Protein 3E9M (pdb70)

B-factor: mean 38.1, std 14.57, range [3.62, 90.45]

Sequence (1256 aa):
LDKIRYGISTAQIVPRFVAGLRESAQAEVRGIASRRLENAQKAKELAIPVAYGSYEELCKDETIDIIYIPTYNQGHYSAAKLALSQGKPVLLEKPFTLNAAEAEELFAIAQEQGVFLEAQKSVFLPITQKVKATIQEGGLGEILWVQSVTAYPNVDHIPWFYSREAGGGALHGSGSYPLQYLQYVLGKEIQEVTGTATYQQGATDSQCNLALKFAEGTLGNIFINVGLKIPSETICGTKGQIVIPNFWKTDCAYYTDAQGNTVKWSEQFTSEFTYEINHVNQCLQDKKLTSPVTKELTIATVKIVESFYQEWFDNEDKIRYGISTAQIVPRFVAGLRESAQAEVRGIASRRLENAQKAKELAIPVAYGSYEELCKDETIDIIYIPTYNQGHYSAAKLALSQGKPVLLEKPFTLNAAEAEELFAIAQEQGVFLEAQKSVFLPITQKVKATIQEGGLGEILWVQSVTAYPNVDHIPWFYSREAGGGALHGSGSYPLQYLQYVLGKEIQEVTGTATYQQGATDSQCNLALKFAEGTLGNIFINVGLKIPSETICGTKGQIVIPNFWKTDCAYYTDAQGNTVKWSEQFTSEFTYEINHVNQCLQDKKLTSPVTKELTIATVKIVESFYQEWFDDKIRYGISTAQIVPRFVAGLRESAQAEVRGIASRRLENAQKAKELAIPVAYGSYEELCKDETIDIIYIPTYNQGHYSAAKLALSQGKPVLLEKPFTLNAAEAEELFAIAQEQGVFLEAQKSVFLPITQKVKATIQEGGLGEILWVQSVTAYPNVDHIPWFYSREAGGGALHGSGSYPLQYLQYVLGKEIQEVTGTATYQQGATDSQCNLALKFAEGTLGNIFINVGLKIPSETICGTKGQIVIPNFWKTDCAYYTDAQGNTVKWSEQFTSEFTYEINHVNQCLQDKKLTSPVTKELTIATVKIVESFYQEWFDDKIRYGISTAQIVPRFVAGLRESAQAEVRGIASRRLENAQKAKELAIPVAYGSYEELCKDETIDIIYIPTYNQGHYSAAKLALSQGKPVLLEKPFTLNAAEAEELFAIAQEQGVFLEAQKSVFLPITQKVKATIQEGGLGEILWVQSVTAYPNVDHIPWFYSREAGGGALHGSGSYPLQYLQYVLGKEIQEVTGTATYQQGATDSQCNLALKFAEGTLGNIFINVGLKIPSETICGTKGQIVIPNFWKTDCAYYTDAQGNTVKWSEQFTSEFTYEINHVNQCLQDKKLTSPVTKELTIATVKIVESFYQEWFDN

Radius of gyration: 36.38 Å; Cα contacts (8 Å, |Δi|>4): 2767; chains: 4; bounding box: 88×91×92 Å

Organism: Enterococcus faecalis (strain ATCC 700802 / V583) (NCBI:txid226185)

Nearest PDB structures (foldseek):
  6nor-assembly1_A  TM=8.314E-01  e=3.338E-20  Micromonospora echinospora
  5b3v-assembly3_C  TM=8.035E-01  e=2.479E-20  Synechocystis sp. PCC 6803 substr. Kazusa
  3q2k-assembly2_L  TM=8.088E-01  e=3.209E-19  Bordetella pertussis Tohama I
  7wzd-assembly1_A  TM=8.127E-01  e=5.821E-19  Comamonas testosteroni KF-1
  3gfg-assembly3_F  TM=8.013E-01  e=2.337E-17  Bacillus subtilis subsp. subtilis str. 168

CATH classification: 3.40.50.720 (+1 more: 3.30.360.10)

InterPro domains:
  IPR000683 Gfo/Idh/MocA-like oxidoreductase, N-terminal [PF01408] (5-121)
  IPR036291 NAD(P)-binding domain superfamily [SSF51735] (2-152)
  IPR050984 Gfo/Idh/MocA domain-containing protein [PTHR22604] (2-316)
  IPR055170 GFO/IDH/MocA-like oxidoreductase domain [PF22725] (132-246)

Foldseek 3Di:
DAAQEEEEEPDPCVVQLQVLQVVADHGDYAYYEYCAWVSFVCCPVSVHHYYYNDLLVVLQDPRHQEYEYPDWALCLLVSLCNNLLSLHEYEYEPPNHQDLVSLVVSLVSNVVSLHAYYQALLCQDPQLVVLLVCQVVCVQPAWAEDEKAEEAQDPVVPVCQWASNTQAHQCRPPVLRVQLSVCLSNVWHWDFKDWDFDADANTGGQKIKMWTDTPPNHIYIYITHYNDPDFIWWTHGPFWIKMDGPSRDDQWIWTAGNVGDIDIGGDDDDHSSNSSVVQVVVCVVVSHRARPSGSVSSSVSSVVSNVVCCVPHHDD/DAAEEAEAQPVCVVLLQLQQVQADHGHYAHFEHLPQVRSVCCPVPVRDDTDHDLLVSLLDPVHAEYEYPDFFLCLLVSLLRSLVSGAHYEAEPPNHLDLCSLVVSLVSCVPVPHAYYDALQCQDPVLVVLLVCVVVCVQPAWQEEEKAAEAQACVVPVCQFAVSTLHAQCRVPVLRVQLSCCRSNVWHWPDKDWDFDHDANTYTQWIKMWTDTPPNYIYIYITHYNDPDWIWWIHGPFKIKMDTPSRQDQKIWIQGNDRDIDMDGDDDDSSNHRRVNQVVVCPVVRHHAHPSGSVSSSVSSCVSSVVVVVPHD/DAAEEEEAPDPCVVLLVQLQVVADRGDYAYYEHLQQVSQVCCVVDVHPYYHNDLLVVLVDPRHQAYEYPDWAQCLLVSLCSNLLSLHEYEYEPPNHQDLVSLVVSLVSNVVSLHAYYFALLCQDPQLVVLLVCVVVQQQPQWAEDEKAAEDQDPVVPVCQFACSTQAHQCRPPVLRVQLSVCLSHVWDWDDKDWDFDDDARTGTQWIKMWTDTPRNHIYIYITHYNDPDFIWWTHGPFWIKMDGPSRWDQKIWTAGRVGDIDMDGDDDDGRSNSRVVQVVVCVVVSHRYHPSGSVSSSVSSVVSSVVVVVPHD/DEAEEEEEPPVCVPLLQVQQVLADHYHYEYYEDLCFVSGVCVVVHVYDYTYNDLLVVQVDDSHAAYEYPDWAVCLLVSLVSRLLSQHAYAYEAVSHLDLVSLVVSLVSNVVSLHAYYDALQCFAPVLVVLLVCQVVCNQPHWQEEEWEAEAAACVVVVQQWAPSTQAHQCSVDVLRVQLSVCLSNVWHWDDKDWAFDDDANTHTQKIKMWTDTPPNHIYIYIGHYNDDDWIWWIHGNFWMKMFTPSRQDQKIWIAGNPGDIDMDGHDDSRSSNRVVNQVVVCVVVSHRYHPSGSCSSSVRSVVSNVVVCVPNHD

Structure (mmCIF, N/CA/C/O backbone):
data_3E9M
#
_entry.id   3E9M
#
_cell.length_a   57.918
_cell.length_b   146.925
_cell.length_c   80.531
_cell.angle_alpha   90.00
_cell.angle_beta   100.84
_cell.angle_gamma   90.00
#
_symmetry.space_group_name_H-M   'P 1 21 1'
#
loop_
_atom_site.group_PDB
_atom_site.id
_atom_site.type_symbol
_atom_site.label_atom_id
_atom_site.label_alt_id
_atom_site.label_comp_id
_atom_site.label_asym_id
_atom_site.label_entity_id
_atom_site.label_seq_id
_atom_site.pdbx_PDB_ins_code
_atom_site.Cartn_x
_atom_site.Cartn_y
_atom_site.Cartn_z
_atom_site.occupancy
_atom_site.B_iso_or_equiv
_atom_site.auth_seq_id
_atom_site.auth_comp_id
_atom_site.auth_asym_id
_atom_site.auth_atom_id
_atom_site.pdbx_PDB_model_num
ATOM 1 N N . LEU A 1 3 ? -16.144 57.837 19.238 1.00 58.38 1 LEU A N 1
ATOM 2 C CA . LEU A 1 3 ? -15.428 56.683 18.569 1.00 58.81 1 LEU A CA 1
ATOM 3 C C . LEU A 1 3 ? -15.376 56.693 17.040 1.00 58.39 1 LEU A C 1
ATOM 4 O O . LEU A 1 3 ? -14.361 56.344 16.470 1.00 58.94 1 LEU A O 1
ATOM 9 N N . ASP A 1 4 ? -16.427 57.091 16.340 1.00 57.00 2 ASP A N 1
ATOM 10 C CA . ASP A 1 4 ? -16.240 56.986 14.925 1.00 55.12 2 ASP A CA 1
ATOM 11 C C . ASP A 1 4 ? -15.407 57.935 14.120 1.00 52.73 2 ASP A C 1
ATOM 12 O O . ASP A 1 4 ? -15.361 59.138 14.346 1.00 54.06 2 ASP A O 1
ATOM 17 N N . LYS A 1 5 ? -14.868 57.342 13.066 1.00 48.43 3 LYS A N 1
ATOM 18 C CA . LYS A 1 5 ? -13.982 58.028 12.182 1.00 44.41 3 LYS A CA 1
ATOM 19 C C . LYS A 1 5 ? -14.298 58.147 10.711 1.00 41.47 3 LYS A C 1
ATOM 20 O O . LYS A 1 5 ? -14.921 57.315 10.086 1.00 41.46 3 LYS A O 1
ATOM 26 N N . ILE A 1 6 ? -13.809 59.241 10.175 1.00 37.41 4 ILE A N 1
ATOM 27 C CA . ILE A 1 6 ? -13.920 59.572 8.776 1.00 34.77 4 ILE A CA 1
ATOM 28 C C . ILE A 1 6 ? -13.016 58.551 8.052 1.00 32.50 4 ILE A C 1
ATOM 29 O O . ILE A 1 6 ? -11.844 58.361 8.408 1.00 30.97 4 ILE A O 1
ATOM 34 N N . ARG A 1 7 ? -13.588 57.873 7.062 1.00 29.87 5 ARG A N 1
ATOM 35 C CA . ARG A 1 7 ? -12.876 56.843 6.319 1.00 28.89 5 ARG A CA 1
ATOM 36 C C . ARG A 1 7 ? -12.392 57.458 5.004 1.00 27.92 5 ARG A C 1
ATOM 37 O O . ARG A 1 7 ? -13.214 57.856 4.171 1.00 27.42 5 ARG A O 1
ATOM 45 N N . TYR A 1 8 ? -11.072 57.525 4.836 1.00 26.77 6 TYR A N 1
ATOM 46 C CA . TYR A 1 8 ? -10.440 58.120 3.658 1.00 27.33 6 TYR A CA 1
ATOM 47 C C . TYR A 1 8 ? -10.176 57.171 2.482 1.00 29.93 6 TYR A C 1
ATOM 48 O O . TYR A 1 8 ? -9.879 55.992 2.658 1.00 28.54 6 TYR A O 1
ATOM 57 N N . GLY A 1 9 ? -10.272 57.722 1.277 1.00 32.43 7 GLY A N 1
ATOM 58 C CA . GLY A 1 9 ? -10.012 56.958 0.080 1.00 34.44 7 GLY A CA 1
ATOM 59 C C . GLY A 1 9 ? -8.876 57.664 -0.633 1.00 36.04 7 GLY A C 1
ATOM 60 O O . GLY A 1 9 ? -8.848 58.892 -0.680 1.00 36.82 7 GLY A O 1
ATOM 61 N N . ILE A 1 10 ? -7.928 56.897 -1.161 1.00 36.94 8 ILE A N 1
ATOM 62 C CA . ILE A 1 10 ? -6.796 57.460 -1.879 1.00 37.48 8 ILE A CA 1
ATOM 63 C C . ILE A 1 10 ? -6.948 57.023 -3.315 1.00 40.21 8 ILE A C 1
ATOM 64 O O . ILE A 1 10 ? -6.875 55.840 -3.628 1.00 40.48 8 ILE A O 1
ATOM 77 N N . SER A 1 12 ? -4.979 57.270 -5.735 1.00 48.02 10 SER A N 1
ATOM 78 C CA . SER A 1 12 ? -3.807 56.852 -6.481 1.00 48.34 10 SER A CA 1
ATOM 79 C C . SER A 1 12 ? -2.716 56.224 -5.634 1.00 48.70 10 SER A C 1
ATOM 80 O O . SER A 1 12 ? -2.773 56.220 -4.404 1.00 48.43 10 SER A O 1
ATOM 83 N N . THR A 1 13 ? -1.731 55.659 -6.315 1.00 49.06 11 THR A N 1
ATOM 84 C CA . THR A 1 13 ? -0.596 55.051 -5.648 1.00 49.71 11 THR A CA 1
ATOM 85 C C . THR A 1 13 ? 0.554 56.013 -5.877 1.00 50.39 11 THR A C 1
ATOM 86 O O . THR A 1 13 ? 1.519 55.710 -6.582 1.00 50.51 11 THR A O 1
ATOM 90 N N . ALA A 1 14 ? 0.413 57.198 -5.297 1.00 50.41 12 ALA A N 1
ATOM 91 C CA . ALA A 1 14 ? 1.418 58.233 -5.421 1.00 49.87 12 ALA A CA 1
ATOM 92 C C . ALA A 1 14 ? 2.543 58.020 -4.422 1.00 49.80 12 ALA A C 1
ATOM 93 O O . ALA A 1 14 ? 2.374 57.365 -3.390 1.00 50.17 12 ALA A O 1
ATOM 95 N N . GLN A 1 15 ? 3.694 58.583 -4.750 1.00 48.91 13 GLN A N 1
ATOM 96 C CA . GLN A 1 15 ? 4.881 58.501 -3.922 1.00 48.57 13 GLN A CA 1
ATOM 97 C C . GLN A 1 15 ? 4.584 59.110 -2.546 1.00 48.07 13 GLN A C 1
ATOM 98 O O . GLN A 1 15 ? 5.048 58.626 -1.517 1.00 46.77 13 GLN A O 1
ATOM 104 N N . ILE A 1 16 ? 3.786 60.170 -2.551 1.00 47.96 14 ILE A N 1
ATOM 105 C CA . ILE A 1 16 ? 3.400 60.888 -1.340 1.00 46.81 14 ILE A CA 1
ATOM 106 C C . ILE A 1 16 ? 2.464 60.100 -0.421 1.00 46.29 14 ILE A C 1
ATOM 107 O O . ILE A 1 16 ? 2.409 60.350 0.783 1.00 46.80 14 ILE A O 1
ATOM 112 N N . VAL A 1 17 ? 1.743 59.140 -0.993 1.00 45.43 15 VAL A N 1
ATOM 113 C CA . VAL A 1 17 ? 0.774 58.336 -0.250 1.00 43.96 15 VAL A CA 1
ATOM 114 C C . VAL A 1 17 ? 1.219 57.774 1.096 1.00 42.56 15 VAL A C 1
ATOM 115 O O . VAL A 1 17 ? 0.477 57.828 2.073 1.00 41.66 15 VAL A O 1
ATOM 119 N N . PRO A 1 18 ? 2.433 57.229 1.176 1.00 42.33 16 PRO A N 1
ATOM 120 C CA . PRO A 1 18 ? 2.808 56.705 2.489 1.00 41.67 16 PRO A CA 1
ATOM 121 C C . PRO A 1 18 ? 2.934 57.782 3.565 1.00 41.19 16 PRO A C 1
ATOM 122 O O . PRO A 1 18 ? 2.496 57.584 4.705 1.00 41.74 16 PRO A O 1
ATOM 126 N N . ARG A 1 19 ? 3.516 58.924 3.224 1.00 39.81 17 ARG A N 1
ATOM 127 C CA . ARG A 1 19 ? 3.644 59.968 4.229 1.00 40.41 17 ARG A CA 1
ATOM 128 C C . ARG A 1 19 ? 2.281 60.517 4.603 1.00 39.77 17 ARG A C 1
ATOM 129 O O . ARG A 1 19 ? 2.041 60.848 5.760 1.00 39.73 17 ARG A O 1
ATOM 137 N N . PHE A 1 20 ? 1.379 60.595 3.630 1.00 39.88 18 PHE A N 1
ATOM 138 C CA . PHE A 1 20 ? 0.028 61.082 3.903 1.00 38.74 18 PHE A CA 1
ATOM 139 C C . PHE A 1 20 ? -0.643 60.123 4.882 1.00 37.66 18 PHE A C 1
ATOM 140 O O . PHE A 1 20 ? -1.267 60.537 5.860 1.00 37.62 18 PHE A O 1
ATOM 148 N N . VAL A 1 21 ? -0.518 58.834 4.590 1.00 36.03 19 VAL A N 1
ATOM 149 C CA . VAL A 1 21 ? -1.094 57.797 5.427 1.00 34.89 19 VAL A CA 1
ATOM 150 C C . VAL A 1 21 ? -0.467 57.833 6.813 1.00 34.17 19 VAL A C 1
ATOM 151 O O . VAL A 1 21 ? -1.090 57.431 7.787 1.00 34.45 19 VAL A O 1
ATOM 155 N N . ALA A 1 22 ? 0.761 58.331 6.905 1.00 34.22 20 ALA A N 1
ATOM 156 C CA . ALA A 1 22 ? 1.441 58.420 8.197 1.00 33.55 20 ALA A CA 1
ATOM 157 C C . ALA A 1 22 ? 0.758 59.475 9.061 1.00 33.12 20 ALA A C 1
ATOM 158 O O . ALA A 1 22 ? 0.495 59.246 10.243 1.00 32.51 20 ALA A O 1
ATOM 160 N N . GLY A 1 23 ? 0.474 60.628 8.453 1.00 32.58 21 GLY A N 1
ATOM 161 C CA . GLY A 1 23 ? -0.186 61.716 9.156 1.00 32.02 21 GLY A CA 1
ATOM 162 C C . GLY A 1 23 ? -1.645 61.408 9.429 1.00 32.44 21 GLY A C 1
ATOM 163 O O . GLY A 1 23 ? -2.185 61.754 10.480 1.00 30.90 21 GLY A O 1
ATOM 164 N N . LEU A 1 24 ? -2.289 60.753 8.470 1.00 32.90 22 LEU A N 1
ATOM 165 C CA . LEU A 1 24 ? -3.682 60.380 8.612 1.00 33.56 22 LEU A CA 1
ATOM 166 C C . LEU A 1 24 ? -3.805 59.567 9.900 1.00 34.63 22 LEU A C 1
ATOM 167 O O . LEU A 1 24 ? -4.664 59.842 10.743 1.00 33.64 22 LEU A O 1
ATOM 172 N N . ARG A 1 25 ? -2.918 58.584 10.050 1.00 35.50 23 ARG A N 1
ATOM 173 C CA . ARG A 1 25 ? -2.898 57.712 11.225 1.00 35.62 23 ARG A CA 1
ATOM 174 C C . ARG A 1 25 ? -2.579 58.489 12.515 1.00 36.34 23 ARG A C 1
ATOM 175 O O . ARG A 1 25 ? -2.924 58.052 13.614 1.00 36.52 23 ARG A O 1
ATOM 183 N N . GLU A 1 26 ? -1.929 59.642 12.377 1.00 36.95 24 GLU A N 1
ATOM 184 C CA . GLU A 1 26 ? -1.575 60.475 13.529 1.00 36.61 24 GLU A CA 1
ATOM 185 C C . GLU A 1 26 ? -2.691 61.409 13.957 1.00 35.34 24 GLU A C 1
ATOM 186 O O . GLU A 1 26 ? -2.588 62.062 14.990 1.00 35.36 24 GLU A O 1
ATOM 192 N N . SER A 1 27 ? -3.748 61.491 13.161 1.00 34.55 25 SER A N 1
ATOM 193 C CA . SER A 1 27 ? -4.862 62.380 13.479 1.00 33.80 25 SER A CA 1
ATOM 194 C C . SER A 1 27 ? -5.811 61.762 14.497 1.00 33.61 25 SER A C 1
ATOM 195 O O . SER A 1 27 ? -5.724 60.576 14.797 1.00 35.17 25 SER A O 1
ATOM 198 N N . ALA A 1 28 ? -6.733 62.565 15.012 1.00 32.77 26 ALA A N 1
ATOM 199 C CA . ALA A 1 28 ? -7.687 62.080 15.999 1.00 33.82 26 ALA A CA 1
ATOM 200 C C . ALA A 1 28 ? -8.848 61.263 15.421 1.00 35.61 26 ALA A C 1
ATOM 201 O O . ALA A 1 28 ? -9.178 60.182 15.916 1.00 34.37 26 ALA A O 1
ATOM 203 N N . GLN A 1 29 ? -9.456 61.781 14.362 1.00 37.85 27 GLN A N 1
ATOM 204 C CA . GLN A 1 29 ? -10.617 61.139 13.761 1.00 39.87 27 GLN A CA 1
ATOM 205 C C . GLN A 1 29 ? -10.456 60.434 12.418 1.00 40.91 27 GLN A C 1
ATOM 206 O O . GLN A 1 29 ? -11.435 59.931 11.880 1.00 40.96 27 GLN A O 1
ATOM 212 N N . ALA A 1 30 ? -9.245 60.378 11.871 1.00 43.06 28 ALA A N 1
ATOM 213 C CA . ALA A 1 30 ? -9.057 59.730 10.569 1.00 43.77 28 ALA A CA 1
ATOM 214 C C . ALA A 1 30 ? -8.574 58.288 10.633 1.00 44.37 28 ALA A C 1
ATOM 215 O O . ALA A 1 30 ? -8.031 57.829 11.645 1.00 45.29 28 ALA A O 1
ATOM 217 N N . GLU A 1 31 ? -8.799 57.587 9.525 1.00 45.20 29 GLU A N 1
ATOM 218 C CA . GLU A 1 31 ? -8.432 56.187 9.350 1.00 44.45 29 GLU A CA 1
ATOM 219 C C . GLU A 1 31 ? -8.458 55.916 7.849 1.00 43.67 29 GLU A C 1
ATOM 220 O O . GLU A 1 31 ? -9.312 56.444 7.136 1.00 42.81 29 GLU A O 1
ATOM 226 N N . VAL A 1 32 ? -7.522 55.110 7.366 1.00 44.26 30 VAL A N 1
ATOM 227 C CA . VAL A 1 32 ? -7.483 54.793 5.941 1.00 45.06 30 VAL A CA 1
ATOM 228 C C . VAL A 1 32 ? -8.297 53.524 5.692 1.00 45.78 30 VAL A C 1
ATOM 229 O O . VAL A 1 32 ? -8.279 52.595 6.498 1.00 45.01 30 VAL A O 1
ATOM 233 N N . ARG A 1 33 ? -9.009 53.473 4.577 1.00 46.83 31 ARG A N 1
ATOM 234 C CA . ARG A 1 33 ? -9.782 52.285 4.278 1.00 48.30 31 ARG A CA 1
ATOM 235 C C . ARG A 1 33 ? -9.741 51.894 2.826 1.00 48.73 31 ARG A C 1
ATOM 236 O O . ARG A 1 33 ? -10.204 50.820 2.458 1.00 51.10 31 ARG A O 1
ATOM 244 N N . GLY A 1 34 ? -9.196 52.752 1.983 1.00 48.23 32 GLY A N 1
ATOM 245 C CA . GLY A 1 34 ? -9.168 52.384 0.592 1.00 47.76 32 GLY A CA 1
ATOM 246 C C . GLY A 1 34 ? -8.239 53.181 -0.274 1.00 48.27 32 GLY A C 1
ATOM 247 O O . GLY A 1 34 ? -8.005 54.364 -0.036 1.00 47.38 32 GLY A O 1
ATOM 248 N N . ILE A 1 35 ? -7.691 52.492 -1.270 1.00 49.68 33 ILE A N 1
ATOM 249 C CA . ILE A 1 35 ? -6.797 53.079 -2.262 1.00 50.67 33 ILE A CA 1
ATOM 250 C C . ILE A 1 35 ? -7.147 52.373 -3.565 1.00 51.35 33 ILE A C 1
ATOM 251 O O . ILE A 1 35 ? -7.525 51.200 -3.558 1.00 50.76 33 ILE A O 1
ATOM 256 N N . ALA A 1 36 ? -7.048 53.092 -4.675 1.00 52.16 34 ALA A N 1
ATOM 257 C CA . ALA A 1 36 ? -7.389 52.524 -5.964 1.00 52.71 34 ALA A CA 1
ATOM 258 C C . ALA A 1 36 ? -6.456 53.046 -7.037 1.00 53.59 34 ALA A C 1
ATOM 259 O O . ALA A 1 36 ? -6.148 54.232 -7.076 1.00 53.20 34 ALA A O 1
ATOM 261 N N . SER A 1 37 ? -6.005 52.147 -7.906 1.00 55.72 35 SER A N 1
ATOM 262 C CA . SER A 1 37 ? -5.111 52.509 -9.000 1.00 56.85 35 SER A CA 1
ATOM 263 C C . SER A 1 37 ? -5.785 52.072 -10.294 1.00 57.44 35 SER A C 1
ATOM 264 O O . SER A 1 37 ? -6.820 51.423 -10.245 1.00 57.37 35 SER A O 1
ATOM 267 N N . ARG A 1 38 ? -5.213 52.426 -11.441 1.00 59.26 36 ARG A N 1
ATOM 268 C CA . ARG A 1 38 ? -5.801 52.053 -12.729 1.00 60.54 36 ARG A CA 1
ATOM 269 C C . ARG A 1 38 ? -5.457 50.626 -13.111 1.00 60.13 36 ARG A C 1
ATOM 270 O O . ARG A 1 38 ? -5.883 50.113 -14.161 1.00 59.48 36 ARG A O 1
ATOM 278 N N . ARG A 1 39 ? -4.666 50.014 -12.235 1.00 60.69 37 ARG A N 1
ATOM 279 C CA . ARG A 1 39 ? -4.235 48.624 -12.333 1.00 61.61 37 ARG A CA 1
ATOM 280 C C . ARG A 1 39 ? -4.370 48.263 -10.861 1.00 62.69 37 ARG A C 1
ATOM 281 O O . ARG A 1 39 ? -4.088 49.104 -9.974 1.00 64.65 37 ARG A O 1
ATOM 289 N N . LEU A 1 40 ? -4.787 47.033 -10.604 1.00 62.44 38 LEU A N 1
ATOM 290 C CA . LEU A 1 40 ? -5.073 46.555 -9.269 1.00 62.60 38 LEU A CA 1
ATOM 291 C C . LEU A 1 40 ? -3.977 46.174 -8.302 1.00 63.38 38 LEU A C 1
ATOM 292 O O . LEU A 1 40 ? -4.085 46.437 -7.113 1.00 64.13 38 LEU A O 1
ATOM 297 N N . GLU A 1 41 ? -2.937 45.529 -8.799 1.00 64.66 39 GLU A N 1
ATOM 298 C CA . GLU A 1 41 ? -1.848 45.091 -7.932 1.00 64.81 39 GLU A CA 1
ATOM 299 C C . GLU A 1 41 ? -0.929 46.275 -7.685 1.00 63.48 39 GLU A C 1
ATOM 300 O O . GLU A 1 41 ? -0.129 46.298 -6.747 1.00 61.49 39 GLU A O 1
ATOM 306 N N . ASN A 1 42 ? -1.071 47.260 -8.563 1.00 63.06 40 ASN A N 1
ATOM 307 C CA . ASN A 1 42 ? -0.324 48.501 -8.500 1.00 63.02 40 ASN A CA 1
ATOM 308 C C . ASN A 1 42 ? -0.859 49.166 -7.229 1.00 63.12 40 ASN A C 1
ATOM 309 O O . ASN A 1 42 ? -0.165 49.918 -6.546 1.00 63.14 40 ASN A O 1
ATOM 314 N N . ALA A 1 43 ? -2.106 48.821 -6.912 1.00 62.43 41 ALA A N 1
ATOM 315 C CA . ALA A 1 43 ? -2.827 49.342 -5.755 1.00 60.78 41 ALA A CA 1
ATOM 316 C C . ALA A 1 43 ? -2.624 48.459 -4.532 1.00 60.20 41 ALA A C 1
ATOM 317 O O . ALA A 1 43 ? -2.334 48.951 -3.447 1.00 59.91 41 ALA A O 1
ATOM 319 N N . GLN A 1 44 ? -2.759 47.150 -4.714 1.00 60.67 42 GLN A N 1
ATOM 320 C CA . GLN A 1 44 ? -2.592 46.206 -3.613 1.00 61.19 42 GLN A CA 1
ATOM 321 C C . GLN A 1 44 ? -1.156 46.180 -3.088 1.00 60.76 42 GLN A C 1
ATOM 322 O O . GLN A 1 44 ? -0.931 45.912 -1.904 1.00 61.11 42 GLN A O 1
ATOM 328 N N . LYS A 1 45 ? -0.191 46.451 -3.968 1.00 60.11 43 LYS A N 1
ATOM 329 C CA . LYS A 1 45 ? 1.221 46.451 -3.588 1.00 59.26 43 LYS A CA 1
ATOM 330 C C . LYS A 1 45 ? 1.410 47.489 -2.493 1.00 59.64 43 LYS A C 1
ATOM 331 O O . LYS A 1 45 ? 1.987 47.214 -1.437 1.00 58.52 43 LYS A O 1
ATOM 345 N N . ALA A 1 47 ? -1.189 48.938 -1.119 1.00 58.99 45 ALA A N 1
ATOM 346 C CA . ALA A 1 47 ? -2.273 48.637 -0.197 1.00 58.28 45 ALA A CA 1
ATOM 347 C C . ALA A 1 47 ? -1.799 47.682 0.889 1.00 58.33 45 ALA A C 1
ATOM 348 O O . ALA A 1 47 ? -2.233 47.776 2.040 1.00 57.76 45 ALA A O 1
ATOM 350 N N . LYS A 1 48 ? -0.894 46.776 0.530 1.00 58.38 46 LYS A N 1
ATOM 351 C CA . LYS A 1 48 ? -0.408 45.808 1.498 1.00 58.28 46 LYS A CA 1
ATOM 352 C C . LYS A 1 48 ? 0.749 46.306 2.366 1.00 58.06 46 LYS A C 1
ATOM 353 O O . LYS A 1 48 ? 0.853 45.918 3.533 1.00 56.68 46 LYS A O 1
ATOM 359 N N . GLU A 1 49 ? 1.605 47.170 1.816 1.00 58.06 47 GLU A N 1
ATOM 360 C CA . GLU A 1 49 ? 2.739 47.695 2.583 1.00 57.13 47 GLU A CA 1
ATOM 361 C C . GLU A 1 49 ? 2.217 48.587 3.708 1.00 55.31 47 GLU A C 1
ATOM 362 O O . GLU A 1 49 ? 2.767 48.607 4.811 1.00 54.50 47 GLU A O 1
ATOM 368 N N . LEU A 1 50 ? 1.132 49.301 3.412 1.00 53.59 48 LEU A N 1
ATOM 369 C CA . LEU A 1 50 ? 0.516 50.238 4.341 1.00 50.21 48 LEU A CA 1
ATOM 370 C C . LEU A 1 50 ? -0.640 49.791 5.218 1.00 48.37 48 LEU A C 1
ATOM 371 O O . LEU A 1 50 ? -1.247 50.634 5.873 1.00 47.10 48 LEU A O 1
ATOM 376 N N . ALA A 1 51 ? -0.969 48.502 5.230 1.00 46.23 49 ALA A N 1
ATOM 377 C CA . ALA A 1 51 ? -2.073 48.026 6.062 1.00 43.04 49 ALA A CA 1
ATOM 378 C C . ALA A 1 51 ? -3.370 48.726 5.699 1.00 41.96 49 ALA A C 1
ATOM 379 O O . ALA A 1 51 ? -4.180 49.046 6.573 1.00 40.98 49 ALA A O 1
ATOM 381 N N . ILE A 1 52 ? -3.551 48.973 4.408 1.00 40.81 50 ILE A N 1
ATOM 382 C CA . ILE A 1 52 ? -4.763 49.610 3.921 1.00 39.75 50 ILE A CA 1
ATOM 383 C C . ILE A 1 52 ? -5.735 48.544 3.434 1.00 39.33 50 ILE A C 1
ATOM 384 O O . ILE A 1 52 ? -5.407 47.760 2.527 1.00 39.03 50 ILE A O 1
ATOM 389 N N . PRO A 1 53 ? -6.934 48.475 4.047 1.00 38.98 51 PRO A N 1
ATOM 390 C CA . PRO A 1 53 ? -7.885 47.469 3.579 1.00 40.05 51 PRO A CA 1
ATOM 391 C C . PRO A 1 53 ? -8.359 47.934 2.199 1.00 41.38 51 PRO A C 1
ATOM 392 O O . PRO A 1 53 ? -8.057 49.033 1.748 1.00 42.46 51 PRO A O 1
ATOM 396 N N . VAL A 1 54 ? -9.077 47.074 1.512 1.00 42.71 52 VAL A N 1
ATOM 397 C CA . VAL A 1 54 ? -9.617 47.438 0.221 1.00 43.11 52 VAL A CA 1
ATOM 398 C C . VAL A 1 54 ? -8.589 47.950 -0.777 1.00 43.96 52 VAL A C 1
ATOM 399 O O . VAL A 1 54 ? -7.677 48.658 -0.436 1.00 45.09 52 VAL A O 1
ATOM 403 N N . ALA A 1 55 ? -8.795 47.563 -2.017 1.00 44.48 53 ALA A N 1
ATOM 404 C CA . ALA A 1 55 ? -7.988 47.933 -3.123 1.00 45.33 53 ALA A CA 1
ATOM 405 C C . ALA A 1 55 ? -8.942 47.869 -4.273 1.00 46.30 53 ALA A C 1
ATOM 406 O O . ALA A 1 55 ? -9.714 46.948 -4.408 1.00 47.42 53 ALA A O 1
ATOM 408 N N . TYR A 1 56 ? -8.904 48.900 -5.080 1.00 47.25 54 TYR A N 1
ATOM 409 C CA . TYR A 1 56 ? -9.732 48.917 -6.240 1.00 48.44 54 TYR A CA 1
ATOM 410 C C . TYR A 1 56 ? -8.807 48.986 -7.439 1.00 50.59 54 TYR A C 1
ATOM 411 O O . TYR A 1 56 ? -7.668 49.441 -7.328 1.00 52.11 54 TYR A O 1
ATOM 420 N N . GLY A 1 57 ? -9.272 48.506 -8.583 1.00 51.76 55 GLY A N 1
ATOM 421 C CA . GLY A 1 57 ? -8.425 48.519 -9.762 1.00 51.26 55 GLY A CA 1
ATOM 422 C C . GLY A 1 57 ? -8.758 49.678 -10.678 1.00 51.17 55 GLY A C 1
ATOM 423 O O . GLY A 1 57 ? -8.215 49.800 -11.783 1.00 52.24 55 GLY A O 1
ATOM 424 N N . SER A 1 58 ? -9.676 50.527 -10.227 1.00 50.50 56 SER A N 1
ATOM 425 C CA . SER A 1 58 ? -10.075 51.700 -10.992 1.00 49.45 56 SER A CA 1
ATOM 426 C C . SER A 1 58 ? -10.568 52.757 -10.022 1.00 48.24 56 SER A C 1
ATOM 427 O O . SER A 1 58 ? -10.901 52.451 -8.879 1.00 48.85 56 SER A O 1
ATOM 430 N N . TYR A 1 59 ? -10.625 53.999 -10.479 1.00 46.06 57 TYR A N 1
ATOM 431 C CA . TYR A 1 59 ? -11.089 55.080 -9.622 1.00 45.07 57 TYR A CA 1
ATOM 432 C C . TYR A 1 59 ? -12.605 54.999 -9.458 1.00 45.66 57 TYR A C 1
ATOM 433 O O . TYR A 1 59 ? -13.136 55.249 -8.365 1.00 45.29 57 TYR A O 1
ATOM 442 N N . GLU A 1 60 ? -13.287 54.640 -10.550 1.00 46.00 58 GLU A N 1
ATOM 443 C CA . GLU A 1 60 ? -14.746 54.522 -10.581 1.00 44.69 58 GLU A CA 1
ATOM 444 C C . GLU A 1 60 ? -15.270 53.651 -9.451 1.00 45.47 58 GLU A C 1
ATOM 445 O O . GLU A 1 60 ? -16.308 53.946 -8.866 1.00 46.10 58 GLU A O 1
ATOM 451 N N . GLU A 1 61 ? -14.543 52.581 -9.146 1.00 46.18 59 GLU A N 1
ATOM 452 C CA . GLU A 1 61 ? -14.936 51.668 -8.089 1.00 47.48 59 GLU A CA 1
ATOM 453 C C . GLU A 1 61 ? -14.834 52.337 -6.732 1.00 48.01 59 GLU A C 1
ATOM 454 O O . GLU A 1 61 ? -15.700 52.164 -5.871 1.00 48.31 59 GLU A O 1
ATOM 460 N N . LEU A 1 62 ? -13.770 53.112 -6.548 1.00 48.32 60 LEU A N 1
ATOM 461 C CA . LEU A 1 62 ? -13.535 53.804 -5.287 1.00 47.10 60 LEU A CA 1
ATOM 462 C C . LEU A 1 62 ? -14.640 54.819 -5.008 1.00 46.19 60 LEU A C 1
ATOM 463 O O . LEU A 1 62 ? -15.034 55.027 -3.856 1.00 46.63 60 LEU A O 1
ATOM 468 N N . CYS A 1 63 ? -15.153 55.434 -6.067 1.00 44.23 61 CYS A N 1
ATOM 469 C CA . CYS A 1 63 ? -16.214 56.412 -5.922 1.00 43.62 61 CYS A CA 1
ATOM 470 C C . CYS A 1 63 ? -17.561 55.742 -5.640 1.00 43.09 61 CYS A C 1
ATOM 471 O O . CYS A 1 63 ? -18.423 56.324 -4.979 1.00 42.81 61 CYS A O 1
ATOM 474 N N . LYS A 1 64 ? -17.735 54.515 -6.128 1.00 41.99 62 LYS A N 1
ATOM 475 C CA . LYS A 1 64 ? -18.985 53.777 -5.927 1.00 40.48 62 LYS A CA 1
ATOM 476 C C . LYS A 1 64 ? -19.076 53.179 -4.521 1.00 38.65 62 LYS A C 1
ATOM 477 O O . LYS A 1 64 ? -20.165 52.919 -4.023 1.00 38.11 62 LYS A O 1
ATOM 483 N N . ASP A 1 65 ? -17.930 52.975 -3.885 1.00 37.92 63 ASP A N 1
ATOM 484 C CA . ASP A 1 65 ? -17.872 52.398 -2.546 1.00 38.60 63 ASP A CA 1
ATOM 485 C C . ASP A 1 65 ? -18.549 53.290 -1.502 1.00 39.11 63 ASP A C 1
ATOM 486 O O . ASP A 1 65 ? -18.159 54.434 -1.303 1.00 39.41 63 ASP A O 1
ATOM 491 N N . GLU A 1 66 ? -19.535 52.747 -0.800 1.00 39.75 64 GLU A N 1
ATOM 492 C CA . GLU A 1 66 ? -20.276 53.526 0.192 1.00 40.49 64 GLU A CA 1
ATOM 493 C C . GLU A 1 66 ? -19.593 53.619 1.544 1.00 39.18 64 GLU A C 1
ATOM 494 O O . GLU A 1 66 ? -20.151 54.171 2.495 1.00 38.50 64 GLU A O 1
ATOM 500 N N . THR A 1 67 ? -18.385 53.084 1.625 1.00 37.78 65 THR A N 1
ATOM 501 C CA . THR A 1 67 ? -17.635 53.087 2.867 1.00 36.36 65 THR A CA 1
ATOM 502 C C . THR A 1 67 ? -16.695 54.283 2.975 1.00 35.98 65 THR A C 1
ATOM 503 O O . THR A 1 67 ? -16.384 54.734 4.060 1.00 36.43 65 THR A O 1
ATOM 507 N N . ILE A 1 68 ? -16.243 54.803 1.849 1.00 34.65 66 ILE A N 1
ATOM 508 C CA . ILE A 1 68 ? -15.337 55.942 1.875 1.00 34.43 66 ILE A CA 1
ATOM 509 C C . ILE A 1 68 ? -16.077 57.256 2.079 1.00 34.14 66 ILE A C 1
ATOM 510 O O . ILE A 1 68 ? -16.963 57.624 1.302 1.00 33.88 66 ILE A O 1
ATOM 515 N N . ASP A 1 69 ? -15.686 57.973 3.124 1.00 32.51 67 ASP A N 1
ATOM 516 C CA . ASP A 1 69 ? -16.302 59.244 3.448 1.00 29.64 67 ASP A CA 1
ATOM 517 C C . ASP A 1 69 ? -15.633 60.444 2.784 1.00 26.49 67 ASP A C 1
ATOM 518 O O . ASP A 1 69 ? -16.172 61.541 2.802 1.00 24.35 67 ASP A O 1
ATOM 523 N N . ILE A 1 70 ? -14.464 60.234 2.193 1.00 24.21 68 ILE A N 1
ATOM 524 C CA . ILE A 1 70 ? -13.742 61.320 1.545 1.00 22.77 68 ILE A CA 1
ATOM 525 C C . ILE A 1 70 ? -12.581 60.748 0.761 1.00 21.72 68 ILE A C 1
ATOM 526 O O . ILE A 1 70 ? -12.008 59.733 1.148 1.00 21.12 68 ILE A O 1
ATOM 531 N N . ILE A 1 71 ? -12.218 61.409 -0.328 1.00 20.82 69 ILE A N 1
ATOM 532 C CA . ILE A 1 71 ? -11.126 60.921 -1.151 1.00 21.37 69 ILE A CA 1
ATOM 533 C C . ILE A 1 71 ? -10.011 61.939 -1.390 1.00 21.40 69 ILE A C 1
ATOM 534 O O . ILE A 1 71 ? -10.240 63.054 -1.848 1.00 20.89 69 ILE A O 1
ATOM 539 N N . TYR A 1 72 ? -8.791 61.531 -1.082 1.00 22.77 70 TYR A N 1
ATOM 540 C CA . TYR A 1 72 ? -7.623 62.380 -1.255 1.00 23.74 70 TYR A CA 1
ATOM 541 C C . TYR A 1 72 ? -7.055 62.070 -2.632 1.00 25.03 70 TYR A C 1
ATOM 542 O O . TYR A 1 72 ? -6.771 60.914 -2.941 1.00 25.75 70 TYR A O 1
ATOM 551 N N . ILE A 1 73 ? -6.890 63.094 -3.457 1.00 25.65 71 ILE A N 1
ATOM 552 C CA . ILE A 1 73 ? -6.384 62.868 -4.797 1.00 27.16 71 ILE A CA 1
ATOM 553 C C . ILE A 1 73 ? -5.007 63.461 -5.064 1.00 29.91 71 ILE A C 1
ATOM 554 O O . ILE A 1 73 ? -4.869 64.656 -5.361 1.00 31.85 71 ILE A O 1
ATOM 559 N N . PRO A 1 74 ? -3.965 62.630 -4.958 1.00 31.59 72 PRO A N 1
ATOM 560 C CA . PRO A 1 74 ? -2.584 63.059 -5.202 1.00 33.77 72 PRO A CA 1
ATOM 561 C C . PRO A 1 74 ? -2.104 62.596 -6.578 1.00 36.48 72 PRO A C 1
ATOM 562 O O . PRO A 1 74 ? -0.905 62.432 -6.794 1.00 38.96 72 PRO A O 1
ATOM 566 N N . THR A 1 75 ? -3.040 62.386 -7.506 1.00 38.30 73 THR A N 1
ATOM 567 C CA . THR A 1 75 ? -2.706 61.930 -8.854 1.00 39.88 73 THR A CA 1
ATOM 568 C C . THR A 1 75 ? -1.918 63.000 -9.613 1.00 40.37 73 THR A C 1
ATOM 569 O O . THR A 1 75 ? -1.864 64.154 -9.188 1.00 38.66 73 THR A O 1
ATOM 573 N N . TYR A 1 76 ? -1.310 62.616 -10.733 1.00 42.75 74 TYR A N 1
ATOM 574 C CA . TYR A 1 76 ? -0.518 63.555 -11.518 1.00 44.83 74 TYR A CA 1
ATOM 575 C C . TYR A 1 76 ? -1.336 64.783 -11.903 1.00 45.16 74 TYR A C 1
ATOM 576 O O . TYR A 1 76 ? -2.555 64.713 -12.054 1.00 46.41 74 TYR A O 1
ATOM 585 N N . ASN A 1 77 ? -0.654 65.909 -12.048 1.00 44.90 75 ASN A N 1
ATOM 586 C CA . ASN A 1 77 ? -1.304 67.174 -12.356 1.00 45.51 75 ASN A CA 1
ATOM 587 C C . ASN A 1 77 ? -2.387 67.195 -13.427 1.00 46.11 75 ASN A C 1
ATOM 588 O O . ASN A 1 77 ? -3.474 67.723 -13.180 1.00 46.51 75 ASN A O 1
ATOM 593 N N . GLN A 1 78 ? -2.120 66.620 -14.598 1.00 46.19 76 GLN A N 1
ATOM 594 C CA . GLN A 1 78 ? -3.116 66.628 -15.669 1.00 46.37 76 GLN A CA 1
ATOM 595 C C . GLN A 1 78 ? -4.418 65.931 -15.316 1.00 46.37 76 GLN A C 1
ATOM 596 O O . GLN A 1 78 ? -5.446 66.189 -15.936 1.00 46.38 76 GLN A O 1
ATOM 602 N N . GLY A 1 79 ? -4.373 65.039 -14.332 1.00 46.90 77 GLY A N 1
ATOM 603 C CA . GLY A 1 79 ? -5.571 64.314 -13.954 1.00 46.48 77 GLY A CA 1
ATOM 604 C C . GLY A 1 79 ? -6.350 64.828 -12.761 1.00 46.50 77 GLY A C 1
ATOM 605 O O . GLY A 1 79 ? -7.306 64.177 -12.354 1.00 47.49 77 GLY A O 1
ATOM 606 N N . HIS A 1 80 ? -5.966 65.970 -12.192 1.00 46.90 78 HIS A N 1
ATOM 607 C CA . HIS A 1 80 ? -6.690 66.506 -11.032 1.00 46.14 78 HIS A CA 1
ATOM 608 C C . HIS A 1 80 ? -8.147 66.769 -11.352 1.00 43.78 78 HIS A C 1
ATOM 609 O O . HIS A 1 80 ? -9.045 66.307 -10.650 1.00 43.56 78 HIS A O 1
ATOM 616 N N . TYR A 1 81 ? -8.361 67.521 -12.424 1.00 41.72 79 TYR A N 1
ATOM 617 C CA . TYR A 1 81 ? -9.691 67.894 -12.885 1.00 39.81 79 TYR A CA 1
ATOM 618 C C . TYR A 1 81 ? -10.598 66.682 -13.113 1.00 38.18 79 TYR A C 1
ATOM 619 O O . TYR A 1 81 ? -11.660 66.551 -12.490 1.00 36.52 79 TYR A O 1
ATOM 628 N N . SER A 1 82 ? -10.161 65.796 -13.999 1.00 36.19 80 SER A N 1
ATOM 629 C CA . SER A 1 82 ? -10.915 64.603 -14.338 1.00 34.52 80 SER A CA 1
ATOM 630 C C . SER A 1 82 ? -11.131 63.692 -13.139 1.00 32.67 80 SER A C 1
ATOM 631 O O . SER A 1 82 ? -12.213 63.126 -12.964 1.00 31.99 80 SER A O 1
ATOM 634 N N . ALA A 1 83 ? -10.106 63.567 -12.307 1.00 30.48 81 ALA A N 1
ATOM 635 C CA . ALA A 1 83 ? -10.186 62.711 -11.133 1.00 29.43 81 ALA A CA 1
ATOM 636 C C . ALA A 1 83 ? -11.130 63.242 -10.058 1.00 28.52 81 ALA A C 1
ATOM 637 O O . ALA A 1 83 ? -11.844 62.477 -9.415 1.00 27.47 81 ALA A O 1
ATOM 639 N N . ALA A 1 84 ? -11.138 64.557 -9.873 1.00 28.35 82 ALA A N 1
ATOM 640 C CA . ALA A 1 84 ? -11.978 65.178 -8.849 1.00 28.47 82 ALA A CA 1
ATOM 641 C C . ALA A 1 84 ? -13.427 65.244 -9.319 1.00 28.23 82 ALA A C 1
ATOM 642 O O . ALA A 1 84 ? -14.357 64.977 -8.546 1.00 24.46 82 ALA A O 1
ATOM 644 N N . LYS A 1 85 ? -13.590 65.602 -10.595 1.00 30.18 83 LYS A N 1
ATOM 645 C CA . LYS A 1 85 ? -14.889 65.701 -11.243 1.00 30.12 83 LYS A CA 1
ATOM 646 C C . LYS A 1 85 ? -15.561 64.358 -11.038 1.00 31.08 83 LYS A C 1
ATOM 647 O O . LYS A 1 85 ? -16.732 64.288 -10.665 1.00 30.94 83 LYS A O 1
ATOM 653 N N . LEU A 1 86 ? -14.798 63.287 -11.240 1.00 31.23 84 LEU A N 1
ATOM 654 C CA . LEU A 1 86 ? -15.331 61.943 -11.075 1.00 31.87 84 LEU A CA 1
ATOM 655 C C . LEU A 1 86 ? -15.870 61.687 -9.672 1.00 32.01 84 LEU A C 1
ATOM 656 O O . LEU A 1 86 ? -17.023 61.289 -9.504 1.00 31.23 84 LEU A O 1
ATOM 661 N N . ALA A 1 87 ? -15.041 61.926 -8.661 1.00 32.95 85 ALA A N 1
ATOM 662 C CA . ALA A 1 87 ? -15.451 61.700 -7.278 1.00 32.74 85 ALA A CA 1
ATOM 663 C C . ALA A 1 87 ? -16.542 62.679 -6.757 1.00 34.12 85 ALA A C 1
ATOM 664 O O . ALA A 1 87 ? -17.483 62.274 -6.058 1.00 32.84 85 ALA A O 1
ATOM 666 N N . LEU A 1 88 ? -16.438 63.958 -7.100 1.00 35.51 86 LEU A N 1
ATOM 667 C CA . LEU A 1 88 ? -17.441 64.904 -6.637 1.00 38.43 86 LEU A CA 1
ATOM 668 C C . LEU A 1 88 ? -18.791 64.589 -7.301 1.00 41.65 86 LEU A C 1
ATOM 669 O O . LEU A 1 88 ? -19.838 64.598 -6.643 1.00 43.28 86 LEU A O 1
ATOM 674 N N . SER A 1 89 ? -18.766 64.275 -8.594 1.00 43.29 87 SER A N 1
ATOM 675 C CA . SER A 1 89 ? -19.997 63.963 -9.322 1.00 44.67 87 SER A CA 1
ATOM 676 C C . SER A 1 89 ? -20.572 62.635 -8.858 1.00 44.44 87 SER A C 1
ATOM 677 O O . SER A 1 89 ? -21.751 62.358 -9.044 1.00 45.29 87 SER A O 1
ATOM 680 N N . GLN A 1 90 ? -19.719 61.812 -8.265 1.00 44.06 88 GLN A N 1
ATOM 681 C CA . GLN A 1 90 ? -20.122 60.509 -7.771 1.00 43.82 88 GLN A CA 1
ATOM 682 C C . GLN A 1 90 ? -20.652 60.662 -6.350 1.00 42.37 88 GLN A C 1
ATOM 683 O O . GLN A 1 90 ? -21.017 59.679 -5.708 1.00 41.71 88 GLN A O 1
ATOM 689 N N . GLY A 1 91 ? -20.664 61.905 -5.867 1.00 41.57 89 GLY A N 1
ATOM 690 C CA . GLY A 1 91 ? -21.173 62.207 -4.537 1.00 40.90 89 GLY A CA 1
ATOM 691 C C . GLY A 1 91 ? -20.205 62.054 -3.365 1.00 39.85 89 GLY A C 1
ATOM 692 O O . GLY A 1 91 ? -20.653 61.876 -2.216 1.00 40.14 89 GLY A O 1
ATOM 693 N N . LYS A 1 92 ? -18.898 62.107 -3.629 1.00 37.62 90 LYS A N 1
ATOM 694 C CA . LYS A 1 92 ? -17.905 61.991 -2.562 1.00 35.83 90 LYS A CA 1
ATOM 695 C C . LYS A 1 92 ? -17.170 63.315 -2.360 1.00 35.05 90 LYS A C 1
ATOM 696 O O . LYS A 1 92 ? -16.998 64.102 -3.305 1.00 34.46 90 LYS A O 1
ATOM 702 N N . PRO A 1 93 ? -16.756 63.596 -1.112 1.00 33.27 91 PRO A N 1
ATOM 703 C CA . PRO A 1 93 ? -16.037 64.846 -0.856 1.00 30.78 91 PRO A CA 1
ATOM 704 C C . PRO A 1 93 ? -14.580 64.600 -1.234 1.00 28.66 91 PRO A C 1
ATOM 705 O O . PRO A 1 93 ? -14.051 63.509 -1.016 1.00 28.80 91 PRO A O 1
ATOM 709 N N . VAL A 1 94 ? -13.931 65.607 -1.795 1.00 27.18 92 VAL A N 1
ATOM 710 C CA . VAL A 1 94 ? -12.542 65.461 -2.204 1.00 25.24 92 VAL A CA 1
ATOM 711 C C . VAL A 1 94 ? -11.534 66.396 -1.548 1.00 24.19 92 VAL A C 1
ATOM 712 O O . VAL A 1 94 ? -11.847 67.530 -1.184 1.00 24.23 92 VAL A O 1
ATOM 716 N N . LEU A 1 95 ? -10.322 65.879 -1.401 1.00 21.83 93 LEU A N 1
ATOM 717 C CA . LEU A 1 95 ? -9.198 66.612 -0.865 1.00 21.17 93 LEU A CA 1
ATOM 718 C C . LEU A 1 95 ? -8.258 66.489 -2.049 1.00 22.05 93 LEU A C 1
ATOM 719 O O . LEU A 1 95 ? -7.764 65.401 -2.327 1.00 23.37 93 LEU A O 1
ATOM 724 N N . LEU A 1 96 ? -8.012 67.593 -2.748 1.00 22.45 94 LEU A N 1
ATOM 725 C CA . LEU A 1 96 ? -7.180 67.549 -3.946 1.00 22.52 94 LEU A CA 1
ATOM 726 C C . LEU A 1 96 ? -5.821 68.186 -3.785 1.00 22.85 94 LEU A C 1
ATOM 727 O O . LEU A 1 96 ? -5.691 69.261 -3.209 1.00 23.60 94 LEU A O 1
ATOM 732 N N . GLU A 1 97 ? -4.816 67.520 -4.338 1.00 22.78 95 GLU A N 1
ATOM 733 C CA . GLU A 1 97 ? -3.442 67.978 -4.262 1.00 23.68 95 GLU A CA 1
ATOM 734 C C . GLU A 1 97 ? -3.200 69.147 -5.222 1.00 24.13 95 GLU A C 1
ATOM 735 O O . GLU A 1 97 ? -3.929 69.338 -6.196 1.00 26.12 95 GLU A O 1
ATOM 741 N N . LYS A 1 98 ? -2.190 69.956 -4.929 1.00 24.05 96 LYS A N 1
ATOM 742 C CA . LYS A 1 98 ? -1.882 71.084 -5.785 1.00 23.71 96 LYS A CA 1
ATOM 743 C C . LYS A 1 98 ? -0.762 70.708 -6.740 1.00 22.98 96 LYS A C 1
ATOM 744 O O . LYS A 1 98 ? -0.071 69.720 -6.498 1.00 23.86 96 LYS A O 1
ATOM 750 N N . PRO A 1 99 ? -0.693 71.357 -7.927 1.00 23.69 97 PRO A N 1
ATOM 751 C CA . PRO A 1 99 ? -1.530 72.506 -8.317 1.00 24.02 97 PRO A CA 1
ATOM 752 C C . PRO A 1 99 ? -2.984 71.999 -8.397 1.00 25.34 97 PRO A C 1
ATOM 753 O O . PRO A 1 99 ? -3.280 71.040 -9.102 1.00 25.70 97 PRO A O 1
ATOM 757 N N . PHE A 1 100 ? -3.869 72.645 -7.643 1.00 25.47 98 PHE A N 1
ATOM 758 C CA . PHE A 1 100 ? -5.276 72.259 -7.596 1.00 26.82 98 PHE A CA 1
ATOM 759 C C . PHE A 1 100 ? -5.833 71.940 -8.993 1.00 27.73 98 PHE A C 1
ATOM 760 O O . PHE A 1 100 ? -6.662 71.038 -9.162 1.00 28.23 98 PHE A O 1
ATOM 768 N N . THR A 1 101 ? -5.357 72.679 -9.985 1.00 28.11 99 THR A N 1
ATOM 769 C CA . THR A 1 101 ? -5.793 72.500 -11.361 1.00 29.15 99 THR A CA 1
ATOM 770 C C . THR A 1 101 ? -4.869 73.331 -12.272 1.00 31.01 99 THR A C 1
ATOM 771 O O . THR A 1 101 ? -4.084 74.155 -11.781 1.00 32.64 99 THR A O 1
ATOM 775 N N . LEU A 1 102 ? -4.948 73.128 -13.582 1.00 30.09 100 LEU A N 1
ATOM 776 C CA . LEU A 1 102 ? -4.093 73.878 -14.496 1.00 31.24 100 LEU A CA 1
ATOM 777 C C . LEU A 1 102 ? -4.952 74.743 -15.394 1.00 32.70 100 LEU A C 1
ATOM 778 O O . LEU A 1 102 ? -4.568 75.061 -16.525 1.00 35.03 100 LEU A O 1
ATOM 783 N N . ASN A 1 103 ? -6.094 75.166 -14.869 1.00 33.30 101 ASN A N 1
ATOM 784 C CA . ASN A 1 103 ? -7.044 75.917 -15.663 1.00 32.32 101 ASN A CA 1
ATOM 785 C C . ASN A 1 103 ? -8.056 76.497 -14.685 1.00 32.33 101 ASN A C 1
ATOM 786 O O . ASN A 1 103 ? -8.682 75.754 -13.942 1.00 34.51 101 ASN A O 1
ATOM 791 N N . ALA A 1 104 ? -8.228 77.811 -14.677 1.00 31.98 102 ALA A N 1
ATOM 792 C CA . ALA A 1 104 ? -9.163 78.430 -13.743 1.00 32.45 102 ALA A CA 1
ATOM 793 C C . ALA A 1 104 ? -10.610 77.947 -13.832 1.00 33.29 102 ALA A C 1
ATOM 794 O O . ALA A 1 104 ? -11.233 77.650 -12.815 1.00 32.93 102 ALA A O 1
ATOM 796 N N . ALA A 1 105 ? -11.153 77.886 -15.044 1.00 36.19 103 ALA A N 1
ATOM 797 C CA . ALA A 1 105 ? -12.535 77.456 -15.240 1.00 35.67 103 ALA A CA 1
ATOM 798 C C . ALA A 1 105 ? -12.723 76.041 -14.718 1.00 35.71 103 ALA A C 1
ATOM 799 O O . ALA A 1 105 ? -13.773 75.702 -14.169 1.00 36.26 103 ALA A O 1
ATOM 801 N N . GLU A 1 106 ? -11.700 75.214 -14.882 1.00 35.38 104 GLU A N 1
ATOM 802 C CA . GLU A 1 106 ? -11.792 73.851 -14.398 1.00 35.88 104 GLU A CA 1
ATOM 803 C C . GLU A 1 106 ? -11.952 73.871 -12.883 1.00 34.10 104 GLU A C 1
ATOM 804 O O . GLU A 1 106 ? -12.800 73.175 -12.331 1.00 35.18 104 GLU A O 1
ATOM 810 N N . ALA A 1 107 ? -11.158 74.697 -12.215 1.00 31.76 105 ALA A N 1
ATOM 811 C CA . ALA A 1 107 ? -11.214 74.788 -10.768 1.00 31.33 105 ALA A CA 1
ATOM 812 C C . ALA A 1 107 ? -12.570 75.323 -10.339 1.00 32.15 105 ALA A C 1
ATOM 813 O O . ALA A 1 107 ? -13.136 74.892 -9.333 1.00 31.82 105 ALA A O 1
ATOM 815 N N . GLU A 1 108 ? -13.102 76.245 -11.127 1.00 34.72 106 GLU A N 1
ATOM 816 C CA . GLU A 1 108 ? -14.383 76.851 -10.825 1.00 36.35 106 GLU A CA 1
ATOM 817 C C . GLU A 1 108 ? -15.489 75.802 -10.892 1.00 35.97 106 GLU A C 1
ATOM 818 O O . GLU A 1 108 ? -16.317 75.690 -9.980 1.00 34.92 106 GLU A O 1
ATOM 824 N N . GLU A 1 109 ? -15.475 75.010 -11.961 1.00 35.21 107 GLU A N 1
ATOM 825 C CA . GLU A 1 109 ? -16.482 73.976 -12.168 1.00 34.58 107 GLU A CA 1
ATOM 826 C C . GLU A 1 109 ? -16.477 72.962 -11.040 1.00 31.48 107 GLU A C 1
ATOM 827 O O . GLU A 1 109 ? -17.530 72.534 -10.581 1.00 29.10 107 GLU A O 1
ATOM 833 N N . LEU A 1 110 ? -15.282 72.584 -10.602 1.00 31.37 108 LEU A N 1
ATOM 834 C CA . LEU A 1 110 ? -15.115 71.623 -9.519 1.00 30.16 108 LEU A CA 1
ATOM 835 C C . LEU A 1 110 ? -15.892 72.019 -8.284 1.00 29.50 108 LEU A C 1
ATOM 836 O O . LEU A 1 110 ? -16.460 71.174 -7.606 1.00 31.50 108 LEU A O 1
ATOM 841 N N . PHE A 1 111 ? -15.902 73.306 -7.979 1.00 28.70 109 PHE A N 1
ATOM 842 C CA . PHE A 1 111 ? -16.631 73.794 -6.820 1.00 28.17 109 PHE A CA 1
ATOM 843 C C . PHE A 1 111 ? -18.118 73.866 -7.146 1.00 26.84 109 PHE A C 1
ATOM 844 O O . PHE A 1 111 ? -18.970 73.838 -6.266 1.00 24.20 109 PHE A O 1
ATOM 852 N N . ALA A 1 112 ? -18.419 73.964 -8.433 1.00 27.21 110 ALA A N 1
ATOM 853 C CA . ALA A 1 112 ? -19.794 74.038 -8.881 1.00 27.15 110 ALA A CA 1
ATOM 854 C C . ALA A 1 112 ? -20.476 72.704 -8.609 1.00 26.93 110 ALA A C 1
ATOM 855 O O . ALA A 1 112 ? -21.581 72.639 -8.069 1.00 28.50 110 ALA A O 1
ATOM 857 N N . ILE A 1 113 ? -19.808 71.633 -8.982 1.00 25.81 111 ILE A N 1
ATOM 858 C CA . ILE A 1 113 ? -20.362 70.317 -8.773 1.00 26.62 111 ILE A CA 1
ATOM 859 C C . ILE A 1 113 ? -20.388 69.963 -7.293 1.00 25.07 111 ILE A C 1
ATOM 860 O O . ILE A 1 113 ? -21.387 69.458 -6.789 1.00 24.91 111 ILE A O 1
ATOM 865 N N . ALA A 1 114 ? -19.295 70.237 -6.594 1.00 24.09 112 ALA A N 1
ATOM 866 C CA . ALA A 1 114 ? -19.226 69.940 -5.164 1.00 22.48 112 ALA A CA 1
ATOM 867 C C . ALA A 1 114 ? -20.383 70.610 -4.415 1.00 20.76 112 ALA A C 1
ATOM 868 O O . ALA A 1 114 ? -21.002 70.005 -3.540 1.00 17.22 112 ALA A O 1
ATOM 870 N N . GLN A 1 115 ? -20.653 71.863 -4.774 1.00 20.84 113 GLN A N 1
ATOM 871 C CA . GLN A 1 115 ? -21.740 72.655 -4.204 1.00 22.96 113 GLN A CA 1
ATOM 872 C C . GLN A 1 115 ? -23.098 72.099 -4.600 1.00 24.85 113 GLN A C 1
ATOM 873 O O . GLN A 1 115 ? -24.033 72.134 -3.809 1.00 24.20 113 GLN A O 1
ATOM 879 N N . GLU A 1 116 ? -23.222 71.618 -5.836 1.00 28.14 114 GLU A N 1
ATOM 880 C CA . GLU A 1 116 ? -24.488 71.043 -6.274 1.00 30.74 114 GLU A CA 1
ATOM 881 C C . GLU A 1 116 ? -24.681 69.656 -5.658 1.00 30.47 114 GLU A C 1
ATOM 882 O O . GLU A 1 116 ? -25.805 69.190 -5.488 1.00 31.99 114 GLU A O 1
ATOM 888 N N . GLN A 1 117 ? -23.584 68.994 -5.323 1.00 28.99 115 GLN A N 1
ATOM 889 C CA . GLN A 1 117 ? -23.671 67.685 -4.693 1.00 28.85 115 GLN A CA 1
ATOM 890 C C . GLN A 1 117 ? -23.724 67.850 -3.183 1.00 27.09 115 GLN A C 1
ATOM 891 O O . GLN A 1 117 ? -23.882 66.879 -2.445 1.00 26.69 115 GLN A O 1
ATOM 897 N N . GLY A 1 118 ? -23.594 69.089 -2.726 1.00 25.76 116 GLY A N 1
ATOM 898 C CA . GLY A 1 118 ? -23.597 69.335 -1.297 1.00 25.69 116 GLY A CA 1
ATOM 899 C C . GLY A 1 118 ? -22.464 68.537 -0.671 1.00 24.40 116 GLY A C 1
ATOM 900 O O . GLY A 1 118 ? -22.640 67.869 0.341 1.00 21.44 116 GLY A O 1
ATOM 901 N N . VAL A 1 119 ? -21.286 68.619 -1.279 1.00 24.65 117 VAL A N 1
ATOM 902 C CA . VAL A 1 119 ? -20.138 67.875 -0.797 1.00 24.65 117 VAL A CA 1
ATOM 903 C C . VAL A 1 119 ? -18.927 68.766 -0.497 1.00 24.76 117 VAL A C 1
ATOM 904 O O . VAL A 1 119 ? -18.730 69.821 -1.121 1.00 24.80 117 VAL A O 1
ATOM 908 N N . PHE A 1 120 ? -18.115 68.322 0.462 1.00 24.01 118 PHE A N 1
ATOM 909 C CA . PHE A 1 120 ? -16.926 69.055 0.895 1.00 23.10 118 PHE A CA 1
ATOM 910 C C . PHE A 1 120 ? -15.737 68.972 -0.078 1.00 22.99 118 PHE A C 1
ATOM 911 O O . PHE A 1 120 ? -15.354 67.890 -0.522 1.00 23.46 118 PHE A O 1
ATOM 919 N N . LEU A 1 121 ? -15.146 70.119 -0.393 1.00 21.74 119 LEU A N 1
ATOM 920 C CA . LEU A 1 121 ? -14.014 70.168 -1.321 1.00 22.29 119 LEU A CA 1
ATOM 921 C C . LEU A 1 121 ? -12.971 71.171 -0.868 1.00 22.58 119 LEU A C 1
ATOM 922 O O . LEU A 1 121 ? -13.310 72.277 -0.478 1.00 23.04 119 LEU A O 1
ATOM 935 N N . GLU A 1 123 ? -8.464 72.277 -1.378 1.00 24.56 121 GLU A N 1
ATOM 936 C CA . GLU A 1 123 ? -7.160 72.053 -1.975 1.00 23.43 121 GLU A CA 1
ATOM 937 C C . GLU A 1 123 ? -6.268 71.632 -0.815 1.00 24.47 121 GLU A C 1
ATOM 938 O O . GLU A 1 123 ? -6.264 72.276 0.230 1.00 22.86 121 GLU A O 1
ATOM 944 N N . ALA A 1 124 ? -5.520 70.549 -1.000 1.00 26.00 122 ALA A N 1
ATOM 945 C CA . ALA A 1 124 ? -4.657 70.028 0.061 1.00 27.70 122 ALA A CA 1
ATOM 946 C C . ALA A 1 124 ? -3.517 71.037 0.209 1.00 28.57 122 ALA A C 1
ATOM 947 O O . ALA A 1 124 ? -2.795 71.316 -0.763 1.00 31.74 122 ALA A O 1
ATOM 949 N N . GLN A 1 125 ? -3.363 71.606 1.401 1.00 27.96 123 GLN A N 1
ATOM 950 C CA . GLN A 1 125 ? -2.334 72.616 1.610 1.00 28.38 123 GLN A CA 1
ATOM 951 C C . GLN A 1 125 ? -1.866 72.606 3.072 1.00 28.92 123 GLN A C 1
ATOM 952 O O . GLN A 1 125 ? -2.509 73.164 3.955 1.00 31.27 123 GLN A O 1
ATOM 958 N N . LYS A 1 126 ? -0.730 71.976 3.323 1.00 28.85 124 LYS A N 1
ATOM 959 C CA . LYS A 1 126 ? -0.212 71.834 4.684 1.00 29.69 124 LYS A CA 1
ATOM 960 C C . LYS A 1 126 ? 0.383 73.077 5.344 1.00 29.38 124 LYS A C 1
ATOM 961 O O . LYS A 1 126 ? 0.356 73.214 6.570 1.00 27.67 124 LYS A O 1
ATOM 967 N N . SER A 1 127 ? 0.917 73.982 4.535 1.00 27.99 125 SER A N 1
ATOM 968 C CA . SER A 1 127 ? 1.561 75.166 5.069 1.00 24.90 125 SER A CA 1
ATOM 969 C C . SER A 1 127 ? 0.650 75.965 5.974 1.00 23.12 125 SER A C 1
ATOM 970 O O . SER A 1 127 ? 0.977 76.230 7.128 1.00 23.11 125 SER A O 1
ATOM 973 N N . VAL A 1 128 ? -0.502 76.331 5.435 1.00 20.55 126 VAL A N 1
ATOM 974 C CA . VAL A 1 128 ? -1.472 77.134 6.149 1.00 18.42 126 VAL A CA 1
ATOM 975 C C . VAL A 1 128 ? -1.978 76.572 7.478 1.00 17.52 126 VAL A C 1
ATOM 976 O O . VAL A 1 128 ? -2.545 77.314 8.283 1.00 17.05 126 VAL A O 1
ATOM 980 N N . PHE A 1 129 ? -1.770 75.285 7.731 1.00 16.66 127 PHE A N 1
ATOM 981 C CA . PHE A 1 129 ? -2.264 74.715 8.980 1.00 17.82 127 PHE A CA 1
ATOM 982 C C . PHE A 1 129 ? -1.255 74.460 10.085 1.00 17.38 127 PHE A C 1
ATOM 983 O O . PHE A 1 129 ? -1.633 74.108 11.188 1.00 17.53 127 PHE A O 1
ATOM 991 N N . LEU A 1 130 ? 0.023 74.646 9.798 1.00 18.70 128 LEU A N 1
ATOM 992 C CA . LEU A 1 130 ? 1.037 74.444 10.812 1.00 19.86 128 LEU A CA 1
ATOM 993 C C . LEU A 1 130 ? 0.785 75.386 11.990 1.00 19.85 128 LEU A C 1
ATOM 994 O O . LEU A 1 130 ? 0.294 76.504 11.812 1.00 18.45 128 LEU A O 1
ATOM 999 N N . PRO A 1 131 ? 1.100 74.928 13.214 1.00 20.59 129 PRO A N 1
ATOM 1000 C CA . PRO A 1 131 ? 0.913 75.747 14.416 1.00 20.97 129 PRO A CA 1
ATOM 1001 C C . PRO A 1 131 ? 1.837 76.966 14.395 1.00 21.62 129 PRO A C 1
ATOM 1002 O O . PRO A 1 131 ? 1.467 78.041 14.866 1.00 22.10 129 PRO A O 1
ATOM 1006 N N . ILE A 1 132 ? 3.028 76.795 13.828 1.00 20.91 130 ILE A N 1
ATOM 1007 C CA . ILE A 1 132 ? 3.990 77.883 13.718 1.00 23.99 130 ILE A CA 1
ATOM 1008 C C . ILE A 1 132 ? 3.345 79.009 12.892 1.00 25.09 130 ILE A C 1
ATOM 1009 O O . ILE A 1 132 ? 3.406 80.182 13.268 1.00 27.40 130 ILE A O 1
ATOM 1014 N N . THR A 1 133 ? 2.700 78.634 11.789 1.00 24.62 131 THR A N 1
ATOM 1015 C CA . THR A 1 133 ? 2.018 79.570 10.894 1.00 23.79 131 THR A CA 1
ATOM 1016 C C . THR A 1 133 ? 0.938 80.353 11.650 1.00 24.33 131 THR A C 1
ATOM 1017 O O . THR A 1 133 ? 0.712 81.542 11.391 1.00 23.75 131 THR A O 1
ATOM 1021 N N . GLN A 1 134 ? 0.271 79.686 12.583 1.00 23.75 132 GLN A N 1
ATOM 1022 C CA . GLN A 1 134 ? -0.764 80.345 13.362 1.00 25.93 132 GLN A CA 1
ATOM 1023 C C . GLN A 1 134 ? -0.166 81.470 14.219 1.00 27.45 132 GLN A C 1
ATOM 1024 O O . GLN A 1 134 ? -0.733 82.561 14.343 1.00 26.41 132 GLN A O 1
ATOM 1030 N N . LYS A 1 135 ? 0.979 81.180 14.827 1.00 28.34 133 LYS A N 1
ATOM 1031 C CA . LYS A 1 135 ? 1.661 82.141 15.665 1.00 29.09 133 LYS A CA 1
ATOM 1032 C C . LYS A 1 135 ? 1.967 83.356 14.790 1.00 28.11 133 LYS A C 1
ATOM 1033 O O . LYS A 1 135 ? 1.732 84.493 15.189 1.00 28.96 133 LYS A O 1
ATOM 1039 N N . VAL A 1 136 ? 2.483 83.117 13.591 1.00 25.22 134 VAL A N 1
ATOM 1040 C CA . VAL A 1 136 ? 2.783 84.224 12.692 1.00 24.96 134 VAL A CA 1
ATOM 1041 C C . VAL A 1 136 ? 1.523 85.052 12.367 1.00 25.55 134 VAL A C 1
ATOM 1042 O O . VAL A 1 136 ? 1.534 86.288 12.400 1.00 24.06 134 VAL A O 1
ATOM 1046 N N . LYS A 1 137 ? 0.431 84.369 12.059 1.00 25.17 135 LYS A N 1
ATOM 1047 C CA . LYS A 1 137 ? -0.796 85.071 11.747 1.00 24.47 135 LYS A CA 1
ATOM 1048 C C . LYS A 1 137 ? -1.247 85.957 12.906 1.00 23.56 135 LYS A C 1
ATOM 1049 O O . LYS A 1 137 ? -1.560 87.142 12.718 1.00 21.16 135 LYS A O 1
ATOM 1055 N N . ALA A 1 138 ? -1.275 85.371 14.102 1.00 23.57 136 ALA A N 1
ATOM 1056 C CA . ALA A 1 138 ? -1.721 86.076 15.309 1.00 23.04 136 ALA A CA 1
ATOM 1057 C C . ALA A 1 138 ? -0.847 87.255 15.668 1.00 22.59 136 ALA A C 1
ATOM 1058 O O . ALA A 1 138 ? -1.351 88.330 15.974 1.00 22.33 136 ALA A O 1
ATOM 1060 N N . THR A 1 139 ? 0.462 87.047 15.618 1.00 24.12 137 THR A N 1
ATOM 1061 C CA . THR A 1 139 ? 1.424 88.084 15.941 1.00 26.52 137 THR A CA 1
ATOM 1062 C C . THR A 1 139 ? 1.198 89.293 15.042 1.00 28.76 137 THR A C 1
ATOM 1063 O O . THR A 1 139 ? 1.241 90.440 15.490 1.00 28.08 137 THR A O 1
ATOM 1067 N N . ILE A 1 140 ? 0.948 89.027 13.768 1.00 30.90 138 ILE A N 1
ATOM 1068 C CA . ILE A 1 140 ? 0.718 90.092 12.810 1.00 33.39 138 ILE A CA 1
ATOM 1069 C C . ILE A 1 140 ? -0.606 90.816 13.038 1.00 36.01 138 ILE A C 1
ATOM 1070 O O . ILE A 1 140 ? -0.686 92.032 12.849 1.00 35.27 138 ILE A O 1
ATOM 1075 N N . GLN A 1 141 ? -1.637 90.081 13.454 1.00 39.77 139 GLN A N 1
ATOM 1076 C CA . GLN A 1 141 ? -2.955 90.688 13.663 1.00 43.64 139 GLN A CA 1
ATOM 1077 C C . GLN A 1 141 ? -3.041 91.506 14.947 1.00 43.35 139 GLN A C 1
ATOM 1078 O O . GLN A 1 141 ? -3.795 92.471 15.025 1.00 43.29 139 GLN A O 1
ATOM 1084 N N . GLU A 1 142 ? -2.271 91.122 15.954 1.00 44.05 140 GLU A N 1
ATOM 1085 C CA . GLU A 1 142 ? -2.280 91.851 17.215 1.00 45.56 140 GLU A CA 1
ATOM 1086 C C . GLU A 1 142 ? -1.266 93.002 17.235 1.00 45.35 140 GLU A C 1
ATOM 1087 O O . GLU A 1 142 ? -1.007 93.594 18.281 1.00 46.30 140 GLU A O 1
ATOM 1093 N N . GLY A 1 143 ? -0.699 93.317 16.075 1.00 44.76 141 GLY A N 1
ATOM 1094 C CA . GLY A 1 143 ? 0.256 94.406 15.980 1.00 43.96 141 GLY A CA 1
ATOM 1095 C C . GLY A 1 143 ? 1.670 94.000 16.323 1.00 44.30 141 GLY A C 1
ATOM 1096 O O . GLY A 1 143 ? 2.588 94.826 16.340 1.00 44.04 141 GLY A O 1
ATOM 1097 N N . GLY A 1 144 ? 1.850 92.714 16.592 1.00 44.03 142 GLY A N 1
ATOM 1098 C CA . GLY A 1 144 ? 3.164 92.216 16.941 1.00 43.04 142 GLY A CA 1
ATOM 1099 C C . GLY A 1 144 ? 4.287 92.783 16.105 1.00 42.06 142 GLY A C 1
ATOM 1100 O O . GLY A 1 144 ? 5.377 93.037 16.605 1.00 43.21 142 GLY A O 1
ATOM 1101 N N . LEU A 1 145 ? 4.032 93.002 14.827 1.00 40.91 143 LEU A N 1
ATOM 1102 C CA . LEU A 1 145 ? 5.085 93.535 13.978 1.00 41.08 143 LEU A CA 1
ATOM 1103 C C . LEU A 1 145 ? 4.821 94.946 13.496 1.00 40.85 143 LEU A C 1
ATOM 1104 O O . LEU A 1 145 ? 5.639 95.520 12.776 1.00 41.15 143 LEU A O 1
ATOM 1109 N N . GLY A 1 146 ? 3.687 95.507 13.898 1.00 40.06 144 GLY A N 1
ATOM 1110 C CA . GLY A 1 146 ? 3.343 96.846 13.462 1.00 39.56 144 GLY A CA 1
ATOM 1111 C C . GLY A 1 146 ? 2.664 96.785 12.103 1.00 38.80 144 GLY A C 1
ATOM 1112 O O . GLY A 1 146 ? 1.834 95.910 11.847 1.00 37.44 144 GLY A O 1
ATOM 1113 N N . GLU A 1 147 ? 3.015 97.701 11.216 1.00 38.79 145 GLU A N 1
ATOM 1114 C CA . GLU A 1 147 ? 2.401 97.711 9.898 1.00 39.85 145 GLU A CA 1
ATOM 1115 C C . GLU A 1 147 ? 3.329 96.972 8.956 1.00 38.20 145 GLU A C 1
ATOM 1116 O O . GLU A 1 147 ? 4.528 97.226 8.933 1.00 38.41 145 GLU A O 1
ATOM 1122 N N . ILE A 1 148 ? 2.781 96.044 8.186 1.00 35.32 146 ILE A N 1
ATOM 1123 C CA . ILE A 1 148 ? 3.614 95.270 7.299 1.00 33.01 146 ILE A CA 1
ATOM 1124 C C . ILE A 1 148 ? 3.790 95.984 5.988 1.00 31.89 146 ILE A C 1
ATOM 1125 O O . ILE A 1 148 ? 2.818 96.228 5.269 1.00 31.79 146 ILE A O 1
ATOM 1130 N N . LEU A 1 149 ? 5.040 96.319 5.681 1.00 29.98 147 LEU A N 1
ATOM 1131 C CA . LEU A 1 149 ? 5.350 97.023 4.439 1.00 26.16 147 LEU A CA 1
ATOM 1132 C C . LEU A 1 149 ? 5.887 96.061 3.401 1.00 25.01 147 LEU A C 1
ATOM 1133 O O . LEU A 1 149 ? 5.568 96.192 2.226 1.00 25.77 147 LEU A O 1
ATOM 1138 N N . TRP A 1 150 ? 6.687 95.085 3.826 1.00 24.22 148 TRP A N 1
ATOM 1139 C CA . TRP A 1 150 ? 7.258 94.144 2.868 1.00 23.00 148 TRP A CA 1
ATOM 1140 C C . TRP A 1 150 ? 7.397 92.702 3.329 1.00 23.09 148 TRP A C 1
ATOM 1141 O O . TRP A 1 150 ? 7.810 92.448 4.454 1.00 23.82 148 TRP A O 1
ATOM 1152 N N . VAL A 1 151 ? 7.055 91.760 2.450 1.00 22.61 149 VAL A N 1
ATOM 1153 C CA . VAL A 1 151 ? 7.194 90.332 2.755 1.00 22.21 149 VAL A CA 1
ATOM 1154 C C . VAL A 1 151 ? 7.858 89.686 1.550 1.00 20.68 149 VAL A C 1
ATOM 1155 O O . VAL A 1 151 ? 7.683 90.154 0.431 1.00 21.90 149 VAL A O 1
ATOM 1159 N N . GLN A 1 152 ? 8.638 88.638 1.766 1.00 18.69 150 GLN A N 1
ATOM 1160 C CA . GLN A 1 152 ? 9.258 87.964 0.640 1.00 20.39 150 GLN A CA 1
ATOM 1161 C C . GLN A 1 152 ? 9.439 86.464 0.890 1.00 20.95 150 GLN A C 1
ATOM 1162 O O . GLN A 1 152 ? 9.410 85.987 2.025 1.00 20.48 150 GLN A O 1
ATOM 1168 N N . SER A 1 153 ? 9.617 85.718 -0.191 1.00 22.16 151 SER A N 1
ATOM 1169 C CA . SER A 1 153 ? 9.793 84.285 -0.093 1.00 21.84 151 SER A CA 1
ATOM 1170 C C . SER A 1 153 ? 10.729 83.760 -1.168 1.00 22.43 151 SER A C 1
ATOM 1171 O O . SER A 1 153 ? 10.535 84.011 -2.357 1.00 24.70 151 SER A O 1
ATOM 1174 N N . VAL A 1 154 ? 11.762 83.048 -0.746 1.00 21.63 152 VAL A N 1
ATOM 1175 C CA . VAL A 1 154 ? 12.694 82.469 -1.689 1.00 22.04 152 VAL A CA 1
ATOM 1176 C C . VAL A 1 154 ? 12.620 80.957 -1.514 1.00 23.61 152 VAL A C 1
ATOM 1177 O O . VAL A 1 154 ? 12.505 80.455 -0.400 1.00 24.07 152 VAL A O 1
ATOM 1181 N N . THR A 1 155 ? 12.667 80.238 -2.626 1.00 24.17 153 THR A N 1
ATOM 1182 C CA . THR A 1 155 ? 12.615 78.786 -2.613 1.00 22.75 153 THR A CA 1
ATOM 1183 C C . THR A 1 155 ? 13.523 78.276 -3.707 1.00 22.39 153 THR A C 1
ATOM 1184 O O . THR A 1 155 ? 13.428 78.723 -4.839 1.00 22.98 153 THR A O 1
ATOM 1188 N N . ALA A 1 156 ? 14.416 77.355 -3.380 1.00 22.67 154 ALA A N 1
ATOM 1189 C CA . ALA A 1 156 ? 15.314 76.816 -4.394 1.00 22.49 154 ALA A CA 1
ATOM 1190 C C . ALA A 1 156 ? 15.393 75.312 -4.301 1.00 23.38 154 ALA A C 1
ATOM 1191 O O . ALA A 1 156 ? 15.283 74.733 -3.231 1.00 22.31 154 ALA A O 1
ATOM 1193 N N . TYR A 1 157 ? 15.565 74.686 -5.452 1.00 26.58 155 TYR A N 1
ATOM 1194 C CA . TYR A 1 157 ? 15.682 73.242 -5.550 1.00 29.15 155 TYR A CA 1
ATOM 1195 C C . TYR A 1 157 ? 16.937 73.041 -6.380 1.00 30.29 155 TYR A C 1
ATOM 1196 O O . TYR A 1 157 ? 16.948 73.342 -7.568 1.00 30.71 155 TYR A O 1
ATOM 1198 N N . PRO A 1 158 ? 18.020 72.545 -5.762 1.00 32.04 156 PRO A N 1
ATOM 1199 C CA . PRO A 1 158 ? 19.272 72.328 -6.495 1.00 33.39 156 PRO A CA 1
ATOM 1200 C C . PRO A 1 158 ? 19.002 71.621 -7.806 1.00 35.02 156 PRO A C 1
ATOM 1201 O O . PRO A 1 158 ? 19.267 72.160 -8.871 1.00 35.23 156 PRO A O 1
ATOM 1205 N N . ASN A 1 159 ? 18.450 70.417 -7.697 1.00 38.80 157 ASN A N 1
ATOM 1206 C CA . ASN A 1 159 ? 18.114 69.571 -8.838 1.00 42.38 157 ASN A CA 1
ATOM 1207 C C . ASN A 1 159 ? 16.618 69.442 -9.029 1.00 42.90 157 ASN A C 1
ATOM 1208 O O . ASN A 1 159 ? 15.849 69.463 -8.071 1.00 43.23 157 ASN A O 1
ATOM 1213 N N . VAL A 1 160 ? 16.214 69.289 -10.280 1.00 43.56 158 VAL A N 1
ATOM 1214 C CA . VAL A 1 160 ? 14.816 69.098 -10.597 1.00 43.79 158 VAL A CA 1
ATOM 1215 C C . VAL A 1 160 ? 14.825 67.819 -11.429 1.00 45.64 158 VAL A C 1
ATOM 1216 O O . VAL A 1 160 ? 13.878 67.508 -12.153 1.00 45.97 158 VAL A O 1
ATOM 1220 N N . ASP A 1 161 ? 15.921 67.074 -11.299 1.00 46.80 159 ASP A N 1
ATOM 1221 C CA . ASP A 1 161 ? 16.098 65.827 -12.023 1.00 48.24 159 ASP A CA 1
ATOM 1222 C C . ASP A 1 161 ? 15.632 64.590 -11.237 1.00 48.03 159 ASP A C 1
ATOM 1223 O O . ASP A 1 161 ? 16.321 63.568 -11.177 1.00 48.85 159 ASP A O 1
ATOM 1228 N N . HIS A 1 162 ? 14.461 64.698 -10.624 1.00 47.12 160 HIS A N 1
ATOM 1229 C CA . HIS A 1 162 ? 13.870 63.591 -9.882 1.00 47.43 160 HIS A CA 1
ATOM 1230 C C . HIS A 1 162 ? 12.398 63.730 -10.222 1.00 47.91 160 HIS A C 1
ATOM 1231 O O . HIS A 1 162 ? 11.513 63.137 -9.593 1.00 48.50 160 HIS A O 1
ATOM 1238 N N . ILE A 1 163 ? 12.171 64.543 -11.246 1.00 47.32 161 ILE A N 1
ATOM 1239 C CA . ILE A 1 163 ? 10.853 64.820 -11.769 1.00 46.88 161 ILE A CA 1
ATOM 1240 C C . ILE A 1 163 ? 11.078 65.079 -13.261 1.00 46.02 161 ILE A C 1
ATOM 1241 O O . ILE A 1 163 ? 11.514 66.152 -13.674 1.00 45.87 161 ILE A O 1
ATOM 1246 N N . PRO A 1 164 ? 10.790 64.071 -14.090 1.00 45.17 162 PRO A N 1
ATOM 1247 C CA . PRO A 1 164 ? 10.945 64.114 -15.548 1.00 45.17 162 PRO A CA 1
ATOM 1248 C C . PRO A 1 164 ? 10.080 65.100 -16.323 1.00 44.90 162 PRO A C 1
ATOM 1249 O O . PRO A 1 164 ? 10.538 65.718 -17.296 1.00 45.63 162 PRO A O 1
ATOM 1253 N N . TRP A 1 165 ? 8.834 65.251 -15.897 1.00 42.68 163 TRP A N 1
ATOM 1254 C CA . TRP A 1 165 ? 7.902 66.133 -16.589 1.00 40.63 163 TRP A CA 1
ATOM 1255 C C . TRP A 1 165 ? 8.078 67.603 -16.294 1.00 40.90 163 TRP A C 1
ATOM 1256 O O . TRP A 1 165 ? 7.416 68.443 -16.902 1.00 42.00 163 TRP A O 1
ATOM 1267 N N . PHE A 1 166 ? 8.986 67.926 -15.385 1.00 40.51 164 PHE A N 1
ATOM 1268 C CA . PHE A 1 166 ? 9.169 69.310 -15.002 1.00 38.88 164 PHE A CA 1
ATOM 1269 C C . PHE A 1 166 ? 9.123 70.313 -16.146 1.00 39.20 164 PHE A C 1
ATOM 1270 O O . PHE A 1 166 ? 8.588 71.401 -15.980 1.00 40.82 164 PHE A O 1
ATOM 1278 N N . TYR A 1 167 ? 9.651 69.967 -17.314 1.00 39.78 165 TYR A N 1
ATOM 1279 C CA . TYR A 1 167 ? 9.637 70.933 -18.410 1.00 40.36 165 TYR A CA 1
ATOM 1280 C C . TYR A 1 167 ? 8.509 70.783 -19.428 1.00 39.92 165 TYR A C 1
ATOM 1281 O O . TYR A 1 167 ? 8.624 71.239 -20.563 1.00 40.83 165 TYR A O 1
ATOM 1290 N N . SER A 1 168 ? 7.417 70.160 -19.001 1.00 39.06 166 SER A N 1
ATOM 1291 C CA . SER A 1 168 ? 6.250 69.975 -19.843 1.00 37.60 166 SER A CA 1
ATOM 1292 C C . SER A 1 168 ? 5.176 70.926 -19.331 1.00 37.16 166 SER A C 1
ATOM 1293 O O . SER A 1 168 ? 4.698 70.766 -18.208 1.00 35.67 166 SER A O 1
ATOM 1296 N N . ARG A 1 169 ? 4.803 71.912 -20.148 1.00 37.30 167 ARG A N 1
ATOM 1297 C CA . ARG A 1 169 ? 3.785 72.892 -19.754 1.00 38.56 167 ARG A CA 1
ATOM 1298 C C . ARG A 1 169 ? 2.439 72.198 -19.714 1.00 38.98 167 ARG A C 1
ATOM 1299 O O . ARG A 1 169 ? 1.508 72.630 -19.033 1.00 39.18 167 ARG A O 1
ATOM 1307 N N . GLU A 1 170 ? 2.372 71.091 -20.439 1.00 40.59 168 GLU A N 1
ATOM 1308 C CA . GLU A 1 170 ? 1.169 70.287 -20.537 1.00 41.98 168 GLU A CA 1
ATOM 1309 C C . GLU A 1 170 ? 0.951 69.403 -19.300 1.00 40.99 168 GLU A C 1
ATOM 1310 O O . GLU A 1 170 ? -0.173 69.209 -18.844 1.00 38.83 168 GLU A O 1
ATOM 1316 N N . ALA A 1 171 ? 2.052 68.901 -18.752 1.00 40.48 169 ALA A N 1
ATOM 1317 C CA . ALA A 1 171 ? 2.044 67.980 -17.618 1.00 41.53 169 ALA A CA 1
ATOM 1318 C C . ALA A 1 171 ? 1.802 68.496 -16.205 1.00 42.67 169 ALA A C 1
ATOM 1319 O O . ALA A 1 171 ? 0.678 68.437 -15.691 1.00 47.36 169 ALA A O 1
ATOM 1321 N N . GLY A 1 172 ? 2.860 68.962 -15.561 1.00 41.50 170 GLY A N 1
ATOM 1322 C CA . GLY A 1 172 ? 2.728 69.480 -14.215 1.00 40.13 170 GLY A CA 1
ATOM 1323 C C . GLY A 1 172 ? 3.158 70.933 -14.252 1.00 38.89 170 GLY A C 1
ATOM 1324 O O . GLY A 1 172 ? 2.487 71.827 -13.719 1.00 39.47 170 GLY A O 1
ATOM 1325 N N . GLY A 1 173 ? 4.304 71.177 -14.870 1.00 37.19 171 GLY A N 1
ATOM 1326 C CA . GLY A 1 173 ? 4.735 72.547 -15.013 1.00 36.04 171 GLY A CA 1
ATOM 1327 C C . GLY A 1 173 ? 6.126 72.898 -14.582 1.00 35.31 171 GLY A C 1
ATOM 1328 O O . GLY A 1 173 ? 6.982 72.037 -14.409 1.00 35.77 171 GLY A O 1
ATOM 1329 N N . GLY A 1 174 ? 6.340 74.196 -14.416 1.00 34.77 172 GLY A N 1
ATOM 1330 C CA . GLY A 1 174 ? 7.641 74.669 -14.000 1.00 33.08 172 GLY A CA 1
ATOM 1331 C C . GLY A 1 174 ? 7.656 75.151 -12.566 1.00 31.16 172 GLY A C 1
ATOM 1332 O O . GLY A 1 174 ? 6.778 74.837 -11.761 1.00 29.70 172 GLY A O 1
ATOM 1333 N N . ALA A 1 175 ? 8.680 75.936 -12.265 1.00 30.32 173 ALA A N 1
ATOM 1334 C CA . ALA A 1 175 ? 8.888 76.494 -10.938 1.00 28.54 173 ALA A CA 1
ATOM 1335 C C . ALA A 1 175 ? 7.616 77.065 -10.314 1.00 26.53 173 ALA A C 1
ATOM 1336 O O . ALA A 1 175 ? 7.388 76.896 -9.117 1.00 24.93 173 ALA A O 1
ATOM 1338 N N . LEU A 1 176 ? 6.776 77.715 -11.114 1.00 25.19 174 LEU A N 1
ATOM 1339 C CA . LEU A 1 176 ? 5.571 78.316 -10.558 1.00 25.34 174 LEU A CA 1
ATOM 1340 C C . LEU A 1 176 ? 4.469 77.297 -10.290 1.00 24.92 174 LEU A C 1
ATOM 1341 O O . LEU A 1 176 ? 3.685 77.458 -9.359 1.00 25.12 174 LEU A O 1
ATOM 1346 N N . HIS A 1 177 ? 4.404 76.251 -11.101 1.00 25.46 175 HIS A N 1
ATOM 1347 C CA . HIS A 1 177 ? 3.405 75.209 -10.897 1.00 26.14 175 HIS A CA 1
ATOM 1348 C C . HIS A 1 177 ? 3.834 74.385 -9.688 1.00 26.62 175 HIS A C 1
ATOM 1349 O O . HIS A 1 177 ? 3.016 73.965 -8.878 1.00 27.01 175 HIS A O 1
ATOM 1356 N N . GLY A 1 178 ? 5.137 74.159 -9.587 1.00 26.68 176 GLY A N 1
ATOM 1357 C CA . GLY A 1 178 ? 5.677 73.359 -8.511 1.00 25.99 176 GLY A CA 1
ATOM 1358 C C . GLY A 1 178 ? 5.539 73.942 -7.120 1.00 25.95 176 GLY A C 1
ATOM 1359 O O . GLY A 1 178 ? 5.127 73.245 -6.195 1.00 27.08 176 GLY A O 1
ATOM 1360 N N . SER A 1 179 ? 5.877 75.209 -6.938 1.00 25.54 177 SER A N 1
ATOM 1361 C CA . SER A 1 179 ? 5.782 75.768 -5.604 1.00 25.21 177 SER A CA 1
ATOM 1362 C C . SER A 1 179 ? 5.294 77.192 -5.434 1.00 25.80 177 SER A C 1
ATOM 1363 O O . SER A 1 179 ? 5.469 77.763 -4.365 1.00 27.33 177 SER A O 1
ATOM 1366 N N . GLY A 1 180 ? 4.683 77.766 -6.462 1.00 24.49 178 GLY A N 1
ATOM 1367 C CA . GLY A 1 180 ? 4.187 79.120 -6.327 1.00 21.92 178 GLY A CA 1
ATOM 1368 C C . GLY A 1 180 ? 2.880 79.238 -5.568 1.00 21.90 178 GLY A C 1
ATOM 1369 O O . GLY A 1 180 ? 2.619 80.250 -4.927 1.00 21.90 178 GLY A O 1
ATOM 1370 N N . SER A 1 181 ? 2.046 78.208 -5.609 1.00 22.10 179 SER A N 1
ATOM 1371 C CA . SER A 1 181 ? 0.771 78.310 -4.908 1.00 22.27 179 SER A CA 1
ATOM 1372 C C . SER A 1 181 ? 0.903 78.462 -3.393 1.00 22.14 179 SER A C 1
ATOM 1373 O O . SER A 1 181 ? 0.152 79.215 -2.798 1.00 21.48 179 SER A O 1
ATOM 1376 N N . TYR A 1 182 ? 1.878 77.784 -2.783 1.00 24.16 180 TYR A N 1
ATOM 1377 C CA . TYR A 1 182 ? 2.120 77.851 -1.322 1.00 24.03 180 TYR A CA 1
ATOM 1378 C C . TYR A 1 182 ? 2.504 79.252 -0.803 1.00 22.75 180 TYR A C 1
ATOM 1379 O O . TYR A 1 182 ? 1.875 79.797 0.121 1.00 20.81 180 TYR A O 1
ATOM 1388 N N . PRO A 1 183 ? 3.518 79.878 -1.414 1.00 20.52 181 PRO A N 1
ATOM 1389 C CA . PRO A 1 183 ? 3.859 81.203 -0.901 1.00 19.46 181 PRO A CA 1
ATOM 1390 C C . PRO A 1 183 ? 2.792 82.290 -1.071 1.00 19.90 181 PRO A C 1
ATOM 1391 O O . PRO A 1 183 ? 2.621 83.128 -0.181 1.00 20.63 181 PRO A O 1
ATOM 1395 N N . LEU A 1 184 ? 2.071 82.290 -2.192 1.00 19.25 182 LEU A N 1
ATOM 1396 C CA . LEU A 1 184 ? 1.036 83.309 -2.400 1.00 19.15 182 LEU A CA 1
ATOM 1397 C C . LEU A 1 184 ? -0.155 83.082 -1.466 1.00 18.54 182 LEU A C 1
ATOM 1398 O O . LEU A 1 184 ? -0.742 84.029 -0.960 1.00 19.02 182 LEU A O 1
ATOM 1403 N N . GLN A 1 185 ? -0.538 81.826 -1.269 1.00 17.88 183 GLN A N 1
ATOM 1404 C CA . GLN A 1 185 ? -1.652 81.522 -0.383 1.00 18.32 183 GLN A CA 1
ATOM 1405 C C . GLN A 1 185 ? -1.158 81.685 1.070 1.00 18.50 183 GLN A C 1
ATOM 1406 O O . GLN A 1 185 ? -1.831 82.262 1.922 1.00 17.68 183 GLN A O 1
ATOM 1412 N N . TYR A 1 186 ? 0.034 81.196 1.358 1.00 18.66 184 TYR A N 1
ATOM 1413 C CA . TYR A 1 186 ? 0.530 81.351 2.710 1.00 20.45 184 TYR A CA 1
ATOM 1414 C C . TYR A 1 186 ? 0.610 82.836 3.053 1.00 21.20 184 TYR A C 1
ATOM 1415 O O . TYR A 1 186 ? 0.150 83.266 4.124 1.00 23.10 184 TYR A O 1
ATOM 1424 N N . LEU A 1 187 ? 1.177 83.620 2.137 1.00 19.66 185 LEU A N 1
ATOM 1425 C CA . LEU A 1 187 ? 1.330 85.046 2.379 1.00 20.14 185 LEU A CA 1
ATOM 1426 C C . LEU A 1 187 ? 0.009 85.799 2.550 1.00 21.33 185 LEU A C 1
ATOM 1427 O O . LEU A 1 187 ? -0.111 86.672 3.422 1.00 21.83 185 LEU A O 1
ATOM 1432 N N . GLN A 1 188 ? -1.000 85.451 1.761 1.00 20.69 186 GLN A N 1
ATOM 1433 C CA . GLN A 1 188 ? -2.272 86.143 1.890 1.00 19.24 186 GLN A CA 1
ATOM 1434 C C . GLN A 1 188 ? -2.914 85.797 3.220 1.00 19.05 186 GLN A C 1
ATOM 1435 O O . GLN A 1 188 ? -3.483 86.659 3.903 1.00 19.65 186 GLN A O 1
ATOM 1441 N N . TYR A 1 189 ? -2.786 84.529 3.594 1.00 18.45 187 TYR A N 1
ATOM 1442 C CA . TYR A 1 189 ? -3.371 84.014 4.823 1.00 18.29 187 TYR A CA 1
ATOM 1443 C C . TYR A 1 189 ? -2.785 84.620 6.100 1.00 20.11 187 TYR A C 1
ATOM 1444 O O . TYR A 1 189 ? -3.522 85.017 7.010 1.00 18.12 187 TYR A O 1
ATOM 1453 N N . VAL A 1 190 ? -1.465 84.700 6.185 1.00 21.30 188 VAL A N 1
ATOM 1454 C CA . VAL A 1 190 ? -0.886 85.278 7.393 1.00 24.41 188 VAL A CA 1
ATOM 1455 C C . VAL A 1 190 ? -1.174 86.784 7.533 1.00 24.59 188 VAL A C 1
ATOM 1456 O O . VAL A 1 190 ? -1.335 87.277 8.639 1.00 23.03 188 VAL A O 1
ATOM 1460 N N . LEU A 1 191 ? -1.202 87.487 6.405 1.00 26.36 189 LEU A N 1
ATOM 1461 C CA . LEU A 1 191 ? -1.475 88.913 6.369 1.00 29.57 189 LEU A CA 1
ATOM 1462 C C . LEU A 1 191 ? -2.833 89.509 6.628 1.00 32.19 189 LEU A C 1
ATOM 1463 O O . LEU A 1 191 ? -2.957 90.639 7.109 1.00 32.78 189 LEU A O 1
ATOM 1468 N N . GLY A 1 192 ? -3.851 88.744 6.335 1.00 33.97 190 GLY A N 1
ATOM 1469 C CA . GLY A 1 192 ? -5.191 89.255 6.528 1.00 37.98 190 GLY A CA 1
ATOM 1470 C C . GLY A 1 192 ? -5.614 90.136 5.348 1.00 39.66 190 GLY A C 1
ATOM 1471 O O . GLY A 1 192 ? -6.712 90.705 5.266 1.00 41.00 190 GLY A O 1
ATOM 1472 N N . LYS A 1 193 ? -4.678 90.265 4.419 1.00 40.07 191 LYS A N 1
ATOM 1473 C CA . LYS A 1 193 ? -4.852 91.075 3.224 1.00 41.49 191 LYS A CA 1
ATOM 1474 C C . LYS A 1 193 ? -4.909 90.160 1.996 1.00 40.53 191 LYS A C 1
ATOM 1475 O O . LYS A 1 193 ? -4.370 89.051 1.974 1.00 40.18 191 LYS A O 1
ATOM 1481 N N . GLU A 1 194 ? -5.577 90.637 0.959 1.00 40.35 192 GLU A N 1
ATOM 1482 C CA . GLU A 1 194 ? -5.716 89.894 -0.285 1.00 40.44 192 GLU A CA 1
ATOM 1483 C C . GLU A 1 194 ? -4.691 90.409 -1.306 1.00 39.48 192 GLU A C 1
ATOM 1484 O O . GLU A 1 194 ? -4.258 91.562 -1.250 1.00 39.12 192 GLU A O 1
ATOM 1490 N N . ILE A 1 195 ? -4.287 89.543 -2.222 1.00 38.29 193 ILE A N 1
ATOM 1491 C CA . ILE A 1 195 ? -3.332 89.932 -3.239 1.00 38.11 193 ILE A CA 1
ATOM 1492 C C . ILE A 1 195 ? -4.152 90.673 -4.290 1.00 38.20 193 ILE A C 1
ATOM 1493 O O . ILE A 1 195 ? -5.187 90.179 -4.741 1.00 37.49 193 ILE A O 1
ATOM 1498 N N . GLN A 1 196 ? -3.715 91.870 -4.661 1.00 38.06 194 GLN A N 1
ATOM 1499 C CA . GLN A 1 196 ? -4.458 92.650 -5.637 1.00 38.12 194 GLN A CA 1
ATOM 1500 C C . GLN A 1 196 ? -3.623 93.095 -6.814 1.00 37.01 194 GLN A C 1
ATOM 1501 O O . GLN A 1 196 ? -4.094 93.834 -7.660 1.00 37.09 194 GLN A O 1
ATOM 1507 N N . GLU A 1 197 ? -2.377 92.654 -6.858 1.00 36.94 195 GLU A N 1
ATOM 1508 C CA . GLU A 1 197 ? -1.500 93.024 -7.954 1.00 35.71 195 GLU A CA 1
ATOM 1509 C C . GLU A 1 197 ? -0.301 92.109 -7.959 1.00 34.08 195 GLU A C 1
ATOM 1510 O O . GLU A 1 197 ? 0.270 91.827 -6.902 1.00 33.50 195 GLU A O 1
ATOM 1516 N N . VAL A 1 198 ? 0.092 91.667 -9.146 1.00 32.37 196 VAL A N 1
ATOM 1517 C CA . VAL A 1 198 ? 1.236 90.785 -9.266 1.00 31.43 196 VAL A CA 1
ATOM 1518 C C . VAL A 1 198 ? 1.765 90.867 -10.686 1.00 29.95 196 VAL A C 1
ATOM 1519 O O . VAL A 1 198 ? 0.995 90.982 -11.639 1.00 30.68 196 VAL A O 1
ATOM 1523 N N . THR A 1 199 ? 3.080 90.802 -10.810 1.00 28.36 197 THR A N 1
ATOM 1524 C CA . THR A 1 199 ? 3.747 90.859 -12.088 1.00 27.66 197 THR A CA 1
ATOM 1525 C C . THR A 1 199 ? 5.053 90.118 -11.846 1.00 27.99 197 THR A C 1
ATOM 1526 O O . THR A 1 199 ? 5.410 89.876 -10.696 1.00 31.05 197 THR A O 1
ATOM 1530 N N . GLY A 1 200 ? 5.768 89.738 -12.895 1.00 26.55 198 GLY A N 1
ATOM 1531 C CA . GLY A 1 200 ? 7.012 89.030 -12.661 1.00 26.53 198 GLY A CA 1
ATOM 1532 C C . GLY A 1 200 ? 7.833 88.749 -13.894 1.00 27.11 198 GLY A C 1
ATOM 1533 O O . GLY A 1 200 ? 7.482 89.164 -14.989 1.00 28.18 198 GLY A O 1
ATOM 1534 N N . THR A 1 201 ? 8.938 88.040 -13.709 1.00 26.40 199 THR A N 1
ATOM 1535 C CA . THR A 1 201 ? 9.807 87.684 -14.813 1.00 26.91 199 THR A CA 1
ATOM 1536 C C . THR A 1 201 ? 10.166 86.231 -14.574 1.00 26.92 199 THR A C 1
ATOM 1537 O O . THR A 1 201 ? 10.056 85.747 -13.451 1.00 27.89 199 THR A O 1
ATOM 1541 N N . ALA A 1 202 ? 10.574 85.526 -15.620 1.00 25.30 200 ALA A N 1
ATOM 1542 C CA . ALA A 1 202 ? 10.940 84.140 -15.451 1.00 24.98 200 ALA A CA 1
ATOM 1543 C C . ALA A 1 202 ? 11.999 83.694 -16.452 1.00 25.81 200 ALA A C 1
ATOM 1544 O O . ALA A 1 202 ? 12.260 84.362 -17.443 1.00 23.71 200 ALA A O 1
ATOM 1546 N N . THR A 1 203 ? 12.636 82.569 -16.155 1.00 28.23 201 THR A N 1
ATOM 1547 C CA . THR A 1 203 ? 13.661 82.032 -17.023 1.00 29.97 201 THR A CA 1
ATOM 1548 C C . THR A 1 203 ? 13.120 80.744 -17.629 1.00 31.75 201 THR A C 1
ATOM 1549 O O . THR A 1 203 ? 12.814 79.787 -16.923 1.00 31.21 201 THR A O 1
ATOM 1553 N N . TYR A 1 204 ? 12.988 80.739 -18.948 1.00 34.78 202 TYR A N 1
ATOM 1554 C CA . TYR A 1 204 ? 12.449 79.588 -19.653 1.00 37.79 202 TYR A CA 1
ATOM 1555 C C . TYR A 1 204 ? 12.850 79.586 -21.112 1.00 40.17 202 TYR A C 1
ATOM 1556 O O . TYR A 1 204 ? 13.143 80.632 -21.697 1.00 40.79 202 TYR A O 1
ATOM 1565 N N . GLN A 1 205 ? 12.857 78.395 -21.693 1.00 42.97 203 GLN A N 1
ATOM 1566 C CA . GLN A 1 205 ? 13.169 78.230 -23.100 1.00 45.83 203 GLN A CA 1
ATOM 1567 C C . GLN A 1 205 ? 11.788 78.096 -23.719 1.00 46.92 203 GLN A C 1
ATOM 1568 O O . GLN A 1 205 ? 10.812 77.911 -22.992 1.00 47.12 203 GLN A O 1
ATOM 1574 N N . GLN A 1 206 ? 11.696 78.194 -25.044 1.00 48.45 204 GLN A N 1
ATOM 1575 C CA . GLN A 1 206 ? 10.408 78.087 -25.735 1.00 48.84 204 GLN A CA 1
ATOM 1576 C C . GLN A 1 206 ? 9.869 76.668 -25.694 1.00 47.50 204 GLN A C 1
ATOM 1577 O O . GLN A 1 206 ? 10.627 75.695 -25.768 1.00 47.11 204 GLN A O 1
ATOM 1583 N N . GLY A 1 207 ? 8.551 76.553 -25.585 1.00 46.54 205 GLY A N 1
ATOM 1584 C CA . GLY A 1 207 ? 7.950 75.238 -25.519 1.00 45.65 205 GLY A CA 1
ATOM 1585 C C . GLY A 1 207 ? 8.597 74.608 -24.317 1.00 45.53 205 GLY A C 1
ATOM 1586 O O . GLY A 1 207 ? 9.220 73.543 -24.389 1.00 46.48 205 GLY A O 1
ATOM 1587 N N . ALA A 1 208 ? 8.470 75.297 -23.193 1.00 44.66 206 ALA A N 1
ATOM 1588 C CA . ALA A 1 208 ? 9.065 74.814 -21.961 1.00 43.29 206 ALA A CA 1
ATOM 1589 C C . ALA A 1 208 ? 8.484 75.523 -20.744 1.00 41.23 206 ALA A C 1
ATOM 1590 O O . ALA A 1 208 ? 7.761 76.520 -20.859 1.00 41.54 206 ALA A O 1
ATOM 1592 N N . THR A 1 209 ? 8.801 74.995 -19.571 1.00 38.44 207 THR A N 1
ATOM 1593 C CA . THR A 1 209 ? 8.335 75.591 -18.330 1.00 35.12 207 THR A CA 1
ATOM 1594 C C . THR A 1 209 ? 9.467 76.458 -17.810 1.00 33.55 207 THR A C 1
ATOM 1595 O O . THR A 1 209 ? 10.562 76.473 -18.380 1.00 32.97 207 THR A O 1
ATOM 1599 N N . ASP A 1 210 ? 9.207 77.175 -16.728 1.00 30.99 208 ASP A N 1
ATOM 1600 C CA . ASP A 1 210 ? 10.208 78.050 -16.141 1.00 29.52 208 ASP A CA 1
ATOM 1601 C C . ASP A 1 210 ? 11.152 77.320 -15.190 1.00 27.38 208 ASP A C 1
ATOM 1602 O O . ASP A 1 210 ? 10.729 76.465 -14.420 1.00 25.60 208 ASP A O 1
ATOM 1607 N N . SER A 1 211 ? 12.434 77.656 -15.250 1.00 26.12 209 SER A N 1
ATOM 1608 C CA . SER A 1 211 ? 13.407 77.046 -14.357 1.00 26.76 209 SER A CA 1
ATOM 1609 C C . SER A 1 211 ? 13.604 77.971 -13.141 1.00 26.30 209 SER A C 1
ATOM 1610 O O . SER A 1 211 ? 14.061 77.540 -12.079 1.00 25.75 209 SER A O 1
ATOM 1613 N N . GLN A 1 212 ? 13.243 79.242 -13.307 1.00 27.83 210 GLN A N 1
ATOM 1614 C CA . GLN A 1 212 ? 13.347 80.252 -12.246 1.00 27.68 210 GLN A CA 1
ATOM 1615 C C . GLN A 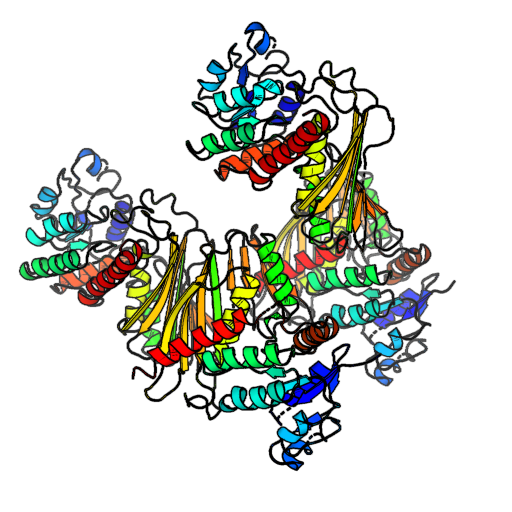1 212 ? 12.062 81.033 -12.343 1.00 27.13 210 GLN A C 1
ATOM 1616 O O . GLN A 1 212 ? 11.269 80.801 -13.249 1.00 28.00 210 GLN A O 1
ATOM 1622 N N . CYS A 1 213 ? 11.897 82.016 -11.469 1.00 26.07 211 CYS A N 1
ATOM 1623 C CA . CYS A 1 213 ? 10.671 82.784 -11.455 1.00 25.96 211 CYS A CA 1
ATOM 1624 C C . CYS A 1 213 ? 10.752 83.816 -10.329 1.00 26.30 211 CYS A C 1
ATOM 1625 O O . CYS A 1 213 ? 11.096 83.474 -9.190 1.00 25.39 211 CYS A O 1
ATOM 1628 N N . ASN A 1 214 ? 10.469 85.078 -10.663 1.00 26.16 212 ASN A N 1
ATOM 1629 C CA . ASN A 1 214 ? 10.492 86.169 -9.686 1.00 24.63 212 ASN A CA 1
ATOM 1630 C C . ASN A 1 214 ? 9.212 86.969 -9.790 1.00 25.44 212 ASN A C 1
ATOM 1631 O O . ASN A 1 214 ? 8.925 87.578 -10.817 1.00 26.29 212 ASN A O 1
ATOM 1636 N N . LEU A 1 215 ? 8.472 87.009 -8.697 1.00 26.20 213 LEU A N 1
ATOM 1637 C CA . LEU A 1 215 ? 7.201 87.701 -8.680 1.00 27.71 213 LEU A CA 1
ATOM 1638 C C . LEU A 1 215 ? 7.220 88.958 -7.858 1.00 27.45 213 LEU A C 1
ATOM 1639 O O . LEU A 1 215 ? 7.797 88.997 -6.771 1.00 30.42 213 LEU A O 1
ATOM 1644 N N . ALA A 1 216 ? 6.578 89.989 -8.380 1.00 25.30 214 ALA A N 1
ATOM 1645 C CA . ALA A 1 216 ? 6.471 91.238 -7.666 1.00 23.83 214 ALA A CA 1
ATOM 1646 C C . ALA A 1 216 ? 4.976 91.308 -7.395 1.00 24.19 214 ALA A C 1
ATOM 1647 O O . ALA A 1 216 ? 4.166 90.857 -8.222 1.00 21.12 214 ALA A O 1
ATOM 1649 N N . LEU A 1 217 ? 4.594 91.824 -6.234 1.00 24.46 215 LEU A N 1
ATOM 1650 C CA . LEU A 1 217 ? 3.182 91.890 -5.942 1.00 26.72 215 LEU A CA 1
ATOM 1651 C C . LEU A 1 217 ? 2.747 92.947 -4.958 1.00 27.12 215 LEU A C 1
ATOM 1652 O O . LEU A 1 217 ? 3.561 93.560 -4.279 1.00 27.91 215 LEU A O 1
ATOM 1657 N N . LYS A 1 218 ? 1.441 93.178 -4.919 1.00 28.45 216 LYS A N 1
ATOM 1658 C CA . LYS A 1 218 ? 0.861 94.184 -4.054 1.00 28.22 216 LYS A CA 1
ATOM 1659 C C . LYS A 1 218 ? -0.303 93.581 -3.293 1.00 28.73 216 LYS A C 1
ATOM 1660 O O . LYS A 1 218 ? -1.036 92.752 -3.819 1.00 29.07 216 LYS A O 1
ATOM 1666 N N . PHE A 1 219 ? -0.452 94.014 -2.049 1.00 30.31 217 PHE A N 1
ATOM 1667 C CA . PHE A 1 219 ? -1.517 93.565 -1.167 1.00 31.36 217 PHE A CA 1
ATOM 1668 C C . PHE A 1 219 ? -2.358 94.782 -0.775 1.00 33.30 217 PHE A C 1
ATOM 1669 O O . PHE A 1 219 ? -1.891 95.920 -0.835 1.00 33.99 217 PHE A O 1
ATOM 1677 N N . ALA A 1 220 ? -3.595 94.554 -0.360 1.00 35.27 218 ALA A N 1
ATOM 1678 C CA . ALA A 1 220 ? -4.416 95.665 0.080 1.00 37.94 218 ALA A CA 1
ATOM 1679 C C . ALA A 1 220 ? -3.692 96.233 1.304 1.00 40.97 218 ALA A C 1
ATOM 1680 O O . ALA A 1 220 ? -2.962 95.503 1.978 1.00 42.24 218 ALA A O 1
ATOM 1682 N N . GLU A 1 221 ? -3.869 97.521 1.581 1.00 42.09 219 GLU A N 1
ATOM 1683 C CA . GLU A 1 221 ? -3.254 98.137 2.754 1.00 43.79 219 GLU A CA 1
ATOM 1684 C C . GLU A 1 221 ? -1.782 98.535 2.691 1.00 42.57 219 GLU A C 1
ATOM 1685 O O . GLU A 1 221 ? -1.105 98.585 3.718 1.00 43.56 219 GLU A O 1
ATOM 1691 N N . GLY A 1 222 ? -1.284 98.799 1.491 1.00 40.32 220 GLY A N 1
ATOM 1692 C CA . GLY A 1 222 ? 0.088 99.253 1.347 1.00 37.06 220 GLY A CA 1
ATOM 1693 C C . GLY A 1 222 ? 1.244 98.333 1.678 1.00 33.50 220 GLY A C 1
ATOM 1694 O O . GLY A 1 222 ? 2.281 98.788 2.153 1.00 33.09 220 GLY A O 1
ATOM 1695 N N . THR A 1 223 ? 1.089 97.043 1.429 1.00 31.19 221 THR A N 1
ATOM 1696 C CA . THR A 1 223 ? 2.183 96.127 1.682 1.00 27.67 221 THR A CA 1
ATOM 1697 C C . THR A 1 223 ? 2.570 95.464 0.368 1.00 24.69 221 THR A C 1
ATOM 1698 O O . THR A 1 223 ? 1.721 94.932 -0.346 1.00 23.37 221 THR A O 1
ATOM 1702 N N . LEU A 1 224 ? 3.859 95.526 0.052 1.00 21.73 222 LEU A N 1
ATOM 1703 C CA . LEU A 1 224 ? 4.396 94.956 -1.171 1.00 19.24 222 LEU A CA 1
ATOM 1704 C C . LEU A 1 224 ? 5.044 93.602 -0.890 1.00 20.19 222 LEU A C 1
ATOM 1705 O O . LEU A 1 224 ? 5.224 93.208 0.276 1.00 19.40 222 LEU A O 1
ATOM 1710 N N . GLY A 1 225 ? 5.398 92.886 -1.955 1.00 18.47 223 GLY A N 1
ATOM 1711 C CA . GLY A 1 225 ? 6.030 91.594 -1.774 1.00 17.52 223 GLY A CA 1
ATOM 1712 C C . GLY A 1 225 ? 6.824 91.096 -2.963 1.00 18.35 223 GLY A C 1
ATOM 1713 O O . GLY A 1 225 ? 6.732 91.622 -4.068 1.00 18.94 223 GLY A O 1
ATOM 1714 N N . ASN A 1 226 ? 7.625 90.067 -2.733 1.00 19.56 224 ASN A N 1
ATOM 1715 C CA . ASN A 1 226 ? 8.418 89.478 -3.800 1.00 19.96 224 ASN A CA 1
ATOM 1716 C C . ASN A 1 226 ? 8.535 88.003 -3.532 1.00 20.55 224 ASN A C 1
ATOM 1717 O O . ASN A 1 226 ? 8.847 87.592 -2.412 1.00 21.58 224 ASN A O 1
ATOM 1722 N N . ILE A 1 227 ? 8.267 87.199 -4.550 1.00 19.16 225 ILE A N 1
ATOM 1723 C CA . ILE A 1 227 ? 8.391 85.759 -4.400 1.00 18.36 225 ILE A CA 1
ATOM 1724 C C . ILE A 1 227 ? 9.416 85.285 -5.406 1.00 18.15 225 ILE A C 1
ATOM 1725 O O . ILE A 1 227 ? 9.382 85.704 -6.557 1.00 17.83 225 ILE A O 1
ATOM 1730 N N . PHE A 1 228 ? 10.340 84.436 -4.968 1.00 18.12 226 PHE A N 1
ATOM 1731 C CA . PHE A 1 228 ? 11.369 83.919 -5.863 1.00 18.28 226 PHE A CA 1
ATOM 1732 C C . PHE A 1 228 ? 11.450 82.405 -5.788 1.00 18.74 226 PHE A C 1
ATOM 1733 O O . PHE A 1 228 ? 11.772 81.842 -4.743 1.00 19.41 226 PHE A O 1
ATOM 1741 N N . ILE A 1 229 ? 11.159 81.752 -6.907 1.00 19.20 227 ILE A N 1
ATOM 1742 C CA . ILE A 1 229 ? 11.198 80.296 -7.001 1.00 19.88 227 ILE A CA 1
ATOM 1743 C C . ILE A 1 229 ? 12.216 79.927 -8.075 1.00 21.29 227 ILE A C 1
ATOM 1744 O O . ILE A 1 229 ? 12.231 80.537 -9.138 1.00 22.74 227 ILE A O 1
ATOM 1749 N N . ASN A 1 230 ? 13.061 78.934 -7.829 1.00 23.32 228 ASN A N 1
ATOM 1750 C CA . ASN A 1 230 ? 14.051 78.586 -8.841 1.00 24.04 228 ASN A CA 1
ATOM 1751 C C . ASN A 1 230 ? 14.677 77.233 -8.639 1.00 23.21 228 ASN A C 1
ATOM 1752 O O . ASN A 1 230 ? 14.501 76.600 -7.609 1.00 23.52 228 ASN A O 1
ATOM 1757 N N . VAL A 1 231 ? 15.440 76.830 -9.644 1.00 23.11 229 VAL A N 1
ATOM 1758 C CA . VAL A 1 231 ? 16.139 75.565 -9.667 1.00 25.28 229 VAL A CA 1
ATOM 1759 C C . VAL A 1 231 ? 17.600 75.819 -10.023 1.00 27.17 229 VAL A C 1
ATOM 1760 O O . VAL A 1 231 ? 17.896 76.633 -10.897 1.00 28.14 229 VAL A O 1
ATOM 1764 N N . GLY A 1 232 ? 18.511 75.128 -9.341 1.00 27.87 230 GLY A N 1
ATOM 1765 C CA . GLY A 1 232 ? 19.919 75.292 -9.638 1.00 28.96 230 GLY A CA 1
ATOM 1766 C C . GLY A 1 232 ? 20.696 75.956 -8.524 1.00 29.14 230 GLY A C 1
ATOM 1767 O O . GLY A 1 232 ? 21.883 75.675 -8.331 1.00 30.02 230 GLY A O 1
ATOM 1768 N N . LEU A 1 233 ? 20.043 76.858 -7.801 1.00 27.39 231 LEU A N 1
ATOM 1769 C CA . LEU A 1 233 ? 20.703 77.530 -6.699 1.00 26.05 231 LEU A CA 1
ATOM 1770 C C . LEU A 1 233 ? 20.691 76.578 -5.522 1.00 25.86 231 LEU A C 1
ATOM 1771 O O . LEU A 1 233 ? 19.877 75.663 -5.472 1.00 24.24 231 LEU A O 1
ATOM 1776 N N . LYS A 1 234 ? 21.596 76.795 -4.575 1.00 27.90 232 LYS A N 1
ATOM 1777 C CA . LYS A 1 234 ? 21.697 75.941 -3.405 1.00 28.66 232 LYS A CA 1
ATOM 1778 C C . LYS A 1 234 ? 21.320 76.687 -2.119 1.00 27.29 232 LYS A C 1
ATOM 1779 O O . LYS A 1 234 ? 21.343 76.129 -1.023 1.00 30.12 232 LYS A O 1
ATOM 1785 N N . ILE A 1 235 ? 20.931 77.944 -2.263 1.00 24.43 233 ILE A N 1
ATOM 1786 C CA . ILE A 1 235 ? 20.549 78.763 -1.121 1.00 22.11 233 ILE A CA 1
ATOM 1787 C C . ILE A 1 235 ? 19.382 78.181 -0.329 1.00 20.75 233 ILE A C 1
ATOM 1788 O O . ILE A 1 235 ? 18.642 77.344 -0.828 1.00 23.15 233 ILE A O 1
ATOM 1793 N N . PRO A 1 236 ? 19.200 78.634 0.919 1.00 20.57 234 PRO A N 1
ATOM 1794 C CA . PRO A 1 236 ? 18.129 78.187 1.821 1.00 20.60 234 PRO A CA 1
ATOM 1795 C C . PRO A 1 236 ? 16.793 78.771 1.381 1.00 20.63 234 PRO A C 1
ATOM 1796 O O . PRO A 1 236 ? 16.766 79.736 0.620 1.00 23.66 234 PRO A O 1
ATOM 1800 N N . SER A 1 237 ? 15.689 78.210 1.862 1.00 19.00 235 SER A N 1
ATOM 1801 C CA . SER A 1 237 ? 14.376 78.731 1.500 1.00 18.49 235 SER A CA 1
ATOM 1802 C C . SER A 1 237 ? 13.814 79.543 2.655 1.00 20.41 235 SER A C 1
ATOM 1803 O O . SER A 1 237 ? 13.404 78.988 3.677 1.00 20.44 235 SER A O 1
ATOM 1806 N N . GLU A 1 238 ? 13.783 80.859 2.498 1.00 21.97 236 GLU A N 1
ATOM 1807 C CA . GLU A 1 238 ? 13.262 81.688 3.567 1.00 23.60 236 GLU A CA 1
ATOM 1808 C C . GLU A 1 238 ? 12.141 82.606 3.141 1.00 25.22 236 GLU A C 1
ATOM 1809 O O . GLU A 1 238 ? 12.003 82.964 1.972 1.00 25.84 236 GLU A O 1
ATOM 1823 N N . THR A 1 240 ? 10.167 86.187 4.592 1.00 27.20 238 THR A N 1
ATOM 1824 C CA . THR A 1 240 ? 10.346 87.251 5.560 1.00 27.06 238 THR A CA 1
ATOM 1825 C C . THR A 1 240 ? 9.250 88.301 5.566 1.00 26.38 238 THR A C 1
ATOM 1826 O O . THR A 1 240 ? 8.866 88.824 4.524 1.00 27.00 238 THR A O 1
ATOM 1830 N N . ILE A 1 241 ? 8.760 88.608 6.760 1.00 24.68 239 ILE A N 1
ATOM 1831 C CA . ILE A 1 241 ? 7.705 89.588 6.939 1.00 23.61 239 ILE A CA 1
ATOM 1832 C C . ILE A 1 241 ? 8.335 90.783 7.653 1.00 24.20 239 ILE A C 1
ATOM 1833 O O . ILE A 1 241 ? 8.734 90.688 8.823 1.00 21.82 239 ILE A O 1
ATOM 1838 N N . CYS A 1 242 ? 8.418 91.911 6.954 1.00 22.93 240 CYS A N 1
ATOM 1839 C CA . CYS A 1 242 ? 9.018 93.100 7.534 1.00 23.45 240 CYS A CA 1
ATOM 1840 C C . CYS A 1 242 ? 8.024 94.195 7.886 1.00 26.35 240 CYS A C 1
ATOM 1841 O O . CYS A 1 242 ? 7.355 94.765 7.010 1.00 27.09 240 CYS A O 1
ATOM 1844 N N . GLY A 1 243 ? 7.943 94.477 9.185 1.00 26.76 241 GLY A N 1
ATOM 1845 C CA . GLY A 1 243 ? 7.047 95.495 9.689 1.00 27.30 241 GLY A CA 1
ATOM 1846 C C . GLY A 1 243 ? 7.834 96.670 10.215 1.00 28.23 241 GLY A C 1
ATOM 1847 O O . GLY A 1 243 ? 9.061 96.642 10.243 1.00 28.88 241 GLY A O 1
ATOM 1848 N N . THR A 1 244 ? 7.113 97.702 10.638 1.00 28.50 242 THR A N 1
ATOM 1849 C CA . THR A 1 244 ? 7.705 98.922 11.165 1.00 28.12 242 THR A CA 1
ATOM 1850 C C . THR A 1 244 ? 8.225 98.780 12.592 1.00 28.01 242 THR A C 1
ATOM 1851 O O . THR A 1 244 ? 9.081 99.545 13.015 1.00 30.12 242 THR A O 1
ATOM 1855 N N . LYS A 1 245 ? 7.703 97.804 13.323 1.00 28.25 243 LYS A N 1
ATOM 1856 C CA . LYS A 1 245 ? 8.102 97.550 14.703 1.00 27.31 243 LYS A CA 1
ATOM 1857 C C . LYS A 1 245 ? 8.800 96.195 14.851 1.00 26.84 243 LYS A C 1
ATOM 1858 O O . LYS A 1 245 ? 8.920 95.687 15.957 1.00 25.81 243 LYS A O 1
ATOM 1864 N N . GLY A 1 246 ? 9.240 95.598 13.747 1.00 26.74 244 GLY A N 1
ATOM 1865 C CA . GLY A 1 246 ? 9.902 94.308 13.845 1.00 26.42 244 GLY A CA 1
ATOM 1866 C C . GLY A 1 246 ? 9.615 93.397 12.673 1.00 27.43 244 GLY A C 1
ATOM 1867 O O . GLY A 1 246 ? 8.899 93.787 11.754 1.00 28.07 244 GLY A O 1
ATOM 1868 N N . GLN A 1 247 ? 10.172 92.185 12.704 1.00 28.15 245 GLN A N 1
ATOM 1869 C CA . GLN A 1 247 ? 9.975 91.224 11.627 1.00 27.62 245 GLN A CA 1
ATOM 1870 C C . GLN A 1 247 ? 10.058 89.763 12.058 1.00 26.53 245 GLN A C 1
ATOM 1871 O O . GLN A 1 247 ? 10.370 89.456 13.204 1.00 25.42 245 GLN A O 1
ATOM 1877 N N . ILE A 1 248 ? 9.772 88.870 11.109 1.00 25.44 246 ILE A N 1
ATOM 1878 C CA . ILE A 1 248 ? 9.810 87.425 11.328 1.00 21.80 246 ILE A CA 1
ATOM 1879 C C . ILE A 1 248 ? 10.391 86.703 10.113 1.00 22.22 246 ILE A C 1
ATOM 1880 O O . ILE A 1 248 ? 10.015 86.975 8.971 1.00 22.57 246 ILE A O 1
ATOM 1885 N N . VAL A 1 249 ? 11.303 85.772 10.363 1.00 22.20 247 VAL A N 1
ATOM 1886 C CA . VAL A 1 249 ? 11.918 84.998 9.287 1.00 22.37 247 VAL A CA 1
ATOM 1887 C C . VAL A 1 249 ? 11.461 83.548 9.415 1.00 22.18 247 VAL A C 1
ATOM 1888 O O . VAL A 1 249 ? 11.615 82.931 10.469 1.00 23.39 247 VAL A O 1
ATOM 1892 N N . ILE A 1 250 ? 10.906 82.998 8.344 1.00 21.00 248 ILE A N 1
ATOM 1893 C CA . ILE A 1 250 ? 10.425 81.632 8.403 1.00 20.34 248 ILE A CA 1
ATOM 1894 C C . ILE A 1 250 ? 11.181 80.658 7.523 1.00 21.00 248 ILE A C 1
ATOM 1895 O O . ILE A 1 250 ? 11.098 80.719 6.296 1.00 23.47 248 ILE A O 1
ATOM 1900 N N . PRO A 1 251 ? 11.925 79.732 8.139 1.00 20.81 249 PRO A N 1
ATOM 1901 C CA . PRO A 1 251 ? 12.691 78.739 7.379 1.00 21.14 249 PRO A CA 1
ATOM 1902 C C . PRO A 1 251 ? 11.708 77.688 6.868 1.00 20.54 249 PRO A C 1
ATOM 1903 O O . PRO A 1 251 ? 10.733 77.374 7.553 1.00 21.83 249 PRO A O 1
ATOM 1907 N N . ASN A 1 252 ? 11.945 77.179 5.663 1.00 19.68 250 ASN A N 1
ATOM 1908 C CA . ASN A 1 252 ? 11.086 76.155 5.053 1.00 19.29 250 ASN A CA 1
ATOM 1909 C C . ASN A 1 252 ? 9.615 76.270 5.477 1.00 19.46 250 ASN A C 1
ATOM 1910 O O . ASN A 1 252 ? 8.996 75.270 5.871 1.00 20.12 250 ASN A O 1
ATOM 1915 N N . PHE A 1 253 ? 9.051 77.471 5.377 1.00 18.36 251 PHE A N 1
ATOM 1916 C CA . PHE A 1 253 ? 7.685 77.700 5.840 1.00 20.13 251 PHE A CA 1
ATOM 1917 C C . PHE A 1 253 ? 6.678 76.578 5.656 1.00 20.22 251 PHE A C 1
ATOM 1918 O O . PHE A 1 253 ? 5.797 76.417 6.489 1.00 20.59 251 PHE A O 1
ATOM 1926 N N . TRP A 1 254 ? 6.808 75.781 4.598 1.00 21.19 252 TRP A N 1
ATOM 1927 C CA . TRP A 1 254 ? 5.834 74.712 4.361 1.00 21.82 252 TRP A CA 1
ATOM 1928 C C . TRP A 1 254 ? 5.956 73.520 5.293 1.00 22.46 252 TRP A C 1
ATOM 1929 O O . TRP A 1 254 ? 5.037 72.704 5.377 1.00 23.37 252 TRP A O 1
ATOM 1940 N N . LYS A 1 255 ? 7.078 73.404 5.989 1.00 21.89 253 LYS A N 1
ATOM 1941 C CA . LYS A 1 255 ? 7.239 72.280 6.901 1.00 23.06 253 LYS A CA 1
ATOM 1942 C C . LYS A 1 255 ? 8.035 72.631 8.158 1.00 23.08 253 LYS A C 1
ATOM 1943 O O . LYS A 1 255 ? 8.560 71.751 8.832 1.00 23.34 253 LYS A O 1
ATOM 1949 N N . THR A 1 256 ? 8.116 73.913 8.482 1.00 22.00 254 THR A N 1
ATOM 1950 C CA . THR A 1 256 ? 8.887 74.318 9.644 1.00 22.91 254 THR A CA 1
ATOM 1951 C C . THR A 1 256 ? 8.246 74.216 11.028 1.00 22.93 254 THR A C 1
ATOM 1952 O O . THR A 1 256 ? 7.042 74.438 11.203 1.00 20.61 254 THR A O 1
ATOM 1956 N N . ASP A 1 257 ? 9.091 73.903 12.012 1.00 23.64 255 ASP A N 1
ATOM 1957 C CA . ASP A 1 257 ? 8.677 73.802 13.417 1.00 23.73 255 ASP A CA 1
ATOM 1958 C C . ASP A 1 257 ? 9.168 75.028 14.204 1.00 24.69 255 ASP A C 1
ATOM 1959 O O . ASP A 1 257 ? 8.922 75.155 15.410 1.00 25.40 255 ASP A O 1
ATOM 1964 N N . CYS A 1 258 ? 9.861 75.933 13.518 1.00 23.40 256 CYS A N 1
ATOM 1965 C CA . CYS A 1 258 ? 10.356 77.134 14.176 1.00 24.47 256 CYS A CA 1
ATOM 1966 C C . CYS A 1 258 ? 10.196 78.394 13.322 1.00 25.68 256 CYS A C 1
ATOM 1967 O O . CYS A 1 258 ? 9.853 78.330 12.139 1.00 25.50 256 CYS A O 1
ATOM 1970 N N . ALA A 1 259 ? 10.437 79.538 13.946 1.00 25.97 257 ALA A N 1
ATOM 1971 C CA . ALA A 1 259 ? 10.344 80.829 13.279 1.00 26.18 257 ALA A CA 1
ATOM 1972 C C . ALA A 1 259 ? 11.212 81.813 14.053 1.00 26.28 257 ALA A C 1
ATOM 1973 O O . ALA A 1 259 ? 11.426 81.661 15.264 1.00 25.62 257 ALA A O 1
ATOM 1975 N N . TYR A 1 260 ? 11.697 82.827 13.350 1.00 25.00 258 TYR A N 1
ATOM 1976 C CA . TYR A 1 260 ? 12.577 83.816 13.943 1.00 24.38 258 TYR A CA 1
ATOM 1977 C C . TYR A 1 260 ? 11.997 85.222 14.044 1.00 22.89 258 TYR A C 1
ATOM 1978 O O . TYR A 1 260 ? 12.127 86.030 13.135 1.00 23.10 258 TYR A O 1
ATOM 1987 N N . TYR A 1 261 ? 11.380 85.502 15.183 1.00 22.50 259 TYR A N 1
ATOM 1988 C CA . TYR A 1 261 ? 10.766 86.794 15.462 1.00 23.35 259 TYR A CA 1
ATOM 1989 C C . TYR A 1 261 ? 11.722 87.817 16.071 1.00 24.07 259 TYR A C 1
ATOM 1990 O O . TYR A 1 261 ? 12.441 87.512 17.022 1.00 22.56 259 TYR A O 1
ATOM 1999 N N . THR A 1 262 ? 11.708 89.030 15.513 1.00 24.94 260 THR A N 1
ATOM 2000 C CA . THR A 1 262 ? 12.513 90.143 16.010 1.00 27.01 260 THR A CA 1
ATOM 2001 C C . THR A 1 262 ? 11.531 91.255 16.385 1.00 29.96 260 THR A C 1
ATOM 2002 O O . THR A 1 262 ? 10.771 91.745 15.546 1.00 28.61 260 THR A O 1
ATOM 2006 N N . ASP A 1 263 ? 11.550 91.651 17.653 1.00 33.71 261 ASP A N 1
ATOM 2007 C CA . ASP A 1 263 ? 10.616 92.653 18.135 1.00 37.16 261 ASP A CA 1
ATOM 2008 C C . ASP A 1 263 ? 11.089 94.080 17.918 1.00 38.62 261 ASP A C 1
ATOM 2009 O O . ASP A 1 263 ? 12.186 94.314 17.412 1.00 38.34 261 ASP A O 1
ATOM 2014 N N . ALA A 1 264 ? 10.242 95.031 18.296 1.00 40.79 262 ALA A N 1
ATOM 2015 C CA . ALA A 1 264 ? 10.544 96.445 18.129 1.00 43.70 262 ALA A CA 1
ATOM 2016 C C . ALA A 1 264 ? 11.827 96.842 18.831 1.00 45.38 262 ALA A C 1
ATOM 2017 O O . ALA A 1 264 ? 12.686 97.499 18.239 1.00 44.79 262 ALA A O 1
ATOM 2019 N N . GLN A 1 265 ? 11.953 96.436 20.092 1.00 47.10 263 GLN A N 1
ATOM 2020 C CA . GLN A 1 265 ? 13.135 96.757 20.878 1.00 48.33 263 GLN A CA 1
ATOM 2021 C C . GLN A 1 265 ? 14.379 96.399 20.073 1.00 47.41 263 GLN A C 1
ATOM 2022 O O . GLN A 1 265 ? 15.263 97.230 19.894 1.00 48.34 263 GLN A O 1
ATOM 2028 N N . GLY A 1 266 ? 14.440 95.169 19.573 1.00 46.67 264 GLY A N 1
ATOM 2029 C CA . GLY A 1 266 ? 15.587 94.767 18.775 1.00 44.69 264 GLY A CA 1
ATOM 2030 C C . GLY A 1 266 ? 16.079 93.345 18.961 1.00 43.40 264 GLY A C 1
ATOM 2031 O O . GLY A 1 266 ? 16.903 92.865 18.185 1.00 42.59 264 GLY A O 1
ATOM 2032 N N . ASN A 1 267 ? 15.580 92.665 19.986 1.00 42.04 265 ASN A N 1
ATOM 2033 C CA . ASN A 1 267 ? 16.001 91.296 20.251 1.00 40.16 265 ASN A CA 1
ATOM 2034 C C . ASN A 1 267 ? 15.135 90.229 19.574 1.00 38.36 265 ASN A C 1
ATOM 2035 O O . ASN A 1 267 ? 13.905 90.226 19.662 1.00 36.62 265 ASN A O 1
ATOM 2040 N N . THR A 1 268 ? 15.812 89.314 18.898 1.00 36.47 266 THR A N 1
ATOM 2041 C CA . THR A 1 268 ? 15.175 88.223 18.180 1.00 34.58 266 THR A CA 1
ATOM 2042 C C . THR A 1 268 ? 15.080 86.908 18.974 1.00 32.23 266 THR A C 1
ATOM 2043 O O . THR A 1 268 ? 16.039 86.477 19.612 1.00 32.85 266 THR A O 1
ATOM 2047 N N . VAL A 1 269 ? 13.910 86.278 18.930 1.00 28.48 267 VAL A N 1
ATOM 2048 C CA . VAL A 1 269 ? 13.701 85.006 19.608 1.00 24.40 267 VAL A CA 1
ATOM 2049 C C . VAL A 1 269 ? 13.263 83.932 18.607 1.00 23.40 267 VAL A C 1
ATOM 2050 O O . VAL A 1 269 ? 12.727 84.224 17.530 1.00 18.79 267 VAL A O 1
ATOM 2054 N N . LYS A 1 270 ? 13.490 82.683 18.986 1.00 22.51 268 LYS A N 1
ATOM 2055 C CA . LYS A 1 270 ? 13.128 81.559 18.146 1.00 21.98 268 LYS A CA 1
ATOM 2056 C C . LYS A 1 270 ? 11.809 80.929 18.612 1.00 21.26 268 LYS A C 1
ATOM 2057 O O . LYS A 1 270 ? 11.740 80.416 19.722 1.00 19.99 268 LYS A O 1
ATOM 2063 N N . TRP A 1 271 ? 10.759 80.993 17.790 1.00 22.73 269 TRP A N 1
ATOM 2064 C CA . TRP A 1 271 ? 9.489 80.367 18.176 1.00 23.49 269 TRP A CA 1
ATOM 2065 C C . TRP A 1 271 ? 9.675 78.885 17.880 1.00 25.31 269 TRP A C 1
ATOM 2066 O O . TRP A 1 271 ? 10.381 78.519 16.936 1.00 24.73 269 TRP A O 1
ATOM 2077 N N . SER A 1 272 ? 9.044 78.028 18.670 1.00 27.94 270 SER A N 1
ATOM 2078 C CA . SER A 1 272 ? 9.221 76.603 18.456 1.00 31.55 270 SER A CA 1
ATOM 2079 C C . SER A 1 272 ? 8.014 75.758 18.795 1.00 33.31 270 SER A C 1
ATOM 2080 O O . SER A 1 272 ? 7.315 76.000 19.775 1.00 32.91 270 SER A O 1
ATOM 2083 N N . GLU A 1 273 ? 7.787 74.752 17.962 1.00 37.03 271 GLU A N 1
ATOM 2084 C CA . GLU A 1 273 ? 6.691 73.810 18.143 1.00 41.35 271 GLU A CA 1
ATOM 2085 C C . GLU A 1 273 ? 7.258 72.529 17.574 1.00 42.87 271 GLU A C 1
ATOM 2086 O O . GLU A 1 273 ? 8.253 72.554 16.854 1.00 45.47 271 GLU A O 1
ATOM 2092 N N . GLN A 1 274 ? 6.643 71.404 17.884 1.00 44.42 272 GLN A N 1
ATOM 2093 C CA . GLN A 1 274 ? 7.146 70.165 17.340 1.00 44.27 272 GLN A CA 1
ATOM 2094 C C . GLN A 1 274 ? 5.995 69.351 16.824 1.00 43.27 272 GLN A C 1
ATOM 2095 O O . GLN A 1 274 ? 4.850 69.527 17.262 1.00 42.06 272 GLN A O 1
ATOM 2101 N N . PHE A 1 275 ? 6.309 68.472 15.878 1.00 41.60 273 PHE A N 1
ATOM 2102 C CA . PHE A 1 275 ? 5.322 67.592 15.280 1.00 40.92 273 PHE A CA 1
ATOM 2103 C C . PHE A 1 275 ? 6.019 66.437 14.594 1.00 40.21 273 PHE A C 1
ATOM 2104 O O . PHE A 1 275 ? 7.227 66.477 14.352 1.00 39.93 273 PHE A O 1
ATOM 2112 N N . THR A 1 276 ? 5.248 65.405 14.283 1.00 40.07 274 THR A N 1
ATOM 2113 C CA . THR A 1 276 ? 5.797 64.251 13.605 1.00 40.98 274 THR A CA 1
ATOM 2114 C C . THR A 1 276 ? 5.376 64.332 12.144 1.00 40.60 274 THR A C 1
ATOM 2115 O O . THR A 1 276 ? 6.074 63.825 11.265 1.00 40.81 274 THR A O 1
ATOM 2119 N N . SER A 1 277 ? 4.237 64.970 11.884 1.00 39.80 275 SER A N 1
ATOM 2120 C CA . SER A 1 277 ? 3.757 65.091 10.510 1.00 41.16 275 SER A CA 1
ATOM 2121 C C . SER A 1 277 ? 3.183 66.452 10.130 1.00 41.33 275 SER A C 1
ATOM 2122 O O . SER A 1 277 ? 2.476 67.072 10.916 1.00 41.77 275 SER A O 1
ATOM 2125 N N . GLU A 1 278 ? 3.480 66.902 8.914 1.00 41.06 276 GLU A N 1
ATOM 2126 C CA . GLU A 1 278 ? 2.954 68.171 8.438 1.00 41.83 276 GLU A CA 1
ATOM 2127 C C . GLU A 1 278 ? 1.540 67.891 7.970 1.00 40.91 276 GLU A C 1
ATOM 2128 O O . GLU A 1 278 ? 0.748 68.811 7.753 1.00 43.08 276 GLU A O 1
ATOM 2134 N N . PHE A 1 279 ? 1.236 66.610 7.801 1.00 38.27 277 PHE A N 1
ATOM 2135 C CA . PHE A 1 279 ? -0.075 66.187 7.330 1.00 36.26 277 PHE A CA 1
ATOM 2136 C C . PHE A 1 279 ? -1.177 66.252 8.383 1.00 34.35 277 PHE A C 1
ATOM 2137 O O . PHE A 1 279 ? -2.323 66.581 8.078 1.00 33.85 277 PHE A O 1
ATOM 2145 N N . THR A 1 280 ? -0.823 65.964 9.626 1.00 32.71 278 THR A N 1
ATOM 2146 C CA . THR A 1 280 ? -1.801 65.954 10.704 1.00 30.87 278 THR A CA 1
ATOM 2147 C C . THR A 1 280 ? -2.606 67.248 10.836 1.00 29.61 278 THR A C 1
ATOM 2148 O O . THR A 1 280 ? -3.838 67.223 10.837 1.00 28.67 278 THR A O 1
ATOM 2152 N N . TYR A 1 281 ? -1.920 68.377 10.944 1.00 27.21 279 TYR A N 1
ATOM 2153 C CA . TYR A 1 281 ? -2.628 69.640 11.082 1.00 27.85 279 TYR A CA 1
ATOM 2154 C C . TYR A 1 281 ? -3.634 69.814 9.954 1.00 27.03 279 TYR A C 1
ATOM 2155 O O . TYR A 1 281 ? -4.792 70.141 10.193 1.00 25.39 279 TYR A O 1
ATOM 2164 N N . GLU A 1 282 ? -3.188 69.553 8.732 1.00 28.06 280 GLU A N 1
ATOM 2165 C CA . GLU A 1 282 ? -4.040 69.656 7.558 1.00 27.74 280 GLU A CA 1
ATOM 2166 C C . GLU A 1 282 ? -5.194 68.669 7.663 1.00 26.99 280 GLU A C 1
ATOM 2167 O O . GLU A 1 282 ? -6.339 69.017 7.391 1.00 28.33 280 GLU A O 1
ATOM 2173 N N . ILE A 1 283 ? -4.900 67.440 8.076 1.00 25.48 281 ILE A N 1
ATOM 2174 C CA . ILE A 1 283 ? -5.940 66.420 8.167 1.00 26.41 281 ILE A CA 1
ATOM 2175 C C . ILE A 1 283 ? -7.015 66.617 9.234 1.00 26.99 281 ILE A C 1
ATOM 2176 O O . ILE A 1 283 ? -8.198 66.678 8.898 1.00 27.26 281 ILE A O 1
ATOM 2181 N N . ASN A 1 284 ? -6.653 66.730 10.508 1.00 28.95 282 ASN A N 1
ATOM 2182 C CA . ASN A 1 284 ? -7.720 66.915 11.476 1.00 30.78 282 ASN A CA 1
ATOM 2183 C C . ASN A 1 284 ? -8.448 68.265 11.293 1.00 30.26 282 ASN A C 1
ATOM 2184 O O . ASN A 1 284 ? -9.531 68.462 11.847 1.00 29.82 282 ASN A O 1
ATOM 2189 N N . HIS A 1 285 ? -7.877 69.187 10.509 1.00 29.33 283 HIS A N 1
ATOM 2190 C CA . HIS A 1 285 ? -8.594 70.439 10.214 1.00 28.13 283 HIS A CA 1
ATOM 2191 C C . HIS A 1 285 ? -9.695 70.020 9.235 1.00 26.56 283 HIS A C 1
ATOM 2192 O O . HIS A 1 285 ? -10.836 70.470 9.323 1.00 22.92 283 HIS A O 1
ATOM 2199 N N . VAL A 1 286 ? -9.320 69.162 8.288 1.00 26.09 284 VAL A N 1
ATOM 2200 C CA . VAL A 1 286 ? -10.259 68.669 7.292 1.00 28.07 284 VAL A CA 1
ATOM 2201 C C . VAL A 1 286 ? -11.368 67.879 7.971 1.00 29.51 284 VAL A C 1
ATOM 2202 O O . VAL A 1 286 ? -12.543 68.015 7.616 1.00 29.83 284 VAL A O 1
ATOM 2206 N N . ASN A 1 287 ? -10.996 67.061 8.954 1.00 31.23 285 ASN A N 1
ATOM 2207 C CA . ASN A 1 287 ? -11.983 66.269 9.688 1.00 32.38 285 ASN A CA 1
ATOM 2208 C C . ASN A 1 287 ? -12.943 67.186 10.427 1.00 32.14 285 ASN A C 1
ATOM 2209 O O . ASN A 1 287 ? -14.152 67.005 10.381 1.00 31.65 285 ASN A O 1
ATOM 2214 N N . GLN A 1 288 ? -12.380 68.170 11.112 1.00 32.37 286 GLN A N 1
ATOM 2215 C CA . GLN A 1 288 ? -13.151 69.142 11.860 1.00 31.77 286 GLN A CA 1
ATOM 2216 C C . GLN A 1 288 ? -14.147 69.800 10.912 1.00 30.99 286 GLN A C 1
ATOM 2217 O O . GLN A 1 288 ? -15.203 70.264 11.330 1.00 31.92 286 GLN A O 1
ATOM 2223 N N . CYS A 1 289 ? -13.819 69.832 9.626 1.00 29.19 287 CYS A N 1
ATOM 2224 C CA . CYS A 1 289 ? -14.716 70.460 8.664 1.00 28.14 287 CYS A CA 1
ATOM 2225 C C . CYS A 1 289 ? -15.872 69.547 8.320 1.00 29.22 287 CYS A C 1
ATOM 2226 O O . CYS A 1 289 ? -17.014 69.998 8.159 1.00 30.33 287 CYS A O 1
ATOM 2229 N N . LEU A 1 290 ? -15.568 68.260 8.206 1.00 27.46 288 LEU A N 1
ATOM 2230 C CA . LEU A 1 290 ? -16.576 67.265 7.894 1.00 25.53 288 LEU A CA 1
ATOM 2231 C C . LEU A 1 290 ? -17.509 67.132 9.088 1.00 26.09 288 LEU A C 1
ATOM 2232 O O . LEU A 1 290 ? -18.718 67.070 8.918 1.00 24.12 288 LEU A O 1
ATOM 2237 N N . GLN A 1 291 ? -16.935 67.098 10.293 1.00 28.78 289 GLN A N 1
ATOM 2238 C CA . GLN A 1 291 ? -17.701 66.986 11.536 1.00 31.01 289 GLN A CA 1
ATOM 2239 C C . GLN A 1 291 ? -18.685 68.150 11.716 1.00 31.07 289 GLN A C 1
ATOM 2240 O O . GLN A 1 291 ? -19.838 67.947 12.113 1.00 30.17 289 GLN A O 1
ATOM 2246 N N . ASP A 1 292 ? -18.241 69.370 11.432 1.00 30.74 290 ASP A N 1
ATOM 2247 C CA . ASP A 1 292 ? -19.132 70.524 11.569 1.00 31.09 290 ASP A CA 1
ATOM 2248 C C . ASP A 1 292 ? -20.087 70.615 10.370 1.00 31.04 290 ASP A C 1
ATOM 2249 O O . ASP A 1 292 ? -20.896 71.541 10.265 1.00 28.86 290 ASP A O 1
ATOM 2254 N N . LYS A 1 293 ? -19.970 69.642 9.470 1.00 31.99 291 LYS A N 1
ATOM 2255 C CA . LYS A 1 293 ? -20.825 69.544 8.297 1.00 34.60 291 LYS A CA 1
ATOM 2256 C C . LYS A 1 293 ? -20.665 70.629 7.226 1.00 35.45 291 LYS A C 1
ATOM 2257 O O . LYS A 1 293 ? -21.610 70.878 6.478 1.00 34.81 291 LYS A O 1
ATOM 2263 N N . LYS A 1 294 ? -19.492 71.261 7.129 1.00 35.75 292 LYS A N 1
ATOM 2264 C CA . LYS A 1 294 ? -19.287 72.307 6.118 1.00 36.62 292 LYS A CA 1
ATOM 2265 C C . LYS A 1 294 ? -18.755 71.804 4.770 1.00 34.81 292 LYS A C 1
ATOM 2266 O O . LYS A 1 294 ? -18.091 70.766 4.696 1.00 34.94 292 LYS A O 1
ATOM 2272 N N . LEU A 1 295 ? -19.066 72.547 3.708 1.00 32.67 293 LEU A N 1
ATOM 2273 C CA . LEU A 1 295 ? -18.663 72.185 2.343 1.00 32.02 293 LEU A CA 1
ATOM 2274 C C . LEU A 1 295 ? -17.347 72.800 1.906 1.00 29.97 293 LEU A C 1
ATOM 2275 O O . LEU A 1 295 ? -16.710 72.338 0.961 1.00 28.64 293 LEU A O 1
ATOM 2280 N N . THR A 1 296 ? -16.962 73.859 2.597 1.00 29.32 294 THR A N 1
ATOM 2281 C CA . THR A 1 296 ? -15.738 74.566 2.304 1.00 29.11 294 THR A CA 1
ATOM 2282 C C . THR A 1 296 ? -14.949 74.843 3.581 1.00 28.53 294 THR A C 1
ATOM 2283 O O . THR A 1 296 ? -15.485 74.827 4.687 1.00 26.95 294 THR A O 1
ATOM 2287 N N . SER A 1 297 ? -13.656 75.070 3.416 1.00 28.61 295 SER A N 1
ATOM 2288 C CA . SER A 1 297 ? -12.787 75.379 4.532 1.00 27.35 295 SER A CA 1
ATOM 2289 C C . SER A 1 297 ? -12.686 76.895 4.593 1.00 27.12 295 SER A C 1
ATOM 2290 O O . SER A 1 297 ? -12.596 77.559 3.559 1.00 23.87 295 SER A O 1
ATOM 2293 N N . PRO A 1 298 ? -12.710 77.462 5.808 1.00 27.65 296 PRO A N 1
ATOM 2294 C CA . PRO A 1 298 ? -12.616 78.914 6.011 1.00 26.83 296 PRO A CA 1
ATOM 2295 C C . PRO A 1 298 ? -11.207 79.436 5.746 1.00 27.23 296 PRO A C 1
ATOM 2296 O O . PRO A 1 298 ? -11.004 80.630 5.541 1.00 28.44 296 PRO A O 1
ATOM 2300 N N . VAL A 1 299 ? -10.233 78.536 5.754 1.00 27.13 297 VAL A N 1
ATOM 2301 C CA . VAL A 1 299 ? -8.845 78.916 5.518 1.00 28.00 297 VAL A CA 1
ATOM 2302 C C . VAL A 1 299 ? -8.512 78.812 4.036 1.00 28.33 297 VAL A C 1
ATOM 2303 O O . VAL A 1 299 ? -8.309 79.838 3.370 1.00 29.18 297 VAL A O 1
ATOM 2315 N N . THR A 1 301 ? -10.035 78.703 1.157 1.00 24.61 299 THR A N 1
ATOM 2316 C CA . THR A 1 301 ? -11.371 78.921 0.619 1.00 23.38 299 THR A CA 1
ATOM 2317 C C . THR A 1 301 ? -11.520 78.655 -0.873 1.00 23.83 299 THR A C 1
ATOM 2318 O O . THR A 1 301 ? -10.549 78.390 -1.577 1.00 23.15 299 THR A O 1
ATOM 2322 N N . LYS A 1 302 ? -12.757 78.707 -1.350 1.00 25.37 300 LYS A N 1
ATOM 2323 C CA . LYS A 1 302 ? -13.015 78.510 -2.774 1.00 26.23 300 LYS A CA 1
ATOM 2324 C C . LYS A 1 302 ? -12.349 79.687 -3.461 1.00 25.22 300 LYS A C 1
ATOM 2325 O O . LYS A 1 302 ? -11.548 79.526 -4.395 1.00 24.63 300 LYS A O 1
ATOM 2331 N N . GLU A 1 303 ? -12.682 80.872 -2.962 1.00 21.58 301 GLU A N 1
ATOM 2332 C CA . GLU A 1 303 ? -12.145 82.089 -3.511 1.00 21.58 301 GLU A CA 1
ATOM 2333 C C . GLU A 1 303 ? -10.640 82.014 -3.696 1.00 21.14 301 GLU A C 1
ATOM 2334 O O . GLU A 1 303 ? -10.132 82.136 -4.815 1.00 22.72 301 GLU A O 1
ATOM 2340 N N . LEU A 1 304 ? -9.932 81.791 -2.597 1.00 20.46 302 LEU A N 1
ATOM 2341 C CA . LEU A 1 304 ? -8.477 81.739 -2.619 1.00 18.63 302 LEU A CA 1
ATOM 2342 C C . LEU A 1 304 ? -7.923 80.820 -3.701 1.00 17.69 302 LEU A C 1
ATOM 2343 O O . LEU A 1 304 ? -7.138 81.260 -4.536 1.00 14.23 302 LEU A O 1
ATOM 2348 N N . THR A 1 305 ? -8.349 79.559 -3.687 1.00 18.54 303 THR A N 1
ATOM 2349 C CA . THR A 1 305 ? -7.889 78.562 -4.651 1.00 21.08 303 THR A CA 1
ATOM 2350 C C . THR A 1 305 ? -8.151 79.004 -6.098 1.00 23.26 303 THR A C 1
ATOM 2351 O O . THR A 1 305 ? -7.233 79.059 -6.925 1.00 22.34 303 THR A O 1
ATOM 2355 N N . ILE A 1 306 ? -9.411 79.295 -6.405 1.00 24.34 304 ILE A N 1
ATOM 2356 C CA . ILE A 1 306 ? -9.764 79.743 -7.747 1.00 25.92 304 ILE A CA 1
ATOM 2357 C C . ILE A 1 306 ? -8.870 80.915 -8.148 1.00 26.28 304 ILE A C 1
ATOM 2358 O O . ILE A 1 306 ? -8.336 80.959 -9.254 1.00 28.24 304 ILE A O 1
ATOM 2363 N N . ALA A 1 307 ? -8.701 81.863 -7.243 1.00 26.34 305 ALA A N 1
ATOM 2364 C CA . ALA A 1 307 ? -7.873 83.019 -7.534 1.00 27.89 305 ALA A CA 1
ATOM 2365 C C . ALA A 1 307 ? -6.428 82.614 -7.799 1.00 28.83 305 ALA A C 1
ATOM 2366 O O . ALA A 1 307 ? -5.818 83.054 -8.772 1.00 29.47 305 ALA A O 1
ATOM 2368 N N . THR A 1 308 ? -5.888 81.759 -6.939 1.00 30.09 306 THR A N 1
ATOM 2369 C CA . THR A 1 308 ? -4.506 81.330 -7.080 1.00 30.18 306 THR A CA 1
ATOM 2370 C C . THR A 1 308 ? -4.277 80.674 -8.432 1.00 30.28 306 THR A C 1
ATOM 2371 O O . THR A 1 308 ? -3.248 80.901 -9.068 1.00 32.10 306 THR A O 1
ATOM 2375 N N . VAL A 1 309 ? -5.239 79.872 -8.875 1.00 29.23 307 VAL A N 1
ATOM 2376 C CA . VAL A 1 309 ? -5.129 79.192 -10.157 1.00 27.77 307 VAL A CA 1
ATOM 2377 C C . VAL A 1 309 ? -5.153 80.205 -11.285 1.00 26.38 307 VAL A C 1
ATOM 2378 O O . VAL A 1 309 ? -4.395 80.104 -12.251 1.00 24.79 307 VAL A O 1
ATOM 2382 N N . LYS A 1 310 ? -6.010 81.201 -11.157 1.00 26.08 308 LYS A N 1
ATOM 2383 C CA . LYS A 1 310 ? -6.079 82.216 -12.187 1.00 27.84 308 LYS A CA 1
ATOM 2384 C C . LYS A 1 310 ? -4.734 82.913 -12.314 1.00 29.54 308 LYS A C 1
ATOM 2385 O O . LYS A 1 310 ? -4.249 83.147 -13.427 1.00 29.44 308 LYS A O 1
ATOM 2391 N N . ILE A 1 311 ? -4.129 83.225 -11.167 1.00 30.22 309 ILE A N 1
ATOM 2392 C CA . ILE A 1 311 ? -2.853 83.924 -11.132 1.00 30.44 309 ILE A CA 1
ATOM 2393 C C . ILE A 1 311 ? -1.713 83.127 -11.727 1.00 30.02 309 ILE A C 1
ATOM 2394 O O . ILE A 1 311 ? -0.910 83.658 -12.501 1.00 29.15 309 ILE A O 1
ATOM 2399 N N . VAL A 1 312 ? -1.638 81.853 -11.370 1.00 29.23 310 VAL A N 1
ATOM 2400 C CA . VAL A 1 312 ? -0.573 81.011 -11.898 1.00 29.52 310 VAL A CA 1
ATOM 2401 C C . VAL A 1 312 ? -0.690 80.835 -13.403 1.00 28.29 310 VAL A C 1
ATOM 2402 O O . VAL A 1 312 ? 0.270 81.036 -14.130 1.00 28.20 310 VAL A O 1
ATOM 2406 N N . GLU A 1 313 ? -1.872 80.468 -13.874 1.00 29.44 311 GLU A N 1
ATOM 2407 C CA . GLU A 1 313 ? -2.055 80.261 -15.306 1.00 29.66 311 GLU A CA 1
ATOM 2408 C C . GLU A 1 313 ? -1.869 81.524 -16.145 1.00 28.73 311 GLU A C 1
ATOM 2409 O O . GLU A 1 313 ? -1.387 81.442 -17.273 1.00 28.96 311 GLU A O 1
ATOM 2415 N N . SER A 1 314 ? -2.210 82.685 -15.599 1.00 27.02 312 SER A N 1
ATOM 2416 C CA . SER A 1 314 ? -2.053 83.908 -16.362 1.00 27.02 312 SER A CA 1
ATOM 2417 C C . SER A 1 314 ? -0.603 84.053 -16.800 1.00 28.39 312 SER A C 1
ATOM 2418 O O . SER A 1 314 ? -0.334 84.539 -17.891 1.00 28.85 312 SER A O 1
ATOM 2421 N N . PHE A 1 315 ? 0.327 83.612 -15.951 1.00 30.85 313 PHE A N 1
ATOM 2422 C CA . PHE A 1 315 ? 1.763 83.705 -16.245 1.00 30.64 313 PHE A CA 1
ATOM 2423 C C . PHE A 1 315 ? 2.221 82.731 -17.300 1.00 31.46 313 PHE A C 1
ATOM 2424 O O . PHE A 1 315 ? 3.045 83.066 -18.142 1.00 32.36 313 PHE A O 1
ATOM 2432 N N . TYR A 1 316 ? 1.718 81.510 -17.255 1.00 33.51 314 TYR A N 1
ATOM 2433 C CA . TYR A 1 316 ? 2.088 80.550 -18.290 1.00 36.08 314 TYR A CA 1
ATOM 2434 C C . TYR A 1 316 ? 1.532 81.026 -19.635 1.00 38.68 314 TYR A C 1
ATOM 2435 O O . TYR A 1 316 ? 2.022 80.673 -20.686 1.00 39.63 314 TYR A O 1
ATOM 2444 N N . GLN A 1 317 ? 0.507 81.860 -19.579 1.00 42.21 315 GLN A N 1
ATOM 2445 C CA . GLN A 1 317 ? -0.103 82.422 -20.772 1.00 45.64 315 GLN A CA 1
ATOM 2446 C C . GLN A 1 317 ? 0.771 83.497 -21.381 1.00 46.90 315 GLN A C 1
ATOM 2447 O O . GLN A 1 317 ? 0.899 83.561 -22.598 1.00 48.04 315 GLN A O 1
ATOM 2453 N N . GLU A 1 318 ? 1.327 84.370 -20.542 1.00 47.01 316 GLU A N 1
ATOM 2454 C CA . GLU A 1 318 ? 2.205 85.420 -21.043 1.00 48.06 316 GLU A CA 1
ATOM 2455 C C . GLU A 1 318 ? 3.442 84.762 -21.620 1.00 48.71 316 GLU A C 1
ATOM 2456 O O . GLU A 1 318 ? 3.795 84.958 -22.773 1.00 48.71 316 GLU A O 1
ATOM 2462 N N . TRP A 1 319 ? 4.092 83.969 -20.786 1.00 48.40 317 TRP A N 1
ATOM 2463 C CA . TRP A 1 319 ? 5.330 83.288 -21.148 1.00 48.93 317 TRP A CA 1
ATOM 2464 C C . TRP A 1 319 ? 5.389 82.351 -22.352 1.00 51.07 317 TRP A C 1
ATOM 2465 O O . TRP A 1 319 ? 5.982 82.655 -23.376 1.00 51.93 317 TRP A O 1
ATOM 2476 N N . PHE A 1 320 ? 4.823 81.169 -22.167 1.00 53.42 318 PHE A N 1
ATOM 2477 C CA . PHE A 1 320 ? 4.813 80.126 -23.185 1.00 56.52 318 PHE A CA 1
ATOM 2478 C C . PHE A 1 320 ? 3.474 80.069 -23.862 1.00 59.03 318 PHE A C 1
ATOM 2479 O O . PHE A 1 320 ? 2.748 79.084 -23.766 1.00 58.33 318 PHE A O 1
ATOM 2481 N N . ASP A 1 321 ? 3.171 81.132 -24.584 1.00 62.37 319 ASP A N 1
ATOM 2482 C CA . ASP A 1 321 ? 1.875 81.231 -25.225 1.00 65.81 319 ASP A CA 1
ATOM 2483 C C . ASP A 1 321 ? 1.804 82.656 -25.722 1.00 68.33 319 ASP A C 1
ATOM 2484 O O . ASP A 1 321 ? 2.655 83.461 -25.452 1.00 69.08 319 ASP A O 1
ATOM 2489 N N . ASN A 1 322 ? 0.725 82.909 -26.428 1.00 70.17 320 ASN A N 1
ATOM 2490 C CA . ASN A 1 322 ? 0.292 84.180 -26.928 1.00 72.92 320 ASN A CA 1
ATOM 2491 C C . ASN A 1 322 ? -0.228 84.230 -28.285 1.00 74.25 320 ASN A C 1
ATOM 2492 O O . ASN A 1 322 ? -0.270 85.212 -29.047 1.00 74.20 320 ASN A O 1
ATOM 2497 N N . GLU A 1 323 ? -0.875 83.094 -28.370 1.00 75.21 321 GLU A N 1
ATOM 2498 C CA . GLU A 1 323 ? -1.692 82.583 -29.395 1.00 75.71 321 GLU A CA 1
ATOM 2499 C C . GLU A 1 323 ? -2.024 83.534 -30.524 1.00 75.64 321 GLU A C 1
ATOM 2500 O O . GLU A 1 323 ? -1.444 83.418 -31.590 1.00 75.70 321 GLU A O 1
ATOM 2506 N N . ASP B 1 4 ? 11.156 117.589 31.912 1.00 71.45 2 ASP B N 1
ATOM 2507 C CA . ASP B 1 4 ? 11.071 119.077 31.912 1.00 71.62 2 ASP B CA 1
ATOM 2508 C C . ASP B 1 4 ? 11.272 119.636 30.507 1.00 71.56 2 ASP B C 1
ATOM 2509 O O . ASP B 1 4 ? 12.405 119.952 30.120 1.00 71.94 2 ASP B O 1
ATOM 2511 N N . LYS B 1 5 ? 10.191 119.760 29.739 1.00 70.96 3 LYS B N 1
ATOM 2512 C CA . LYS B 1 5 ? 10.326 120.292 28.386 1.00 70.09 3 LYS B CA 1
ATOM 2513 C C . LYS B 1 5 ? 9.015 120.571 27.640 1.00 70.36 3 LYS B C 1
ATOM 2514 O O . LYS B 1 5 ? 8.971 121.438 26.766 1.00 71.13 3 LYS B O 1
ATOM 2520 N N . ILE B 1 6 ? 7.949 119.850 27.982 1.00 70.48 4 ILE B N 1
ATOM 2521 C CA . ILE B 1 6 ? 6.647 120.059 27.345 1.00 70.55 4 ILE B CA 1
ATOM 2522 C C . ILE B 1 6 ? 5.788 120.855 28.327 1.00 70.25 4 ILE B C 1
ATOM 2523 O O . ILE B 1 6 ? 5.564 120.437 29.470 1.00 70.20 4 ILE B O 1
ATOM 2528 N N . ARG B 1 7 ? 5.308 122.006 27.869 1.00 69.21 5 ARG B N 1
ATOM 2529 C CA . ARG B 1 7 ? 4.515 122.898 28.701 1.00 67.93 5 ARG B CA 1
ATOM 2530 C C . ARG B 1 7 ? 3.005 122.792 28.502 1.00 66.41 5 ARG B C 1
ATOM 2531 O O . ARG B 1 7 ? 2.491 122.928 27.391 1.00 65.32 5 ARG B O 1
ATOM 2539 N N . TYR B 1 8 ? 2.310 122.550 29.611 1.00 65.15 6 TYR B N 1
ATOM 2540 C CA . TYR B 1 8 ? 0.859 122.413 29.635 1.00 62.87 6 TYR B CA 1
ATOM 2541 C C . TYR B 1 8 ? 0.163 123.677 30.114 1.00 62.44 6 TYR B C 1
ATOM 2542 O O . TYR B 1 8 ? 0.774 124.545 30.741 1.00 62.42 6 TYR B O 1
ATOM 2551 N N . GLY B 1 9 ? -1.131 123.748 29.822 1.00 61.58 7 GLY B N 1
ATOM 2552 C CA . GLY B 1 9 ? -1.946 124.871 30.240 1.00 59.66 7 GLY B CA 1
ATOM 2553 C C . GLY B 1 9 ? -3.272 124.367 30.785 1.00 58.70 7 GLY B C 1
ATOM 2554 O O . GLY B 1 9 ? -4.111 123.889 30.025 1.00 58.70 7 GLY B O 1
ATOM 2555 N N . ILE B 1 10 ? -3.451 124.444 32.100 1.00 56.81 8 ILE B N 1
ATOM 2556 C CA . ILE B 1 10 ? -4.687 124.012 32.741 1.00 55.08 8 ILE B CA 1
ATOM 2557 C C . ILE B 1 10 ? -5.741 125.081 32.456 1.00 55.69 8 ILE B C 1
ATOM 2558 O O . ILE B 1 10 ? -5.669 126.190 32.992 1.00 55.42 8 ILE B O 1
ATOM 2571 N N . SER B 1 12 ? -8.757 125.636 33.448 1.00 56.06 10 SER B N 1
ATOM 2572 C CA . SER B 1 12 ? -9.784 126.049 34.401 1.00 54.77 10 SER B CA 1
ATOM 2573 C C . SER B 1 12 ? -9.306 125.828 35.816 1.00 54.41 10 SER B C 1
ATOM 2574 O O . SER B 1 12 ? -8.160 125.450 36.040 1.00 54.62 10 SER B O 1
ATOM 2577 N N . THR B 1 13 ? -10.182 126.064 36.781 1.00 53.70 11 THR B N 1
ATOM 2578 C CA . THR B 1 13 ? -9.795 125.896 38.172 1.00 53.12 11 THR B CA 1
ATOM 2579 C C . THR B 1 13 ? -10.482 124.707 38.836 1.00 53.19 11 THR B C 1
ATOM 2580 O O . THR B 1 13 ? -10.860 124.771 40.003 1.00 52.09 11 THR B O 1
ATOM 2584 N N . ALA B 1 14 ? -10.640 123.622 38.086 1.00 53.66 12 ALA B N 1
ATOM 2585 C CA . ALA B 1 14 ? -11.269 122.413 38.615 1.00 54.68 12 ALA B CA 1
ATOM 2586 C C . ALA B 1 14 ? -10.565 121.986 39.903 1.00 55.17 12 ALA B C 1
ATOM 2587 O O . ALA B 1 14 ? -9.339 121.927 39.961 1.00 56.18 12 ALA B O 1
ATOM 2589 N N . GLN B 1 15 ? -11.339 121.686 40.938 1.00 55.41 13 GLN B N 1
ATOM 2590 C CA . GLN B 1 15 ? -10.763 121.293 42.216 1.00 55.64 13 GLN B CA 1
ATOM 2591 C C . GLN B 1 15 ? -9.829 120.091 42.091 1.00 55.68 13 GLN B C 1
ATOM 2592 O O . GLN B 1 15 ? -9.153 119.718 43.047 1.00 58.16 13 GLN B O 1
ATOM 2598 N N . ILE B 1 16 ? -9.787 119.485 40.915 1.00 53.97 14 ILE B N 1
ATOM 2599 C CA . ILE B 1 16 ? -8.927 118.335 40.700 1.00 52.59 14 ILE B CA 1
ATOM 2600 C C . ILE B 1 16 ? -7.628 118.686 39.975 1.00 51.93 14 ILE B C 1
ATOM 2601 O O . ILE B 1 16 ? -6.859 117.799 39.592 1.00 51.66 14 ILE B O 1
ATOM 2606 N N . VAL B 1 17 ? -7.378 119.978 39.787 1.00 50.14 15 VAL B N 1
ATOM 2607 C CA . VAL B 1 17 ? -6.171 120.413 39.097 1.00 48.82 15 VAL B CA 1
ATOM 2608 C C . VAL B 1 17 ? -4.887 120.156 39.880 1.00 50.40 15 VAL B C 1
ATOM 2609 O O . VAL B 1 17 ? -3.893 119.704 39.314 1.00 49.62 15 VAL B O 1
ATOM 2613 N N . PRO B 1 18 ? -4.891 120.429 41.195 1.00 51.59 16 PRO B N 1
ATOM 2614 C CA . PRO B 1 18 ? -3.668 120.187 41.966 1.00 52.61 16 PRO B CA 1
ATOM 2615 C C . PRO B 1 18 ? -3.165 118.751 41.798 1.00 53.29 16 PRO B C 1
ATOM 2616 O O . PRO B 1 18 ? -1.973 118.518 41.578 1.00 53.96 16 PRO B O 1
ATOM 2620 N N . ARG B 1 19 ? -4.089 117.800 41.872 1.00 54.56 17 ARG B N 1
ATOM 2621 C CA . ARG B 1 19 ? -3.766 116.382 41.743 1.00 56.36 17 ARG B CA 1
ATOM 2622 C C . ARG B 1 19 ? -3.183 116.048 40.357 1.00 55.72 17 ARG B C 1
ATOM 2623 O O . ARG B 1 19 ? -2.401 115.103 40.212 1.00 54.85 17 ARG B O 1
ATOM 2631 N N . PHE B 1 20 ? -3.570 116.830 39.351 1.00 55.58 18 PHE B N 1
ATOM 2632 C CA . PHE B 1 20 ? -3.095 116.640 37.980 1.00 55.73 18 PHE B CA 1
ATOM 2633 C C . PHE B 1 20 ? -1.700 117.239 37.855 1.00 55.66 18 PHE B C 1
ATOM 2634 O O . PHE B 1 20 ? -0.872 116.776 37.069 1.00 54.66 18 PHE B O 1
ATOM 2642 N N . VAL B 1 21 ? -1.456 118.290 38.627 1.00 56.23 19 VAL B N 1
ATOM 2643 C CA . VAL B 1 21 ? -0.162 118.947 38.610 1.00 56.43 19 VAL B CA 1
ATOM 2644 C C . VAL B 1 21 ? 0.802 117.964 39.235 1.00 57.04 19 VAL B C 1
ATOM 2645 O O . VAL B 1 21 ? 1.851 117.665 38.669 1.00 56.78 19 VAL B O 1
ATOM 2649 N N . ALA B 1 22 ? 0.437 117.464 40.410 1.00 57.61 20 ALA B N 1
ATOM 2650 C CA . ALA B 1 22 ? 1.266 116.489 41.098 1.00 58.85 20 ALA B CA 1
ATOM 2651 C C . ALA B 1 22 ? 1.630 115.434 40.060 1.00 59.49 20 ALA B C 1
ATOM 2652 O O . ALA B 1 22 ? 2.771 114.978 39.995 1.00 59.00 20 ALA B O 1
ATOM 2654 N N . GLY B 1 23 ? 0.644 115.074 39.240 1.00 60.70 21 GLY B N 1
ATOM 2655 C CA . GLY B 1 23 ? 0.849 114.091 38.191 1.00 61.84 21 GLY B CA 1
ATOM 2656 C C . GLY B 1 23 ? 1.728 114.567 37.044 1.00 62.90 21 GLY B C 1
ATOM 2657 O O . GLY B 1 23 ? 2.437 113.767 36.433 1.00 63.17 21 GLY B O 1
ATOM 2658 N N . LEU B 1 24 ? 1.687 115.862 36.741 1.00 63.78 22 LEU B N 1
ATOM 2659 C CA . LEU B 1 24 ? 2.506 116.412 35.663 1.00 64.94 22 LEU B CA 1
ATOM 2660 C C . LEU B 1 24 ? 3.934 116.629 36.170 1.00 65.63 22 LEU B C 1
ATOM 2661 O O . LEU B 1 24 ? 4.891 116.650 35.400 1.00 65.52 22 LEU B O 1
ATOM 2666 N N . ARG B 1 25 ? 4.059 116.785 37.482 1.00 66.89 23 ARG B N 1
ATOM 2667 C CA . ARG B 1 25 ? 5.348 116.990 38.118 1.00 68.29 23 ARG B CA 1
ATOM 2668 C C . ARG B 1 25 ? 5.989 115.640 38.389 1.00 68.81 23 ARG B C 1
ATOM 2669 O O . ARG B 1 25 ? 7.096 115.568 38.919 1.00 69.62 23 ARG B O 1
ATOM 2677 N N . GLU B 1 26 ? 5.285 114.571 38.032 1.00 69.26 24 GLU B N 1
ATOM 2678 C CA . GLU B 1 26 ? 5.797 113.226 38.239 1.00 70.42 24 GLU B CA 1
ATOM 2679 C C . GLU B 1 26 ? 6.023 112.523 36.906 1.00 70.70 24 GLU B C 1
ATOM 2680 O O . GLU B 1 26 ? 6.212 111.304 36.853 1.00 70.80 24 GLU B O 1
ATOM 2686 N N . SER B 1 27 ? 5.981 113.293 35.826 1.00 70.72 25 SER B N 1
ATOM 2687 C CA . SER B 1 27 ? 6.227 112.749 34.503 1.00 70.38 25 SER B CA 1
ATOM 2688 C C . SER B 1 27 ? 7.702 113.041 34.277 1.00 70.20 25 SER B C 1
ATOM 2689 O O . SER B 1 27 ? 8.351 113.637 35.137 1.00 69.66 25 SER B O 1
ATOM 2692 N N . ALA B 1 28 ? 8.249 112.620 33.146 1.00 70.58 26 ALA B N 1
ATOM 2693 C CA . ALA B 1 28 ? 9.664 112.857 32.893 1.00 71.36 26 ALA B CA 1
ATOM 2694 C C . ALA B 1 28 ? 9.899 113.946 31.862 1.00 71.94 26 ALA B C 1
ATOM 2695 O O . ALA B 1 28 ? 10.767 114.805 32.040 1.00 71.99 26 ALA B O 1
ATOM 2697 N N . GLN B 1 29 ? 9.114 113.907 30.789 1.00 72.80 27 GLN B N 1
ATOM 2698 C CA . GLN B 1 29 ? 9.231 114.869 29.698 1.00 72.99 27 GLN B CA 1
ATOM 2699 C C . GLN B 1 29 ? 8.134 115.928 29.721 1.00 72.32 27 GLN B C 1
ATOM 2700 O O . GLN B 1 29 ? 7.605 116.264 28.664 1.00 73.59 27 GLN B O 1
ATOM 2706 N N . ALA B 1 30 ? 7.782 116.461 30.888 1.00 71.04 28 ALA B N 1
ATOM 2707 C CA . ALA B 1 30 ? 6.723 117.469 30.910 1.00 70.46 28 ALA B CA 1
ATOM 2708 C C . ALA B 1 30 ? 6.552 118.267 32.194 1.00 70.04 28 ALA B C 1
ATOM 2709 O O . ALA B 1 30 ? 6.869 117.797 33.289 1.00 69.26 28 ALA B O 1
ATOM 2711 N N . GLU B 1 31 ? 6.030 119.482 32.035 1.00 68.95 29 GLU B N 1
ATOM 2712 C CA . GLU B 1 31 ? 5.772 120.377 33.151 1.00 68.96 29 GLU B CA 1
ATOM 2713 C C . GLU B 1 31 ? 4.583 121.287 32.840 1.00 68.53 29 GLU B C 1
ATOM 2714 O O . GLU B 1 31 ? 4.107 121.329 31.704 1.00 67.94 29 GLU B O 1
ATOM 2720 N N . VAL B 1 32 ? 4.108 122.014 33.847 1.00 68.12 30 VAL B N 1
ATOM 2721 C CA . VAL B 1 32 ? 2.967 122.902 33.665 1.00 68.43 30 VAL B CA 1
ATOM 2722 C C . VAL B 1 32 ? 3.298 124.371 33.836 1.00 68.95 30 VAL B C 1
ATOM 2723 O O . VAL B 1 32 ? 4.181 124.741 34.613 1.00 69.11 30 VAL B O 1
ATOM 2727 N N . ARG B 1 33 ? 2.555 125.207 33.118 1.00 68.98 31 ARG B N 1
ATOM 2728 C CA . ARG B 1 33 ? 2.742 126.641 33.201 1.00 68.88 31 ARG B CA 1
ATOM 2729 C C . ARG B 1 33 ? 1.487 127.426 32.831 1.00 68.55 31 ARG B C 1
ATOM 2730 O O . ARG B 1 33 ? 1.439 128.646 32.985 1.00 67.22 31 ARG B O 1
ATOM 2738 N N . GLY B 1 34 ? 0.469 126.718 32.358 1.00 69.58 32 GLY B N 1
ATOM 2739 C CA . GLY B 1 34 ? -0.765 127.373 31.959 1.00 69.35 32 GLY B CA 1
ATOM 2740 C C . GLY B 1 34 ? -1.892 127.294 32.962 1.00 68.70 32 GLY B C 1
ATOM 2741 O O . GLY B 1 34 ? -2.176 126.234 33.507 1.00 70.55 32 GLY B O 1
ATOM 2742 N N . ILE B 1 35 ? -2.526 128.433 33.212 1.00 67.59 33 ILE B N 1
ATOM 2743 C CA . ILE B 1 35 ? -3.631 128.518 34.159 1.00 65.01 33 ILE B CA 1
ATOM 2744 C C . ILE B 1 35 ? -4.582 129.627 33.711 1.00 63.77 33 ILE B C 1
ATOM 2745 O O . ILE B 1 35 ? -4.164 130.736 33.381 1.00 63.70 33 ILE B O 1
ATOM 2750 N N . ALA B 1 36 ? -5.864 129.308 33.660 1.00 62.40 34 ALA B N 1
ATOM 2751 C CA . ALA B 1 36 ? -6.845 130.283 33.251 1.00 61.31 34 ALA B CA 1
ATOM 2752 C C . ALA B 1 36 ? -8.207 129.838 33.693 1.00 61.42 34 ALA B C 1
ATOM 2753 O O . ALA B 1 36 ? -8.601 128.693 33.477 1.00 61.82 34 ALA B O 1
ATOM 2755 N N . SER B 1 37 ? -8.895 130.757 34.353 1.00 61.74 35 SER B N 1
ATOM 2756 C CA . SER B 1 37 ? -10.257 130.555 34.813 1.00 61.45 35 SER B CA 1
ATOM 2757 C C . SER B 1 37 ? -10.855 131.908 34.536 1.00 60.52 35 SER B C 1
ATOM 2758 O O . SER B 1 37 ? -10.198 132.919 34.750 1.00 60.61 35 SER B O 1
ATOM 2761 N N . ARG B 1 38 ? -12.103 131.924 34.085 1.00 60.47 36 ARG B N 1
ATOM 2762 C CA . ARG B 1 38 ? -12.772 133.162 33.711 1.00 59.98 36 ARG B CA 1
ATOM 2763 C C . ARG B 1 38 ? -12.582 134.352 34.645 1.00 59.73 36 ARG B C 1
ATOM 2764 O O . ARG B 1 38 ? -12.657 135.502 34.201 1.00 60.26 36 ARG B O 1
ATOM 2772 N N . ARG B 1 39 ? -12.316 134.096 35.922 1.00 59.28 37 ARG B N 1
ATOM 2773 C CA . ARG B 1 39 ? -12.083 135.191 36.858 1.00 59.17 37 ARG B CA 1
ATOM 2774 C C . ARG B 1 39 ? -10.568 135.217 37.067 1.00 59.98 37 ARG B C 1
ATOM 2775 O O . ARG B 1 39 ? -10.002 134.298 37.651 1.00 59.64 37 ARG B O 1
ATOM 2783 N N . LEU B 1 40 ? -9.915 136.274 36.596 1.00 60.94 38 LEU B N 1
ATOM 2784 C CA . LEU B 1 40 ? -8.459 136.366 36.695 1.00 62.44 38 LEU B CA 1
ATOM 2785 C C . LEU B 1 40 ? -7.874 136.048 38.062 1.00 62.88 38 LEU B C 1
ATOM 2786 O O . LEU B 1 40 ? -6.907 135.283 38.160 1.00 63.21 38 LEU B O 1
ATOM 2791 N N . GLU B 1 41 ? -8.446 136.626 39.116 1.00 63.28 39 GLU B N 1
ATOM 2792 C CA . GLU B 1 41 ? -7.938 136.370 40.452 1.00 63.59 39 GLU B CA 1
ATOM 2793 C C . GLU B 1 41 ? -8.080 134.877 40.717 1.00 64.38 39 GLU B C 1
ATOM 2794 O O . GLU B 1 41 ? -7.293 134.287 41.464 1.00 64.48 39 GLU B O 1
ATOM 2800 N N . ASN B 1 42 ? -9.078 134.271 40.078 1.00 64.82 40 ASN B N 1
ATOM 2801 C CA . ASN B 1 42 ? -9.340 132.847 40.224 1.00 65.11 40 ASN B CA 1
ATOM 2802 C C . ASN B 1 42 ? -8.111 132.040 39.836 1.00 65.14 40 ASN B C 1
ATOM 2803 O O . ASN B 1 42 ? -7.460 131.432 40.696 1.00 65.54 40 ASN B O 1
ATOM 2808 N N . ALA B 1 43 ? -7.798 132.048 38.541 1.00 63.83 41 ALA B N 1
ATOM 2809 C CA . ALA B 1 43 ? -6.653 131.315 38.011 1.00 63.15 41 ALA B CA 1
ATOM 2810 C C . ALA B 1 43 ? -5.402 131.586 38.842 1.00 63.46 41 ALA B C 1
ATOM 2811 O O . ALA B 1 43 ? -4.630 130.671 39.141 1.00 62.33 41 ALA B O 1
ATOM 2813 N N . GLN B 1 44 ? -5.227 132.848 39.231 1.00 64.21 42 GLN B N 1
ATOM 2814 C CA . GLN B 1 44 ? -4.078 133.282 40.022 1.00 64.21 42 GLN B CA 1
ATOM 2815 C C . GLN B 1 44 ? -4.038 132.675 41.421 1.00 64.14 42 GLN B C 1
ATOM 2816 O O . GLN B 1 44 ? -2.999 132.183 41.853 1.00 63.68 42 GLN B O 1
ATOM 2822 N N . LYS B 1 45 ? -5.164 132.712 42.126 1.00 64.82 43 LYS B N 1
ATOM 2823 C CA . LYS B 1 45 ? -5.231 132.154 43.473 1.00 66.38 43 LYS B CA 1
ATOM 2824 C C . LYS B 1 45 ? -4.675 130.732 43.510 1.00 67.55 43 LYS B C 1
ATOM 2825 O O . LYS B 1 45 ? -3.880 130.389 44.387 1.00 67.07 43 LYS B O 1
ATOM 2839 N N . ALA B 1 47 ? -2.735 129.519 41.334 1.00 70.90 45 ALA B N 1
ATOM 2840 C CA . ALA B 1 47 ? -1.373 129.572 40.808 1.00 71.32 45 ALA B CA 1
ATOM 2841 C C . ALA B 1 47 ? -0.290 129.796 41.860 1.00 71.75 45 ALA B C 1
ATOM 2842 O O . ALA B 1 47 ? 0.895 129.673 41.558 1.00 71.89 45 ALA B O 1
ATOM 2844 N N . LYS B 1 48 ? -0.686 130.148 43.079 1.00 72.43 46 LYS B N 1
ATOM 2845 C CA . LYS B 1 48 ? 0.277 130.348 44.163 1.00 72.98 46 LYS B CA 1
ATOM 2846 C C . LYS B 1 48 ? 0.435 128.994 44.830 1.00 73.12 46 LYS B C 1
ATOM 2847 O O . LYS B 1 48 ? 1.531 128.439 44.915 1.00 73.73 46 LYS B O 1
ATOM 2853 N N . GLU B 1 49 ? -0.696 128.484 45.302 1.00 73.04 47 GLU B N 1
ATOM 2854 C CA . GLU B 1 49 ? -0.794 127.197 45.972 1.00 73.16 47 GLU B CA 1
ATOM 2855 C C . GLU B 1 49 ? -0.046 126.153 45.156 1.00 72.80 47 GLU B C 1
ATOM 2856 O O . GLU B 1 49 ? 0.485 125.172 45.688 1.00 73.28 47 GLU B O 1
ATOM 2862 N N . LEU B 1 50 ? -0.026 126.367 43.851 1.00 71.58 48 LEU B N 1
ATOM 2863 C CA . LEU B 1 50 ? 0.697 125.484 42.971 1.00 70.56 48 LEU B CA 1
ATOM 2864 C C . LEU B 1 50 ? 1.668 126.478 42.367 1.00 69.99 48 LEU B C 1
ATOM 2865 O O . LEU B 1 50 ? 1.470 127.671 42.485 1.00 70.77 48 LEU B O 1
ATOM 2870 N N . ALA B 1 51 ? 2.713 126.012 41.712 1.00 68.21 49 ALA B N 1
ATOM 2871 C CA . ALA B 1 51 ? 3.647 126.945 41.121 1.00 66.33 49 ALA B CA 1
ATOM 2872 C C . ALA B 1 51 ? 3.492 126.990 39.617 1.00 65.61 49 ALA B C 1
ATOM 2873 O O . ALA B 1 51 ? 4.394 126.674 38.869 1.00 65.08 49 ALA B O 1
ATOM 2875 N N . ILE B 1 52 ? 2.313 127.388 39.162 1.00 65.04 50 ILE B N 1
ATOM 2876 C CA . ILE B 1 52 ? 2.134 127.528 37.722 1.00 64.32 50 ILE B CA 1
ATOM 2877 C C . ILE B 1 52 ? 2.770 128.901 37.601 1.00 63.92 50 ILE B C 1
ATOM 2878 O O . ILE B 1 52 ? 3.003 129.573 38.608 1.00 63.62 50 ILE B O 1
ATOM 2883 N N . PRO B 1 53 ? 3.133 129.320 36.392 1.00 63.76 51 PRO B N 1
ATOM 2884 C CA . PRO B 1 53 ? 3.734 130.644 36.547 1.00 63.65 51 PRO B CA 1
ATOM 2885 C C . PRO B 1 53 ? 3.269 131.746 35.611 1.00 63.13 51 PRO B C 1
ATOM 2886 O O . PRO B 1 53 ? 3.965 132.711 35.348 1.00 63.28 51 PRO B O 1
ATOM 2890 N N . VAL B 1 54 ? 2.080 131.555 35.092 1.00 62.66 52 VAL B N 1
ATOM 2891 C CA . VAL B 1 54 ? 1.406 132.494 34.227 1.00 62.68 52 VAL B CA 1
ATOM 2892 C C . VAL B 1 54 ? 0.011 132.195 34.713 1.00 63.63 52 VAL B C 1
ATOM 2893 O O . VAL B 1 54 ? -0.286 131.091 35.117 1.00 64.55 52 VAL B O 1
ATOM 2897 N N . ALA B 1 55 ? -0.812 133.210 34.748 1.00 63.47 53 ALA B N 1
ATOM 2898 C CA . ALA B 1 55 ? -2.165 133.067 35.155 1.00 63.35 53 ALA B CA 1
ATOM 2899 C C . ALA B 1 55 ? -2.859 134.117 34.338 1.00 63.64 53 ALA B C 1
ATOM 2900 O O . ALA B 1 55 ? -2.574 135.287 34.453 1.00 64.54 53 ALA B O 1
ATOM 2902 N N . TYR B 1 56 ? -3.744 133.669 33.471 1.00 63.49 54 TYR B N 1
ATOM 2903 C CA . TYR B 1 56 ? -4.485 134.580 32.661 1.00 63.20 54 TYR B CA 1
ATOM 2904 C C . TYR B 1 56 ? -5.926 134.317 32.943 1.00 62.97 54 TYR B C 1
ATOM 2905 O O . TYR B 1 56 ? -6.333 133.203 33.127 1.00 63.58 54 TYR B O 1
ATOM 2907 N N . GLY B 1 57 ? -6.707 135.375 32.981 1.00 62.66 55 GLY B N 1
ATOM 2908 C CA . GLY B 1 57 ? -8.128 135.230 33.240 1.00 62.15 55 GLY B CA 1
ATOM 2909 C C . GLY B 1 57 ? -8.943 135.125 31.958 1.00 62.15 55 GLY B C 1
ATOM 2910 O O . GLY B 1 57 ? -9.828 135.916 31.744 1.00 62.66 55 GLY B O 1
ATOM 2911 N N . SER B 1 58 ? -8.649 134.136 31.119 1.00 61.87 56 SER B N 1
ATOM 2912 C CA . SER B 1 58 ? -9.312 133.936 29.832 1.00 60.73 56 SER B CA 1
ATOM 2913 C C . SER B 1 58 ? -8.775 132.706 29.131 1.00 60.19 56 SER B C 1
ATOM 2914 O O . SER B 1 58 ? -7.590 132.558 28.940 1.00 60.67 56 SER B O 1
ATOM 2917 N N . TYR B 1 59 ? -9.674 131.830 28.722 1.00 59.31 57 TYR B N 1
ATOM 2918 C CA . TYR B 1 59 ? -9.255 130.634 28.019 1.00 58.87 57 TYR B CA 1
ATOM 2919 C C . TYR B 1 59 ? -8.587 131.123 26.751 1.00 59.48 57 TYR B C 1
ATOM 2920 O O . TYR B 1 59 ? -7.592 130.545 26.319 1.00 59.66 57 TYR B O 1
ATOM 2929 N N . GLU B 1 60 ? -9.118 132.205 26.178 1.00 60.07 58 GLU B N 1
ATOM 2930 C CA . GLU B 1 60 ? -8.569 132.780 24.953 1.00 59.89 58 GLU B CA 1
ATOM 2931 C C . GLU B 1 60 ? -7.083 133.087 25.098 1.00 60.31 58 GLU B C 1
ATOM 2932 O O . GLU B 1 60 ? -6.274 132.688 24.258 1.00 60.03 58 GLU B O 1
ATOM 2938 N N . GLU B 1 61 ? -6.726 133.777 26.178 1.00 60.86 59 GLU B N 1
ATOM 2939 C CA . GLU B 1 61 ? -5.331 134.141 26.424 1.00 62.16 59 GLU B CA 1
ATOM 2940 C C . GLU B 1 61 ? -4.459 132.902 26.454 1.00 62.39 59 GLU B C 1
ATOM 2941 O O . GLU B 1 61 ? -3.422 132.838 25.797 1.00 62.69 59 GLU B O 1
ATOM 2947 N N . LEU B 1 62 ? -4.875 131.922 27.240 1.00 63.25 60 LEU B N 1
ATOM 2948 C CA . LEU B 1 62 ? -4.134 130.683 27.349 1.00 63.85 60 LEU B CA 1
ATOM 2949 C C . LEU B 1 62 ? -3.906 130.110 25.953 1.00 64.85 60 LEU B C 1
ATOM 2950 O O . LEU B 1 62 ? -2.801 129.668 25.625 1.00 64.63 60 LEU B O 1
ATOM 2955 N N . CYS B 1 63 ? -4.959 130.137 25.136 1.00 65.51 61 CYS B N 1
ATOM 2956 C CA . CYS B 1 63 ? -4.903 129.607 23.781 1.00 66.88 61 CYS B CA 1
ATOM 2957 C C . CYS B 1 63 ? -4.135 130.474 22.797 1.00 67.76 61 CYS B C 1
ATOM 2958 O O . CYS B 1 63 ? -3.541 129.964 21.851 1.00 67.93 61 CYS B O 1
ATOM 2961 N N . LYS B 1 64 ? -4.153 131.784 23.014 1.00 68.28 62 LYS B N 1
ATOM 2962 C CA . LYS B 1 64 ? -3.446 132.707 22.130 1.00 68.40 62 LYS B CA 1
ATOM 2963 C C . LYS B 1 64 ? -1.976 132.782 22.560 1.00 68.27 62 LYS B C 1
ATOM 2964 O O . LYS B 1 64 ? -1.193 133.569 22.022 1.00 68.67 62 LYS B O 1
ATOM 2970 N N . ASP B 1 65 ? -1.619 131.950 23.537 1.00 67.57 63 ASP B N 1
ATOM 2971 C CA . ASP B 1 65 ? -0.260 131.883 24.072 1.00 67.35 63 ASP B CA 1
ATOM 2972 C C . ASP B 1 65 ? 0.506 130.714 23.436 1.00 68.06 63 ASP B C 1
ATOM 2973 O O . ASP B 1 65 ? 0.062 129.563 23.485 1.00 68.44 63 ASP B O 1
ATOM 2978 N N . GLU B 1 66 ? 1.655 131.013 22.841 1.00 68.80 64 GLU B N 1
ATOM 2979 C CA . GLU B 1 66 ? 2.467 129.992 22.181 1.00 69.24 64 GLU B CA 1
ATOM 2980 C C . GLU B 1 66 ? 3.466 129.278 23.094 1.00 67.80 64 GLU B C 1
ATOM 2981 O O . GLU B 1 66 ? 4.187 128.388 22.648 1.00 67.23 64 GLU B O 1
ATOM 2987 N N . THR B 1 67 ? 3.522 129.670 24.361 1.00 66.43 65 THR B N 1
ATOM 2988 C CA . THR B 1 67 ? 4.442 129.035 25.296 1.00 65.78 65 THR B CA 1
ATOM 2989 C C . THR B 1 67 ? 3.807 127.743 25.830 1.00 65.16 65 THR B C 1
ATOM 2990 O O . THR B 1 67 ? 4.452 126.932 26.504 1.00 64.21 65 THR B O 1
ATOM 2994 N N . ILE B 1 68 ? 2.531 127.566 25.503 1.00 63.77 66 ILE B N 1
ATOM 2995 C CA . ILE B 1 68 ? 1.775 126.391 25.907 1.00 62.49 66 ILE B CA 1
ATOM 2996 C C . ILE B 1 68 ? 1.770 125.404 24.738 1.00 61.15 66 ILE B C 1
ATOM 2997 O O . ILE B 1 68 ? 1.322 125.735 23.638 1.00 61.03 66 ILE B O 1
ATOM 3002 N N . ASP B 1 69 ? 2.274 124.197 24.985 1.00 59.73 67 ASP B N 1
ATOM 3003 C CA . ASP B 1 69 ? 2.361 123.157 23.958 1.00 58.81 67 ASP B CA 1
ATOM 3004 C C . ASP B 1 69 ? 1.160 122.215 23.944 1.00 56.41 67 ASP B C 1
ATOM 3005 O O . ASP B 1 69 ? 0.873 121.571 22.934 1.00 54.58 67 ASP B O 1
ATOM 3010 N N . ILE B 1 70 ? 0.468 122.143 25.076 1.00 54.21 68 ILE B N 1
ATOM 3011 C CA . ILE B 1 70 ? -0.694 121.279 25.237 1.00 51.56 68 ILE B CA 1
ATOM 3012 C C . ILE B 1 70 ? -1.541 121.820 26.394 1.00 49.85 68 ILE B C 1
ATOM 3013 O O . ILE B 1 70 ? -1.007 122.273 27.408 1.00 49.48 68 ILE B O 1
ATOM 3018 N N . ILE B 1 71 ? -2.861 121.779 26.236 1.00 48.69 69 ILE B N 1
ATOM 3019 C CA . ILE B 1 71 ? -3.766 122.284 27.263 1.00 47.47 69 ILE B CA 1
ATOM 3020 C C . ILE B 1 71 ? -4.720 121.219 27.801 1.00 46.54 69 ILE B C 1
ATOM 3021 O O . ILE B 1 71 ? -5.386 120.509 27.043 1.00 45.62 69 ILE B O 1
ATOM 3026 N N . TYR B 1 72 ? -4.756 121.112 29.126 1.00 44.93 70 TYR B N 1
ATOM 3027 C CA . TYR B 1 72 ? -5.616 120.153 29.813 1.00 43.16 70 TYR B CA 1
ATOM 3028 C C . TYR B 1 72 ? -6.925 120.837 30.175 1.00 43.86 70 TYR B C 1
ATOM 3029 O O . TYR B 1 72 ? -6.927 121.907 30.785 1.00 43.78 70 TYR B O 1
ATOM 3038 N N . ILE B 1 73 ? -8.039 120.214 29.800 1.00 43.92 71 ILE B N 1
ATOM 3039 C CA . ILE B 1 73 ? -9.345 120.788 30.082 1.00 43.34 71 ILE B CA 1
ATOM 3040 C C . ILE B 1 73 ? -10.152 119.984 31.098 1.00 43.69 71 ILE B C 1
ATOM 3041 O O . ILE B 1 73 ? -10.768 118.970 30.756 1.00 44.07 71 ILE B O 1
ATOM 3046 N N . PRO B 1 74 ? -10.151 120.414 32.365 1.00 43.28 72 PRO B N 1
ATOM 3047 C CA . PRO B 1 74 ? -10.925 119.686 33.375 1.00 42.86 72 PRO B CA 1
ATOM 3048 C C . PRO B 1 74 ? -12.229 120.457 33.661 1.00 41.91 72 PRO B C 1
ATOM 3049 O O . PRO B 1 74 ? -12.834 120.317 34.726 1.00 41.65 72 PRO B O 1
ATOM 3053 N N . THR B 1 75 ? -12.648 121.269 32.692 1.00 40.84 73 THR B N 1
ATOM 3054 C CA . THR B 1 75 ? -13.861 122.086 32.807 1.00 41.07 73 THR B CA 1
ATOM 3055 C C . THR B 1 75 ? -15.097 121.217 32.994 1.00 42.44 73 THR B C 1
ATOM 3056 O O . THR B 1 75 ? -14.997 119.991 32.937 1.00 43.52 73 THR B O 1
ATOM 3060 N N . TYR B 1 76 ? -16.255 121.841 33.213 1.00 43.23 74 TYR B N 1
ATOM 3061 C CA . TYR B 1 76 ? -17.488 121.086 33.406 1.00 45.12 74 TYR B CA 1
ATOM 3062 C C . TYR B 1 76 ? -17.994 120.472 32.099 1.00 45.01 74 TYR B C 1
ATOM 3063 O O . TYR B 1 76 ? -17.696 120.970 31.019 1.00 45.96 74 TYR B O 1
ATOM 3072 N N . ASN B 1 77 ? -18.770 119.398 32.213 1.00 44.79 75 ASN B N 1
ATOM 3073 C CA . ASN B 1 77 ? -19.307 118.661 31.065 1.00 44.28 75 ASN B CA 1
ATOM 3074 C C . ASN B 1 77 ? -19.921 119.431 29.891 1.00 44.32 75 ASN B C 1
ATOM 3075 O O . ASN B 1 77 ? -19.571 119.194 28.735 1.00 45.11 75 ASN B O 1
ATOM 3080 N N . GLN B 1 78 ? -20.848 120.333 30.179 1.00 43.70 76 GLN B N 1
ATOM 3081 C CA . GLN B 1 78 ? -21.526 121.080 29.129 1.00 42.89 76 GLN B CA 1
ATOM 3082 C C . GLN B 1 78 ? -20.614 121.928 28.257 1.00 42.74 76 GLN B C 1
ATOM 3083 O O . GLN B 1 78 ? -20.941 122.203 27.102 1.00 42.22 76 GLN B O 1
ATOM 3089 N N . GLY B 1 79 ? -19.473 122.335 28.804 1.00 42.51 77 GLY B N 1
ATOM 3090 C CA . GLY B 1 79 ? -18.559 123.178 28.056 1.00 42.57 77 GLY B CA 1
ATOM 3091 C C . GLY B 1 79 ? -17.344 122.523 27.425 1.00 42.61 77 GLY B C 1
ATOM 3092 O O . GLY B 1 79 ? -16.527 123.206 26.811 1.00 43.45 77 GLY B O 1
ATOM 3093 N N . HIS B 1 80 ? -17.203 121.212 27.564 1.00 41.23 78 HIS B N 1
ATOM 3094 C CA . HIS B 1 80 ? -16.060 120.544 26.966 1.00 40.21 78 HIS B CA 1
ATOM 3095 C C . HIS B 1 80 ? -15.933 120.892 25.488 1.00 40.50 78 HIS B C 1
ATOM 3096 O O . HIS B 1 80 ? -14.888 121.355 25.035 1.00 39.96 78 HIS B O 1
ATOM 3103 N N . TYR B 1 81 ? -17.012 120.675 24.746 1.00 41.71 79 TYR B N 1
ATOM 3104 C CA . TYR B 1 81 ? -17.047 120.938 23.308 1.00 42.93 79 TYR B CA 1
ATOM 3105 C C . TYR B 1 81 ? -16.556 122.318 22.882 1.00 43.79 79 TYR B C 1
ATOM 3106 O O . TYR B 1 81 ? -15.764 122.436 21.952 1.00 44.19 79 TYR B O 1
ATOM 3115 N N . SER B 1 82 ? -17.052 123.359 23.544 1.00 44.66 80 SER B N 1
ATOM 3116 C CA . SER B 1 82 ? -16.663 124.724 23.225 1.00 44.53 80 SER B CA 1
ATOM 3117 C C . SER B 1 82 ? -15.268 124.954 23.770 1.00 45.03 80 SER B C 1
ATOM 3118 O O . SER B 1 82 ? -14.435 125.608 23.139 1.00 47.06 80 SER B O 1
ATOM 3121 N N . ALA B 1 83 ? -15.024 124.401 24.947 1.00 44.26 81 ALA B N 1
ATOM 3122 C CA . ALA B 1 83 ? -13.738 124.531 25.598 1.00 45.58 81 ALA B CA 1
ATOM 3123 C C . ALA B 1 83 ? -12.631 123.998 24.704 1.00 46.72 81 ALA B C 1
ATOM 3124 O O . ALA B 1 83 ? -11.581 124.629 24.536 1.00 47.09 81 ALA B O 1
ATOM 3126 N N . ALA B 1 84 ? -12.878 122.824 24.134 1.00 47.61 82 ALA B N 1
ATOM 3127 C CA . ALA B 1 84 ? -11.906 122.166 23.273 1.00 49.02 82 ALA B CA 1
ATOM 3128 C C . ALA B 1 84 ? -11.861 122.769 21.884 1.00 49.40 82 ALA B C 1
ATOM 3129 O O . ALA B 1 84 ? -10.786 123.057 21.369 1.00 49.76 82 ALA B O 1
ATOM 3131 N N . LYS B 1 85 ? -13.022 122.942 21.268 1.00 50.59 83 LYS B N 1
ATOM 3132 C CA . LYS B 1 85 ? -13.075 123.518 19.935 1.00 52.56 83 LYS B CA 1
ATOM 3133 C C . LYS B 1 85 ? -12.274 124.801 19.942 1.00 53.42 83 LYS B C 1
ATOM 3134 O O . LYS B 1 85 ? -11.678 125.169 18.933 1.00 53.98 83 LYS B O 1
ATOM 3140 N N . LEU B 1 86 ? -12.276 125.474 21.089 1.00 55.10 84 LEU B N 1
ATOM 3141 C CA . LEU B 1 86 ? -11.569 126.743 21.279 1.00 57.41 84 LEU B CA 1
ATOM 3142 C C . LEU B 1 86 ? -10.043 126.639 21.271 1.00 58.53 84 LEU B C 1
ATOM 3143 O O . LEU B 1 86 ? -9.368 127.312 20.497 1.00 58.32 84 LEU B O 1
ATOM 3148 N N . ALA B 1 87 ? -9.493 125.807 22.144 1.00 60.22 85 ALA B N 1
ATOM 3149 C CA . ALA B 1 87 ? -8.043 125.652 22.198 1.00 62.05 85 ALA B CA 1
ATOM 3150 C C . ALA B 1 87 ? -7.578 124.921 20.953 1.00 64.20 85 ALA B C 1
ATOM 3151 O O . ALA B 1 87 ? -6.494 125.189 20.430 1.00 65.18 85 ALA B O 1
ATOM 3153 N N . LEU B 1 88 ? -8.410 124.000 20.478 1.00 66.16 86 LEU B N 1
ATOM 3154 C CA . LEU B 1 88 ? -8.094 123.212 19.300 1.00 68.06 86 LEU B CA 1
ATOM 3155 C C . LEU B 1 88 ? -7.892 124.123 18.092 1.00 69.43 86 LEU B C 1
ATOM 3156 O O . LEU B 1 88 ? -6.798 124.180 17.533 1.00 69.97 86 LEU B O 1
ATOM 3161 N N . SER B 1 89 ? -8.929 124.849 17.692 1.00 70.65 87 SER B N 1
ATOM 3162 C CA . SER B 1 89 ? -8.791 125.757 16.563 1.00 71.33 87 SER B CA 1
ATOM 3163 C C . SER B 1 89 ? -8.090 127.006 17.085 1.00 71.58 87 SER B C 1
ATOM 3164 O O . SER B 1 89 ? -8.492 127.560 18.100 1.00 72.12 87 SER B O 1
ATOM 3167 N N . GLN B 1 90 ? -7.033 127.430 16.399 1.00 72.32 88 GLN B N 1
ATOM 3168 C CA . GLN B 1 90 ? -6.268 128.631 16.758 1.00 73.24 88 GLN B CA 1
ATOM 3169 C C . GLN B 1 90 ? -5.294 128.355 17.906 1.00 73.21 88 GLN B C 1
ATOM 3170 O O . GLN B 1 90 ? -4.546 129.243 18.350 1.00 73.94 88 GLN B O 1
ATOM 3176 N N . GLY B 1 91 ? -5.258 127.107 18.354 1.00 72.92 89 GLY B N 1
ATOM 3177 C CA . GLY B 1 91 ? -4.345 126.762 19.427 1.00 71.89 89 GLY B CA 1
ATOM 3178 C C . GLY B 1 91 ? -3.780 125.390 19.148 1.00 70.76 89 GLY B C 1
ATOM 3179 O O . GLY B 1 91 ? -4.022 124.817 18.078 1.00 71.07 89 GLY B O 1
ATOM 3180 N N . LYS B 1 92 ? -3.041 124.851 20.106 1.00 68.88 90 LYS B N 1
ATOM 3181 C CA . LYS B 1 92 ? -2.445 123.543 19.925 1.00 67.64 90 LYS B CA 1
ATOM 3182 C C . LYS B 1 92 ? -3.220 122.380 20.581 1.00 65.67 90 LYS B C 1
ATOM 3183 O O . LYS B 1 92 ? -4.388 122.546 20.936 1.00 64.81 90 LYS B O 1
ATOM 3189 N N . PRO B 1 93 ? -2.586 121.187 20.714 1.00 64.01 91 PRO B N 1
ATOM 3190 C CA . PRO B 1 93 ? -3.143 119.960 21.306 1.00 62.15 91 PRO B CA 1
ATOM 3191 C C . PRO B 1 93 ? -3.886 120.075 22.632 1.00 59.50 91 PRO B C 1
ATOM 3192 O O . PRO B 1 93 ? -3.498 120.846 23.513 1.00 58.58 91 PRO B O 1
ATOM 3196 N N . VAL B 1 94 ? -4.958 119.291 22.756 1.00 56.73 92 VAL B N 1
ATOM 3197 C CA . VAL B 1 94 ? -5.790 119.294 23.953 1.00 54.10 92 VAL B CA 1
ATOM 3198 C C . VAL B 1 94 ? -6.044 117.926 24.600 1.00 51.46 92 VAL B C 1
ATOM 3199 O O . VAL B 1 94 ? -6.285 116.930 23.916 1.00 50.59 92 VAL B O 1
ATOM 3203 N N . LEU B 1 95 ? -5.981 117.899 25.929 1.00 48.94 93 LEU B N 1
ATOM 3204 C CA . LEU B 1 95 ? -6.253 116.691 26.706 1.00 46.94 93 LEU B CA 1
ATOM 3205 C C . LEU B 1 95 ? -7.612 116.973 27.344 1.00 45.27 93 LEU B C 1
ATOM 3206 O O . LEU B 1 95 ? -7.718 117.805 28.249 1.00 44.49 93 LEU B O 1
ATOM 3211 N N . LEU B 1 96 ? -8.643 116.273 26.872 1.00 43.19 94 LEU B N 1
ATOM 3212 C CA . LEU B 1 96 ? -10.015 116.493 27.342 1.00 40.53 94 LEU B CA 1
ATOM 3213 C C . LEU B 1 96 ? -10.611 115.482 28.313 1.00 38.60 94 LEU B C 1
ATOM 3214 O O . LEU B 1 96 ? -10.813 114.321 27.963 1.00 39.14 94 LEU B O 1
ATOM 3219 N N . GLU B 1 97 ? -10.917 115.948 29.524 1.00 37.19 95 GLU B N 1
ATOM 3220 C CA . GLU B 1 97 ? -11.525 115.114 30.576 1.00 36.74 95 GLU B CA 1
ATOM 3221 C C . GLU B 1 97 ? -12.899 114.562 30.133 1.00 35.53 95 GLU B C 1
ATOM 3222 O O . GLU B 1 97 ? -13.543 115.129 29.245 1.00 36.65 95 GLU B O 1
ATOM 3228 N N . LYS B 1 98 ? -13.345 113.470 30.748 1.00 35.56 96 LYS B N 1
ATOM 3229 C CA . LYS B 1 98 ? -14.623 112.842 30.394 1.00 36.17 96 LYS B CA 1
ATOM 3230 C C . LYS B 1 98 ? -15.788 113.144 31.353 1.00 35.49 96 LYS B C 1
ATOM 3231 O O . LYS B 1 98 ? -15.573 113.668 32.442 1.00 33.74 96 LYS B O 1
ATOM 3237 N N . PRO B 1 99 ? -17.043 112.930 30.904 1.00 36.18 97 PRO B N 1
ATOM 3238 C CA . PRO B 1 99 ? -17.359 112.407 29.571 1.00 35.93 97 PRO B CA 1
ATOM 3239 C C . PRO B 1 99 ? -16.777 113.531 28.740 1.00 36.16 97 PRO B C 1
ATOM 3240 O O . PRO B 1 99 ? -16.875 114.707 29.113 1.00 36.08 97 PRO B O 1
ATOM 3244 N N . PHE B 1 100 ? -16.148 113.184 27.640 1.00 36.71 98 PHE B N 1
ATOM 3245 C CA . PHE B 1 100 ? -15.493 114.203 26.880 1.00 38.50 98 PHE B CA 1
ATOM 3246 C C . PHE B 1 100 ? -16.392 115.012 25.949 1.00 37.66 98 PHE B C 1
ATOM 3247 O O . PHE B 1 100 ? -15.999 116.058 25.458 1.00 38.96 98 PHE B O 1
ATOM 3255 N N . THR B 1 101 ? -17.641 114.569 25.846 1.00 36.98 99 THR B N 1
ATOM 3256 C CA . THR B 1 101 ? -18.695 115.208 25.063 1.00 37.10 99 THR B CA 1
ATOM 3257 C C . THR B 1 101 ? -19.995 114.523 25.476 1.00 38.33 99 THR B C 1
ATOM 3258 O O . THR B 1 101 ? -19.974 113.355 25.857 1.00 39.09 99 THR B O 1
ATOM 3262 N N . LEU B 1 102 ? -21.117 115.234 25.423 1.00 38.53 100 LEU B N 1
ATOM 3263 C CA . LEU B 1 102 ? -22.395 114.630 25.797 1.00 38.04 100 LEU B CA 1
ATOM 3264 C C . LEU B 1 102 ? -23.232 114.363 24.551 1.00 38.08 100 LEU B C 1
ATOM 3265 O O . LEU B 1 102 ? -24.424 114.088 24.644 1.00 37.80 100 LEU B O 1
ATOM 3270 N N . ASN B 1 103 ? -22.593 114.454 23.388 1.00 38.21 101 ASN B N 1
ATOM 3271 C CA . ASN B 1 103 ? -23.255 114.243 22.108 1.00 39.05 101 ASN B CA 1
ATOM 3272 C C . ASN B 1 103 ? -22.290 113.711 21.045 1.00 40.32 101 ASN B C 1
ATOM 3273 O O . ASN B 1 103 ? -21.268 114.322 20.753 1.00 40.59 101 ASN B O 1
ATOM 3278 N N . ALA B 1 104 ? -22.641 112.572 20.459 1.00 42.14 102 ALA B N 1
ATOM 3279 C CA . ALA B 1 104 ? -21.820 111.900 19.446 1.00 44.05 102 ALA B CA 1
ATOM 3280 C C . ALA B 1 104 ? -21.216 112.769 18.325 1.00 45.34 102 ALA B C 1
ATOM 3281 O O . ALA B 1 104 ? -20.046 112.607 17.973 1.00 45.75 102 ALA B O 1
ATOM 3283 N N . ALA B 1 105 ? -21.997 113.688 17.766 1.00 46.46 103 ALA B N 1
ATOM 3284 C CA . ALA B 1 105 ? -21.494 114.546 16.697 1.00 46.71 103 ALA B CA 1
ATOM 3285 C C . ALA B 1 105 ? -20.481 115.552 17.245 1.00 47.51 103 ALA B C 1
ATOM 3286 O O . ALA B 1 105 ? -19.571 115.975 16.533 1.00 46.72 103 ALA B O 1
ATOM 3288 N N . GLU B 1 106 ? -20.633 115.931 18.511 1.00 49.18 104 GLU B N 1
ATOM 3289 C CA . GLU B 1 106 ? -19.714 116.879 19.121 1.00 51.18 104 GLU B CA 1
ATOM 3290 C C . GLU B 1 106 ? -18.341 116.247 19.252 1.00 51.82 104 GLU B C 1
ATOM 3291 O O . GLU B 1 106 ? -17.327 116.897 19.009 1.00 51.87 104 GLU B O 1
ATOM 3297 N N . ALA B 1 107 ? -18.312 114.974 19.632 1.00 53.01 105 ALA B N 1
ATOM 3298 C CA . ALA B 1 107 ? -17.052 114.267 19.801 1.00 54.26 105 ALA B CA 1
ATOM 3299 C C . ALA B 1 107 ? -16.377 113.976 18.454 1.00 54.91 105 ALA B C 1
ATOM 3300 O O . ALA B 1 107 ? -15.175 114.216 18.291 1.00 53.20 105 ALA B O 1
ATOM 3302 N N . GLU B 1 108 ? -17.137 113.458 17.492 1.00 56.34 106 GLU B N 1
ATOM 3303 C CA . GLU B 1 108 ? -16.554 113.173 16.186 1.00 59.16 106 GLU B CA 1
ATOM 3304 C C . GLU B 1 108 ? -16.183 114.456 15.449 1.00 59.95 106 GLU B C 1
ATOM 3305 O O . GLU B 1 108 ? -15.420 114.426 14.476 1.00 59.54 106 GLU B O 1
ATOM 3311 N N . GLU B 1 109 ? -16.704 115.580 15.942 1.00 60.98 107 GLU B N 1
ATOM 3312 C CA . GLU B 1 109 ? -16.440 116.890 15.354 1.00 61.24 107 GLU B CA 1
ATOM 3313 C C . GLU B 1 109 ? -15.147 117.520 15.880 1.00 60.61 107 GLU B C 1
ATOM 3314 O O . GLU B 1 109 ? -14.474 118.248 15.155 1.00 60.22 107 GLU B O 1
ATOM 3320 N N . LEU B 1 110 ? -14.796 117.245 17.133 1.00 60.24 108 LEU B N 1
ATOM 3321 C CA . LEU B 1 110 ? -13.563 117.791 17.708 1.00 60.07 108 LEU B CA 1
ATOM 3322 C C . LEU B 1 110 ? -12.362 117.136 17.031 1.00 60.28 108 LEU B C 1
ATOM 3323 O O . LEU B 1 110 ? -11.300 117.745 16.866 1.00 59.13 108 LEU B O 1
ATOM 3328 N N . PHE B 1 111 ? -12.547 115.882 16.639 1.00 61.34 109 PHE B N 1
ATOM 3329 C CA . PHE B 1 111 ? -11.504 115.137 15.962 1.00 62.00 109 PHE B CA 1
ATOM 3330 C C . PHE B 1 111 ? -11.430 115.576 14.509 1.00 62.32 109 PHE B C 1
ATOM 3331 O O . PHE B 1 111 ? -10.368 115.526 13.895 1.00 62.03 109 PHE B O 1
ATOM 3339 N N . ALA B 1 112 ? -12.562 116.008 13.962 1.00 63.08 110 ALA B N 1
ATOM 3340 C CA . ALA B 1 112 ? -12.601 116.470 12.580 1.00 63.43 110 ALA B CA 1
ATOM 3341 C C . ALA B 1 112 ? -11.657 117.656 12.470 1.00 63.53 110 ALA B C 1
ATOM 3342 O O . ALA B 1 112 ? -10.736 117.657 11.650 1.00 64.56 110 ALA B O 1
ATOM 3344 N N . ILE B 1 113 ? -11.883 118.663 13.308 1.00 63.25 111 ILE B N 1
ATOM 3345 C CA . ILE B 1 113 ? -11.036 119.846 13.304 1.00 62.94 111 ILE B CA 1
ATOM 3346 C C . ILE B 1 113 ? -9.677 119.493 13.898 1.00 62.97 111 ILE B C 1
ATOM 3347 O O . ILE B 1 113 ? -8.819 120.345 14.110 1.00 62.79 111 ILE B O 1
ATOM 3352 N N . ALA B 1 114 ? -9.485 118.203 14.142 1.00 64.08 112 ALA B N 1
ATOM 3353 C CA . ALA B 1 114 ? -8.228 117.707 14.672 1.00 65.63 112 ALA B CA 1
ATOM 3354 C C . ALA B 1 114 ? -7.381 117.188 13.505 1.00 66.42 112 ALA B C 1
ATOM 3355 O O . ALA B 1 114 ? -6.183 117.460 13.428 1.00 65.60 112 ALA B O 1
ATOM 3357 N N . GLN B 1 115 ? -8.029 116.463 12.591 1.00 68.27 113 GLN B N 1
ATOM 3358 C CA . GLN B 1 115 ? -7.377 115.883 11.402 1.00 70.35 113 GLN B CA 1
ATOM 3359 C C . GLN B 1 115 ? -6.795 116.999 10.534 1.00 71.09 113 GLN B C 1
ATOM 3360 O O . GLN B 1 115 ? -5.663 116.905 10.041 1.00 71.04 113 GLN B O 1
ATOM 3366 N N . GLU B 1 116 ? -7.582 118.052 10.345 1.00 71.34 114 GLU B N 1
ATOM 3367 C CA . GLU B 1 116 ? -7.133 119.208 9.594 1.00 71.98 114 GLU B CA 1
ATOM 3368 C C . GLU B 1 116 ? -6.373 119.994 10.656 1.00 71.78 114 GLU B C 1
ATOM 3369 O O . GLU B 1 116 ? -6.587 119.787 11.850 1.00 71.56 114 GLU B O 1
ATOM 3375 N N . GLN B 1 117 ? -5.479 120.880 10.242 1.00 71.51 115 GLN B N 1
ATOM 3376 C CA . GLN B 1 117 ? -4.715 121.640 11.221 1.00 71.56 115 GLN B CA 1
ATOM 3377 C C . GLN B 1 117 ? -3.902 120.663 12.059 1.00 70.24 115 GLN B C 1
ATOM 3378 O O . GLN B 1 117 ? -3.567 120.972 13.206 1.00 69.61 115 GLN B O 1
ATOM 3384 N N . GLY B 1 118 ? -3.606 119.492 11.496 1.00 68.65 116 GLY B N 1
ATOM 3385 C CA . GLY B 1 118 ? -2.840 118.481 12.208 1.00 66.72 116 GLY B CA 1
ATOM 3386 C C . GLY B 1 118 ? -2.518 118.852 13.644 1.00 65.14 116 GLY B C 1
ATOM 3387 O O . GLY B 1 118 ? -1.594 119.630 13.907 1.00 65.07 116 GLY B O 1
ATOM 3388 N N . VAL B 1 119 ? -3.281 118.297 14.576 1.00 63.42 117 VAL B N 1
ATOM 3389 C CA . VAL B 1 119 ? -3.078 118.579 15.988 1.00 62.04 117 VAL B CA 1
ATOM 3390 C C . VAL B 1 119 ? -3.400 117.336 16.816 1.00 61.40 117 VAL B C 1
ATOM 3391 O O . VAL B 1 119 ? -4.089 116.428 16.348 1.00 61.37 117 VAL B O 1
ATOM 3395 N N . PHE B 1 120 ? -2.904 117.299 18.047 1.00 59.90 118 PHE B N 1
ATOM 3396 C CA . PHE B 1 120 ? -3.133 116.156 18.916 1.00 58.53 118 PHE B CA 1
ATOM 3397 C C . PHE B 1 120 ? -4.370 116.331 19.791 1.00 58.05 118 PHE B C 1
ATOM 3398 O O . PHE B 1 120 ? -4.597 117.404 20.344 1.00 57.99 118 PHE B O 1
ATOM 3406 N N . LEU B 1 121 ? -5.153 115.264 19.930 1.00 57.82 119 LEU B N 1
ATOM 3407 C CA . LEU B 1 121 ? -6.378 115.292 20.728 1.00 57.31 119 LEU B CA 1
ATOM 3408 C C . LEU B 1 121 ? -6.703 113.923 21.341 1.00 57.15 119 LEU B C 1
ATOM 3409 O O . LEU B 1 121 ? -6.927 112.954 20.613 1.00 56.51 119 LEU B O 1
ATOM 3422 N N . GLU B 1 123 ? -8.898 111.888 24.778 1.00 53.13 121 GLU B N 1
ATOM 3423 C CA . GLU B 1 123 ? -9.820 111.952 25.905 1.00 51.63 121 GLU B CA 1
ATOM 3424 C C . GLU B 1 123 ? -8.985 111.489 27.077 1.00 50.21 121 GLU B C 1
ATOM 3425 O O . GLU B 1 123 ? -8.342 110.446 27.002 1.00 50.53 121 GLU B O 1
ATOM 3431 N N . ALA B 1 124 ? -8.979 112.270 28.150 1.00 48.97 122 ALA B N 1
ATOM 3432 C CA . ALA B 1 124 ? -8.179 111.938 29.328 1.00 47.53 122 ALA B CA 1
ATOM 3433 C C . ALA B 1 124 ? -8.728 110.716 30.065 1.00 47.19 122 ALA B C 1
ATOM 3434 O O . ALA B 1 124 ? -9.939 110.583 30.246 1.00 48.29 122 ALA B O 1
ATOM 3436 N N . GLN B 1 125 ? -7.832 109.816 30.465 1.00 46.39 123 GLN B N 1
ATOM 3437 C CA . GLN B 1 125 ? -8.213 108.616 31.200 1.00 45.29 123 GLN B CA 1
ATOM 3438 C C . GLN B 1 125 ? -7.028 108.036 31.956 1.00 45.22 123 GLN B C 1
ATOM 3439 O O . GLN B 1 125 ? -5.966 107.827 31.379 1.00 45.01 123 GLN B O 1
ATOM 3445 N N . LYS B 1 126 ? -7.220 107.754 33.239 1.00 45.43 124 LYS B N 1
ATOM 3446 C CA . LYS B 1 126 ? -6.143 107.236 34.082 1.00 47.27 124 LYS B CA 1
ATOM 3447 C C . LYS B 1 126 ? -5.985 105.707 34.028 1.00 47.81 124 LYS B C 1
ATOM 3448 O O . LYS B 1 126 ? -4.870 105.172 33.993 1.00 47.79 124 LYS B O 1
ATOM 3454 N N . SER B 1 127 ? -7.122 105.024 34.013 1.00 48.10 125 SER B N 1
ATOM 3455 C CA . SER B 1 127 ? -7.203 103.568 34.025 1.00 47.90 125 SER B CA 1
ATOM 3456 C C . SER B 1 127 ? -6.428 102.748 32.991 1.00 47.54 125 SER B C 1
ATOM 3457 O O . SER B 1 127 ? -5.698 101.819 33.353 1.00 46.72 125 SER B O 1
ATOM 3460 N N . VAL B 1 128 ? -6.587 103.080 31.712 1.00 45.80 126 VAL B N 1
ATOM 3461 C CA . VAL B 1 128 ? -5.920 102.327 30.661 1.00 44.35 126 VAL B CA 1
ATOM 3462 C C . VAL B 1 128 ? -4.399 102.385 30.635 1.00 43.83 126 VAL B C 1
ATOM 3463 O O . VAL B 1 128 ? -3.768 101.572 29.959 1.00 44.71 126 VAL B O 1
ATOM 3467 N N . PHE B 1 129 ? -3.798 103.319 31.362 1.00 42.90 127 PHE B N 1
ATOM 3468 C CA . PHE B 1 129 ? -2.344 103.427 31.344 1.00 42.48 127 PHE B CA 1
ATOM 3469 C C . PHE B 1 129 ? -1.610 102.914 32.575 1.00 43.19 127 PHE B C 1
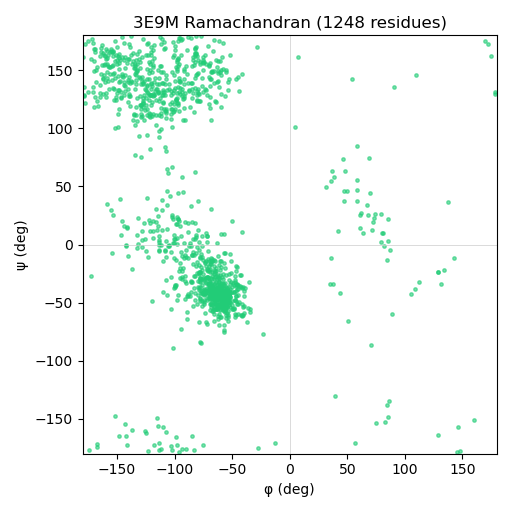ATOM 3470 O O . PHE B 1 129 ? -0.375 102.947 32.618 1.00 43.01 127 PHE B O 1
ATOM 3478 N N . LEU B 1 130 ? -2.363 102.431 33.563 1.00 43.00 128 LEU B N 1
ATOM 3479 C CA . LEU B 1 130 ? -1.770 101.897 34.786 1.00 42.53 128 LEU B CA 1
ATOM 3480 C C . LEU B 1 130 ? -0.959 100.620 34.525 1.00 42.40 128 LEU B C 1
ATOM 3481 O O . LEU B 1 130 ? -1.278 99.835 33.622 1.00 42.86 128 LEU B O 1
ATOM 3486 N N . PRO B 1 131 ? 0.100 100.393 35.325 1.00 41.20 129 PRO B N 1
ATOM 3487 C CA . PRO B 1 131 ? 0.974 99.218 35.209 1.00 39.47 129 PRO B CA 1
ATOM 3488 C C . PRO B 1 131 ? 0.269 97.869 35.376 1.00 36.89 129 PRO B C 1
ATOM 3489 O O . PRO B 1 131 ? 0.609 96.914 34.679 1.00 36.72 129 PRO B O 1
ATOM 3493 N N . ILE B 1 132 ? -0.707 97.797 36.283 1.00 35.01 130 ILE B N 1
ATOM 3494 C CA . ILE B 1 132 ? -1.458 96.560 36.520 1.00 34.32 130 ILE B CA 1
ATOM 3495 C C . ILE B 1 132 ? -2.365 96.294 35.322 1.00 33.89 130 ILE B C 1
ATOM 3496 O O . ILE B 1 132 ? -2.705 95.146 35.031 1.00 32.07 130 ILE B O 1
ATOM 3501 N N . THR B 1 133 ? -2.761 97.370 34.643 1.00 34.13 131 THR B N 1
ATOM 3502 C CA . THR B 1 133 ? -3.617 97.271 33.466 1.00 34.88 131 THR B CA 1
ATOM 3503 C C . THR B 1 133 ? -2.833 96.604 32.333 1.00 34.96 131 THR B C 1
ATOM 3504 O O . THR B 1 133 ? -3.340 95.717 31.636 1.00 32.89 131 THR B O 1
ATOM 3508 N N . GLN B 1 134 ? -1.594 97.056 32.163 1.00 34.87 132 GLN B N 1
ATOM 3509 C CA . GLN B 1 134 ? -0.702 96.544 31.136 1.00 35.20 132 GLN B CA 1
ATOM 3510 C C . GLN B 1 134 ? -0.417 95.062 31.364 1.00 34.09 132 GLN B C 1
ATOM 3511 O O . GLN B 1 134 ? -0.328 94.279 30.411 1.00 33.73 132 GLN B O 1
ATOM 3517 N N . LYS B 1 135 ? -0.271 94.683 32.629 1.00 33.10 133 LYS B N 1
ATOM 3518 C CA . LYS B 1 135 ? 0.008 93.295 32.983 1.00 32.05 133 LYS B CA 1
ATOM 3519 C C . LYS B 1 135 ? -1.217 92.430 32.663 1.00 31.66 133 LYS B C 1
ATOM 3520 O O . LYS B 1 135 ? -1.112 91.404 31.985 1.00 31.22 133 LYS B O 1
ATOM 3526 N N . VAL B 1 136 ? -2.375 92.863 33.151 1.00 31.15 134 VAL B N 1
ATOM 3527 C CA . VAL B 1 136 ? -3.636 92.172 32.910 1.00 31.42 134 VAL B CA 1
ATOM 3528 C C . VAL B 1 136 ? -3.797 91.937 31.400 1.00 32.40 134 VAL B C 1
ATOM 3529 O O . VAL B 1 136 ? -4.167 90.848 30.961 1.00 32.38 134 VAL B O 1
ATOM 3533 N N . LYS B 1 137 ? -3.510 92.976 30.619 1.00 33.57 135 LYS B N 1
ATOM 3534 C CA . LYS B 1 137 ? -3.614 92.939 29.164 1.00 33.17 135 LYS B CA 1
ATOM 3535 C C . LYS B 1 137 ? -2.592 92.014 28.502 1.00 33.01 135 LYS B C 1
ATOM 3536 O O . LYS B 1 137 ? -2.804 91.549 27.385 1.00 33.30 135 LYS B O 1
ATOM 3542 N N . ALA B 1 138 ? -1.480 91.756 29.180 1.00 32.50 136 ALA B N 1
ATOM 3543 C CA . ALA B 1 138 ? -0.454 90.879 28.628 1.00 32.18 136 ALA B CA 1
ATOM 3544 C C . ALA B 1 138 ? -0.785 89.403 28.880 1.00 32.57 136 ALA B C 1
ATOM 3545 O O . ALA B 1 138 ? -0.548 88.535 28.029 1.00 32.09 136 ALA B O 1
ATOM 3547 N N . THR B 1 139 ? -1.352 89.127 30.049 1.00 32.06 137 THR B N 1
ATOM 3548 C CA . THR B 1 139 ? -1.700 87.764 30.410 1.00 32.63 137 THR B CA 1
ATOM 3549 C C . THR B 1 139 ? -2.755 87.183 29.461 1.00 34.27 137 THR B C 1
ATOM 3550 O O . THR B 1 139 ? -2.585 86.070 28.946 1.00 32.72 137 THR B O 1
ATOM 3554 N N . ILE B 1 140 ? -3.840 87.922 29.229 1.00 35.80 138 ILE B N 1
ATOM 3555 C CA . ILE B 1 140 ? -4.882 87.449 28.311 1.00 36.85 138 ILE B CA 1
ATOM 3556 C C . ILE B 1 140 ? -4.231 87.182 26.951 1.00 36.90 138 ILE B C 1
ATOM 3557 O O . ILE B 1 140 ? -4.541 86.197 26.283 1.00 35.11 138 ILE B O 1
ATOM 3562 N N . GLN B 1 141 ? -3.318 88.076 26.575 1.00 37.26 139 GLN B N 1
ATOM 3563 C CA . GLN B 1 141 ? -2.574 88.013 25.323 1.00 37.64 139 GLN B CA 1
ATOM 3564 C C . GLN B 1 141 ? -1.786 86.703 25.163 1.00 37.90 139 GLN B C 1
ATOM 3565 O O . GLN B 1 141 ? -1.975 85.949 24.194 1.00 36.25 139 GLN B O 1
ATOM 3571 N N . GLU B 1 142 ? -0.911 86.436 26.127 1.00 37.26 140 GLU B N 1
ATOM 3572 C CA . GLU B 1 142 ? -0.083 85.243 26.091 1.00 37.86 140 GLU B CA 1
ATOM 3573 C C . GLU B 1 142 ? -0.866 83.972 26.374 1.00 36.53 140 GLU B C 1
ATOM 3574 O O . GLU B 1 142 ? -0.271 82.905 26.517 1.00 35.81 140 GLU B O 1
ATOM 3580 N N . GLY B 1 143 ? -2.191 84.095 26.458 1.00 35.79 141 GLY B N 1
ATOM 3581 C CA . GLY B 1 143 ? -3.052 82.957 26.735 1.00 32.73 141 GLY B CA 1
ATOM 3582 C C . GLY B 1 143 ? -3.114 82.608 28.213 1.00 32.04 141 GLY B C 1
ATOM 3583 O O . GLY B 1 143 ? -3.651 81.569 28.587 1.00 33.87 141 GLY B O 1
ATOM 3584 N N . GLY B 1 144 ? -2.568 83.474 29.061 1.00 30.32 142 GLY B N 1
ATOM 3585 C CA . GLY B 1 144 ? -2.570 83.214 30.488 1.00 28.87 142 GLY B CA 1
ATOM 3586 C C . GLY B 1 144 ? -3.873 82.713 31.087 1.00 27.96 142 GLY B C 1
ATOM 3587 O O . GLY B 1 144 ? -3.856 81.905 32.019 1.00 26.06 142 GLY B O 1
ATOM 3588 N N . LEU B 1 145 ? -5.002 83.188 30.568 1.00 26.58 143 LEU B N 1
ATOM 3589 C CA . LEU B 1 145 ? -6.295 82.762 31.089 1.00 26.51 143 LEU B CA 1
ATOM 3590 C C . LEU B 1 145 ? -7.017 81.850 30.120 1.00 26.98 143 LEU B C 1
ATOM 3591 O O . LEU B 1 145 ? -8.070 81.295 30.452 1.00 27.54 143 LEU B O 1
ATOM 3596 N N . GLY B 1 146 ? -6.432 81.679 28.937 1.00 25.88 144 GLY B N 1
ATOM 3597 C CA . GLY B 1 146 ? -7.044 80.855 27.910 1.00 25.95 144 GLY B CA 1
ATOM 3598 C C . GLY B 1 146 ? -8.015 81.749 27.167 1.00 26.69 144 GLY B C 1
ATOM 3599 O O . GLY B 1 146 ? -7.779 82.947 27.057 1.00 28.84 144 GLY B O 1
ATOM 3600 N N . GLU B 1 147 ? -9.111 81.205 26.666 1.00 28.37 145 GLU B N 1
ATOM 3601 C CA . GLU B 1 147 ? -10.074 82.040 25.961 1.00 31.98 145 GLU B CA 1
ATOM 3602 C C . GLU B 1 147 ? -10.971 82.658 27.032 1.00 30.27 145 GLU B C 1
ATOM 3603 O O . GLU B 1 147 ? -11.469 81.943 27.892 1.00 30.85 145 GLU B O 1
ATOM 3609 N N . ILE B 1 148 ? -11.169 83.972 26.994 1.00 28.81 146 ILE B N 1
ATOM 3610 C CA . ILE B 1 148 ? -12.011 84.635 27.987 1.00 28.65 146 ILE B CA 1
ATOM 3611 C C . ILE B 1 148 ? -13.469 84.572 27.593 1.00 27.66 146 ILE B C 1
ATOM 3612 O O . ILE B 1 148 ? -13.838 84.971 26.488 1.00 29.14 146 ILE B O 1
ATOM 3617 N N . LEU B 1 149 ? -14.298 84.076 28.502 1.00 26.98 147 LEU B N 1
ATOM 3618 C CA . LEU B 1 149 ? -15.721 83.943 28.226 1.00 25.63 147 LEU B CA 1
ATOM 3619 C C . LEU B 1 149 ? -16.565 85.067 28.825 1.00 25.47 147 LEU B C 1
ATOM 3620 O O . LEU B 1 149 ? -17.525 85.526 28.205 1.00 26.09 147 LEU B O 1
ATOM 3625 N N . TRP B 1 150 ? -16.198 85.536 30.011 1.00 23.77 148 TRP B N 1
ATOM 3626 C CA . TRP B 1 150 ? -16.980 86.572 30.660 1.00 22.24 148 TRP B CA 1
ATOM 3627 C C . TRP B 1 150 ? -16.153 87.573 31.449 1.00 22.62 148 TRP B C 1
ATOM 3628 O O . TRP B 1 150 ? -15.150 87.220 32.070 1.00 22.75 148 TRP B O 1
ATOM 3639 N N . VAL B 1 151 ? -16.593 88.825 31.418 1.00 23.17 149 VAL B N 1
ATOM 3640 C CA . VAL B 1 151 ? -15.954 89.920 32.151 1.00 23.96 149 VAL B CA 1
ATOM 3641 C C . VAL B 1 151 ? -17.063 90.687 32.857 1.00 24.06 149 VAL B C 1
ATOM 3642 O O . VAL B 1 151 ? -18.200 90.720 32.387 1.00 25.93 149 VAL B O 1
ATOM 3646 N N . GLN B 1 152 ? -16.750 91.292 33.992 1.00 24.23 150 GLN B N 1
ATOM 3647 C CA . GLN B 1 152 ? -17.753 92.071 34.698 1.00 24.32 150 GLN B CA 1
ATOM 3648 C C . GLN B 1 152 ? -17.128 93.012 35.691 1.00 23.78 150 GLN B C 1
ATOM 3649 O O . GLN B 1 152 ? -16.138 92.685 36.332 1.00 23.72 150 GLN B O 1
ATOM 3655 N N . SER B 1 153 ? -17.737 94.184 35.811 1.00 24.75 151 SER B N 1
ATOM 3656 C CA . SER B 1 153 ? -17.272 95.213 36.716 1.00 23.95 151 SER B CA 1
ATOM 3657 C C . SER B 1 153 ? -18.407 95.692 37.612 1.00 22.99 151 SER B C 1
ATOM 3658 O O . SER B 1 153 ? -19.542 95.838 37.178 1.00 22.37 151 SER B O 1
ATOM 3661 N N . VAL B 1 154 ? -18.087 95.904 38.876 1.00 23.63 152 VAL B N 1
ATOM 3662 C CA . VAL B 1 154 ? -19.054 96.395 39.831 1.00 25.49 152 VAL B CA 1
ATOM 3663 C C . VAL B 1 154 ? -18.473 97.684 40.400 1.00 27.66 152 VAL B C 1
ATOM 3664 O O . VAL B 1 154 ? -17.344 97.711 40.894 1.00 27.84 152 VAL B O 1
ATOM 3668 N N . THR B 1 155 ? -19.238 98.761 40.298 1.00 29.70 153 THR B N 1
ATOM 3669 C CA . THR B 1 155 ? -18.809 100.054 40.808 1.00 30.81 153 THR B CA 1
ATOM 3670 C C . THR B 1 155 ? -19.954 100.579 41.649 1.00 31.76 153 THR B C 1
ATOM 3671 O O . THR B 1 155 ? -21.099 100.628 41.190 1.00 30.19 153 THR B O 1
ATOM 3675 N N . ALA B 1 156 ? -19.646 100.968 42.880 1.00 31.74 154 ALA B N 1
ATOM 3676 C CA . ALA B 1 156 ? -20.675 101.453 43.778 1.00 32.80 154 ALA B CA 1
ATOM 3677 C C . ALA B 1 156 ? -20.252 102.653 44.600 1.00 33.95 154 ALA B C 1
ATOM 3678 O O . ALA B 1 156 ? -19.310 102.592 45.383 1.00 35.42 154 ALA B O 1
ATOM 3680 N N . TYR B 1 157 ? -20.960 103.754 44.421 1.00 35.17 155 TYR B N 1
ATOM 3681 C CA . TYR B 1 157 ? -20.668 104.956 45.184 1.00 35.99 155 TYR B CA 1
ATOM 3682 C C . TYR B 1 157 ? -21.740 105.065 46.248 1.00 34.86 155 TYR B C 1
ATOM 3683 O O . TYR B 1 157 ? -22.935 105.097 45.939 1.00 32.85 155 TYR B O 1
ATOM 3692 N N . PRO B 1 158 ? -21.325 105.068 47.525 1.00 34.51 156 PRO B N 1
ATOM 3693 C CA . PRO B 1 158 ? -22.227 105.167 48.677 1.00 33.23 156 PRO B CA 1
ATOM 3694 C C . PRO B 1 158 ? -23.258 106.275 48.485 1.00 32.07 156 PRO B C 1
ATOM 3695 O O . PRO B 1 158 ? -24.442 106.101 48.765 1.00 30.71 156 PRO B O 1
ATOM 3699 N N . ASN B 1 159 ? -22.792 107.421 48.012 1.00 30.78 157 ASN B N 1
ATOM 3700 C CA . ASN B 1 159 ? -23.672 108.554 47.764 1.00 31.21 157 ASN B CA 1
ATOM 3701 C C . ASN B 1 159 ? -23.014 109.485 46.748 1.00 31.66 157 ASN B C 1
ATOM 3702 O O . ASN B 1 159 ? -21.817 109.397 46.489 1.00 32.27 157 ASN B O 1
ATOM 3707 N N . VAL B 1 160 ? -23.802 110.359 46.149 1.00 32.22 158 VAL B N 1
ATOM 3708 C CA . VAL B 1 160 ? -23.250 111.293 45.186 1.00 33.62 158 VAL B CA 1
ATOM 3709 C C . VAL B 1 160 ? -23.508 112.732 45.612 1.00 35.33 158 VAL B C 1
ATOM 3710 O O . VAL B 1 160 ? -23.421 113.650 44.795 1.00 34.80 158 VAL B O 1
ATOM 3714 N N . ASP B 1 161 ? -23.816 112.939 46.890 1.00 36.02 159 ASP B N 1
ATOM 3715 C CA . ASP B 1 161 ? -24.087 114.295 47.309 1.00 38.23 159 ASP B CA 1
ATOM 3716 C C . ASP B 1 161 ? -22.916 115.256 47.091 1.00 39.15 159 ASP B C 1
ATOM 3717 O O . ASP B 1 161 ? -23.118 116.468 47.046 1.00 40.98 159 ASP B O 1
ATOM 3722 N N . HIS B 1 162 ? -21.703 114.739 46.930 1.00 38.51 160 HIS B N 1
ATOM 3723 C CA . HIS B 1 162 ? -20.584 115.632 46.669 1.00 38.32 160 HIS B CA 1
ATOM 3724 C C . HIS B 1 162 ? -20.682 116.166 45.244 1.00 36.96 160 HIS B C 1
ATOM 3725 O O . HIS B 1 162 ? -19.991 117.118 44.889 1.00 37.20 160 HIS B O 1
ATOM 3732 N N . ILE B 1 163 ? -21.528 115.532 44.433 1.00 35.51 161 ILE B N 1
ATOM 3733 C CA . ILE B 1 163 ? -21.745 115.928 43.035 1.00 33.93 161 ILE B CA 1
ATOM 3734 C C . ILE B 1 163 ? -23.110 116.593 42.866 1.00 33.13 161 ILE B C 1
ATOM 3735 O O . ILE B 1 163 ? -24.073 115.955 42.437 1.00 31.23 161 ILE B O 1
ATOM 3740 N N . PRO B 1 164 ? -23.202 117.888 43.208 1.00 33.22 162 PRO B N 1
ATOM 3741 C CA . PRO B 1 164 ? -24.447 118.661 43.115 1.00 31.33 162 PRO B CA 1
ATOM 3742 C C . PRO B 1 164 ? -25.275 118.550 41.837 1.00 28.86 162 PRO B C 1
ATOM 3743 O O . PRO B 1 164 ? -26.467 118.834 41.858 1.00 27.02 162 PRO B O 1
ATOM 3747 N N . TRP B 1 165 ? -24.650 118.155 40.732 1.00 27.63 163 TRP B N 1
ATOM 3748 C CA . TRP B 1 165 ? -25.374 118.022 39.465 1.00 26.50 163 TRP B CA 1
ATOM 3749 C C . TRP B 1 165 ? -25.766 116.586 39.082 1.00 24.41 163 TRP B C 1
ATOM 3750 O O . TRP B 1 165 ? -26.386 116.358 38.049 1.00 24.49 163 TRP B O 1
ATOM 3761 N N . PHE B 1 166 ? -25.436 115.622 39.932 1.00 23.39 164 PHE B N 1
ATOM 3762 C CA . PHE B 1 166 ? -25.719 114.223 39.637 1.00 22.08 164 PHE B CA 1
ATOM 3763 C C . PHE B 1 166 ? -27.054 113.883 38.973 1.00 24.23 164 PHE B C 1
ATOM 3764 O O . PHE B 1 166 ? -27.091 113.034 38.082 1.00 24.18 164 PHE B O 1
ATOM 3772 N N . TYR B 1 167 ? -28.142 114.532 39.376 1.00 25.40 165 TYR B N 1
ATOM 3773 C CA . TYR B 1 167 ? -29.436 114.199 38.797 1.00 26.53 165 TYR B CA 1
ATOM 3774 C C . TYR B 1 167 ? -29.919 115.060 37.638 1.00 27.60 165 TYR B C 1
ATOM 3775 O O . TYR B 1 167 ? -31.121 115.090 37.326 1.00 25.49 165 TYR B O 1
ATOM 3784 N N . SER B 1 168 ? -28.971 115.740 37.001 1.00 29.07 166 SER B N 1
ATOM 3785 C CA . SER B 1 168 ? -29.265 116.583 35.856 1.00 30.94 166 SER B CA 1
ATOM 3786 C C . SER B 1 168 ? -28.731 115.919 34.600 1.00 33.09 166 SER B C 1
ATOM 3787 O O . SER B 1 168 ? -27.516 115.767 34.450 1.00 34.40 166 SER B O 1
ATOM 3790 N N . ARG B 1 169 ? -29.634 115.533 33.703 1.00 33.04 167 ARG B N 1
ATOM 3791 C CA . ARG B 1 169 ? -29.233 114.901 32.464 1.00 33.59 167 ARG B CA 1
ATOM 3792 C C . ARG B 1 169 ? -28.457 115.960 31.693 1.00 36.34 167 ARG B C 1
ATOM 3793 O O . ARG B 1 169 ? -27.641 115.633 30.833 1.00 35.69 167 ARG B O 1
ATOM 3801 N N . GLU B 1 170 ? -28.712 117.228 32.031 1.00 40.06 168 GLU B N 1
ATOM 3802 C CA . GLU B 1 170 ? -28.094 118.387 31.378 1.00 42.19 168 GLU B CA 1
ATOM 3803 C C . GLU B 1 170 ? -26.570 118.325 31.421 1.00 41.15 168 GLU B C 1
ATOM 3804 O O . GLU B 1 170 ? -25.899 118.673 30.445 1.00 40.51 168 GLU B O 1
ATOM 3810 N N . ALA B 1 171 ? -26.026 117.879 32.548 1.00 39.81 169 ALA B N 1
ATOM 3811 C CA . ALA B 1 171 ? -24.584 117.723 32.678 1.00 39.39 169 ALA B CA 1
ATOM 3812 C C . ALA B 1 171 ? -24.370 116.223 32.509 1.00 39.14 169 ALA B C 1
ATOM 3813 O O . ALA B 1 171 ? -25.318 115.476 32.262 1.00 38.49 169 ALA B O 1
ATOM 3815 N N . GLY B 1 172 ? -23.135 115.768 32.641 1.00 39.51 170 GLY B N 1
ATOM 3816 C CA . GLY B 1 172 ? -22.892 114.343 32.504 1.00 36.95 170 GLY B CA 1
ATOM 3817 C C . GLY B 1 172 ? -23.514 113.630 33.682 1.00 34.52 170 GLY B C 1
ATOM 3818 O O . GLY B 1 172 ? -23.020 112.595 34.112 1.00 35.01 170 GLY B O 1
ATOM 3819 N N . GLY B 1 173 ? -24.599 114.196 34.204 1.00 32.78 171 GLY B N 1
ATOM 3820 C CA . GLY B 1 173 ? -25.278 113.614 35.347 1.00 33.03 171 GLY B CA 1
ATOM 3821 C C . GLY B 1 173 ? -25.734 112.192 35.081 1.00 32.58 171 GLY B C 1
ATOM 3822 O O . GLY B 1 173 ? -26.012 111.828 33.936 1.00 32.11 171 GLY B O 1
ATOM 3823 N N . GLY B 1 174 ? -25.807 111.383 36.135 1.00 30.72 172 GLY B N 1
ATOM 3824 C CA . GLY B 1 174 ? -26.236 110.008 35.964 1.00 30.66 172 GLY B CA 1
ATOM 3825 C C . GLY B 1 174 ? -25.128 108.992 36.167 1.00 29.40 172 GLY B C 1
ATOM 3826 O O . GLY B 1 174 ? -23.970 109.242 35.830 1.00 30.38 172 GLY B O 1
ATOM 3827 N N . ALA B 1 175 ? -25.492 107.836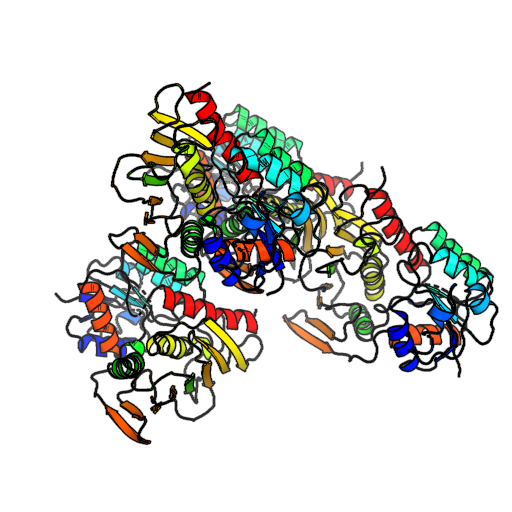 36.710 1.00 27.05 173 ALA B N 1
ATOM 3828 C CA . ALA B 1 175 ? -24.536 106.774 36.981 1.00 24.78 173 ALA B CA 1
ATOM 3829 C C . ALA B 1 175 ? -23.729 106.334 35.758 1.00 25.45 173 ALA B C 1
ATOM 3830 O O . ALA B 1 175 ? -22.509 106.142 35.847 1.00 25.87 173 ALA B O 1
ATOM 3832 N N . LEU B 1 176 ? -24.401 106.165 34.620 1.00 23.37 174 LEU B N 1
ATOM 3833 C CA . LEU B 1 176 ? -23.709 105.744 33.411 1.00 23.63 174 LEU B CA 1
ATOM 3834 C C . LEU B 1 176 ? -22.731 106.821 32.967 1.00 24.40 174 LEU B C 1
ATOM 3835 O O . LEU B 1 176 ? -21.572 106.544 32.662 1.00 24.92 174 LEU B O 1
ATOM 3840 N N . HIS B 1 177 ? -23.209 108.059 32.938 1.00 25.42 175 HIS B N 1
ATOM 3841 C CA . HIS B 1 177 ? -22.384 109.187 32.539 1.00 25.06 175 HIS B CA 1
ATOM 3842 C C . HIS B 1 177 ? -21.174 109.281 33.455 1.00 25.00 175 HIS B C 1
ATOM 3843 O O . HIS B 1 177 ? -20.059 109.527 33.005 1.00 23.23 175 HIS B O 1
ATOM 3850 N N . GLY B 1 178 ? -21.413 109.060 34.744 1.00 26.45 176 GLY B N 1
ATOM 3851 C CA . GLY B 1 178 ? -20.360 109.163 35.732 1.00 26.79 176 GLY B CA 1
ATOM 3852 C C . GLY B 1 178 ? -19.297 108.092 35.737 1.00 27.45 176 GLY B C 1
ATOM 3853 O O . GLY B 1 178 ? -18.117 108.399 35.875 1.00 26.93 176 GLY B O 1
ATOM 3854 N N . SER B 1 179 ? -19.703 106.839 35.563 1.00 28.94 177 SER B N 1
ATOM 3855 C CA . SER B 1 179 ? -18.753 105.739 35.610 1.00 29.81 177 SER B CA 1
ATOM 3856 C C . SER B 1 179 ? -18.774 104.763 34.447 1.00 30.21 177 SER B C 1
ATOM 3857 O O . SER B 1 179 ? -17.974 103.829 34.418 1.00 31.43 177 SER B O 1
ATOM 3860 N N . GLY B 1 180 ? -19.686 104.958 33.503 1.00 30.29 178 GLY B N 1
ATOM 3861 C CA . GLY B 1 180 ? -19.781 104.051 32.372 1.00 29.24 178 GLY B CA 1
ATOM 3862 C C . GLY B 1 180 ? -18.612 103.981 31.400 1.00 31.12 178 GLY B C 1
ATOM 3863 O O . GLY B 1 180 ? -18.224 102.885 30.997 1.00 29.93 178 GLY B O 1
ATOM 3864 N N . SER B 1 181 ? -18.042 105.130 31.032 1.00 32.13 179 SER B N 1
ATOM 3865 C CA . SER B 1 181 ? -16.929 105.186 30.074 1.00 33.17 179 SER B CA 1
ATOM 3866 C C . SER B 1 181 ? -15.639 104.390 30.381 1.00 34.19 179 SER B C 1
ATOM 3867 O O . SER B 1 181 ? -15.048 103.774 29.480 1.00 31.96 179 SER B O 1
ATOM 3870 N N . TYR B 1 182 ? -15.201 104.410 31.641 1.00 36.12 180 TYR B N 1
ATOM 3871 C CA . TYR B 1 182 ? -13.980 103.708 32.056 1.00 36.25 180 TYR B CA 1
ATOM 3872 C C . TYR B 1 182 ? -14.042 102.183 31.906 1.00 35.07 180 TYR B C 1
ATOM 3873 O O . TYR B 1 182 ? -13.205 101.584 31.230 1.00 35.43 180 TYR B O 1
ATOM 3882 N N . PRO B 1 183 ? -15.052 101.537 32.513 1.00 33.04 181 PRO B N 1
ATOM 3883 C CA . PRO B 1 183 ? -15.164 100.081 32.409 1.00 31.82 181 PRO B CA 1
ATOM 3884 C C . PRO B 1 183 ? -15.308 99.697 30.947 1.00 30.93 181 PRO B C 1
ATOM 3885 O O . PRO B 1 183 ? -14.682 98.754 30.459 1.00 30.63 181 PRO B O 1
ATOM 3889 N N . LEU B 1 184 ? -16.144 100.462 30.261 1.00 30.21 182 LEU B N 1
ATOM 3890 C CA . LEU B 1 184 ? -16.443 100.249 28.860 1.00 30.25 182 LEU B CA 1
ATOM 3891 C C . LEU B 1 184 ? -15.214 100.299 27.964 1.00 30.24 182 LEU B C 1
ATOM 3892 O O . LEU B 1 184 ? -15.141 99.579 26.972 1.00 30.36 182 LEU B O 1
ATOM 3897 N N . GLN B 1 185 ? -14.245 101.139 28.311 1.00 30.99 183 GLN B N 1
ATOM 3898 C CA . GLN B 1 185 ? -13.028 101.250 27.513 1.00 31.35 183 GLN B CA 1
ATOM 3899 C C . GLN B 1 185 ? -11.930 100.347 28.040 1.00 31.38 183 GLN B C 1
ATOM 3900 O O . GLN B 1 185 ? -11.091 99.876 27.278 1.00 33.07 183 GLN B O 1
ATOM 3906 N N . TYR B 1 186 ? -11.935 100.105 29.344 1.00 30.27 184 TYR B N 1
ATOM 3907 C CA . TYR B 1 186 ? -10.929 99.246 29.963 1.00 29.80 184 TYR B CA 1
ATOM 3908 C C . TYR B 1 186 ? -11.016 97.825 29.406 1.00 30.30 184 TYR B C 1
ATOM 3909 O O . TYR B 1 186 ? -10.013 97.235 28.990 1.00 28.33 184 TYR B O 1
ATOM 3918 N N . LEU B 1 187 ? -12.223 97.269 29.414 1.00 30.79 185 LEU B N 1
ATOM 3919 C CA . LEU B 1 187 ? -12.415 95.918 28.913 1.00 31.09 185 LEU B CA 1
ATOM 3920 C C . LEU B 1 187 ? -12.070 95.800 27.441 1.00 31.03 185 LEU B C 1
ATOM 3921 O O . LEU B 1 187 ? -11.425 94.831 27.035 1.00 31.88 185 LEU B O 1
ATOM 3926 N N . GLN B 1 188 ? -12.484 96.774 26.636 1.00 30.35 186 GLN B N 1
ATOM 3927 C CA . GLN B 1 188 ? -12.167 96.708 25.216 1.00 31.62 186 GLN B CA 1
ATOM 3928 C C . GLN B 1 188 ? -10.655 96.610 25.073 1.00 31.91 186 GLN B C 1
ATOM 3929 O O . GLN B 1 188 ? -10.137 95.797 24.304 1.00 29.53 186 GLN B O 1
ATOM 3935 N N . TYR B 1 189 ? -9.959 97.429 25.855 1.00 33.62 187 TYR B N 1
ATOM 3936 C CA . TYR B 1 189 ? -8.505 97.481 25.832 1.00 36.58 187 TYR B CA 1
ATOM 3937 C C . TYR B 1 189 ? -7.781 96.253 26.397 1.00 37.98 187 TYR B C 1
ATOM 3938 O O . TYR B 1 189 ? -6.807 95.802 25.803 1.00 40.13 187 TYR B O 1
ATOM 3947 N N . VAL B 1 190 ? -8.234 95.702 27.521 1.00 38.75 188 VAL B N 1
ATOM 3948 C CA . VAL B 1 190 ? -7.553 94.525 28.084 1.00 40.22 188 VAL B CA 1
ATOM 3949 C C . VAL B 1 190 ? -7.900 93.224 27.355 1.00 39.44 188 VAL B C 1
ATOM 3950 O O . VAL B 1 190 ? -7.254 92.199 27.562 1.00 38.66 188 VAL B O 1
ATOM 3954 N N . LEU B 1 191 ? -8.919 93.271 26.506 1.00 38.99 189 LEU B N 1
ATOM 3955 C CA . LEU B 1 191 ? -9.353 92.092 25.770 1.00 38.91 189 LEU B CA 1
ATOM 3956 C C . LEU B 1 191 ? -8.969 92.178 24.311 1.00 38.36 189 LEU B C 1
ATOM 3957 O O . LEU B 1 191 ? -9.082 91.200 23.578 1.00 38.75 189 LEU B O 1
ATOM 3962 N N . GLY B 1 192 ? -8.519 93.354 23.894 1.00 37.37 190 GLY B N 1
ATOM 3963 C CA . GLY B 1 192 ? -8.147 93.544 22.508 1.00 37.08 190 GLY B CA 1
ATOM 3964 C C . GLY B 1 192 ? -9.334 93.378 21.578 1.00 37.38 190 GLY B C 1
ATOM 3965 O O . GLY B 1 192 ? -9.172 93.330 20.364 1.00 37.00 190 GLY B O 1
ATOM 3966 N N . LYS B 1 193 ? -10.534 93.299 22.146 1.00 38.53 191 LYS B N 1
ATOM 3967 C CA . LYS B 1 193 ? -11.750 93.124 21.353 1.00 38.94 191 LYS B CA 1
ATOM 3968 C C . LYS B 1 193 ? -12.658 94.351 21.419 1.00 38.56 191 LYS B C 1
ATOM 3969 O O . LYS B 1 193 ? -12.646 95.111 22.387 1.00 37.68 191 LYS B O 1
ATOM 3975 N N . GLU B 1 194 ? -13.455 94.521 20.374 1.00 39.02 192 GLU B N 1
ATOM 3976 C CA . GLU B 1 194 ? -14.373 95.643 20.260 1.00 40.00 192 GLU B CA 1
ATOM 3977 C C . GLU B 1 194 ? -15.778 95.215 20.695 1.00 39.47 192 GLU B C 1
ATOM 3978 O O . GLU B 1 194 ? -16.134 94.038 20.581 1.00 39.62 192 GLU B O 1
ATOM 3984 N N . ILE B 1 195 ? -16.567 96.156 21.207 1.00 37.91 193 ILE B N 1
ATOM 3985 C CA . ILE B 1 195 ? -17.934 95.854 21.644 1.00 38.07 193 ILE B CA 1
ATOM 3986 C C . ILE B 1 195 ? -18.840 95.605 20.433 1.00 37.92 193 ILE B C 1
ATOM 3987 O O . ILE B 1 195 ? -18.880 96.412 19.508 1.00 38.63 193 ILE B O 1
ATOM 3992 N N . GLN B 1 196 ? -19.566 94.493 20.428 1.00 38.19 194 GLN B N 1
ATOM 3993 C CA . GLN B 1 196 ? -20.444 94.206 19.304 1.00 38.79 194 GLN B CA 1
ATOM 3994 C C . GLN B 1 196 ? -21.868 94.594 19.665 1.00 38.27 194 GLN B C 1
ATOM 3995 O O . GLN B 1 196 ? -22.638 95.058 18.816 1.00 38.34 194 GLN B O 1
ATOM 4001 N N . GLU B 1 197 ? -22.224 94.412 20.930 1.00 35.93 195 GLU B N 1
ATOM 4002 C CA . GLU B 1 197 ? -23.552 94.796 21.358 1.00 34.19 195 GLU B CA 1
ATOM 4003 C C . GLU B 1 197 ? -23.699 95.023 22.855 1.00 33.06 195 GLU B C 1
ATOM 4004 O O . GLU B 1 197 ? -23.009 94.405 23.672 1.00 33.22 195 GLU B O 1
ATOM 4010 N N . VAL B 1 198 ? -24.602 95.939 23.197 1.00 31.08 196 VAL B N 1
ATOM 4011 C CA . VAL B 1 198 ? -24.868 96.281 24.581 1.00 29.06 196 VAL B CA 1
ATOM 4012 C C . VAL B 1 198 ? -26.314 96.747 24.808 1.00 28.77 196 VAL B C 1
ATOM 4013 O O . VAL B 1 198 ? -26.812 97.632 24.107 1.00 28.51 196 VAL B O 1
ATOM 4017 N N . THR B 1 199 ? -26.987 96.110 25.766 1.00 26.84 197 THR B N 1
ATOM 4018 C CA . THR B 1 199 ? -28.357 96.459 26.145 1.00 27.77 197 THR B CA 1
ATOM 4019 C C . THR B 1 199 ? -28.336 96.521 27.644 1.00 26.46 197 THR B C 1
ATOM 4020 O O . THR B 1 199 ? -27.399 96.016 28.259 1.00 27.32 197 THR B O 1
ATOM 4024 N N . GLY B 1 200 ? -29.358 97.126 28.241 1.00 24.44 198 GLY B N 1
ATOM 4025 C CA . GLY B 1 200 ? -29.367 97.207 29.685 1.00 22.54 198 GLY B CA 1
ATOM 4026 C C . GLY B 1 200 ? -30.650 97.636 30.364 1.00 21.62 198 GLY B C 1
ATOM 4027 O O . GLY B 1 200 ? -31.714 97.750 29.755 1.00 19.61 198 GLY B O 1
ATOM 4028 N N . THR B 1 201 ? -30.513 97.843 31.668 1.00 19.73 199 THR B N 1
ATOM 4029 C CA . THR B 1 201 ? -31.582 98.276 32.535 1.00 18.25 199 THR B CA 1
ATOM 4030 C C . THR B 1 201 ? -30.966 99.373 33.415 1.00 18.04 199 THR B C 1
ATOM 4031 O O . THR B 1 201 ? -29.755 99.400 33.647 1.00 17.19 199 THR B O 1
ATOM 4035 N N . ALA B 1 202 ? -31.802 100.300 33.858 1.00 16.95 200 ALA B N 1
ATOM 4036 C CA . ALA B 1 202 ? -31.368 101.403 34.692 1.00 16.50 200 ALA B CA 1
ATOM 4037 C C . ALA B 1 202 ? -32.537 101.766 35.568 1.00 17.37 200 ALA B C 1
ATOM 4038 O O . ALA B 1 202 ? -33.686 101.443 35.263 1.00 19.78 200 ALA B O 1
ATOM 4040 N N . THR B 1 203 ? -32.233 102.424 36.668 1.00 18.26 201 THR B N 1
ATOM 4041 C CA . THR B 1 203 ? -33.248 102.835 37.604 1.00 19.55 201 THR B CA 1
ATOM 4042 C C . THR B 1 203 ? -33.198 104.350 37.553 1.00 20.73 201 THR B C 1
ATOM 4043 O O . THR B 1 203 ? -32.125 104.943 37.568 1.00 19.85 201 THR B O 1
ATOM 4047 N N . TYR B 1 204 ? -34.353 104.984 37.469 1.00 23.98 202 TYR B N 1
ATOM 4048 C CA . TYR B 1 204 ? -34.362 106.431 37.382 1.00 28.13 202 TYR B CA 1
ATOM 4049 C C . TYR B 1 204 ? -35.749 106.980 37.478 1.00 30.81 202 TYR B C 1
ATOM 4050 O O . TYR B 1 204 ? -36.714 106.268 37.228 1.00 32.35 202 TYR B O 1
ATOM 4059 N N . GLN B 1 205 ? -35.835 108.255 37.833 1.00 34.53 203 GLN B N 1
ATOM 4060 C CA . GLN B 1 205 ? -37.114 108.947 37.930 1.00 36.74 203 GLN B CA 1
ATOM 4061 C C . GLN B 1 205 ? -37.132 109.863 36.707 1.00 36.77 203 GLN B C 1
ATOM 4062 O O . GLN B 1 205 ? -36.136 110.526 36.427 1.00 37.68 203 GLN B O 1
ATOM 4068 N N . GLN B 1 206 ? -38.227 109.896 35.955 1.00 38.36 204 GLN B N 1
ATOM 4069 C CA . GLN B 1 206 ? -38.264 110.761 34.765 1.00 39.90 204 GLN B CA 1
ATOM 4070 C C . GLN B 1 206 ? -37.905 112.204 35.105 1.00 38.91 204 GLN B C 1
ATOM 4071 O O . GLN B 1 206 ? -38.306 112.735 36.148 1.00 37.46 204 GLN B O 1
ATOM 4077 N N . GLY B 1 207 ? -37.133 112.826 34.218 1.00 38.17 205 GLY B N 1
ATOM 4078 C CA . GLY B 1 207 ? -36.708 114.197 34.433 1.00 37.01 205 GLY B CA 1
ATOM 4079 C C . GLY B 1 207 ? -35.434 114.288 35.252 1.00 36.82 205 GLY B C 1
ATOM 4080 O O . GLY B 1 207 ? -34.900 115.379 35.473 1.00 36.26 205 GLY B O 1
ATOM 4081 N N . ALA B 1 208 ? -34.960 113.134 35.718 1.00 36.05 206 ALA B N 1
ATOM 4082 C CA . ALA B 1 208 ? -33.737 113.041 36.527 1.00 36.37 206 ALA B CA 1
ATOM 4083 C C . ALA B 1 208 ? -32.842 111.986 35.842 1.00 37.09 206 ALA B C 1
ATOM 4084 O O . ALA B 1 208 ? -33.258 111.391 34.845 1.00 40.31 206 ALA B O 1
ATOM 4086 N N . THR B 1 209 ? -31.625 111.755 36.337 1.00 33.95 207 THR B N 1
ATOM 4087 C CA . THR B 1 209 ? -30.742 110.774 35.707 1.00 30.16 207 THR B CA 1
ATOM 4088 C C . THR B 1 209 ? -30.829 109.428 36.417 1.00 28.86 207 THR B C 1
ATOM 4089 O O . THR B 1 209 ? -31.541 109.322 37.410 1.00 28.22 207 THR B O 1
ATOM 4093 N N . ASP B 1 210 ? -30.112 108.420 35.910 1.00 26.08 208 ASP B N 1
ATOM 4094 C CA . ASP B 1 210 ? -30.128 107.077 36.485 1.00 23.70 208 ASP B CA 1
ATOM 4095 C C . ASP B 1 210 ? -29.283 106.900 37.742 1.00 22.34 208 ASP B C 1
ATOM 4096 O O . ASP B 1 210 ? -28.078 107.169 37.727 1.00 22.25 208 ASP B O 1
ATOM 4101 N N . SER B 1 211 ? -29.919 106.444 38.819 1.00 18.95 209 SER B N 1
ATOM 4102 C CA . SER B 1 211 ? -29.224 106.212 40.082 1.00 19.14 209 SER B CA 1
ATOM 4103 C C . SER B 1 211 ? -28.310 104.992 39.980 1.00 19.42 209 SER B C 1
ATOM 4104 O O . SER B 1 211 ? -27.301 104.900 40.671 1.00 17.60 209 SER B O 1
ATOM 4107 N N . GLN B 1 212 ? -28.679 104.053 39.118 1.00 20.82 210 GLN B N 1
ATOM 4108 C CA . GLN B 1 212 ? -27.891 102.843 38.927 1.00 22.84 210 GLN B CA 1
ATOM 4109 C C . GLN B 1 212 ? -28.284 102.215 37.595 1.00 24.13 210 GLN B C 1
ATOM 4110 O O . GLN B 1 212 ? -29.324 102.551 37.029 1.00 23.75 210 GLN B O 1
ATOM 4116 N N . CYS B 1 213 ? -27.442 101.309 37.101 1.00 23.96 211 CYS B N 1
ATOM 4117 C CA . CYS B 1 213 ? -27.682 100.644 35.827 1.00 23.20 211 CYS B CA 1
ATOM 4118 C C . CYS B 1 213 ? -26.862 99.364 35.710 1.00 22.75 211 CYS B C 1
ATOM 4119 O O . CYS B 1 213 ? -25.808 99.235 36.330 1.00 19.18 211 CYS B O 1
ATOM 4122 N N . ASN B 1 214 ? -27.352 98.435 34.890 1.00 23.79 212 ASN B N 1
ATOM 4123 C CA . ASN B 1 214 ? -26.683 97.158 34.665 1.00 23.66 212 ASN B CA 1
ATOM 4124 C C . ASN B 1 214 ? -26.668 96.819 33.183 1.00 22.95 212 ASN B C 1
ATOM 4125 O O . ASN B 1 214 ? -27.711 96.521 32.592 1.00 21.28 212 ASN B O 1
ATOM 4130 N N . LEU B 1 215 ? -25.467 96.831 32.609 1.00 22.13 213 LEU B N 1
ATOM 4131 C CA . LEU B 1 215 ? -25.281 96.575 31.186 1.00 24.24 213 LEU B CA 1
ATOM 4132 C C . LEU B 1 215 ? -24.968 95.140 30.766 1.00 24.23 213 LEU B C 1
ATOM 4133 O O . LEU B 1 215 ? -24.116 94.481 31.353 1.00 25.08 213 LEU B O 1
ATOM 4138 N N . ALA B 1 216 ? -25.667 94.670 29.734 1.00 24.38 214 ALA B N 1
ATOM 4139 C CA . ALA B 1 216 ? -25.451 93.344 29.164 1.00 23.94 214 ALA B CA 1
ATOM 4140 C C . ALA B 1 216 ? -24.500 93.624 27.998 1.00 24.88 214 ALA B C 1
ATOM 4141 O O . ALA B 1 216 ? -24.757 94.515 27.185 1.00 23.97 214 ALA B O 1
ATOM 4143 N N . LEU B 1 217 ? -23.400 92.885 27.919 1.00 24.64 215 LEU B N 1
ATOM 4144 C CA . LEU B 1 217 ? -22.427 93.135 26.869 1.00 25.37 215 LEU B CA 1
ATOM 4145 C C . LEU B 1 217 ? -22.050 91.900 26.080 1.00 25.38 215 LEU B C 1
ATOM 4146 O O . LEU B 1 217 ? -22.257 90.777 26.521 1.00 22.55 215 LEU B O 1
ATOM 4151 N N . LYS B 1 218 ? -21.493 92.149 24.899 1.00 26.22 216 LYS B N 1
ATOM 4152 C CA . LYS B 1 218 ? -20.994 91.118 23.997 1.00 26.12 216 LYS B CA 1
ATOM 4153 C C . LYS B 1 218 ? -19.814 91.714 23.198 1.00 26.65 216 LYS B C 1
ATOM 4154 O O . LYS B 1 218 ? -19.902 92.826 22.661 1.00 24.03 216 LYS B O 1
ATOM 4160 N N . PHE B 1 219 ? -18.719 90.966 23.119 1.00 27.89 217 PHE B N 1
ATOM 4161 C CA . PHE B 1 219 ? -17.536 91.442 22.428 1.00 30.87 217 PHE B CA 1
ATOM 4162 C C . PHE B 1 219 ? -17.256 90.723 21.120 1.00 34.08 217 PHE B C 1
ATOM 4163 O O . PHE B 1 219 ? -17.924 89.738 20.771 1.00 35.21 217 PHE B O 1
ATOM 4171 N N . ALA B 1 220 ? -16.249 91.224 20.410 1.00 36.69 218 ALA B N 1
ATOM 4172 C CA . ALA B 1 220 ? -15.828 90.653 19.144 1.00 38.63 218 ALA B CA 1
ATOM 4173 C C . ALA B 1 220 ? -15.862 89.138 19.185 1.00 41.04 218 ALA B C 1
ATOM 4174 O O . ALA B 1 220 ? -16.571 88.538 18.405 1.00 42.94 218 ALA B O 1
ATOM 4176 N N . GLU B 1 221 ? -15.130 88.481 20.076 1.00 42.32 219 GLU B N 1
ATOM 4177 C CA . GLU B 1 221 ? -15.253 87.036 20.013 1.00 44.16 219 GLU B CA 1
ATOM 4178 C C . GLU B 1 221 ? -15.446 86.189 21.235 1.00 44.91 219 GLU B C 1
ATOM 4179 O O . GLU B 1 221 ? -14.542 86.018 22.070 1.00 46.95 219 GLU B O 1
ATOM 4185 N N . GLY B 1 222 ? -16.659 85.632 21.274 1.00 43.59 220 GLY B N 1
ATOM 4186 C CA . GLY B 1 222 ? -17.086 84.744 22.335 1.00 40.75 220 GLY B CA 1
ATOM 4187 C C . GLY B 1 222 ? -17.103 85.322 23.722 1.00 38.31 220 GLY B C 1
ATOM 4188 O O . GLY B 1 222 ? -17.210 84.574 24.685 1.00 39.74 220 GLY B O 1
ATOM 4189 N N . THR B 1 223 ? -17.024 86.636 23.849 1.00 34.99 221 THR B N 1
ATOM 4190 C CA . THR B 1 223 ? -17.006 87.185 25.180 1.00 32.67 221 THR B CA 1
ATOM 4191 C C . THR B 1 223 ? -18.210 88.015 25.530 1.00 31.31 221 THR B C 1
ATOM 4192 O O . THR B 1 223 ? -18.635 88.895 24.788 1.00 31.17 221 THR B O 1
ATOM 4196 N N . LEU B 1 224 ? -18.770 87.695 26.684 1.00 28.82 222 LEU B N 1
ATOM 4197 C CA . LEU B 1 224 ? -19.914 88.404 27.196 1.00 25.94 222 LEU B CA 1
ATOM 4198 C C . LEU B 1 224 ? -19.423 89.227 28.367 1.00 24.68 222 LEU B C 1
ATOM 4199 O O . LEU B 1 224 ? -18.291 89.076 28.814 1.00 21.93 222 LEU B O 1
ATOM 4204 N N . GLY B 1 225 ? -20.268 90.118 28.842 1.00 25.43 223 GLY B N 1
ATOM 4205 C CA . GLY B 1 225 ? -19.878 90.938 29.955 1.00 25.51 223 GLY B CA 1
ATOM 4206 C C . GLY B 1 225 ? -21.092 91.504 30.641 1.00 26.72 223 GLY B C 1
ATOM 4207 O O . GLY B 1 225 ? -22.221 91.435 30.141 1.00 25.53 223 GLY B O 1
ATOM 4208 N N . ASN B 1 226 ? -20.847 92.062 31.813 1.00 27.55 224 ASN B N 1
ATOM 4209 C CA . ASN B 1 226 ? -21.894 92.685 32.585 1.00 27.83 224 ASN B CA 1
ATOM 4210 C C . ASN B 1 226 ? -21.266 93.842 33.319 1.00 25.65 224 ASN B C 1
ATOM 4211 O O . ASN B 1 226 ? -20.255 93.682 33.981 1.00 24.43 224 ASN B O 1
ATOM 4216 N N . ILE B 1 227 ? -21.841 95.023 33.168 1.00 25.94 225 ILE B N 1
ATOM 4217 C CA . ILE B 1 227 ? -21.319 96.175 33.881 1.00 25.48 225 ILE B CA 1
ATOM 4218 C C . ILE B 1 227 ? -22.397 96.680 34.811 1.00 26.98 225 ILE B C 1
ATOM 4219 O O . ILE B 1 227 ? -23.549 96.882 34.411 1.00 28.39 225 ILE B O 1
ATOM 4224 N N . PHE B 1 228 ? -22.027 96.846 36.073 1.00 26.51 226 PHE B N 1
ATOM 4225 C CA . PHE B 1 228 ? -22.971 97.318 37.056 1.00 24.93 226 PHE B CA 1
ATOM 4226 C C . PHE B 1 228 ? -22.404 98.500 37.788 1.00 23.88 226 PHE B C 1
ATOM 4227 O O . PHE B 1 228 ? -21.335 98.419 38.375 1.00 24.66 226 PHE B O 1
ATOM 4235 N N . ILE B 1 229 ? -23.147 99.593 37.735 1.00 23.76 227 ILE B N 1
ATOM 4236 C CA . ILE B 1 229 ? -22.789 100.847 38.373 1.00 23.90 227 ILE B CA 1
ATOM 4237 C C . ILE B 1 229 ? -23.981 101.233 39.225 1.00 25.97 227 ILE B C 1
ATOM 4238 O O . ILE B 1 229 ? -25.115 101.264 38.737 1.00 28.92 227 ILE B O 1
ATOM 4243 N N . ASN B 1 230 ? -23.727 101.528 40.493 1.00 25.15 228 ASN B N 1
ATOM 4244 C CA . ASN B 1 230 ? -24.794 101.882 41.408 1.00 24.09 228 ASN B CA 1
ATOM 4245 C C . ASN B 1 230 ? -24.449 103.017 42.348 1.00 25.43 228 ASN B C 1
ATOM 4246 O O . ASN B 1 230 ? -23.284 103.334 42.589 1.00 25.27 228 ASN B O 1
ATOM 4251 N N . VAL B 1 231 ? -25.498 103.624 42.880 1.00 26.61 229 VAL B N 1
ATOM 4252 C CA . VAL B 1 231 ? -25.373 104.690 43.843 1.00 28.23 229 VAL B CA 1
ATOM 4253 C C . VAL B 1 231 ? -26.300 104.217 44.947 1.00 30.45 229 VAL B C 1
ATOM 4254 O O . VAL B 1 231 ? -27.488 104.007 44.692 1.00 32.29 229 VAL B O 1
ATOM 4258 N N . GLY B 1 232 ? -25.760 104.014 46.150 1.00 30.20 230 GLY B N 1
ATOM 4259 C CA . GLY B 1 232 ? -26.576 103.554 47.263 1.00 31.19 230 GLY B CA 1
ATOM 4260 C C . GLY B 1 232 ? -26.067 102.340 48.034 1.00 32.44 230 GLY B C 1
ATOM 4261 O O . GLY B 1 232 ? -26.436 102.154 49.192 1.00 33.04 230 GLY B O 1
ATOM 4262 N N . LEU B 1 233 ? -25.231 101.516 47.399 1.00 32.74 231 LEU B N 1
ATOM 4263 C CA . LEU B 1 233 ? -24.672 100.314 48.023 1.00 31.24 231 LEU B CA 1
ATOM 4264 C C . LEU B 1 233 ? -23.272 100.602 48.554 1.00 31.29 231 LEU B C 1
ATOM 4265 O O . LEU B 1 233 ? -22.611 101.547 48.113 1.00 30.72 231 LEU B O 1
ATOM 4270 N N . LYS B 1 234 ? -22.817 99.788 49.501 1.00 31.32 232 LYS B N 1
ATOM 4271 C CA . LYS B 1 234 ? -21.495 99.980 50.092 1.00 31.45 232 LYS B CA 1
ATOM 4272 C C . LYS B 1 234 ? -20.506 98.882 49.709 1.00 30.89 232 LYS B C 1
ATOM 4273 O O . LYS B 1 234 ? -19.429 98.784 50.284 1.00 32.58 232 LYS B O 1
ATOM 4279 N N . ILE B 1 235 ? -20.880 98.078 48.719 1.00 29.42 233 ILE B N 1
ATOM 4280 C CA . ILE B 1 235 ? -20.059 96.980 48.219 1.00 27.67 233 ILE B CA 1
ATOM 4281 C C . ILE B 1 235 ? -18.752 97.451 47.576 1.00 28.34 233 ILE B C 1
ATOM 4282 O O . ILE B 1 235 ? -18.635 98.597 47.142 1.00 28.93 233 ILE B O 1
ATOM 4287 N N . PRO B 1 236 ? -17.753 96.558 47.489 1.00 27.60 234 PRO B N 1
ATOM 4288 C CA . PRO B 1 236 ? -16.463 96.917 46.891 1.00 28.54 234 PRO B CA 1
ATOM 4289 C C . PRO B 1 236 ? -16.567 96.997 45.366 1.00 30.17 234 PRO B C 1
ATOM 4290 O O . PRO B 1 236 ? -17.460 96.396 44.764 1.00 32.13 234 PRO B O 1
ATOM 4294 N N . SER B 1 237 ? -15.660 97.745 44.747 1.00 29.92 235 SER B N 1
ATOM 4295 C CA . SER B 1 237 ? -15.645 97.852 43.297 1.00 28.63 235 SER B CA 1
ATOM 4296 C C . SER B 1 237 ? -14.630 96.834 42.796 1.00 28.09 235 SER B C 1
ATOM 4297 O O . SER B 1 237 ? -13.445 96.940 43.083 1.00 28.89 235 SER B O 1
ATOM 4300 N N . GLU B 1 238 ? -15.094 95.831 42.068 1.00 28.29 236 GLU B N 1
ATOM 4301 C CA . GLU B 1 238 ? -14.194 94.815 41.557 1.00 28.29 236 GLU B CA 1
ATOM 4302 C C . GLU B 1 238 ? -14.499 94.441 40.117 1.00 28.90 236 GLU B C 1
ATOM 4303 O O . GLU B 1 238 ? -15.648 94.390 39.691 1.00 27.28 236 GLU B O 1
ATOM 4317 N N . THR B 1 240 ? -13.878 91.446 37.383 1.00 29.85 238 THR B N 1
ATOM 4318 C CA . THR B 1 240 ? -13.460 90.070 37.276 1.00 29.78 238 THR B CA 1
ATOM 4319 C C . THR B 1 240 ? -13.408 89.561 35.836 1.00 29.53 238 THR B C 1
ATOM 4320 O O . THR B 1 240 ? -14.400 89.597 35.111 1.00 29.30 238 THR B O 1
ATOM 4324 N N . ILE B 1 241 ? -12.231 89.102 35.422 1.00 28.53 239 ILE B N 1
ATOM 4325 C CA . ILE B 1 241 ? -12.074 88.542 34.090 1.00 28.19 239 ILE B CA 1
ATOM 4326 C C . ILE B 1 241 ? -12.087 87.017 34.275 1.00 27.15 239 ILE B C 1
ATOM 4327 O O . ILE B 1 241 ? -11.376 86.487 35.126 1.00 27.07 239 ILE B O 1
ATOM 4332 N N . CYS B 1 242 ? -12.896 86.316 33.489 1.00 26.22 240 CYS B N 1
ATOM 4333 C CA . CYS B 1 242 ? -12.984 84.863 33.613 1.00 25.98 240 CYS B CA 1
ATOM 4334 C C . CYS B 1 242 ? -12.619 84.137 32.323 1.00 25.53 240 CYS B C 1
ATOM 4335 O O . CYS B 1 242 ? -13.317 84.230 31.315 1.00 23.00 240 CYS B O 1
ATOM 4338 N N . GLY B 1 243 ? -11.496 83.432 32.364 1.00 26.25 241 GLY B N 1
ATOM 4339 C CA . GLY B 1 243 ? -11.040 82.690 31.206 1.00 26.35 241 GLY B CA 1
ATOM 4340 C C . GLY B 1 243 ? -11.199 81.213 31.481 1.00 26.85 241 GLY B C 1
ATOM 4341 O O . GLY B 1 243 ? -11.444 80.811 32.620 1.00 26.63 241 GLY B O 1
ATOM 4342 N N . THR B 1 244 ? -11.053 80.407 30.437 1.00 27.85 242 THR B N 1
ATOM 4343 C CA . THR B 1 244 ? -11.207 78.961 30.534 1.00 27.91 242 THR B CA 1
ATOM 4344 C C . THR B 1 244 ? -10.113 78.332 31.371 1.00 29.33 242 THR B C 1
ATOM 4345 O O . THR B 1 244 ? -10.220 77.170 31.770 1.00 28.72 242 THR B O 1
ATOM 4349 N N . LYS B 1 245 ? -9.060 79.102 31.631 1.00 31.29 243 LYS B N 1
ATOM 4350 C CA . LYS B 1 245 ? -7.943 78.601 32.410 1.00 33.06 243 LYS B CA 1
ATOM 4351 C C . LYS B 1 245 ? -7.573 79.439 33.635 1.00 33.67 243 LYS B C 1
ATOM 4352 O O . LYS B 1 245 ? -6.708 79.039 34.413 1.00 34.80 243 LYS B O 1
ATOM 4358 N N . GLY B 1 246 ? -8.209 80.588 33.821 1.00 33.43 244 GLY B N 1
ATOM 4359 C CA . GLY B 1 246 ? -7.864 81.397 34.976 1.00 33.91 244 GLY B CA 1
ATOM 4360 C C . GLY B 1 246 ? -8.699 82.645 35.196 1.00 34.90 244 GLY B C 1
ATOM 4361 O O . GLY B 1 246 ? -9.552 83.015 34.379 1.00 34.25 244 GLY B O 1
ATOM 4362 N N . GLN B 1 247 ? -8.435 83.311 36.311 1.00 34.48 245 GLN B N 1
ATOM 4363 C CA . GLN B 1 247 ? -9.170 84.508 36.652 1.00 35.14 245 GLN B CA 1
ATOM 4364 C C . GLN B 1 247 ? -8.289 85.633 37.194 1.00 35.59 245 GLN B C 1
ATOM 4365 O O . GLN B 1 247 ? -7.200 85.394 37.725 1.00 34.72 245 GLN B O 1
ATOM 4371 N N . ILE B 1 248 ? -8.777 86.863 37.034 1.00 35.06 246 ILE B N 1
ATOM 4372 C CA . ILE B 1 248 ? -8.099 88.054 37.515 1.00 33.98 246 ILE B CA 1
ATOM 4373 C C . ILE B 1 248 ? -9.139 88.986 38.087 1.00 34.49 246 ILE B C 1
ATOM 4374 O O . ILE B 1 248 ? -10.132 89.297 37.428 1.00 35.05 246 ILE B O 1
ATOM 4379 N N . VAL B 1 249 ? -8.906 89.430 39.315 1.00 34.16 247 VAL B N 1
ATOM 4380 C CA . VAL B 1 249 ? -9.819 90.340 39.975 1.00 33.28 247 VAL B CA 1
ATOM 4381 C C . VAL B 1 249 ? -9.083 91.633 40.227 1.00 34.08 247 VAL B C 1
ATOM 4382 O O . VAL B 1 249 ? -7.966 91.625 40.742 1.00 34.45 247 VAL B O 1
ATOM 4386 N N . ILE B 1 250 ? -9.717 92.746 39.874 1.00 34.65 248 ILE B N 1
ATOM 4387 C CA . ILE B 1 250 ? -9.096 94.052 40.032 1.00 33.60 248 ILE B CA 1
ATOM 4388 C C . ILE B 1 250 ? -9.922 95.010 40.870 1.00 34.11 248 ILE B C 1
ATOM 4389 O O . ILE B 1 250 ? -11.003 95.434 40.465 1.00 35.20 248 ILE B O 1
ATOM 4394 N N . PRO B 1 251 ? -9.428 95.352 42.069 1.00 34.46 249 PRO B N 1
ATOM 4395 C CA . PRO B 1 251 ? -10.176 96.282 42.920 1.00 32.83 249 PRO B CA 1
ATOM 4396 C C . PRO B 1 251 ? -9.902 97.685 42.396 1.00 31.72 249 PRO B C 1
ATOM 4397 O O . PRO B 1 251 ? -8.751 98.025 42.153 1.00 32.03 249 PRO B O 1
ATOM 4401 N N . ASN B 1 252 ? -10.941 98.485 42.185 1.00 32.21 250 ASN B N 1
ATOM 4402 C CA . ASN B 1 252 ? -10.741 99.860 41.723 1.00 32.25 250 ASN B CA 1
ATOM 4403 C C . ASN B 1 252 ? -9.777 99.899 40.553 1.00 32.82 250 ASN B C 1
ATOM 4404 O O . ASN B 1 252 ? -8.700 100.498 40.636 1.00 32.27 250 ASN B O 1
ATOM 4409 N N . PHE B 1 253 ? -10.180 99.269 39.462 1.00 33.29 251 PHE B N 1
ATOM 4410 C CA . PHE B 1 253 ? -9.361 99.172 38.271 1.00 33.37 251 PHE B CA 1
ATOM 4411 C C . PHE B 1 253 ? -8.783 100.459 37.732 1.00 32.85 251 PHE B C 1
ATOM 4412 O O . PHE B 1 253 ? -7.769 100.449 37.050 1.00 31.22 251 PHE B O 1
ATOM 4420 N N . TRP B 1 254 ? -9.428 101.569 38.039 1.00 35.21 252 TRP B N 1
ATOM 4421 C CA . TRP B 1 254 ? -8.979 102.856 37.536 1.00 38.75 252 TRP B CA 1
ATOM 4422 C C . TRP B 1 254 ? -7.870 103.508 38.359 1.00 39.66 252 TRP B C 1
ATOM 4423 O O . TRP B 1 254 ? -7.198 104.426 37.881 1.00 39.31 252 TRP B O 1
ATOM 4434 N N . LYS B 1 255 ? -7.686 103.037 39.588 1.00 41.36 253 LYS B N 1
ATOM 4435 C CA . LYS B 1 255 ? -6.652 103.577 40.460 1.00 42.87 253 LYS B CA 1
ATOM 4436 C C . LYS B 1 255 ? -6.086 102.501 41.385 1.00 42.55 253 LYS B C 1
ATOM 4437 O O . LYS B 1 255 ? -5.803 102.762 42.552 1.00 44.05 253 LYS B O 1
ATOM 4443 N N . THR B 1 256 ? -5.905 101.293 40.869 1.00 41.74 254 THR B N 1
ATOM 4444 C CA . THR B 1 256 ? -5.383 100.215 41.697 1.00 41.13 254 THR B CA 1
ATOM 4445 C C . THR B 1 256 ? -3.915 99.935 41.442 1.00 41.35 254 THR B C 1
ATOM 4446 O O . THR B 1 256 ? -3.411 100.097 40.324 1.00 40.72 254 THR B O 1
ATOM 4450 N N . ASP B 1 257 ? -3.232 99.504 42.493 1.00 40.27 255 ASP B N 1
ATOM 4451 C CA . ASP B 1 257 ? -1.829 99.165 42.386 1.00 39.72 255 ASP B CA 1
ATOM 4452 C C . ASP B 1 257 ? -1.723 97.645 42.419 1.00 39.04 255 ASP B C 1
ATOM 4453 O O . ASP B 1 257 ? -0.635 97.094 42.312 1.00 39.07 255 ASP B O 1
ATOM 4458 N N . CYS B 1 258 ? -2.858 96.969 42.565 1.00 37.67 256 CYS B N 1
ATOM 4459 C CA . CYS B 1 258 ? -2.846 95.515 42.646 1.00 36.13 256 CYS B CA 1
ATOM 4460 C C . CYS B 1 258 ? -3.972 94.825 41.886 1.00 35.34 256 CYS B C 1
ATOM 4461 O O . CYS B 1 258 ? -4.901 95.470 41.392 1.00 34.56 256 CYS B O 1
ATOM 4464 N N . ALA B 1 259 ? -3.864 93.496 41.828 1.00 33.89 257 ALA B N 1
ATOM 4465 C CA . ALA B 1 259 ? -4.818 92.618 41.159 1.00 32.99 257 ALA B CA 1
ATOM 4466 C C . ALA B 1 259 ? -4.586 91.181 41.642 1.00 32.52 257 ALA B C 1
ATOM 4467 O O . ALA B 1 259 ? -3.555 90.884 42.235 1.00 32.60 257 ALA B O 1
ATOM 4469 N N . TYR B 1 260 ? -5.538 90.291 41.376 1.00 32.92 258 TYR B N 1
ATOM 4470 C CA . TYR B 1 260 ? -5.429 88.900 41.803 1.00 31.86 258 TYR B CA 1
ATOM 4471 C C . TYR B 1 260 ? -5.638 87.931 40.654 1.00 33.23 258 TYR B C 1
ATOM 4472 O O . TYR B 1 260 ? -6.651 87.997 39.963 1.00 33.79 258 TYR B O 1
ATOM 4481 N N . TYR B 1 261 ? -4.678 87.026 40.464 1.00 34.51 259 TYR B N 1
ATOM 4482 C CA . TYR B 1 261 ? -4.739 86.026 39.402 1.00 34.39 259 TYR B CA 1
ATOM 4483 C C . TYR B 1 261 ? -4.950 84.629 39.969 1.00 32.93 259 TYR B C 1
ATOM 4484 O O . TYR B 1 261 ? -4.282 84.226 40.917 1.00 31.83 259 TYR B O 1
ATOM 4493 N N . THR B 1 262 ? -5.887 83.894 39.383 1.00 31.61 260 THR B N 1
ATOM 4494 C CA . THR B 1 262 ? -6.170 82.541 39.827 1.00 30.96 260 THR B CA 1
ATOM 4495 C C . THR B 1 262 ? -5.940 81.626 38.641 1.00 31.42 260 THR B C 1
ATOM 4496 O O . THR B 1 262 ? -6.310 81.958 37.518 1.00 31.96 260 THR B O 1
ATOM 4500 N N . ASP B 1 263 ? -5.329 80.475 38.895 1.00 32.11 261 ASP B N 1
ATOM 4501 C CA . ASP B 1 263 ? -5.024 79.516 37.838 1.00 32.85 261 ASP B CA 1
ATOM 4502 C C . ASP B 1 263 ? -6.084 78.419 37.724 1.00 32.54 261 ASP B C 1
ATOM 4503 O O . ASP B 1 263 ? -7.069 78.432 38.459 1.00 31.03 261 ASP B O 1
ATOM 4508 N N . ALA B 1 264 ? -5.885 77.480 36.800 1.00 33.21 262 ALA B N 1
ATOM 4509 C CA . ALA B 1 264 ? -6.835 76.387 36.613 1.00 35.88 262 ALA B CA 1
ATOM 4510 C C . ALA B 1 264 ? -6.988 75.549 37.884 1.00 37.03 262 ALA B C 1
ATOM 4511 O O . ALA B 1 264 ? -7.907 74.734 37.998 1.00 35.74 262 ALA B O 1
ATOM 4513 N N . GLN B 1 265 ? -6.063 75.735 38.820 1.00 39.00 263 GLN B N 1
ATOM 4514 C CA . GLN B 1 265 ? -6.113 75.041 40.105 1.00 41.46 263 GLN B CA 1
ATOM 4515 C C . GLN B 1 265 ? -6.618 76.070 41.131 1.00 42.95 263 GLN B C 1
ATOM 4516 O O . GLN B 1 265 ? -6.995 77.181 40.763 1.00 42.61 263 GLN B O 1
ATOM 4522 N N . GLY B 1 266 ? -6.627 75.720 42.409 1.00 44.89 264 GLY B N 1
ATOM 4523 C CA . GLY B 1 266 ? -7.127 76.660 43.403 1.00 44.86 264 GLY B CA 1
ATOM 4524 C C . GLY B 1 266 ? -6.260 77.885 43.643 1.00 43.92 264 GLY B C 1
ATOM 4525 O O . GLY B 1 266 ? -6.716 78.878 44.201 1.00 44.95 264 GLY B O 1
ATOM 4526 N N . ASN B 1 267 ? -5.012 77.818 43.210 1.00 43.59 265 ASN B N 1
ATOM 4527 C CA . ASN B 1 267 ? -4.059 78.903 43.397 1.00 43.68 265 ASN B CA 1
ATOM 4528 C C . ASN B 1 267 ? -4.434 80.282 42.864 1.00 44.02 265 ASN B C 1
ATOM 4529 O O . ASN B 1 267 ? -4.785 80.446 41.693 1.00 44.47 265 ASN B O 1
ATOM 4534 N N . THR B 1 268 ? -4.334 81.273 43.745 1.00 43.39 266 THR B N 1
ATOM 4535 C CA . THR B 1 268 ? -4.605 82.663 43.407 1.00 42.32 266 THR B CA 1
ATOM 4536 C C . THR B 1 268 ? -3.421 83.410 44.019 1.00 41.84 266 THR B C 1
ATOM 4537 O O . THR B 1 268 ? -2.991 83.085 45.125 1.00 41.37 266 THR B O 1
ATOM 4541 N N . VAL B 1 269 ? -2.883 84.387 43.296 1.00 42.46 267 VAL B N 1
ATOM 4542 C CA . VAL B 1 269 ? -1.726 85.155 43.762 1.00 43.31 267 VAL B CA 1
ATOM 4543 C C . VAL B 1 269 ? -1.993 86.649 43.627 1.00 43.32 267 VAL B C 1
ATOM 4544 O O . VAL B 1 269 ? -2.824 87.055 42.813 1.00 44.27 267 VAL B O 1
ATOM 4548 N N . LYS B 1 270 ? -1.286 87.465 44.409 1.00 42.58 268 LYS B N 1
ATOM 4549 C CA . LYS B 1 270 ? -1.468 88.916 44.351 1.00 43.04 268 LYS B CA 1
ATOM 4550 C C . LYS B 1 270 ? -0.360 89.646 43.595 1.00 44.39 268 LYS B C 1
ATOM 4551 O O . LYS B 1 270 ? 0.824 89.455 43.854 1.00 44.54 268 LYS B O 1
ATOM 4557 N N . TRP B 1 271 ? -0.764 90.476 42.641 1.00 46.42 269 TRP B N 1
ATOM 4558 C CA . TRP B 1 271 ? 0.173 91.257 41.844 1.00 47.66 269 TRP B CA 1
ATOM 4559 C C . TRP B 1 271 ? 0.366 92.604 42.520 1.00 50.15 269 TRP B C 1
ATOM 4560 O O . TRP B 1 271 ? -0.541 93.096 43.192 1.00 51.09 269 TRP B O 1
ATOM 4571 N N . SER B 1 272 ? 1.537 93.206 42.339 1.00 52.40 270 SER B N 1
ATOM 4572 C CA . SER B 1 272 ? 1.808 94.510 42.933 1.00 54.09 270 SER B CA 1
ATOM 4573 C C . SER B 1 272 ? 2.667 95.382 42.037 1.00 56.17 270 SER B C 1
ATOM 4574 O O . SER B 1 272 ? 3.599 94.914 41.414 1.00 57.11 270 SER B O 1
ATOM 4577 N N . GLU B 1 273 ? 2.325 96.658 41.994 1.00 58.28 271 GLU B N 1
ATOM 4578 C CA . GLU B 1 273 ? 3.030 97.685 41.252 1.00 60.85 271 GLU B CA 1
ATOM 4579 C C . GLU B 1 273 ? 2.801 98.819 42.224 1.00 62.05 271 GLU B C 1
ATOM 4580 O O . GLU B 1 273 ? 1.783 98.873 42.868 1.00 62.14 271 GLU B O 1
ATOM 4586 N N . GLN B 1 274 ? 3.741 99.730 42.340 1.00 64.39 272 GLN B N 1
ATOM 4587 C CA . GLN B 1 274 ? 3.580 100.750 43.339 1.00 66.29 272 GLN B CA 1
ATOM 4588 C C . GLN B 1 274 ? 3.610 102.214 43.032 1.00 66.63 272 GLN B C 1
ATOM 4589 O O . GLN B 1 274 ? 3.868 102.702 41.940 1.00 66.00 272 GLN B O 1
ATOM 4595 N N . PHE B 1 275 ? 3.281 102.905 44.098 1.00 68.03 273 PHE B N 1
ATOM 4596 C CA . PHE B 1 275 ? 3.282 104.356 44.188 1.00 69.45 273 PHE B CA 1
ATOM 4597 C C . PHE B 1 275 ? 2.824 105.257 43.075 1.00 69.81 273 PHE B C 1
ATOM 4598 O O . PHE B 1 275 ? 1.781 105.129 42.499 1.00 69.58 273 PHE B O 1
ATOM 4606 N N . THR B 1 276 ? 3.703 106.200 42.823 1.00 70.61 274 THR B N 1
ATOM 4607 C CA . THR B 1 276 ? 3.598 107.219 41.807 1.00 70.72 274 THR B CA 1
ATOM 4608 C C . THR B 1 276 ? 2.320 108.106 41.900 1.00 70.51 274 THR B C 1
ATOM 4609 O O . THR B 1 276 ? 1.519 108.092 42.864 1.00 71.19 274 THR B O 1
ATOM 4613 N N . SER B 1 277 ? 2.164 108.891 40.845 1.00 70.14 275 SER B N 1
ATOM 4614 C CA . SER B 1 277 ? 1.027 109.773 40.619 1.00 69.14 275 SER B CA 1
ATOM 4615 C C . SER B 1 277 ? 0.071 108.889 39.810 1.00 68.11 275 SER B C 1
ATOM 4616 O O . SER B 1 277 ? 0.451 108.308 38.795 1.00 69.19 275 SER B O 1
ATOM 4619 N N . GLU B 1 278 ? -1.166 108.745 40.244 1.00 66.53 276 GLU B N 1
ATOM 4620 C CA . GLU B 1 278 ? -2.035 107.922 39.432 1.00 65.79 276 GLU B CA 1
ATOM 4621 C C . GLU B 1 278 ? -2.110 108.577 38.064 1.00 64.42 276 GLU B C 1
ATOM 4622 O O . GLU B 1 278 ? -2.528 107.956 37.100 1.00 64.15 276 GLU B O 1
ATOM 4628 N N . PHE B 1 279 ? -1.661 109.828 37.982 1.00 62.51 277 PHE B N 1
ATOM 4629 C CA . PHE B 1 279 ? -1.691 110.604 36.733 1.00 60.14 277 PHE B CA 1
ATOM 4630 C C . PHE B 1 279 ? -0.482 110.563 35.795 1.00 58.07 277 PHE B C 1
ATOM 4631 O O . PHE B 1 279 ? -0.542 111.039 34.676 1.00 57.17 277 PHE B O 1
ATOM 4639 N N . THR B 1 280 ? 0.609 109.974 36.249 1.00 56.36 278 THR B N 1
ATOM 4640 C CA . THR B 1 280 ? 1.839 109.900 35.467 1.00 54.99 278 THR B CA 1
ATOM 4641 C C . THR B 1 280 ? 1.811 109.043 34.222 1.00 52.95 278 THR B C 1
ATOM 4642 O O . THR B 1 280 ? 2.303 109.460 33.175 1.00 52.38 278 THR B O 1
ATOM 4646 N N . TYR B 1 281 ? 1.232 107.857 34.335 1.00 50.70 279 TYR B N 1
ATOM 4647 C CA . TYR B 1 281 ? 1.178 106.935 33.213 1.00 49.34 279 TYR B CA 1
ATOM 4648 C C . TYR B 1 281 ? 0.424 107.465 31.999 1.00 49.43 279 TYR B C 1
ATOM 4649 O O . TYR B 1 281 ? 0.803 107.192 30.861 1.00 49.52 279 TYR B O 1
ATOM 4658 N N . GLU B 1 282 ? -0.633 108.234 32.232 1.00 48.97 280 GLU B N 1
ATOM 4659 C CA . GLU B 1 282 ? -1.400 108.791 31.130 1.00 48.39 280 GLU B CA 1
ATOM 4660 C C . GLU B 1 282 ? -0.639 109.952 30.498 1.00 48.75 280 GLU B C 1
ATOM 4661 O O . GLU B 1 282 ? -0.592 110.081 29.274 1.00 48.99 280 GLU B O 1
ATOM 4667 N N . ILE B 1 283 ? -0.032 110.785 31.336 1.00 48.53 281 ILE B N 1
ATOM 4668 C CA . ILE B 1 283 ? 0.726 111.940 30.858 1.00 48.51 281 ILE B CA 1
ATOM 4669 C C . ILE B 1 283 ? 1.898 111.515 29.976 1.00 48.23 281 ILE B C 1
ATOM 4670 O O . ILE B 1 283 ? 2.043 111.981 28.838 1.00 48.02 281 ILE B O 1
ATOM 4675 N N . ASN B 1 284 ? 2.725 110.618 30.502 1.00 46.68 282 ASN B N 1
ATOM 4676 C CA . ASN B 1 284 ? 3.876 110.138 29.759 1.00 45.38 282 ASN B CA 1
ATOM 4677 C C . ASN B 1 284 ? 3.476 109.610 28.393 1.00 44.32 282 ASN B C 1
ATOM 4678 O O . ASN B 1 284 ? 4.202 109.782 27.414 1.00 44.74 282 ASN B O 1
ATOM 4683 N N . HIS B 1 285 ? 2.321 108.968 28.322 1.00 42.87 283 HIS B N 1
ATOM 4684 C CA . HIS B 1 285 ? 1.863 108.451 27.048 1.00 43.39 283 HIS B CA 1
ATOM 4685 C C . HIS B 1 285 ? 1.565 109.633 26.127 1.00 44.24 283 HIS B C 1
ATOM 4686 O O . HIS B 1 285 ? 1.828 109.575 24.925 1.00 43.93 283 HIS B O 1
ATOM 4693 N N . VAL B 1 286 ? 1.018 110.707 26.692 1.00 44.99 284 VAL B N 1
ATOM 4694 C CA . VAL B 1 286 ? 0.687 111.883 25.895 1.00 45.74 284 VAL B CA 1
ATOM 4695 C C . VAL B 1 286 ? 1.978 112.486 25.404 1.00 47.73 284 VAL B C 1
ATOM 4696 O O . VAL B 1 286 ? 2.111 112.807 24.223 1.00 48.05 284 VAL B O 1
ATOM 4700 N N . ASN B 1 287 ? 2.929 112.618 26.326 1.00 50.09 285 ASN B N 1
ATOM 4701 C CA . ASN B 1 287 ? 4.239 113.173 26.020 1.00 52.40 285 ASN B CA 1
ATOM 4702 C C . ASN B 1 287 ? 4.853 112.428 24.846 1.00 54.54 285 ASN B C 1
ATOM 4703 O O . ASN B 1 287 ? 5.325 113.040 23.885 1.00 54.16 285 ASN B O 1
ATOM 4708 N N . GLN B 1 288 ? 4.843 111.102 24.935 1.00 56.44 286 GLN B N 1
ATOM 4709 C CA . GLN B 1 288 ? 5.408 110.270 23.889 1.00 58.61 286 GLN B CA 1
ATOM 4710 C C . GLN B 1 288 ? 4.529 110.263 22.644 1.00 58.77 286 GLN B C 1
ATOM 4711 O O . GLN B 1 288 ? 5.026 110.091 21.530 1.00 59.86 286 GLN B O 1
ATOM 4717 N N . CYS B 1 289 ? 3.225 110.448 22.820 1.00 58.22 287 CYS B N 1
ATOM 4718 C CA . CYS B 1 289 ? 2.332 110.450 21.670 1.00 57.59 287 CYS B CA 1
ATOM 4719 C C . CYS B 1 289 ? 2.587 111.687 20.816 1.00 57.22 287 CYS B C 1
ATOM 4720 O O . CYS B 1 289 ? 2.197 111.749 19.649 1.00 57.09 287 CYS B O 1
ATOM 4723 N N . LEU B 1 290 ? 3.265 112.662 21.404 1.00 56.79 288 LEU B N 1
ATOM 4724 C CA . LEU B 1 290 ? 3.584 113.892 20.701 1.00 57.38 288 LEU B CA 1
ATOM 4725 C C . LEU B 1 290 ? 4.915 113.794 19.927 1.00 58.30 288 LEU B C 1
ATOM 4726 O O . LEU B 1 290 ? 4.988 114.213 18.771 1.00 57.66 288 LEU B O 1
ATOM 4731 N N . GLN B 1 291 ? 5.950 113.232 20.559 1.00 59.55 289 GLN B N 1
ATOM 4732 C CA . GLN B 1 291 ? 7.269 113.077 19.930 1.00 60.81 289 GLN B CA 1
ATOM 4733 C C . GLN B 1 291 ? 7.125 112.330 18.622 1.00 62.10 289 GLN B C 1
ATOM 4734 O O . GLN B 1 291 ? 7.597 112.763 17.573 1.00 62.73 289 GLN B O 1
ATOM 4740 N N . ASP B 1 292 ? 6.477 111.179 18.708 1.00 62.86 290 ASP B N 1
ATOM 4741 C CA . ASP B 1 292 ? 6.247 110.335 17.552 1.00 64.13 290 ASP B CA 1
ATOM 4742 C C . ASP B 1 292 ? 5.374 111.110 16.556 1.00 64.08 290 ASP B C 1
ATOM 4743 O O . ASP B 1 292 ? 5.183 110.695 15.410 1.00 64.43 290 ASP B O 1
ATOM 4748 N N . LYS B 1 293 ? 4.865 112.249 17.022 1.00 63.76 291 LYS B N 1
ATOM 4749 C CA . LYS B 1 293 ? 4.026 113.166 16.248 1.00 63.52 291 LYS B CA 1
ATOM 4750 C C . LYS B 1 293 ? 2.874 112.587 15.418 1.00 63.32 291 LYS B C 1
ATOM 4751 O O . LYS B 1 293 ? 2.931 112.544 14.186 1.00 63.10 291 LYS B O 1
ATOM 4757 N N . LYS B 1 294 ? 1.810 112.176 16.104 1.00 63.05 292 LYS B N 1
ATOM 4758 C CA . LYS B 1 294 ? 0.630 111.626 15.441 1.00 62.83 292 LYS B CA 1
ATOM 4759 C C . LYS B 1 294 ? -0.656 112.212 16.014 1.00 62.42 292 LYS B C 1
ATOM 4760 O O . LYS B 1 294 ? -0.704 112.603 17.183 1.00 61.35 292 LYS B O 1
ATOM 4766 N N . LEU B 1 295 ? -1.690 112.271 15.179 1.00 62.68 293 LEU B N 1
ATOM 4767 C CA . LEU B 1 295 ? -2.982 112.816 15.576 1.00 63.45 293 LEU B CA 1
ATOM 4768 C C . LEU B 1 295 ? -3.631 112.004 16.695 1.00 63.39 293 LEU B C 1
ATOM 4769 O O . LEU B 1 295 ? -4.038 112.552 17.720 1.00 63.22 293 LEU B O 1
ATOM 4774 N N . THR B 1 296 ? -3.720 110.696 16.484 1.00 63.25 294 THR B N 1
ATOM 4775 C CA . THR B 1 296 ? -4.349 109.787 17.434 1.00 63.72 294 THR B CA 1
ATOM 4776 C C . THR B 1 296 ? -3.382 109.126 18.413 1.00 64.32 294 THR B C 1
ATOM 4777 O O . THR B 1 296 ? -2.161 109.304 18.355 1.00 65.32 294 THR B O 1
ATOM 4781 N N . SER B 1 297 ? -3.956 108.370 19.338 1.00 63.42 295 SER B N 1
ATOM 4782 C CA . SER B 1 297 ? -3.180 107.630 20.309 1.00 62.12 295 SER B CA 1
ATOM 4783 C C . SER B 1 297 ? -3.487 106.157 20.120 1.00 61.53 295 SER B C 1
ATOM 4784 O O . SER B 1 297 ? -4.652 105.755 20.079 1.00 60.75 295 SER B O 1
ATOM 4787 N N . PRO B 1 298 ? -2.447 105.329 20.003 1.00 60.90 296 PRO B N 1
ATOM 4788 C CA . PRO B 1 298 ? -2.713 103.905 19.818 1.00 60.46 296 PRO B CA 1
ATOM 4789 C C . PRO B 1 298 ? -3.670 103.340 20.870 1.00 59.91 296 PRO B C 1
ATOM 4790 O O . PRO B 1 298 ? -4.470 102.450 20.570 1.00 59.85 296 PRO B O 1
ATOM 4794 N N . VAL B 1 299 ? -3.588 103.864 22.091 1.00 58.75 297 VAL B N 1
ATOM 4795 C CA . VAL B 1 299 ? -4.411 103.391 23.209 1.00 58.65 297 VAL B CA 1
ATOM 4796 C C . VAL B 1 299 ? -5.857 103.896 23.290 1.00 58.23 297 VAL B C 1
ATOM 4797 O O . VAL B 1 299 ? -6.814 103.114 23.189 1.00 58.02 297 VAL B O 1
ATOM 4809 N N . THR B 1 301 ? -8.030 105.531 21.254 1.00 53.62 299 THR B N 1
ATOM 4810 C CA . THR B 1 301 ? -8.247 105.952 19.874 1.00 52.77 299 THR B CA 1
ATOM 4811 C C . THR B 1 301 ? -9.421 106.914 19.777 1.00 51.67 299 THR B C 1
ATOM 4812 O O . THR B 1 301 ? -10.168 107.095 20.739 1.00 50.57 299 THR B O 1
ATOM 4816 N N . LYS B 1 302 ? -9.567 107.545 18.618 1.00 51.06 300 LYS B N 1
ATOM 4817 C CA . LYS B 1 302 ? -10.677 108.457 18.412 1.00 50.94 300 LYS B CA 1
ATOM 4818 C C . LYS B 1 302 ? -11.899 107.561 18.260 1.00 50.28 300 LYS B C 1
ATOM 4819 O O . LYS B 1 302 ? -12.973 107.860 18.787 1.00 51.24 300 LYS B O 1
ATOM 4825 N N . GLU B 1 303 ? -11.718 106.447 17.553 1.00 47.73 301 GLU B N 1
ATOM 4826 C CA . GLU B 1 303 ? -12.804 105.496 17.343 1.00 46.80 301 GLU B CA 1
ATOM 4827 C C . GLU B 1 303 ? -13.410 105.071 18.677 1.00 45.40 301 GLU B C 1
ATOM 4828 O O . GLU B 1 303 ? -14.633 105.132 18.867 1.00 45.62 301 GLU B O 1
ATOM 4834 N N . LEU B 1 304 ? -12.545 104.641 19.596 1.00 42.04 302 LEU B N 1
ATOM 4835 C CA . LEU B 1 304 ? -12.964 104.202 20.923 1.00 38.21 302 LEU B CA 1
ATOM 4836 C C . LEU B 1 304 ? -13.729 105.296 21.661 1.00 36.45 302 LEU B C 1
ATOM 4837 O O . LEU B 1 304 ? -14.743 105.037 22.321 1.00 34.48 302 LEU B O 1
ATOM 4842 N N . THR B 1 305 ? -13.237 106.522 21.537 1.00 34.61 303 THR B N 1
ATOM 4843 C CA . THR B 1 305 ? -13.878 107.646 22.184 1.00 33.20 303 THR B CA 1
ATOM 4844 C C . THR B 1 305 ? -15.198 107.965 21.512 1.00 32.41 303 THR B C 1
ATOM 4845 O O . THR B 1 305 ? -16.185 108.240 22.191 1.00 31.41 303 THR B O 1
ATOM 4849 N N . ILE B 1 306 ? -15.216 107.926 20.181 1.00 33.04 304 ILE B N 1
ATOM 4850 C CA . ILE B 1 306 ? -16.436 108.211 19.418 1.00 33.06 304 ILE B CA 1
ATOM 4851 C C . ILE B 1 306 ? -17.512 107.187 19.751 1.00 32.60 304 ILE B C 1
ATOM 4852 O O . ILE B 1 306 ? -18.625 107.539 20.155 1.00 32.72 304 ILE B O 1
ATOM 4857 N N . ALA B 1 307 ? -17.164 105.915 19.591 1.00 31.84 305 ALA B N 1
ATOM 4858 C CA . ALA B 1 307 ? -18.101 104.839 19.861 1.00 32.29 305 ALA B CA 1
ATOM 4859 C C . ALA B 1 307 ? -18.677 104.915 21.277 1.00 32.65 305 ALA B C 1
ATOM 4860 O O . ALA B 1 307 ? -19.882 104.747 21.471 1.00 31.55 305 ALA B O 1
ATOM 4862 N N . THR B 1 308 ? -17.817 105.179 22.256 1.00 33.23 306 THR B N 1
ATOM 4863 C CA . THR B 1 308 ? -18.243 105.257 23.646 1.00 34.08 306 THR B CA 1
ATOM 4864 C C . THR B 1 308 ? -19.322 106.295 23.916 1.00 35.01 306 THR B C 1
ATOM 4865 O O . THR B 1 308 ? -20.280 106.024 24.652 1.00 35.22 306 THR B O 1
ATOM 4869 N N . VAL B 1 309 ? -19.167 107.483 23.340 1.00 35.16 307 VAL B N 1
ATOM 4870 C CA . VAL B 1 309 ? -20.156 108.530 23.548 1.00 36.01 307 VAL B CA 1
ATOM 4871 C C . VAL B 1 309 ? -21.448 108.099 22.866 1.00 36.53 307 VAL B C 1
ATOM 4872 O O . VAL B 1 309 ? -22.541 108.251 23.423 1.00 36.64 307 VAL B O 1
ATOM 4876 N N . LYS B 1 310 ? -21.318 107.550 21.663 1.00 35.26 308 LYS B N 1
ATOM 4877 C CA . LYS B 1 310 ? -22.484 107.094 20.928 1.00 35.81 308 LYS B CA 1
ATOM 4878 C C . LYS B 1 310 ? -23.210 106.064 21.794 1.00 35.84 308 LYS B C 1
ATOM 4879 O O . LYS B 1 310 ? -24.440 106.049 21.876 1.00 35.52 308 LYS B O 1
ATOM 4885 N N . ILE B 1 311 ? -22.435 105.208 22.451 1.00 35.73 309 ILE B N 1
ATOM 4886 C CA . ILE B 1 311 ? -22.997 104.173 23.309 1.00 34.89 309 ILE B CA 1
ATOM 4887 C C . ILE B 1 311 ? -23.704 104.774 24.504 1.00 33.59 309 ILE B C 1
ATOM 4888 O O . ILE B 1 311 ? -24.901 104.560 24.690 1.00 34.02 309 ILE B O 1
ATOM 4893 N N . VAL B 1 312 ? -22.963 105.523 25.314 1.00 31.39 310 VAL B N 1
ATOM 4894 C CA . VAL B 1 312 ? -23.545 106.148 26.495 1.00 29.82 310 VAL B CA 1
ATOM 4895 C C . VAL B 1 312 ? -24.770 106.988 26.159 1.00 29.05 310 VAL B C 1
ATOM 4896 O O . VAL B 1 312 ? -25.857 106.747 26.678 1.00 27.61 310 VAL B O 1
ATOM 4900 N N . GLU B 1 313 ? -24.602 107.958 25.270 1.00 29.10 311 GLU B N 1
ATOM 4901 C CA . GLU B 1 313 ? -25.713 108.821 24.904 1.00 28.45 311 GLU B CA 1
ATOM 4902 C C . GLU B 1 313 ? -26.925 108.070 24.349 1.00 28.56 311 GLU B C 1
ATOM 4903 O O . GLU B 1 313 ? -28.072 108.468 24.563 1.00 28.75 311 GLU B O 1
ATOM 4909 N N . SER B 1 314 ? -26.671 106.976 23.649 1.00 28.78 312 SER B N 1
ATOM 4910 C CA . SER B 1 314 ? -27.746 106.162 23.106 1.00 28.30 312 SER B CA 1
ATOM 4911 C C . SER B 1 314 ? -28.679 105.723 24.246 1.00 27.46 312 SER B C 1
ATOM 4912 O O . SER B 1 314 ? -29.888 105.583 24.048 1.00 26.82 312 SER B O 1
ATOM 4915 N N . PHE B 1 315 ? -28.108 105.510 25.433 1.00 27.97 313 PHE B N 1
ATOM 4916 C CA . PHE B 1 315 ? -28.871 105.089 26.620 1.00 28.30 313 PHE B CA 1
ATOM 4917 C C . PHE B 1 315 ? -29.694 106.197 27.233 1.00 27.74 313 PHE B C 1
ATOM 4918 O O . PHE B 1 315 ? -30.858 106.004 27.563 1.00 27.08 313 PHE B O 1
ATOM 4926 N N . TYR B 1 316 ? -29.070 107.351 27.413 1.00 28.30 314 TYR B N 1
ATOM 4927 C CA . TYR B 1 316 ? -29.769 108.498 27.967 1.00 29.31 314 TYR B CA 1
ATOM 4928 C C . TYR B 1 316 ? -30.835 108.904 26.966 1.00 29.75 314 TYR B C 1
ATOM 4929 O O . TYR B 1 316 ? -31.805 109.574 27.300 1.00 30.75 314 TYR B O 1
ATOM 4938 N N . GLN B 1 317 ? -30.658 108.452 25.737 1.00 31.21 315 GLN B N 1
ATOM 4939 C CA . GLN B 1 317 ? -31.610 108.727 24.691 1.00 33.53 315 GLN B CA 1
ATOM 4940 C C . GLN B 1 317 ? -32.807 107.834 24.971 1.00 34.11 315 GLN B C 1
ATOM 4941 O O . GLN B 1 317 ? -33.942 108.293 25.004 1.00 35.45 315 GLN B O 1
ATOM 4947 N N . GLU B 1 318 ? -32.535 106.552 25.194 1.00 35.01 316 GLU B N 1
ATOM 4948 C CA . GLU B 1 318 ? -33.572 105.561 25.455 1.00 37.26 316 GLU B CA 1
ATOM 4949 C C . GLU B 1 318 ? -34.296 105.749 26.782 1.00 38.16 316 GLU B C 1
ATOM 4950 O O . GLU B 1 318 ? -35.488 105.473 26.895 1.00 38.79 316 GLU B O 1
ATOM 4956 N N . TRP B 1 319 ? -33.583 106.224 27.793 1.00 39.83 317 TRP B N 1
ATOM 4957 C CA . TRP B 1 319 ? -34.204 106.407 29.091 1.00 39.88 317 TRP B CA 1
ATOM 4958 C C . TRP B 1 319 ? -35.032 107.666 29.211 1.00 39.86 317 TRP B C 1
ATOM 4959 O O . TRP B 1 319 ? -36.137 107.627 29.744 1.00 40.37 317 TRP B O 1
ATOM 4970 N N . PHE B 1 320 ? -34.526 108.781 28.704 1.00 39.59 318 PHE B N 1
ATOM 4971 C CA . PHE B 1 320 ? -35.272 110.019 28.855 1.00 41.24 318 PHE B CA 1
ATOM 4972 C C . PHE B 1 320 ? -35.896 110.636 27.622 1.00 42.18 318 PHE B C 1
ATOM 4973 O O . PHE B 1 320 ? -36.746 111.510 27.737 1.00 43.03 318 PHE B O 1
ATOM 4981 N N . ASP B 1 321 ? -35.497 110.190 26.442 1.00 43.39 319 ASP B N 1
ATOM 4982 C CA . ASP B 1 321 ? -36.078 110.743 25.232 1.00 44.90 319 ASP B CA 1
ATOM 4983 C C . ASP B 1 321 ? -37.034 109.741 24.596 1.00 45.36 319 ASP B C 1
ATOM 4984 O O . ASP B 1 321 ? -38.114 110.110 24.137 1.00 46.03 319 ASP B O 1
ATOM 4989 N N . ASP C 1 4 ? 4.828 58.869 54.929 1.00 43.35 2 ASP C N 1
ATOM 4990 C CA . ASP C 1 4 ? 4.191 58.948 53.567 1.00 42.95 2 ASP C CA 1
ATOM 4991 C C . ASP C 1 4 ? 5.235 59.037 52.458 1.00 42.77 2 ASP C C 1
ATOM 4992 O O . ASP C 1 4 ? 5.288 60.034 51.723 1.00 42.93 2 ASP C O 1
ATOM 4994 N N . LYS C 1 5 ? 6.044 57.978 52.335 1.00 42.14 3 LYS C N 1
ATOM 4995 C CA . LYS C 1 5 ? 7.129 57.936 51.347 1.00 42.00 3 LYS C CA 1
ATOM 4996 C C . LYS C 1 5 ? 6.641 58.440 49.985 1.00 41.57 3 LYS C C 1
ATOM 4997 O O . LYS C 1 5 ? 5.484 58.231 49.572 1.00 44.70 3 LYS C O 1
ATOM 5003 N N . ILE C 1 6 ? 7.527 59.128 49.291 1.00 38.57 4 ILE C N 1
ATOM 5004 C CA . ILE C 1 6 ? 7.227 59.652 47.973 1.00 36.61 4 ILE C CA 1
ATOM 5005 C C . ILE C 1 6 ? 8.168 58.950 46.998 1.00 34.97 4 ILE C C 1
ATOM 5006 O O . ILE C 1 6 ? 9.385 58.975 47.154 1.00 34.24 4 ILE C O 1
ATOM 5011 N N . ARG C 1 7 ? 7.596 58.324 45.982 1.00 32.48 5 ARG C N 1
ATOM 5012 C CA . ARG C 1 7 ? 8.392 57.571 45.031 1.00 30.73 5 ARG C CA 1
ATOM 5013 C C . ARG C 1 7 ? 8.865 58.312 43.796 1.00 29.61 5 ARG C C 1
ATOM 5014 O O . ARG C 1 7 ? 8.078 58.905 43.074 1.00 31.10 5 ARG C O 1
ATOM 5022 N N . TYR C 1 8 ? 10.168 58.233 43.551 1.00 28.45 6 TYR C N 1
ATOM 5023 C CA . TYR C 1 8 ? 10.822 58.874 42.412 1.00 28.61 6 TYR C CA 1
ATOM 5024 C C . TYR C 1 8 ? 11.125 57.927 41.244 1.00 28.92 6 TYR C C 1
ATOM 5025 O O . TYR C 1 8 ? 11.453 56.756 41.431 1.00 28.98 6 TYR C O 1
ATOM 5034 N N . GLY C 1 9 ? 11.033 58.471 40.041 1.00 28.32 7 GLY C N 1
ATOM 5035 C CA . GLY C 1 9 ? 11.349 57.721 38.847 1.00 28.62 7 GLY C CA 1
ATOM 5036 C C . GLY C 1 9 ? 12.502 58.474 38.199 1.00 30.11 7 GLY C C 1
ATOM 5037 O O . GLY C 1 9 ? 12.656 59.680 38.398 1.00 30.03 7 GLY C O 1
ATOM 5038 N N . ILE C 1 10 ? 13.333 57.780 37.439 1.00 30.35 8 ILE C N 1
ATOM 5039 C CA . ILE C 1 10 ? 14.447 58.440 36.788 1.00 31.66 8 ILE C CA 1
ATOM 5040 C C . ILE C 1 10 ? 14.378 58.131 35.308 1.00 33.70 8 ILE C C 1
ATOM 5041 O O . ILE C 1 10 ? 14.401 56.975 34.908 1.00 34.96 8 ILE C O 1
ATOM 5054 N N . SER C 1 12 ? 16.434 58.203 32.772 1.00 39.58 10 SER C N 1
ATOM 5055 C CA . SER C 1 12 ? 17.669 58.057 32.021 1.00 38.42 10 SER C CA 1
ATOM 5056 C C . SER C 1 12 ? 18.732 57.374 32.858 1.00 37.74 10 SER C C 1
ATOM 5057 O O . SER C 1 12 ? 18.641 57.317 34.080 1.00 38.71 10 SER C O 1
ATOM 5060 N N . THR C 1 13 ? 19.739 56.840 32.190 1.00 36.78 11 THR C N 1
ATOM 5061 C CA . THR C 1 13 ? 20.820 56.163 32.883 1.00 36.84 11 THR C CA 1
ATOM 5062 C C . THR C 1 13 ? 22.031 57.092 32.811 1.00 36.22 11 THR C C 1
ATOM 5063 O O . THR C 1 13 ? 23.156 56.686 32.511 1.00 35.68 11 THR C O 1
ATOM 5067 N N . ALA C 1 14 ? 21.770 58.364 33.096 1.00 35.23 12 ALA C N 1
ATOM 5068 C CA . ALA C 1 14 ? 22.806 59.381 33.078 1.00 35.37 12 ALA C CA 1
ATOM 5069 C C . ALA C 1 14 ? 23.846 59.194 34.178 1.00 36.46 12 ALA C C 1
ATOM 5070 O O . ALA C 1 14 ? 23.563 58.685 35.272 1.00 33.83 12 ALA C O 1
ATOM 5072 N N . GLN C 1 15 ? 25.059 59.615 33.837 1.00 36.86 13 GLN C N 1
ATOM 5073 C CA . GLN C 1 15 ? 26.235 59.553 34.680 1.00 37.09 13 GLN C CA 1
ATOM 5074 C C . GLN C 1 15 ? 25.966 60.064 36.098 1.00 36.83 13 GLN C C 1
ATOM 5075 O O . GLN C 1 15 ? 26.443 59.486 37.076 1.00 37.01 13 GLN C O 1
ATOM 5081 N N . ILE C 1 16 ? 25.186 61.134 36.204 1.00 35.20 14 ILE C N 1
ATOM 5082 C CA . ILE C 1 16 ? 24.871 61.748 37.492 1.00 34.71 14 ILE C CA 1
ATOM 5083 C C . ILE C 1 16 ? 23.828 61.043 38.341 1.00 32.81 14 ILE C C 1
ATOM 5084 O O . ILE C 1 16 ? 23.744 61.295 39.539 1.00 33.61 14 ILE C O 1
ATOM 5089 N N . VAL C 1 17 ? 23.019 60.186 37.728 1.00 30.13 15 VAL C N 1
ATOM 5090 C CA . VAL C 1 17 ? 21.963 59.495 38.455 1.00 26.68 15 VAL C CA 1
ATOM 5091 C C . VAL C 1 17 ? 22.406 58.898 39.792 1.00 24.73 15 VAL C C 1
ATOM 5092 O O . VAL C 1 17 ? 21.772 59.144 40.823 1.00 24.29 15 VAL C O 1
ATOM 5096 N N . PRO C 1 18 ? 23.500 58.122 39.806 1.00 22.74 16 PRO C N 1
ATOM 5097 C CA . PRO C 1 18 ? 23.941 57.542 41.087 1.00 22.74 16 PRO C CA 1
ATOM 5098 C C . PRO C 1 18 ? 24.137 58.558 42.231 1.00 20.32 16 PRO C C 1
ATOM 5099 O O . PRO C 1 18 ? 23.784 58.280 43.364 1.00 20.07 16 PRO C O 1
ATOM 5103 N N . ARG C 1 19 ? 24.694 59.729 41.946 1.00 20.14 17 ARG C N 1
ATOM 5104 C CA . ARG C 1 19 ? 24.856 60.730 42.993 1.00 21.84 17 ARG C CA 1
ATOM 5105 C C . ARG C 1 19 ? 23.478 61.284 43.353 1.00 23.60 17 ARG C C 1
ATOM 5106 O O . ARG C 1 19 ? 23.210 61.616 44.512 1.00 25.16 17 ARG C O 1
ATOM 5114 N N . PHE C 1 20 ? 22.599 61.372 42.358 1.00 24.21 18 PHE C N 1
ATOM 5115 C CA . PHE C 1 20 ? 21.243 61.855 42.584 1.00 24.16 18 PHE C CA 1
ATOM 5116 C C . PHE C 1 20 ? 20.500 60.866 43.481 1.00 24.17 18 PHE C C 1
ATOM 5117 O O . PHE C 1 20 ? 19.698 61.255 44.330 1.00 23.55 18 PHE C O 1
ATOM 5125 N N . VAL C 1 21 ? 20.748 59.579 43.265 1.00 24.29 19 VAL C N 1
ATOM 5126 C CA . VAL C 1 21 ? 20.105 58.546 44.066 1.00 25.21 19 VAL C CA 1
ATOM 5127 C C . VAL C 1 21 ? 20.725 58.532 45.458 1.00 25.53 19 VAL C C 1
ATOM 5128 O O . VAL C 1 21 ? 20.058 58.244 46.448 1.00 24.08 19 VAL C O 1
ATOM 5132 N N . ALA C 1 22 ? 22.009 58.863 45.522 1.00 26.93 20 ALA C N 1
ATOM 5133 C CA . ALA C 1 22 ? 22.725 58.919 46.788 1.00 28.56 20 ALA C CA 1
ATOM 5134 C C . ALA C 1 22 ? 22.006 59.881 47.743 1.00 30.31 20 ALA C C 1
ATOM 5135 O O . ALA C 1 22 ? 21.621 59.501 48.859 1.00 30.27 20 ALA C O 1
ATOM 5137 N N . GLY C 1 23 ? 21.834 61.124 47.292 1.00 29.49 21 GLY C N 1
ATOM 5138 C CA . GLY C 1 23 ? 21.168 62.128 48.099 1.00 29.72 21 GLY C CA 1
ATOM 5139 C C . GLY C 1 23 ? 19.708 61.802 48.360 1.00 29.84 21 GLY C C 1
ATOM 5140 O O . GLY C 1 23 ? 19.136 62.212 49.370 1.00 30.27 21 GLY C O 1
ATOM 5141 N N . LEU C 1 24 ? 19.093 61.061 47.450 1.00 29.15 22 LEU C N 1
ATOM 5142 C CA . LEU C 1 24 ? 17.694 60.698 47.608 1.00 28.46 22 LEU C CA 1
ATOM 5143 C C . LEU C 1 24 ? 17.530 59.848 48.862 1.00 28.40 22 LEU C C 1
ATOM 5144 O O . LEU C 1 24 ? 16.582 60.020 49.625 1.00 27.31 22 LEU C O 1
ATOM 5149 N N . ARG C 1 25 ? 18.476 58.939 49.075 1.00 29.80 23 ARG C N 1
ATOM 5150 C CA . ARG C 1 25 ? 18.454 58.047 50.223 1.00 30.65 23 ARG C CA 1
ATOM 5151 C C . ARG C 1 25 ? 18.786 58.795 51.521 1.00 32.50 23 ARG C C 1
ATOM 5152 O O . ARG C 1 25 ? 18.450 58.342 52.625 1.00 32.80 23 ARG C O 1
ATOM 5160 N N . GLU C 1 26 ? 19.445 59.943 51.389 1.00 32.51 24 GLU C N 1
ATOM 5161 C CA . GLU C 1 26 ? 19.793 60.739 52.555 1.00 33.79 24 GLU C CA 1
ATOM 5162 C C . GLU C 1 26 ? 18.630 61.625 52.943 1.00 34.69 24 GLU C C 1
ATOM 5163 O O . GLU C 1 26 ? 18.647 62.271 53.982 1.00 36.19 24 GLU C O 1
ATOM 5169 N N . SER C 1 27 ? 17.620 61.658 52.090 1.00 36.34 25 SER C N 1
ATOM 5170 C CA . SER C 1 27 ? 16.436 62.457 52.332 1.00 36.87 25 SER C CA 1
ATOM 5171 C C . SER C 1 27 ? 15.510 61.789 53.336 1.00 37.43 25 SER C C 1
ATOM 5172 O O . SER C 1 27 ? 15.544 60.572 53.513 1.00 38.66 25 SER C O 1
ATOM 5175 N N . ALA C 1 28 ? 14.670 62.591 53.982 1.00 38.19 26 ALA C N 1
ATOM 5176 C CA . ALA C 1 28 ? 13.715 62.087 54.971 1.00 38.33 26 ALA C CA 1
ATOM 5177 C C . ALA C 1 28 ? 12.516 61.386 54.331 1.00 38.89 26 ALA C C 1
ATOM 5178 O O . ALA C 1 28 ? 12.156 60.273 54.721 1.00 39.18 26 ALA C O 1
ATOM 5180 N N . GLN C 1 29 ? 11.911 62.033 53.337 1.00 39.67 27 GLN C N 1
ATOM 5181 C CA . GLN C 1 29 ? 10.735 61.486 52.667 1.00 40.62 27 GLN C CA 1
ATOM 5182 C C . GLN C 1 29 ? 10.952 60.819 51.321 1.00 39.38 27 GLN C C 1
ATOM 5183 O O . GLN C 1 29 ? 10.045 60.162 50.811 1.00 37.97 27 GLN C O 1
ATOM 5189 N N . ALA C 1 30 ? 12.143 60.982 50.750 1.00 39.83 28 ALA C N 1
ATOM 5190 C CA . ALA C 1 30 ? 12.454 60.416 49.434 1.00 38.58 28 ALA C CA 1
ATOM 5191 C C . ALA C 1 30 ? 12.689 58.909 49.396 1.00 37.49 28 ALA C C 1
ATOM 5192 O O . ALA C 1 30 ? 13.049 58.293 50.393 1.00 36.17 28 ALA C O 1
ATOM 5194 N N . GLU C 1 31 ? 12.502 58.345 48.206 1.00 38.29 29 GLU C N 1
ATOM 5195 C CA . GLU C 1 31 ? 12.645 56.914 47.946 1.00 38.54 29 GLU C CA 1
ATOM 5196 C C . GLU C 1 31 ? 12.614 56.670 46.439 1.00 38.03 29 GLU C C 1
ATOM 5197 O O . GLU C 1 31 ? 11.691 57.115 45.765 1.00 39.28 29 GLU C O 1
ATOM 5203 N N . VAL C 1 32 ? 13.619 55.971 45.916 1.00 36.91 30 VAL C N 1
ATOM 5204 C CA . VAL C 1 32 ? 13.690 55.668 44.488 1.00 35.05 30 VAL C CA 1
ATOM 5205 C C . VAL C 1 32 ? 12.934 54.386 44.171 1.00 34.93 30 VAL C C 1
ATOM 5206 O O . VAL C 1 32 ? 13.093 53.376 44.859 1.00 34.78 30 VAL C O 1
ATOM 5210 N N . ARG C 1 33 ? 12.106 54.425 43.134 1.00 34.46 31 ARG C N 1
ATOM 5211 C CA . ARG C 1 33 ? 11.365 53.236 42.764 1.00 35.00 31 ARG C CA 1
ATOM 5212 C C . ARG C 1 33 ? 11.433 52.902 41.293 1.00 34.79 31 ARG C C 1
ATOM 5213 O O . ARG C 1 33 ? 10.847 51.921 40.866 1.00 36.96 31 ARG C O 1
ATOM 5221 N N . GLY C 1 34 ? 12.139 53.696 40.501 1.00 35.00 32 GLY C N 1
ATOM 5222 C CA . GLY C 1 34 ? 12.197 53.373 39.089 1.00 33.45 32 GLY C CA 1
ATOM 5223 C C . GLY C 1 34 ? 13.175 54.139 38.229 1.00 33.68 32 GLY C C 1
ATOM 5224 O O . GLY C 1 34 ? 13.593 55.245 38.565 1.00 32.94 32 GLY C O 1
ATOM 5225 N N . ILE C 1 35 ? 13.526 53.521 37.102 1.00 33.47 33 ILE C N 1
ATOM 5226 C CA . ILE C 1 35 ? 14.439 54.082 36.121 1.00 32.87 33 ILE C CA 1
ATOM 5227 C C . ILE C 1 35 ? 14.120 53.384 34.793 1.00 34.85 33 ILE C C 1
ATOM 5228 O O . ILE C 1 35 ? 13.943 52.166 34.750 1.00 34.50 33 ILE C O 1
ATOM 5233 N N . ALA C 1 36 ? 14.005 54.176 33.728 1.00 36.89 34 ALA C N 1
ATOM 5234 C CA . ALA C 1 36 ? 13.685 53.699 32.381 1.00 37.29 34 ALA C CA 1
ATOM 5235 C C . ALA C 1 36 ? 14.833 54.125 31.494 1.00 38.95 34 ALA C C 1
ATOM 5236 O O . ALA C 1 36 ? 15.494 55.112 31.792 1.00 39.56 34 ALA C O 1
ATOM 5238 N N . SER C 1 37 ? 15.054 53.432 30.380 1.00 41.43 35 SER C N 1
ATOM 5239 C CA . SER C 1 37 ? 16.199 53.783 29.541 1.00 43.19 35 SER C CA 1
ATOM 5240 C C . SER C 1 37 ? 16.146 53.740 28.007 1.00 44.60 35 SER C C 1
ATOM 5241 O O . SER C 1 37 ? 17.144 54.079 27.372 1.00 45.19 35 SER C O 1
ATOM 5244 N N . ARG C 1 38 ? 15.021 53.353 27.408 1.00 45.34 36 ARG C N 1
ATOM 5245 C CA . ARG C 1 38 ? 14.911 53.253 25.938 1.00 48.19 36 ARG C CA 1
ATOM 5246 C C . ARG C 1 38 ? 15.458 51.892 25.512 1.00 48.38 36 ARG C C 1
ATOM 5247 O O . ARG C 1 38 ? 15.284 51.458 24.373 1.00 48.17 36 ARG C O 1
ATOM 5255 N N . ARG C 1 39 ? 16.139 51.238 26.449 1.00 49.40 37 ARG C N 1
ATOM 5256 C CA . ARG C 1 39 ? 16.703 49.905 26.259 1.00 49.33 37 ARG C CA 1
ATOM 5257 C C . ARG C 1 39 ? 16.676 49.262 27.635 1.00 47.82 37 ARG C C 1
ATOM 5258 O O . ARG C 1 39 ? 17.402 49.690 28.532 1.00 49.14 37 ARG C O 1
ATOM 5266 N N . LEU C 1 40 ? 15.847 48.237 27.792 1.00 45.72 38 LEU C N 1
ATOM 5267 C CA . LEU C 1 40 ? 15.679 47.554 29.070 1.00 44.83 38 LEU C CA 1
ATOM 5268 C C . LEU C 1 40 ? 16.917 47.281 29.913 1.00 45.03 38 LEU C C 1
ATOM 5269 O O . LEU C 1 40 ? 17.013 47.738 31.049 1.00 44.56 38 LEU C O 1
ATOM 5274 N N . GLU C 1 41 ? 17.855 46.522 29.360 1.00 45.79 39 GLU C N 1
ATOM 5275 C CA . GLU C 1 41 ? 19.068 46.151 30.082 1.00 46.34 39 GLU C CA 1
ATOM 5276 C C . GLU C 1 41 ? 19.942 47.326 30.475 1.00 44.82 39 GLU C C 1
ATOM 5277 O O . GLU C 1 41 ? 20.494 47.347 31.577 1.00 44.70 39 GLU C O 1
ATOM 5283 N N . ASN C 1 42 ? 20.097 48.283 29.564 1.00 43.64 40 ASN C N 1
ATOM 5284 C CA . ASN C 1 42 ? 20.904 49.462 29.845 1.00 42.11 40 ASN C CA 1
ATOM 5285 C C . ASN C 1 42 ? 20.332 49.987 31.161 1.00 40.68 40 ASN C C 1
ATOM 5286 O O . ASN C 1 42 ? 21.068 50.345 32.081 1.00 40.61 40 ASN C O 1
ATOM 5291 N N . ALA C 1 43 ? 19.004 49.996 31.242 1.00 38.36 41 ALA C N 1
ATOM 5292 C CA . ALA C 1 43 ? 18.311 50.431 32.441 1.00 37.66 41 ALA C CA 1
ATOM 5293 C C . ALA C 1 43 ? 18.628 49.457 33.556 1.00 36.48 41 ALA C C 1
ATOM 5294 O O . ALA C 1 43 ? 19.287 49.809 34.527 1.00 37.15 41 ALA C O 1
ATOM 5296 N N . GLN C 1 44 ? 18.157 48.224 33.394 1.00 35.76 42 GLN C N 1
ATOM 5297 C CA . GLN C 1 44 ? 18.364 47.168 34.376 1.00 34.91 42 GLN C CA 1
ATOM 5298 C C . GLN C 1 44 ? 19.768 47.135 34.960 1.00 33.48 42 GLN C C 1
ATOM 5299 O O . GLN C 1 44 ? 19.936 46.864 36.152 1.00 33.46 42 GLN C O 1
ATOM 5305 N N . LYS C 1 45 ? 20.768 47.410 34.125 1.00 31.86 43 LYS C N 1
ATOM 5306 C CA . LYS C 1 45 ? 22.165 47.429 34.569 1.00 32.04 43 LYS C CA 1
ATOM 5307 C C . LYS C 1 45 ? 22.354 48.422 35.720 1.00 33.40 43 LYS C C 1
ATOM 5308 O O . LYS C 1 45 ? 22.771 48.043 36.822 1.00 34.70 43 LYS C O 1
ATOM 5322 N N . ALA C 1 47 ? 20.043 49.859 37.187 1.00 30.37 45 ALA C N 1
ATOM 5323 C CA . ALA C 1 47 ? 18.960 49.531 38.100 1.00 30.99 45 ALA C CA 1
ATOM 5324 C C . ALA C 1 47 ? 19.404 48.589 39.212 1.00 32.09 45 ALA C C 1
ATOM 5325 O O . ALA C 1 47 ? 19.030 48.765 40.369 1.00 30.17 45 ALA C O 1
ATOM 5327 N N . LYS C 1 48 ? 20.204 47.588 38.864 1.00 33.26 46 LYS C N 1
ATOM 5328 C CA . LYS C 1 48 ? 20.666 46.667 39.881 1.00 35.72 46 LYS C CA 1
ATOM 5329 C C . LYS C 1 48 ? 21.859 47.250 40.618 1.00 36.31 46 LYS C C 1
ATOM 5330 O O . LYS C 1 48 ? 21.948 47.141 41.850 1.00 34.56 46 LYS C O 1
ATOM 5336 N N . 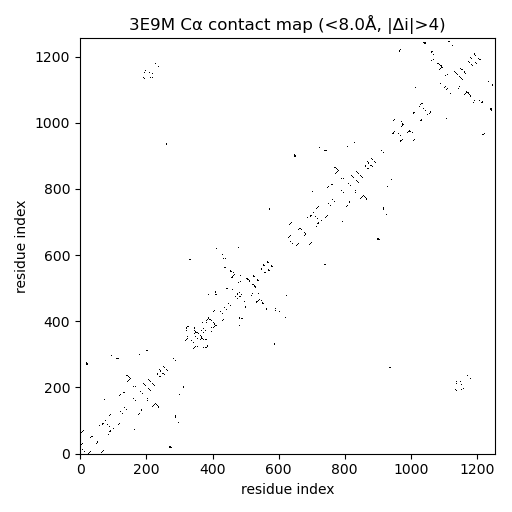GLU C 1 49 ? 22.772 47.868 39.867 1.00 36.92 47 GLU C N 1
ATOM 5337 C CA . GLU C 1 49 ? 23.949 48.473 40.476 1.00 37.99 47 GLU C CA 1
ATOM 5338 C C . GLU C 1 49 ? 23.450 49.276 41.671 1.00 37.49 47 GLU C C 1
ATOM 5339 O O . GLU C 1 49 ? 23.961 49.147 42.780 1.00 38.44 47 GLU C O 1
ATOM 5345 N N . LEU C 1 50 ? 22.426 50.088 41.443 1.00 36.69 48 LEU C N 1
ATOM 5346 C CA . LEU C 1 50 ? 21.824 50.854 42.521 1.00 35.68 48 LEU C CA 1
ATOM 5347 C C . LEU C 1 50 ? 20.665 49.962 42.976 1.00 35.61 48 LEU C C 1
ATOM 5348 O O . LEU C 1 50 ? 20.274 49.044 42.256 1.00 37.09 48 LEU C O 1
ATOM 5353 N N . ALA C 1 51 ? 20.120 50.199 44.160 1.00 32.86 49 ALA C N 1
ATOM 5354 C CA . ALA C 1 51 ? 19.034 49.354 44.633 1.00 31.07 49 ALA C CA 1
ATOM 5355 C C . ALA C 1 51 ? 17.695 49.735 44.018 1.00 29.51 49 ALA C C 1
ATOM 5356 O O . ALA C 1 51 ? 16.661 49.668 44.678 1.00 27.82 49 ALA C O 1
ATOM 5358 N N . ILE C 1 52 ? 17.708 50.111 42.748 1.00 27.81 50 ILE C N 1
ATOM 5359 C CA . ILE C 1 52 ? 16.481 50.522 42.078 1.00 29.27 50 ILE C CA 1
ATOM 5360 C C . ILE C 1 52 ? 15.611 49.390 41.521 1.00 30.10 50 ILE C C 1
ATOM 5361 O O . ILE C 1 52 ? 16.005 48.678 40.594 1.00 31.18 50 ILE C O 1
ATOM 5366 N N . PRO C 1 53 ? 14.413 49.203 42.078 1.00 29.39 51 PRO C N 1
ATOM 5367 C CA . PRO C 1 53 ? 13.620 48.120 41.498 1.00 31.79 51 PRO C CA 1
ATOM 5368 C C . PRO C 1 53 ? 12.966 48.716 40.256 1.00 33.45 51 PRO C C 1
ATOM 5369 O O . PRO C 1 53 ? 13.022 49.926 40.048 1.00 36.11 51 PRO C O 1
ATOM 5373 N N . VAL C 1 54 ? 12.372 47.881 39.420 1.00 32.73 52 VAL C N 1
ATOM 5374 C CA . VAL C 1 54 ? 11.639 48.383 38.257 1.00 32.50 52 VAL C CA 1
ATOM 5375 C C . VAL C 1 54 ? 12.291 49.049 37.041 1.00 32.24 52 VAL C C 1
ATOM 5376 O O . VAL C 1 54 ? 12.186 50.260 36.877 1.00 35.23 52 VAL C O 1
ATOM 5380 N N . ALA C 1 55 ? 12.935 48.286 36.174 1.00 31.68 53 ALA C N 1
ATOM 5381 C CA . ALA C 1 55 ? 13.481 48.893 34.966 1.00 33.17 53 ALA C CA 1
ATOM 5382 C C . ALA C 1 55 ? 12.332 48.988 33.943 1.00 33.30 53 ALA C C 1
ATOM 5383 O O . ALA C 1 55 ? 11.306 48.331 34.118 1.00 34.57 53 ALA C O 1
ATOM 5385 N N . TYR C 1 56 ? 12.489 49.776 32.879 1.00 33.00 54 TYR C N 1
ATOM 5386 C CA . TYR C 1 56 ? 11.407 49.895 31.904 1.00 33.20 54 TYR C CA 1
ATOM 5387 C C . TYR C 1 56 ? 11.745 49.997 30.416 1.00 34.03 54 TYR C C 1
ATOM 5388 O O . TYR C 1 56 ? 10.842 50.115 29.590 1.00 36.58 54 TYR C O 1
ATOM 5397 N N . GLY C 1 57 ? 13.020 49.979 30.056 1.00 32.96 55 GLY C N 1
ATOM 5398 C CA . GLY C 1 57 ? 13.370 50.043 28.642 1.00 32.10 55 GLY C CA 1
ATOM 5399 C C . GLY C 1 57 ? 12.618 50.995 27.709 1.00 30.86 55 GLY C C 1
ATOM 5400 O O . GLY C 1 57 ? 12.738 50.915 26.481 1.00 29.79 55 GLY C O 1
ATOM 5401 N N . SER C 1 58 ? 11.830 51.895 28.281 1.00 30.80 56 SER C N 1
ATOM 5402 C CA . SER C 1 58 ? 11.102 52.887 27.498 1.00 28.37 56 SER C CA 1
ATOM 5403 C C . SER C 1 58 ? 10.560 53.897 28.489 1.00 27.44 56 SER C C 1
ATOM 5404 O O . SER C 1 58 ? 10.113 53.510 29.565 1.00 27.31 56 SER C O 1
ATOM 5407 N N . TYR C 1 59 ? 10.614 55.180 28.133 1.00 27.21 57 TYR C N 1
ATOM 5408 C CA . TYR C 1 59 ? 10.123 56.249 29.003 1.00 25.93 57 TYR C CA 1
ATOM 5409 C C . TYR C 1 59 ? 8.610 56.199 29.179 1.00 26.11 57 TYR C C 1
ATOM 5410 O O . TYR C 1 59 ? 8.091 56.601 30.222 1.00 25.65 57 TYR C O 1
ATOM 5419 N N . GLU C 1 60 ? 7.914 55.700 28.159 1.00 27.12 58 GLU C N 1
ATOM 5420 C CA . GLU C 1 60 ? 6.460 55.608 28.177 1.00 29.00 58 GLU C CA 1
ATOM 5421 C C . GLU C 1 60 ? 5.887 54.702 29.256 1.00 29.78 58 GLU C C 1
ATOM 5422 O O . GLU C 1 60 ? 4.776 54.930 29.728 1.00 30.95 58 GLU C O 1
ATOM 5428 N N . GLU C 1 61 ? 6.626 53.671 29.641 1.00 31.06 59 GLU C N 1
ATOM 5429 C CA . GLU C 1 61 ? 6.143 52.755 30.668 1.00 34.10 59 GLU C CA 1
ATOM 5430 C C . GLU C 1 61 ? 6.268 53.408 32.052 1.00 33.66 59 GLU C C 1
ATOM 5431 O O . GLU C 1 61 ? 5.359 53.309 32.894 1.00 32.61 59 GLU C O 1
ATOM 5437 N N . LEU C 1 62 ? 7.393 54.088 32.271 1.00 31.78 60 LEU C N 1
ATOM 5438 C CA . LEU C 1 62 ? 7.638 54.776 33.531 1.00 27.71 60 LEU C CA 1
ATOM 5439 C C . LEU C 1 62 ? 6.546 55.801 33.755 1.00 27.27 60 LEU C C 1
ATOM 5440 O O . LEU C 1 62 ? 6.158 56.064 34.895 1.00 26.36 60 LEU C O 1
ATOM 5445 N N . CYS C 1 63 ? 6.048 56.376 32.663 1.00 27.41 61 CYS C N 1
ATOM 5446 C CA . CYS C 1 63 ? 4.999 57.388 32.750 1.00 28.57 61 CYS C CA 1
ATOM 5447 C C . CYS C 1 63 ? 3.592 56.820 32.965 1.00 28.60 61 CYS C C 1
ATOM 5448 O O . CYS C 1 63 ? 2.692 57.545 33.383 1.00 29.04 61 CYS C O 1
ATOM 5451 N N . LYS C 1 64 ? 3.406 55.530 32.691 1.00 28.82 62 LYS C N 1
ATOM 5452 C CA . LYS C 1 64 ? 2.103 54.896 32.877 1.00 28.37 62 LYS C CA 1
ATOM 5453 C C . LYS C 1 64 ? 2.058 54.099 34.166 1.00 28.02 62 LYS C C 1
ATOM 5454 O O . LYS C 1 64 ? 1.069 53.422 34.438 1.00 27.59 62 LYS C O 1
ATOM 5460 N N . ASP C 1 65 ? 3.129 54.175 34.952 1.00 27.61 63 ASP C N 1
ATOM 5461 C CA . ASP C 1 65 ? 3.215 53.444 36.212 1.00 27.09 63 ASP C CA 1
ATOM 5462 C C . ASP C 1 65 ? 2.699 54.287 37.373 1.00 26.77 63 ASP C C 1
ATOM 5463 O O . ASP C 1 65 ? 3.366 55.223 37.819 1.00 26.21 63 ASP C O 1
ATOM 5468 N N . GLU C 1 66 ? 1.517 53.936 37.873 1.00 27.24 64 GLU C N 1
ATOM 5469 C CA . GLU C 1 66 ? 0.895 54.675 38.973 1.00 30.65 64 GLU C CA 1
ATOM 5470 C C . GLU C 1 66 ? 1.716 54.606 40.262 1.00 31.45 64 GLU C C 1
ATOM 5471 O O . GLU C 1 66 ? 1.329 55.146 41.306 1.00 31.38 64 GLU C O 1
ATOM 5477 N N . THR C 1 67 ? 2.852 53.937 40.184 1.00 30.87 65 THR C N 1
ATOM 5478 C CA . THR C 1 67 ? 3.703 53.795 41.342 1.00 31.89 65 THR C CA 1
ATOM 5479 C C . THR C 1 67 ? 4.628 55.010 41.468 1.00 31.69 65 THR C C 1
ATOM 5480 O O . THR C 1 67 ? 4.972 55.416 42.577 1.00 31.07 65 THR C O 1
ATOM 5484 N N . ILE C 1 68 ? 5.005 55.594 40.327 1.00 31.35 66 ILE C N 1
ATOM 5485 C CA . ILE C 1 68 ? 5.887 56.762 40.284 1.00 29.46 66 ILE C CA 1
ATOM 5486 C C . ILE C 1 68 ? 5.167 58.063 40.610 1.00 28.87 66 ILE C C 1
ATOM 5487 O O . ILE C 1 68 ? 4.202 58.434 39.949 1.00 28.54 66 ILE C O 1
ATOM 5492 N N . ASP C 1 69 ? 5.673 58.766 41.618 1.00 27.30 67 ASP C N 1
ATOM 5493 C CA . ASP C 1 69 ? 5.085 60.018 42.065 1.00 24.80 67 ASP C CA 1
ATOM 5494 C C . ASP C 1 69 ? 5.725 61.268 41.454 1.00 23.54 67 ASP C C 1
ATOM 5495 O O . ASP C 1 69 ? 5.158 62.359 41.499 1.00 21.04 67 ASP C O 1
ATOM 5500 N N . ILE C 1 70 ? 6.903 61.107 40.872 1.00 21.81 68 ILE C N 1
ATOM 5501 C CA . ILE C 1 70 ? 7.594 62.235 40.278 1.00 22.02 68 ILE C CA 1
ATOM 5502 C C . ILE C 1 70 ? 8.797 61.696 39.498 1.00 22.49 68 ILE C C 1
ATOM 5503 O O . ILE C 1 70 ? 9.525 60.823 39.971 1.00 22.32 68 ILE C O 1
ATOM 5508 N N . ILE C 1 71 ? 8.989 62.210 38.290 1.00 21.65 69 ILE C N 1
ATOM 5509 C CA . ILE C 1 71 ? 10.083 61.759 37.455 1.00 19.67 69 ILE C CA 1
ATOM 5510 C C . ILE C 1 71 ? 11.174 62.807 37.300 1.00 19.35 69 ILE C C 1
ATOM 5511 O O . ILE C 1 71 ? 10.949 63.892 36.756 1.00 19.37 69 ILE C O 1
ATOM 5516 N N . TYR C 1 72 ? 12.356 62.467 37.796 1.00 17.45 70 TYR C N 1
ATOM 5517 C CA . TYR C 1 72 ? 13.522 63.329 37.691 1.00 15.39 70 TYR C CA 1
ATOM 5518 C C . TYR C 1 72 ? 14.070 63.065 36.285 1.00 15.40 70 TYR C C 1
ATOM 5519 O O . TYR C 1 72 ? 14.158 61.916 35.860 1.00 13.87 70 TYR C O 1
ATOM 5528 N N . ILE C 1 73 ? 14.418 64.121 35.553 1.00 16.95 71 ILE C N 1
ATOM 5529 C CA . ILE C 1 73 ? 14.925 63.952 34.191 1.00 19.40 71 ILE C CA 1
ATOM 5530 C C . ILE C 1 73 ? 16.300 64.566 33.925 1.00 21.58 71 ILE C C 1
ATOM 5531 O O . ILE C 1 73 ? 16.409 65.750 33.604 1.00 23.82 71 ILE C O 1
ATOM 5536 N N . PRO C 1 74 ? 17.370 63.761 34.058 1.00 22.11 72 PRO C N 1
ATOM 5537 C CA . PRO C 1 74 ? 18.753 64.197 33.836 1.00 22.60 72 PRO C CA 1
ATOM 5538 C C . PRO C 1 74 ? 19.250 63.810 32.458 1.00 23.96 72 PRO C C 1
ATOM 5539 O O . PRO C 1 74 ? 20.455 63.789 32.208 1.00 25.55 72 PRO C O 1
ATOM 5543 N N . THR C 1 75 ? 18.321 63.494 31.568 1.00 25.29 73 THR C N 1
ATOM 5544 C CA . THR C 1 75 ? 18.668 63.058 30.223 1.00 24.39 73 THR C CA 1
ATOM 5545 C C . THR C 1 75 ? 19.494 64.105 29.498 1.00 23.50 73 THR C C 1
ATOM 5546 O O . THR C 1 75 ? 19.686 65.195 30.021 1.00 22.27 73 THR C O 1
ATOM 5550 N N . TYR C 1 76 ? 19.999 63.779 28.310 1.00 25.50 74 TYR C N 1
ATOM 5551 C CA . TYR C 1 76 ? 20.829 64.731 27.572 1.00 27.16 74 TYR C CA 1
ATOM 5552 C C . TYR C 1 76 ? 20.032 65.980 27.219 1.00 27.48 74 TYR C C 1
ATOM 5553 O O . TYR C 1 76 ? 18.820 65.911 27.014 1.00 28.81 74 TYR C O 1
ATOM 5562 N N . ASN C 1 77 ? 20.716 67.121 27.171 1.00 26.93 75 ASN C N 1
ATOM 5563 C CA . ASN C 1 77 ? 20.065 68.402 26.909 1.00 26.06 75 ASN C CA 1
ATOM 5564 C C . ASN C 1 77 ? 18.913 68.475 25.908 1.00 26.56 75 ASN C C 1
ATOM 5565 O O . ASN C 1 77 ? 17.784 68.722 26.338 1.00 24.70 75 ASN C O 1
ATOM 5570 N N . GLN C 1 78 ? 19.171 68.248 24.610 1.00 27.58 76 GLN C N 1
ATOM 5571 C CA . GLN C 1 78 ? 18.121 68.323 23.571 1.00 28.46 76 GLN C CA 1
ATOM 5572 C C . GLN C 1 78 ? 16.874 67.506 23.891 1.00 27.51 76 GLN C C 1
ATOM 5573 O O . GLN C 1 78 ? 15.829 67.666 23.246 1.00 27.84 76 GLN C O 1
ATOM 5579 N N . GLY C 1 79 ? 16.991 66.625 24.878 1.00 25.34 77 GLY C N 1
ATOM 5580 C CA . GLY C 1 79 ? 15.872 65.792 25.261 1.00 22.24 77 GLY C CA 1
ATOM 5581 C C . GLY C 1 79 ? 15.017 66.338 26.383 1.00 21.92 77 GLY C C 1
ATOM 5582 O O . GLY C 1 79 ? 13.944 65.799 26.631 1.00 21.53 77 GLY C O 1
ATOM 5583 N N . HIS C 1 80 ? 15.460 67.402 27.056 1.00 21.42 78 HIS C N 1
ATOM 5584 C CA . HIS C 1 80 ? 14.673 67.953 28.160 1.00 21.40 78 HIS C CA 1
ATOM 5585 C C . HIS C 1 80 ? 13.241 68.270 27.784 1.00 21.84 78 HIS C C 1
ATOM 5586 O O . HIS C 1 80 ? 12.316 67.920 28.509 1.00 22.23 78 HIS C O 1
ATOM 5593 N N . TYR C 1 81 ? 13.057 68.949 26.658 1.00 22.86 79 TYR C N 1
ATOM 5594 C CA . TYR C 1 81 ? 11.721 69.302 26.200 1.00 23.92 79 TYR C CA 1
ATOM 5595 C C . TYR C 1 81 ? 10.957 68.012 25.947 1.00 25.58 79 TYR C C 1
ATOM 5596 O O . TYR C 1 81 ? 9.964 67.709 26.620 1.00 25.97 79 TYR C O 1
ATOM 5605 N N . SER C 1 82 ? 11.452 67.256 24.974 1.00 25.15 80 SER C N 1
ATOM 5606 C CA . SER C 1 82 ? 10.893 65.973 24.578 1.00 24.10 80 SER C CA 1
ATOM 5607 C C . SER C 1 82 ? 10.470 65.118 25.770 1.00 23.66 80 SER C C 1
ATOM 5608 O O . SER C 1 82 ? 9.291 64.773 25.926 1.00 23.34 80 SER C O 1
ATOM 5611 N N . ALA C 1 83 ? 11.447 64.778 26.607 1.00 23.47 81 ALA C N 1
ATOM 5612 C CA . ALA C 1 83 ? 11.225 63.934 27.783 1.00 21.22 81 ALA C CA 1
ATOM 5613 C C . ALA C 1 83 ? 10.233 64.520 28.779 1.00 20.01 81 ALA C C 1
ATOM 5614 O O . ALA C 1 83 ? 9.351 63.815 29.275 1.00 18.30 81 ALA C O 1
ATOM 5616 N N . ALA C 1 84 ? 10.381 65.806 29.074 1.00 18.25 82 ALA C N 1
ATOM 5617 C CA . ALA C 1 84 ? 9.495 66.458 30.024 1.00 19.14 82 ALA C CA 1
ATOM 5618 C C . ALA C 1 84 ? 8.052 66.536 29.519 1.00 19.22 82 ALA C C 1
ATOM 5619 O O . ALA C 1 84 ? 7.102 66.269 30.262 1.00 17.67 82 ALA C O 1
ATOM 5621 N N . LYS C 1 85 ? 7.900 66.902 28.252 1.00 18.60 83 LYS C N 1
ATOM 5622 C CA . LYS C 1 85 ? 6.589 67.021 27.646 1.00 19.49 83 LYS C CA 1
ATOM 5623 C C . LYS C 1 85 ? 5.824 65.716 27.805 1.00 22.12 83 LYS C C 1
ATOM 5624 O O . LYS C 1 85 ? 4.653 65.720 28.198 1.00 22.76 83 LYS C O 1
ATOM 5630 N N . LEU C 1 86 ? 6.481 64.595 27.513 1.00 22.83 84 LEU C N 1
ATOM 5631 C CA . LEU C 1 86 ? 5.821 63.306 27.650 1.00 24.69 84 LEU C CA 1
ATOM 5632 C C . LEU C 1 86 ? 5.429 63.161 29.100 1.00 26.09 84 LEU C C 1
ATOM 5633 O O . LEU C 1 86 ? 4.264 62.915 29.430 1.00 26.49 84 LEU C O 1
ATOM 5638 N N . ALA C 1 87 ? 6.423 63.328 29.964 1.00 26.75 85 ALA C N 1
ATOM 5639 C CA . ALA C 1 87 ? 6.234 63.209 31.397 1.00 26.59 85 ALA C CA 1
ATOM 5640 C C . ALA C 1 87 ? 5.023 63.989 31.870 1.00 26.47 85 ALA C C 1
ATOM 5641 O O . ALA C 1 87 ? 4.064 63.423 32.394 1.00 26.03 85 ALA C O 1
ATOM 5643 N N . LEU C 1 88 ? 5.072 65.297 31.681 1.00 26.74 86 LEU C N 1
ATOM 5644 C CA . LEU C 1 88 ? 3.984 66.157 32.111 1.00 27.50 86 LEU C CA 1
ATOM 5645 C C . LEU C 1 88 ? 2.645 65.852 31.440 1.00 28.33 86 LEU C C 1
ATOM 5646 O O . LEU C 1 88 ? 1.618 65.749 32.116 1.00 27.96 86 LEU C O 1
ATOM 5651 N N . SER C 1 89 ? 2.649 65.691 30.121 1.00 29.00 87 SER C N 1
ATOM 5652 C CA . SER C 1 89 ? 1.402 65.418 29.405 1.00 31.49 87 SER C CA 1
ATOM 5653 C C . SER C 1 89 ? 0.759 64.110 29.872 1.00 31.37 87 SER C C 1
ATOM 5654 O O . SER C 1 89 ? -0.426 63.867 29.644 1.00 31.06 87 SER C O 1
ATOM 5657 N N . GLN C 1 90 ? 1.563 63.281 30.530 1.00 32.05 88 GLN C N 1
ATOM 5658 C CA . GLN C 1 90 ? 1.125 61.994 31.058 1.00 31.27 88 GLN C CA 1
ATOM 5659 C C . GLN C 1 90 ? 0.786 62.101 32.559 1.00 29.63 88 GLN C C 1
ATOM 5660 O O . GLN C 1 90 ? 0.748 61.097 33.269 1.00 30.75 88 GLN C O 1
ATOM 5666 N N . GLY C 1 91 ? 0.582 63.325 33.034 1.00 27.49 89 GLY C N 1
ATOM 5667 C CA . GLY C 1 91 ? 0.206 63.541 34.418 1.00 28.40 89 GLY C CA 1
ATOM 5668 C C . GLY C 1 91 ? 1.211 63.325 35.542 1.00 30.39 89 GLY C C 1
ATOM 5669 O O . GLY C 1 91 ? 0.806 63.266 36.722 1.00 31.23 89 GLY C O 1
ATOM 5670 N N . LYS C 1 92 ? 2.500 63.190 35.217 1.00 28.78 90 LYS C N 1
ATOM 5671 C CA . LYS C 1 92 ? 3.510 62.995 36.262 1.00 27.36 90 LYS C CA 1
ATOM 5672 C C . LYS C 1 92 ? 4.344 64.255 36.524 1.00 26.18 90 LYS C C 1
ATOM 5673 O O . LYS C 1 92 ? 4.817 64.912 35.581 1.00 25.34 90 LYS C O 1
ATOM 5679 N N . PRO C 1 93 ? 4.544 64.610 37.813 1.00 24.82 91 PRO C N 1
ATOM 5680 C CA . PRO C 1 93 ? 5.338 65.811 38.125 1.00 23.73 91 PRO C CA 1
ATOM 5681 C C . PRO C 1 93 ? 6.745 65.610 37.604 1.00 22.98 91 PRO C C 1
ATOM 5682 O O . PRO C 1 93 ? 7.235 64.487 37.584 1.00 21.59 91 PRO C O 1
ATOM 5686 N N . VAL C 1 94 ? 7.406 66.693 37.208 1.00 23.00 92 VAL C N 1
ATOM 5687 C CA . VAL C 1 94 ? 8.759 66.579 36.673 1.00 22.29 92 VAL C CA 1
ATOM 5688 C C . VAL C 1 94 ? 9.834 67.411 37.360 1.00 23.27 92 VAL C C 1
ATOM 5689 O O . VAL C 1 94 ? 9.634 68.582 37.695 1.00 24.76 92 VAL C O 1
ATOM 5693 N N . LEU C 1 95 ? 10.984 66.787 37.560 1.00 21.70 93 LEU C N 1
ATOM 5694 C CA . LEU C 1 95 ? 12.120 67.466 38.145 1.00 20.88 93 LEU C CA 1
ATOM 5695 C C . LEU C 1 95 ? 13.070 67.403 36.986 1.00 20.61 93 LEU C C 1
ATOM 5696 O O . LEU C 1 95 ? 13.641 66.355 36.715 1.00 22.18 93 LEU C O 1
ATOM 5701 N N . LEU C 1 96 ? 13.209 68.523 36.282 1.00 19.42 94 LEU C N 1
ATOM 5702 C CA . LEU C 1 96 ? 14.064 68.589 35.110 1.00 17.25 94 LEU C CA 1
ATOM 5703 C C . LEU C 1 96 ? 15.428 69.133 35.412 1.00 17.77 94 LEU C C 1
ATOM 5704 O O . LEU C 1 96 ? 15.579 70.034 36.219 1.00 18.45 94 LEU C O 1
ATOM 5709 N N . GLU C 1 97 ? 16.431 68.590 34.741 1.00 18.21 95 GLU C N 1
ATOM 5710 C CA . GLU C 1 97 ? 17.794 69.047 34.944 1.00 19.99 95 GLU C CA 1
ATOM 5711 C C . GLU C 1 97 ? 18.065 70.281 34.067 1.00 19.83 95 GLU C C 1
ATOM 5712 O O . GLU C 1 97 ? 17.330 70.569 33.121 1.00 20.57 95 GLU C O 1
ATOM 5718 N N . LYS C 1 98 ? 19.105 71.032 34.407 1.00 18.33 96 LYS C N 1
ATOM 5719 C CA . LYS C 1 98 ? 19.466 72.205 33.638 1.00 17.20 96 LYS C CA 1
ATOM 5720 C C . LYS C 1 98 ? 20.553 71.794 32.650 1.00 17.69 96 LYS C C 1
ATOM 5721 O O . LYS C 1 98 ? 21.222 70.777 32.862 1.00 18.26 96 LYS C O 1
ATOM 5727 N N . PRO C 1 99 ? 20.697 72.531 31.523 1.00 17.30 97 PRO C N 1
ATOM 5728 C CA . PRO C 1 99 ? 19.874 73.700 31.190 1.00 15.32 97 PRO C CA 1
ATOM 5729 C C . PRO C 1 99 ? 18.430 73.230 31.126 1.00 15.30 97 PRO C C 1
ATOM 5730 O O . PRO C 1 99 ? 18.123 72.235 30.478 1.00 15.72 97 PRO C O 1
ATOM 5734 N N . PHE C 1 100 ? 17.542 73.925 31.810 1.00 15.23 98 PHE C N 1
ATOM 5735 C CA . PHE C 1 100 ? 16.154 73.499 31.803 1.00 16.04 98 PHE C CA 1
ATOM 5736 C C . PHE C 1 100 ? 15.753 73.093 30.382 1.00 15.65 98 PHE C C 1
ATOM 5737 O O . PHE C 1 100 ? 15.406 71.942 30.112 1.00 15.74 98 PHE C O 1
ATOM 5745 N N . THR C 1 101 ? 15.834 74.044 29.469 1.00 16.87 99 THR C N 1
ATOM 5746 C CA . THR C 1 101 ? 15.491 73.775 28.087 1.00 16.50 99 THR C CA 1
ATOM 5747 C C . THR C 1 101 ? 16.455 74.580 27.220 1.00 16.54 99 THR C C 1
ATOM 5748 O O . THR C 1 101 ? 17.243 75.371 27.749 1.00 15.77 99 THR C O 1
ATOM 5752 N N . LEU C 1 102 ? 16.417 74.382 25.907 1.00 16.02 100 LEU C N 1
ATOM 5753 C CA . LEU C 1 102 ? 17.315 75.136 25.022 1.00 16.68 100 LEU C CA 1
ATOM 5754 C C . LEU C 1 102 ? 16.565 76.070 24.096 1.00 16.99 100 LEU C C 1
ATOM 5755 O O . LEU C 1 102 ? 17.068 76.428 23.033 1.00 18.59 100 LEU C O 1
ATOM 5760 N N . ASN C 1 103 ? 15.367 76.467 24.517 1.00 17.37 101 ASN C N 1
ATOM 5761 C CA . ASN C 1 103 ? 14.497 77.331 23.744 1.00 14.71 101 ASN C CA 1
ATOM 5762 C C . ASN C 1 103 ? 13.470 77.815 24.728 1.00 16.32 101 ASN C C 1
ATOM 5763 O O . ASN C 1 103 ? 12.873 77.011 25.445 1.00 17.57 101 ASN C O 1
ATOM 5768 N N . ALA C 1 104 ? 13.244 79.124 24.762 1.00 17.95 102 ALA C N 1
ATOM 5769 C CA . ALA C 1 104 ? 12.299 79.702 25.720 1.00 16.71 102 ALA C CA 1
ATOM 5770 C C . ALA C 1 104 ? 10.869 79.202 25.591 1.00 16.16 102 ALA C C 1
ATOM 5771 O O . ALA C 1 104 ? 10.265 78.776 26.579 1.00 14.27 102 ALA C O 1
ATOM 5773 N N . ALA C 1 105 ? 10.327 79.243 24.377 1.00 18.52 103 ALA C N 1
ATOM 5774 C CA . ALA C 1 105 ? 8.957 78.781 24.144 1.00 18.33 103 ALA C CA 1
ATOM 5775 C C . ALA C 1 105 ? 8.779 77.370 24.692 1.00 17.71 103 ALA C C 1
ATOM 5776 O O . ALA C 1 105 ? 7.783 77.072 25.357 1.00 19.95 103 ALA C O 1
ATOM 5778 N N . GLU C 1 106 ? 9.747 76.504 24.428 1.00 17.12 104 GLU C N 1
ATOM 5779 C CA . GLU C 1 106 ? 9.665 75.137 24.922 1.00 17.84 104 GLU C CA 1
ATOM 5780 C C . GLU C 1 106 ? 9.515 75.112 26.441 1.00 18.20 104 GLU C C 1
ATOM 5781 O O . GLU C 1 106 ? 8.708 74.353 26.976 1.00 17.55 104 GLU C O 1
ATOM 5787 N N . ALA C 1 107 ? 10.288 75.945 27.137 1.00 20.14 105 ALA C N 1
ATOM 5788 C CA . ALA C 1 107 ? 10.203 75.995 28.593 1.00 20.14 105 ALA C CA 1
ATOM 5789 C C . ALA C 1 107 ? 8.834 76.520 28.977 1.00 21.28 105 ALA C C 1
ATOM 5790 O O . ALA C 1 107 ? 8.191 75.986 29.876 1.00 20.83 105 ALA C O 1
ATOM 5792 N N . GLU C 1 108 ? 8.374 77.563 28.298 1.00 22.82 106 GLU C N 1
ATOM 5793 C CA . GLU C 1 108 ? 7.069 78.100 28.628 1.00 25.75 106 GLU C CA 1
ATOM 5794 C C . GLU C 1 108 ? 6.026 76.993 28.495 1.00 26.51 106 GLU C C 1
ATOM 5795 O O . GLU C 1 108 ? 5.235 76.735 29.415 1.00 25.89 106 GLU C O 1
ATOM 5801 N N . GLU C 1 109 ? 6.039 76.317 27.350 1.00 25.41 107 GLU C N 1
ATOM 5802 C CA . GLU C 1 109 ? 5.064 75.263 27.118 1.00 24.65 107 GLU C CA 1
ATOM 5803 C C . GLU C 1 109 ? 5.031 74.194 28.208 1.00 23.29 107 GLU C C 1
ATOM 5804 O O . GLU C 1 109 ? 3.958 73.741 28.601 1.00 21.29 107 GLU C O 1
ATOM 5810 N N . LEU C 1 110 ? 6.204 73.786 28.684 1.00 23.04 108 LEU C N 1
ATOM 5811 C CA . LEU C 1 110 ? 6.292 72.785 29.747 1.00 20.54 108 LEU C CA 1
ATOM 5812 C C . LEU C 1 110 ? 5.428 73.217 30.921 1.00 18.66 108 LEU C C 1
ATOM 5813 O O . LEU C 1 110 ? 4.670 72.419 31.475 1.00 19.12 108 LEU C O 1
ATOM 5818 N N . PHE C 1 111 ? 5.536 74.482 31.305 1.00 16.78 109 PHE C N 1
ATOM 5819 C CA . PHE C 1 111 ? 4.748 74.980 32.421 1.00 16.11 109 PHE C CA 1
ATOM 5820 C C . PHE C 1 111 ? 3.273 75.046 32.043 1.00 15.29 109 PHE C C 1
ATOM 5821 O O . PHE C 1 111 ? 2.393 74.806 32.876 1.00 10.94 109 PHE C O 1
ATOM 5829 N N . ALA C 1 112 ? 3.016 75.368 30.778 1.00 16.25 110 ALA C N 1
ATOM 5830 C CA . ALA C 1 112 ? 1.653 75.419 30.270 1.00 17.39 110 ALA C CA 1
ATOM 5831 C C . ALA C 1 112 ? 0.999 74.038 30.459 1.00 19.19 110 ALA C C 1
ATOM 5832 O O . ALA C 1 112 ? -0.119 73.927 30.989 1.00 20.02 110 ALA C O 1
ATOM 5834 N N . ILE C 1 113 ? 1.697 72.985 30.039 1.00 18.45 111 ILE C N 1
ATOM 5835 C CA . ILE C 1 113 ? 1.151 71.642 30.180 1.00 20.20 111 ILE C CA 1
ATOM 5836 C C . ILE C 1 113 ? 1.135 71.184 31.621 1.00 20.30 111 ILE C C 1
ATOM 5837 O O . ILE C 1 113 ? 0.180 70.539 32.057 1.00 21.65 111 ILE C O 1
ATOM 5842 N N . ALA C 1 114 ? 2.183 71.515 32.367 1.00 20.14 112 ALA C N 1
ATOM 5843 C CA . ALA C 1 114 ? 2.249 71.107 33.761 1.00 19.84 112 ALA C CA 1
ATOM 5844 C C . ALA C 1 114 ? 1.059 71.717 34.485 1.00 19.69 112 ALA C C 1
ATOM 5845 O O . ALA C 1 114 ? 0.341 71.041 35.231 1.00 16.18 112 ALA C O 1
ATOM 5847 N N . GLN C 1 115 ? 0.855 73.006 34.232 1.00 21.67 113 GLN C N 1
ATOM 5848 C CA . GLN C 1 115 ? -0.247 73.761 34.816 1.00 22.62 113 GLN C CA 1
ATOM 5849 C C . GLN C 1 115 ? -1.596 73.164 34.436 1.00 22.17 113 GLN C C 1
ATOM 5850 O O . GLN C 1 115 ? -2.475 73.053 35.276 1.00 20.85 113 GLN C O 1
ATOM 5856 N N . GLU C 1 116 ? -1.765 72.785 33.173 1.00 24.76 114 GLU C N 1
ATOM 5857 C CA . GLU C 1 116 ? -3.027 72.185 32.745 1.00 27.92 114 GLU C CA 1
ATOM 5858 C C . GLU C 1 116 ? -3.219 70.805 33.382 1.00 28.56 114 GLU C C 1
ATOM 5859 O O . GLU C 1 116 ? -4.330 70.438 33.747 1.00 29.73 114 GLU C O 1
ATOM 5865 N N . GLN C 1 117 ? -2.134 70.048 33.526 1.00 28.39 115 GLN C N 1
ATOM 5866 C CA . GLN C 1 117 ? -2.201 68.730 34.151 1.00 26.15 115 GLN C CA 1
ATOM 5867 C C . GLN C 1 117 ? -2.200 68.860 35.672 1.00 24.69 115 GLN C C 1
ATOM 5868 O O . GLN C 1 117 ? -2.118 67.858 36.375 1.00 26.80 115 GLN C O 1
ATOM 5874 N N . GLY C 1 118 ? -2.272 70.081 36.185 1.00 21.17 116 GLY C N 1
ATOM 5875 C CA . GLY C 1 118 ? -2.260 70.260 37.622 1.00 18.59 116 GLY C CA 1
ATOM 5876 C C . GLY C 1 118 ? -1.161 69.450 38.285 1.00 19.65 116 GLY C C 1
ATOM 5877 O O . GLY C 1 118 ? -1.389 68.791 39.299 1.00 17.41 116 GLY C O 1
ATOM 5878 N N . VAL C 1 119 ? 0.040 69.499 37.717 1.00 20.90 117 VAL C N 1
ATOM 5879 C CA . VAL C 1 119 ? 1.164 68.746 38.260 1.00 22.33 117 VAL C CA 1
ATOM 5880 C C . VAL C 1 119 ? 2.392 69.631 38.472 1.00 22.92 117 VAL C C 1
ATOM 5881 O O . VAL C 1 119 ? 2.694 70.500 37.652 1.00 22.83 117 VAL C O 1
ATOM 5885 N N . PHE C 1 120 ? 3.094 69.394 39.581 1.00 23.13 118 PHE C N 1
ATOM 5886 C CA . PHE C 1 120 ? 4.297 70.144 39.959 1.00 22.09 118 PHE C CA 1
ATOM 5887 C C . PHE C 1 120 ? 5.424 70.047 38.919 1.00 21.46 118 PHE C C 1
ATOM 5888 O O . PHE C 1 120 ? 5.565 69.040 38.222 1.00 23.80 118 PHE C O 1
ATOM 5896 N N . LEU C 1 121 ? 6.237 71.091 38.825 1.00 19.73 119 LEU C N 1
ATOM 5897 C CA . LEU C 1 121 ? 7.357 71.103 37.877 1.00 18.97 119 LEU C CA 1
ATOM 5898 C C . LEU C 1 121 ? 8.407 72.130 38.294 1.00 17.95 119 LEU C C 1
ATOM 5899 O O . LEU C 1 121 ? 8.065 73.224 38.709 1.00 18.51 119 LEU C O 1
ATOM 5912 N N . GLU C 1 123 ? 12.899 73.197 37.662 1.00 18.45 121 GLU C N 1
ATOM 5913 C CA . GLU C 1 123 ? 14.202 72.955 37.110 1.00 16.12 121 GLU C CA 1
ATOM 5914 C C . GLU C 1 123 ? 15.106 72.585 38.280 1.00 18.27 121 GLU C C 1
ATOM 5915 O O . GLU C 1 123 ? 15.160 73.287 39.292 1.00 17.02 121 GLU C O 1
ATOM 5921 N N . ALA C 1 124 ? 15.803 71.466 38.149 1.00 21.61 122 ALA C N 1
ATOM 5922 C CA . ALA C 1 124 ? 16.722 71.034 39.189 1.00 22.64 122 ALA C CA 1
ATOM 5923 C C . ALA C 1 124 ? 17.662 72.207 39.376 1.00 24.05 122 ALA C C 1
ATOM 5924 O O . ALA C 1 124 ? 17.949 72.930 38.421 1.00 23.96 122 ALA C O 1
ATOM 5926 N N . GLN C 1 125 ? 18.142 72.375 40.600 1.00 26.69 123 GLN C N 1
ATOM 5927 C CA . GLN C 1 125 ? 19.024 73.468 40.959 1.00 28.49 123 GLN C CA 1
ATOM 5928 C C . GLN C 1 125 ? 19.478 73.084 42.353 1.00 30.45 123 GLN C C 1
ATOM 5929 O O . GLN C 1 125 ? 18.655 72.973 43.255 1.00 34.26 123 GLN C O 1
ATOM 5935 N N . LYS C 1 126 ? 20.771 72.880 42.550 1.00 30.60 124 LYS C N 1
ATOM 5936 C CA . LYS C 1 126 ? 21.226 72.469 43.872 1.00 30.89 124 LYS C CA 1
ATOM 5937 C C . LYS C 1 126 ? 21.761 73.630 44.693 1.00 29.38 124 LYS C C 1
ATOM 5938 O O . LYS C 1 126 ? 21.602 73.666 45.913 1.00 29.45 124 LYS C O 1
ATOM 5944 N N . SER C 1 127 ? 22.401 74.573 44.012 1.00 27.97 125 SER C N 1
ATOM 5945 C CA . SER C 1 127 ? 22.993 75.738 44.648 1.00 25.50 125 SER C CA 1
ATOM 5946 C C . SER C 1 127 ? 22.018 76.538 45.502 1.00 25.38 125 SER C C 1
ATOM 5947 O O . SER C 1 127 ? 22.294 76.791 46.675 1.00 26.37 125 SER C O 1
ATOM 5950 N N . VAL C 1 128 ? 20.892 76.942 44.915 1.00 23.76 126 VAL C N 1
ATOM 5951 C CA . VAL C 1 128 ? 19.910 77.747 45.634 1.00 22.18 126 VAL C CA 1
ATOM 5952 C C . VAL C 1 128 ? 19.400 77.122 46.926 1.00 22.41 126 VAL C C 1
ATOM 5953 O O . VAL C 1 128 ? 18.878 77.824 47.789 1.00 22.79 126 VAL C O 1
ATOM 5957 N N . PHE C 1 129 ? 19.541 75.815 47.086 1.00 22.14 127 PHE C N 1
ATOM 5958 C CA . PHE C 1 129 ? 19.028 75.221 48.312 1.00 23.85 127 PHE C CA 1
ATOM 5959 C C . PHE C 1 129 ? 20.025 74.952 49.427 1.00 24.15 127 PHE C C 1
ATOM 5960 O O . PHE C 1 129 ? 19.626 74.698 50.557 1.00 24.84 127 PHE C O 1
ATOM 5968 N N . LEU C 1 130 ? 21.315 75.023 49.129 1.00 24.41 128 LEU C N 1
ATOM 5969 C CA . LEU C 1 130 ? 22.308 74.797 50.165 1.00 26.15 128 LEU C CA 1
ATOM 5970 C C . LEU C 1 130 ? 22.045 75.696 51.386 1.00 27.27 128 LEU C C 1
ATOM 5971 O O . LEU C 1 130 ? 21.640 76.857 51.258 1.00 25.86 128 LEU C O 1
ATOM 5976 N N . PRO C 1 131 ? 22.271 75.160 52.592 1.00 28.43 129 PRO C N 1
ATOM 5977 C CA . PRO C 1 131 ? 22.058 75.944 53.814 1.00 28.73 129 PRO C CA 1
ATOM 5978 C C . PRO C 1 131 ? 22.981 77.170 53.839 1.00 28.07 129 PRO C C 1
ATOM 5979 O O . PRO C 1 131 ? 22.620 78.224 54.356 1.00 27.90 129 PRO C O 1
ATOM 5983 N N . ILE C 1 132 ? 24.167 77.018 53.261 1.00 27.39 130 ILE C N 1
ATOM 5984 C CA . ILE C 1 132 ? 25.145 78.094 53.197 1.00 28.33 130 ILE C CA 1
ATOM 5985 C C . ILE C 1 132 ? 24.587 79.279 52.414 1.00 28.11 130 ILE C C 1
ATOM 5986 O O . ILE C 1 132 ? 24.841 80.429 52.752 1.00 29.70 130 ILE C O 1
ATOM 5991 N N . THR C 1 133 ? 23.822 78.982 51.368 1.00 28.12 131 THR C N 1
ATOM 5992 C CA . THR C 1 133 ? 23.225 79.996 50.505 1.00 26.68 131 THR C CA 1
ATOM 5993 C C . THR C 1 133 ? 22.092 80.745 51.214 1.00 24.79 131 THR C C 1
ATOM 5994 O O . THR C 1 133 ? 21.824 81.914 50.913 1.00 22.52 131 THR C O 1
ATOM 5998 N N . GLN C 1 134 ? 21.431 80.078 52.154 1.00 23.03 132 GLN C N 1
ATOM 5999 C CA . GLN C 1 134 ? 20.369 80.733 52.908 1.00 22.99 132 GLN C CA 1
ATOM 6000 C C . GLN C 1 134 ? 21.047 81.776 53.797 1.00 23.13 132 GLN C C 1
ATOM 6001 O O . GLN C 1 134 ? 20.549 82.889 53.974 1.00 23.53 132 GLN C O 1
ATOM 6007 N N . LYS C 1 135 ? 22.190 81.399 54.357 1.00 21.74 133 LYS C N 1
ATOM 6008 C CA . LYS C 1 135 ? 22.938 82.277 55.230 1.00 22.53 133 LYS C CA 1
ATOM 6009 C C . LYS C 1 135 ? 23.342 83.513 54.458 1.00 22.72 133 LYS C C 1
ATOM 6010 O O . LYS C 1 135 ? 23.277 84.634 54.975 1.00 23.88 133 LYS C O 1
ATOM 6016 N N . VAL C 1 136 ? 23.788 83.319 53.226 1.00 20.40 134 VAL C N 1
ATOM 6017 C CA . VAL C 1 136 ? 24.174 84.467 52.429 1.00 20.58 134 VAL C CA 1
ATOM 6018 C C . VAL C 1 136 ? 22.933 85.339 52.214 1.00 20.71 134 VAL C C 1
ATOM 6019 O O . VAL C 1 136 ? 22.933 86.504 52.568 1.00 20.21 134 VAL C O 1
ATOM 6023 N N . LYS C 1 137 ? 21.864 84.762 51.673 1.00 21.35 135 LYS C N 1
ATOM 6024 C CA . LYS C 1 137 ? 20.628 85.514 51.444 1.00 21.94 135 LYS C CA 1
ATOM 6025 C C . LYS C 1 137 ? 20.194 86.331 52.673 1.00 22.12 135 LYS C C 1
ATOM 6026 O O . LYS C 1 137 ? 19.863 87.524 52.574 1.00 19.18 135 LYS C O 1
ATOM 6032 N N . ALA C 1 138 ? 20.205 85.681 53.830 1.00 22.80 136 ALA C N 1
ATOM 6033 C CA . ALA C 1 138 ? 19.777 86.324 55.064 1.00 24.16 136 ALA C CA 1
ATOM 6034 C C . ALA C 1 138 ? 20.652 87.496 55.469 1.00 25.30 136 ALA C C 1
ATOM 6035 O O . ALA C 1 138 ? 20.154 88.556 55.847 1.00 25.50 136 ALA C O 1
ATOM 6037 N N . THR C 1 139 ? 21.960 87.315 55.367 1.00 27.66 137 THR C N 1
ATOM 6038 C CA . THR C 1 139 ? 22.891 88.363 55.754 1.00 29.32 137 THR C CA 1
ATOM 6039 C C . THR C 1 139 ? 22.709 89.635 54.927 1.00 29.14 137 THR C C 1
ATOM 6040 O O . THR C 1 139 ? 22.913 90.737 55.432 1.00 29.69 137 THR C O 1
ATOM 6044 N N . ILE C 1 140 ? 22.307 89.494 53.670 1.00 28.65 138 ILE C N 1
ATOM 6045 C CA . ILE C 1 140 ? 22.087 90.660 52.812 1.00 28.82 138 ILE C CA 1
ATOM 6046 C C . ILE C 1 140 ? 20.762 91.381 53.086 1.00 29.75 138 ILE C C 1
ATOM 6047 O O . ILE C 1 140 ? 20.730 92.599 53.175 1.00 26.65 138 ILE C O 1
ATOM 6052 N N . GLN C 1 141 ? 19.674 90.627 53.218 1.00 33.93 139 GLN C N 1
ATOM 6053 C CA . GLN C 1 141 ? 18.360 91.234 53.452 1.00 39.01 139 GLN C CA 1
ATOM 6054 C C . GLN C 1 141 ? 18.341 92.014 54.773 1.00 40.45 139 GLN C C 1
ATOM 6055 O O . GLN C 1 141 ? 17.855 93.147 54.837 1.00 41.52 139 GLN C O 1
ATOM 6061 N N . GLU C 1 142 ? 18.880 91.407 55.824 1.00 40.44 140 GLU C N 1
ATOM 6062 C CA . GLU C 1 142 ? 18.920 92.052 57.124 1.00 40.73 140 GLU C CA 1
ATOM 6063 C C . GLU C 1 142 ? 20.005 93.130 57.194 1.00 40.56 140 GLU C C 1
ATOM 6064 O O . GLU C 1 142 ? 20.293 93.675 58.261 1.00 39.93 140 GLU C O 1
ATOM 6070 N N . GLY C 1 143 ? 20.618 93.421 56.051 1.00 40.43 141 GLY C N 1
ATOM 6071 C CA . GLY C 1 143 ? 21.627 94.464 55.981 1.00 39.19 141 GLY C CA 1
ATOM 6072 C C . GLY C 1 143 ? 23.031 94.147 56.438 1.00 39.27 141 GLY C C 1
ATOM 6073 O O . GLY C 1 143 ? 23.864 95.046 56.556 1.00 38.06 141 GLY C O 1
ATOM 6074 N N . GLY C 1 144 ? 23.312 92.876 56.686 1.00 39.90 142 GLY C N 1
ATOM 6075 C CA . GLY C 1 144 ? 24.641 92.506 57.133 1.00 40.53 142 GLY C CA 1
ATOM 6076 C C . GLY C 1 144 ? 25.753 93.130 56.308 1.00 41.88 142 GLY C C 1
ATOM 6077 O O . GLY C 1 144 ? 26.830 93.436 56.822 1.00 43.64 142 GLY C O 1
ATOM 6078 N N . LEU C 1 145 ? 25.504 93.334 55.022 1.00 41.61 143 LEU C N 1
ATOM 6079 C CA . LEU C 1 145 ? 26.527 93.908 54.164 1.00 41.25 143 LEU C CA 1
ATOM 6080 C C . LEU C 1 145 ? 26.259 95.343 53.726 1.00 41.55 143 LEU C C 1
ATOM 6081 O O . LEU C 1 145 ? 27.107 95.963 53.083 1.00 41.23 143 LEU C O 1
ATOM 6086 N N . GLY C 1 146 ? 25.094 95.874 54.083 1.00 41.23 144 GLY C N 1
ATOM 6087 C CA . GLY C 1 146 ? 24.757 97.221 53.674 1.00 40.50 144 GLY C CA 1
ATOM 6088 C C . GLY C 1 146 ? 24.202 97.146 52.265 1.00 41.61 144 GLY C C 1
ATOM 6089 O O . GLY C 1 146 ? 23.655 96.115 51.856 1.00 41.66 144 GLY C O 1
ATOM 6090 N N . GLU C 1 147 ? 24.354 98.225 51.508 1.00 41.31 145 GLU C N 1
ATOM 6091 C CA . GLU C 1 147 ? 23.845 98.266 50.142 1.00 39.92 145 GLU C CA 1
ATOM 6092 C C . GLU C 1 147 ? 24.833 97.555 49.220 1.00 36.47 145 GLU C C 1
ATOM 6093 O O . GLU C 1 147 ? 26.013 97.898 49.187 1.00 35.50 145 GLU C O 1
ATOM 6099 N N . ILE C 1 148 ? 24.356 96.556 48.484 1.00 32.99 146 ILE C N 1
ATOM 6100 C CA . ILE C 1 148 ? 25.242 95.818 47.593 1.00 29.79 146 ILE C CA 1
ATOM 6101 C C . ILE C 1 148 ? 25.429 96.621 46.328 1.00 27.20 146 ILE C C 1
ATOM 6102 O O . ILE C 1 148 ? 24.462 97.107 45.753 1.00 27.16 146 ILE C O 1
ATOM 6107 N N . LEU C 1 149 ? 26.674 96.778 45.900 1.00 24.78 147 LEU C N 1
ATOM 6108 C CA . LEU C 1 149 ? 26.925 97.529 44.678 1.00 23.30 147 LEU C CA 1
ATOM 6109 C C . LEU C 1 149 ? 27.391 96.584 43.579 1.00 22.05 147 LEU C C 1
ATOM 6110 O O . LEU C 1 149 ? 26.952 96.677 42.438 1.00 22.54 147 LEU C O 1
ATOM 6115 N N . TRP C 1 150 ? 28.241 95.637 43.939 1.00 20.40 148 TRP C N 1
ATOM 6116 C CA . TRP C 1 150 ? 28.772 94.739 42.945 1.00 17.98 148 TRP C CA 1
ATOM 6117 C C . TRP C 1 150 ? 28.883 93.309 43.430 1.00 17.62 148 TRP C C 1
ATOM 6118 O O . TRP C 1 150 ? 29.237 93.052 44.574 1.00 18.02 148 TRP C O 1
ATOM 6129 N N . VAL C 1 151 ? 28.550 92.384 42.544 1.00 18.16 149 VAL C N 1
ATOM 6130 C CA . VAL C 1 151 ? 28.650 90.958 42.811 1.00 19.48 149 VAL C CA 1
ATOM 6131 C C . VAL C 1 151 ? 29.355 90.399 41.573 1.00 20.56 149 VAL C C 1
ATOM 6132 O O . VAL C 1 151 ? 29.324 91.007 40.499 1.00 19.36 149 VAL C O 1
ATOM 6136 N N . GLN C 1 152 ? 30.023 89.265 41.727 1.00 21.90 150 GLN C N 1
ATOM 6137 C CA . GLN C 1 152 ? 30.706 88.655 40.602 1.00 23.58 150 GLN C CA 1
ATOM 6138 C C . GLN C 1 152 ? 30.931 87.212 40.946 1.00 23.38 150 GLN C C 1
ATOM 6139 O O . GLN C 1 152 ? 30.835 86.835 42.100 1.00 26.09 150 GLN C O 1
ATOM 6145 N N . SER C 1 153 ? 31.200 86.391 39.945 1.00 23.73 151 SER C N 1
ATOM 6146 C CA . SER C 1 153 ? 31.470 84.990 40.196 1.00 23.79 151 SER C CA 1
ATOM 6147 C C . SER C 1 153 ? 32.420 84.551 39.135 1.00 24.30 151 SER C C 1
ATOM 6148 O O . SER C 1 153 ? 32.350 85.028 38.003 1.00 26.42 151 SER C O 1
ATOM 6151 N N . VAL C 1 154 ? 33.322 83.653 39.494 1.00 23.89 152 VAL C N 1
ATOM 6152 C CA . VAL C 1 154 ? 34.264 83.151 38.517 1.00 23.39 152 VAL C CA 1
ATOM 6153 C C . VAL C 1 154 ? 34.132 81.643 38.525 1.00 24.89 152 VAL C C 1
ATOM 6154 O O . VAL C 1 154 ? 34.065 81.021 39.587 1.00 24.85 152 VAL C O 1
ATOM 6158 N N . THR C 1 155 ? 34.044 81.066 37.331 1.00 25.81 153 THR C N 1
ATOM 6159 C CA . THR C 1 155 ? 33.954 79.618 37.174 1.00 25.26 153 THR C CA 1
ATOM 6160 C C . THR C 1 155 ? 34.904 79.178 36.063 1.00 25.79 153 THR C C 1
ATOM 6161 O O . THR C 1 155 ? 34.947 79.789 34.995 1.00 25.13 153 THR C O 1
ATOM 6165 N N . ALA C 1 156 ? 35.678 78.129 36.309 1.00 26.81 154 ALA C N 1
ATOM 6166 C CA . ALA C 1 156 ? 36.601 77.650 35.288 1.00 28.35 154 ALA C CA 1
ATOM 6167 C C . ALA C 1 156 ? 36.786 76.154 35.390 1.00 28.34 154 ALA C C 1
ATOM 6168 O O . ALA C 1 156 ? 36.840 75.596 36.464 1.00 28.47 154 ALA C O 1
ATOM 6170 N N . TYR C 1 157 ? 36.852 75.497 34.248 1.00 32.51 155 TYR C N 1
ATOM 6171 C CA . TYR C 1 157 ? 37.070 74.052 34.192 1.00 35.18 155 TYR C CA 1
ATOM 6172 C C . TYR C 1 157 ? 38.234 73.902 33.248 1.00 34.59 155 TYR C C 1
ATOM 6173 O O . TYR C 1 157 ? 38.161 74.344 32.100 1.00 33.60 155 TYR C O 1
ATOM 6182 N N . PRO C 1 158 ? 39.348 73.340 33.743 1.00 35.15 156 PRO C N 1
ATOM 6183 C CA . PRO C 1 158 ? 40.585 73.115 32.988 1.00 34.67 156 PRO C CA 1
ATOM 6184 C C . PRO C 1 158 ? 40.308 72.340 31.721 1.00 35.30 156 PRO C C 1
ATOM 6185 O O . PRO C 1 158 ? 40.777 72.689 30.647 1.00 34.35 156 PRO C O 1
ATOM 6189 N N . ASN C 1 159 ? 39.532 71.277 31.875 1.00 37.28 157 ASN C N 1
ATOM 6190 C CA . ASN C 1 159 ? 39.172 70.412 30.775 1.00 39.28 157 ASN C CA 1
ATOM 6191 C C . ASN C 1 159 ? 37.696 70.375 30.518 1.00 40.12 157 ASN C C 1
ATOM 6192 O O . ASN C 1 159 ? 36.882 70.697 31.383 1.00 39.29 157 ASN C O 1
ATOM 6197 N N . VAL C 1 160 ? 37.368 69.950 29.308 1.00 41.33 158 VAL C N 1
ATOM 6198 C CA . VAL C 1 160 ? 35.999 69.827 28.873 1.00 42.68 158 VAL C CA 1
ATOM 6199 C C . VAL C 1 160 ? 36.058 68.626 27.944 1.00 45.34 158 VAL C C 1
ATOM 6200 O O . VAL C 1 160 ? 35.091 68.287 27.255 1.00 46.81 158 VAL C O 1
ATOM 6204 N N . ASP C 1 161 ? 37.220 67.981 27.947 1.00 46.87 159 ASP C N 1
ATOM 6205 C CA . ASP C 1 161 ? 37.452 66.812 27.118 1.00 48.37 159 ASP C CA 1
ATOM 6206 C C . ASP C 1 161 ? 36.971 65.525 27.802 1.00 48.68 159 ASP C C 1
ATOM 6207 O O . ASP C 1 161 ? 37.561 64.462 27.651 1.00 50.95 159 ASP C O 1
ATOM 6212 N N . HIS C 1 162 ? 35.903 65.639 28.580 1.00 47.48 160 HIS C N 1
ATOM 6213 C CA . HIS C 1 162 ? 35.306 64.485 29.227 1.00 45.81 160 HIS C CA 1
ATOM 6214 C C . HIS C 1 162 ? 33.835 64.590 28.830 1.00 45.80 160 HIS C C 1
ATOM 6215 O O . HIS C 1 162 ? 32.984 63.812 29.263 1.00 47.28 160 HIS C O 1
ATOM 6222 N N . ILE C 1 163 ? 33.560 65.594 28.001 1.00 44.08 161 ILE C N 1
ATOM 6223 C CA . ILE C 1 163 ? 32.235 65.853 27.450 1.00 41.48 161 ILE C CA 1
ATOM 6224 C C . ILE C 1 163 ? 32.459 66.125 25.961 1.00 38.42 161 ILE C C 1
ATOM 6225 O O . ILE C 1 163 ? 32.916 67.205 25.578 1.00 38.39 161 ILE C O 1
ATOM 6230 N N . PRO C 1 164 ? 32.157 65.129 25.108 1.00 36.01 162 PRO C N 1
ATOM 6231 C CA . PRO C 1 164 ? 32.313 65.193 23.652 1.00 34.02 162 PRO C CA 1
ATOM 6232 C C . PRO C 1 164 ? 31.434 66.192 22.902 1.00 32.31 162 PRO C C 1
ATOM 6233 O O . PRO C 1 164 ? 31.855 66.754 21.889 1.00 32.24 162 PRO C O 1
ATOM 6237 N N . TRP C 1 165 ? 30.225 66.423 23.396 1.00 30.32 163 TRP C N 1
ATOM 6238 C CA . TRP C 1 165 ? 29.316 67.334 22.721 1.00 29.73 163 TRP C CA 1
ATOM 6239 C C . TRP C 1 165 ? 29.504 68.815 23.045 1.00 28.96 163 TRP C C 1
ATOM 6240 O O . TRP C 1 165 ? 28.896 69.675 22.401 1.00 28.81 163 TRP C O 1
ATOM 6251 N N . PHE C 1 166 ? 30.373 69.123 24.004 1.00 26.75 164 PHE C N 1
ATOM 6252 C CA . PHE C 1 166 ? 30.575 70.507 24.411 1.00 26.17 164 PHE C CA 1
ATOM 6253 C C . PHE C 1 166 ? 30.580 71.592 23.318 1.00 26.90 164 PHE C C 1
ATOM 6254 O O . PHE C 1 166 ? 30.061 72.685 23.541 1.00 26.54 164 PHE C O 1
ATOM 6262 N N . TYR C 1 167 ? 31.141 71.320 22.147 1.00 27.99 165 TYR C N 1
ATOM 6263 C CA . TYR C 1 167 ? 31.163 72.351 21.121 1.00 29.89 165 TYR C CA 1
ATOM 6264 C C . TYR C 1 167 ? 30.062 72.280 20.064 1.00 30.18 165 TYR C C 1
ATOM 6265 O O . TYR C 1 167 ? 30.209 72.837 18.977 1.00 30.49 165 TYR C O 1
ATOM 6274 N N . SER C 1 168 ? 28.961 71.612 20.392 1.00 30.36 166 SER C N 1
ATOM 6275 C CA . SER C 1 168 ? 27.824 71.488 19.486 1.00 32.43 166 SER C CA 1
ATOM 6276 C C . SER C 1 168 ? 26.651 72.347 19.965 1.00 33.74 166 SER C C 1
ATOM 6277 O O . SER C 1 168 ? 26.058 72.071 21.015 1.00 34.03 166 SER C O 1
ATOM 6280 N N . ARG C 1 169 ? 26.311 73.378 19.192 1.00 33.71 167 ARG C N 1
ATOM 6281 C CA . ARG C 1 169 ? 25.208 74.267 19.552 1.00 33.86 167 ARG C CA 1
ATOM 6282 C C . ARG C 1 169 ? 23.884 73.524 19.600 1.00 34.86 167 ARG C C 1
ATOM 6283 O O . ARG C 1 169 ? 23.033 73.794 20.450 1.00 35.10 167 ARG C O 1
ATOM 6291 N N . GLU C 1 170 ? 23.713 72.594 18.672 1.00 35.31 168 GLU C N 1
ATOM 6292 C CA . GLU C 1 170 ? 22.491 71.821 18.586 1.00 37.36 168 GLU C CA 1
ATOM 6293 C C . GLU C 1 170 ? 22.289 71.036 19.865 1.00 34.99 168 GLU C C 1
ATOM 6294 O O . GLU C 1 170 ? 21.172 70.923 20.372 1.00 33.14 168 GLU C O 1
ATOM 6300 N N . ALA C 1 171 ? 23.378 70.492 20.388 1.00 33.72 169 ALA C N 1
ATOM 6301 C CA . ALA C 1 171 ? 23.301 69.720 21.620 1.00 34.46 169 ALA C CA 1
ATOM 6302 C C . ALA C 1 171 ? 23.383 70.649 22.819 1.00 34.29 169 ALA C C 1
ATOM 6303 O O . ALA C 1 171 ? 23.222 71.866 22.690 1.00 33.59 169 ALA C O 1
ATOM 6305 N N . GLY C 1 172 ? 23.636 70.062 23.982 1.00 34.80 170 GLY C N 1
ATOM 6306 C CA . GLY C 1 172 ? 23.760 70.850 25.191 1.00 37.22 170 GLY C CA 1
ATOM 6307 C C . GLY C 1 172 ? 24.134 72.295 24.900 1.00 37.09 170 GLY C C 1
ATOM 6308 O O . GLY C 1 172 ? 23.285 73.184 24.948 1.00 37.80 170 GLY C O 1
ATOM 6309 N N . GLY C 1 173 ? 25.399 72.533 24.584 1.00 34.28 171 GLY C N 1
ATOM 6310 C CA . GLY C 1 173 ? 25.817 73.886 24.300 1.00 32.61 171 GLY C CA 1
ATOM 6311 C C . GLY C 1 173 ? 27.232 74.071 24.776 1.00 30.39 171 GLY C C 1
ATOM 6312 O O . GLY C 1 173 ? 27.967 73.093 24.895 1.00 31.82 171 GLY C O 1
ATOM 6313 N N . GLY C 1 174 ? 27.628 75.309 25.045 1.00 26.42 172 GLY C N 1
ATOM 6314 C CA . GLY C 1 174 ? 28.984 75.537 25.511 1.00 23.87 172 GLY C CA 1
ATOM 6315 C C . GLY C 1 174 ? 29.098 76.083 26.928 1.00 21.94 172 GLY C C 1
ATOM 6316 O O . GLY C 1 174 ? 28.271 75.812 27.802 1.00 18.33 172 GLY C O 1
ATOM 6317 N N . ALA C 1 175 ? 30.149 76.864 27.143 1.00 19.98 173 ALA C N 1
ATOM 6318 C CA . ALA C 1 175 ? 30.404 77.471 28.430 1.00 20.35 173 ALA C CA 1
ATOM 6319 C C . ALA C 1 175 ? 29.130 78.000 29.109 1.00 21.73 173 ALA C C 1
ATOM 6320 O O . ALA C 1 175 ? 28.767 77.548 30.204 1.00 22.02 173 ALA C O 1
ATOM 6322 N N . LEU C 1 176 ? 28.451 78.948 28.459 1.00 21.76 174 LEU C N 1
ATOM 6323 C CA . LEU C 1 176 ? 27.230 79.535 29.006 1.00 21.79 174 LEU C CA 1
ATOM 6324 C C . LEU C 1 176 ? 26.067 78.539 29.228 1.00 21.84 174 LEU C C 1
ATOM 6325 O O . LEU C 1 176 ? 25.354 78.624 30.229 1.00 20.95 174 LEU C O 1
ATOM 6330 N N . HIS C 1 177 ? 25.865 77.607 28.302 1.00 21.30 175 HIS C N 1
ATOM 6331 C CA . HIS C 1 177 ? 24.798 76.621 28.470 1.00 21.79 175 HIS C CA 1
ATOM 6332 C C . HIS C 1 177 ? 25.123 75.767 29.682 1.00 22.48 175 HIS C C 1
ATOM 6333 O O . HIS C 1 177 ? 24.262 75.506 30.509 1.00 22.38 175 HIS C O 1
ATOM 6340 N N . GLY C 1 178 ? 26.385 75.342 29.760 1.00 24.47 176 GLY C N 1
ATOM 6341 C CA . GLY C 1 178 ? 26.865 74.474 30.828 1.00 24.43 176 GLY C CA 1
ATOM 6342 C C . GLY C 1 178 ? 26.956 74.998 32.245 1.00 25.23 176 GLY C C 1
ATOM 6343 O O . GLY C 1 178 ? 26.843 74.224 33.195 1.00 25.60 176 GLY C O 1
ATOM 6344 N N . SER C 1 179 ? 27.167 76.293 32.423 1.00 24.89 177 SER C N 1
ATOM 6345 C CA . SER C 1 179 ? 27.250 76.783 33.789 1.00 24.91 177 SER C CA 1
ATOM 6346 C C . SER C 1 179 ? 26.991 78.276 33.988 1.00 24.28 177 SER C C 1
ATOM 6347 O O . SER C 1 179 ? 27.612 78.901 34.853 1.00 24.77 177 SER C O 1
ATOM 6350 N N . GLY C 1 180 ? 26.076 78.836 33.196 1.00 21.54 178 GLY C N 1
ATOM 6351 C CA . GLY C 1 180 ? 25.740 80.246 33.315 1.00 17.73 178 GLY C CA 1
ATOM 6352 C C . GLY C 1 180 ? 24.467 80.434 34.112 1.00 16.46 178 GLY C C 1
ATOM 6353 O O . GLY C 1 180 ? 24.329 81.376 34.875 1.00 14.37 178 GLY C O 1
ATOM 6354 N N . SER C 1 181 ? 23.532 79.511 33.947 1.00 17.45 179 SER C N 1
ATOM 6355 C CA . SER C 1 181 ? 22.266 79.578 34.661 1.00 19.74 179 SER C CA 1
ATOM 6356 C C . SER C 1 181 ? 22.426 79.558 36.179 1.00 17.98 179 SER C C 1
ATOM 6357 O O . SER C 1 181 ? 21.683 80.226 36.884 1.00 17.44 179 SER C O 1
ATOM 6360 N N . TYR C 1 182 ? 23.385 78.788 36.679 1.00 18.60 180 TYR C N 1
ATOM 6361 C CA . TYR C 1 182 ? 23.620 78.702 38.122 1.00 20.07 180 TYR C CA 1
ATOM 6362 C C . TYR C 1 182 ? 23.994 80.055 38.727 1.00 18.71 180 TYR C C 1
ATOM 6363 O O . TYR C 1 182 ? 23.278 80.593 39.576 1.00 16.37 180 TYR C O 1
ATOM 6372 N N . PRO C 1 183 ? 25.117 80.629 38.288 1.00 18.52 181 PRO C N 1
ATOM 6373 C CA . PRO C 1 183 ? 25.471 81.924 38.862 1.00 19.07 181 PRO C CA 1
ATOM 6374 C C . PRO C 1 183 ? 24.407 83.010 38.734 1.00 19.38 181 PRO C C 1
ATOM 6375 O O . PRO C 1 183 ? 24.127 83.708 39.707 1.00 22.09 181 PRO C O 1
ATOM 6379 N N . LEU C 1 184 ? 23.793 83.163 37.568 1.00 19.53 182 LEU C N 1
ATOM 6380 C CA . LEU C 1 184 ? 22.806 84.227 37.453 1.00 20.83 182 LEU C CA 1
ATOM 6381 C C . LEU C 1 184 ? 21.459 83.971 38.130 1.00 21.24 182 LEU C C 1
ATOM 6382 O O . LEU C 1 184 ? 20.668 84.891 38.310 1.00 23.66 182 LEU C O 1
ATOM 6387 N N . GLN C 1 185 ? 21.191 82.734 38.519 1.00 21.07 183 GLN C N 1
ATOM 6388 C CA . GLN C 1 185 ? 19.949 82.451 39.226 1.00 21.43 183 GLN C CA 1
ATOM 6389 C C . GLN C 1 185 ? 20.261 82.645 40.710 1.00 21.73 183 GLN C C 1
ATOM 6390 O O . GLN C 1 185 ? 19.498 83.268 41.443 1.00 23.31 183 GLN C O 1
ATOM 6396 N N . TYR C 1 186 ? 21.403 82.118 41.138 1.00 20.73 184 TYR C N 1
ATOM 6397 C CA . TYR C 1 186 ? 21.851 82.248 42.516 1.00 20.08 184 TYR C CA 1
ATOM 6398 C C . TYR C 1 186 ? 21.869 83.727 42.909 1.00 20.44 184 TYR C C 1
ATOM 6399 O O . TYR C 1 186 ? 21.316 84.117 43.945 1.00 19.94 184 TYR C O 1
ATOM 6408 N N . LEU C 1 187 ? 22.508 84.550 42.078 1.00 18.69 185 LEU C N 1
ATOM 6409 C CA . LEU C 1 187 ? 22.617 85.971 42.384 1.00 17.26 185 LEU C CA 1
ATOM 6410 C C . LEU C 1 187 ? 21.267 86.652 42.548 1.00 17.84 185 LEU C C 1
ATOM 6411 O O . LEU C 1 187 ? 21.018 87.321 43.543 1.00 19.97 185 LEU C O 1
ATOM 6416 N N . GLN C 1 188 ? 20.367 86.461 41.599 1.00 18.71 186 GLN C N 1
ATOM 6417 C CA . GLN C 1 188 ? 19.062 87.083 41.728 1.00 18.30 186 GLN C CA 1
ATOM 6418 C C . GLN C 1 188 ? 18.422 86.597 43.013 1.00 17.92 186 GLN C C 1
ATOM 6419 O O . GLN C 1 188 ? 17.618 87.296 43.613 1.00 21.16 186 GLN C O 1
ATOM 6425 N N . TYR C 1 189 ? 18.788 85.402 43.451 1.00 17.99 187 TYR C N 1
ATOM 6426 C CA . TYR C 1 189 ? 18.198 84.860 44.669 1.00 17.35 187 TYR C CA 1
ATOM 6427 C C . TYR C 1 189 ? 18.824 85.355 45.974 1.00 16.35 187 TYR C C 1
ATOM 6428 O O . TYR C 1 189 ? 18.099 85.734 46.891 1.00 14.33 187 TYR C O 1
ATOM 6437 N N . VAL C 1 190 ? 20.146 85.353 46.090 1.00 16.34 188 VAL C N 1
ATOM 6438 C CA . VAL C 1 190 ? 20.712 85.825 47.352 1.00 20.10 188 VAL C CA 1
ATOM 6439 C C . VAL C 1 190 ? 20.378 87.301 47.477 1.00 21.40 188 VAL C C 1
ATOM 6440 O O . VAL C 1 190 ? 19.988 87.757 48.551 1.00 22.01 188 VAL C O 1
ATOM 6444 N N . LEU C 1 191 ? 20.535 88.047 46.384 1.00 21.62 189 LEU C N 1
ATOM 6445 C CA . LEU C 1 191 ? 20.143 89.447 46.386 1.00 23.86 189 LEU C CA 1
ATOM 6446 C C . LEU C 1 191 ? 18.638 89.236 46.303 1.00 27.50 189 LEU C C 1
ATOM 6447 O O . LEU C 1 191 ? 18.189 88.148 45.937 1.00 29.25 189 LEU C O 1
ATOM 6452 N N . GLY C 1 192 ? 17.837 90.225 46.647 1.00 28.26 190 GLY C N 1
ATOM 6453 C CA . GLY C 1 192 ? 16.412 89.985 46.528 1.00 30.90 190 GLY C CA 1
ATOM 6454 C C . GLY C 1 192 ? 15.942 90.570 45.214 1.00 31.40 190 GLY C C 1
ATOM 6455 O O . GLY C 1 192 ? 14.772 90.498 44.860 1.00 31.18 190 GLY C O 1
ATOM 6456 N N . LYS C 1 193 ? 16.890 91.139 44.482 1.00 32.65 191 LYS C N 1
ATOM 6457 C CA . LYS C 1 193 ? 16.620 91.810 43.223 1.00 33.91 191 LYS C CA 1
ATOM 6458 C C . LYS C 1 193 ? 16.394 90.911 42.017 1.00 34.58 191 LYS C C 1
ATOM 6459 O O . LYS C 1 193 ? 16.446 89.688 42.111 1.00 36.84 191 LYS C O 1
ATOM 6465 N N . GLU C 1 194 ? 16.144 91.543 40.878 1.00 33.10 192 GLU C N 1
ATOM 6466 C CA . GLU C 1 194 ? 15.902 90.833 39.640 1.00 31.72 192 GLU C CA 1
ATOM 6467 C C . GLU C 1 194 ? 16.859 91.371 38.604 1.00 31.07 192 GLU C C 1
ATOM 6468 O O . GLU C 1 194 ? 17.125 92.568 38.563 1.00 31.26 192 GLU C O 1
ATOM 6474 N N . ILE C 1 195 ? 17.394 90.489 37.773 1.00 29.26 193 ILE C N 1
ATOM 6475 C CA . ILE C 1 195 ? 18.296 90.939 36.738 1.00 29.43 193 ILE C CA 1
ATOM 6476 C C . ILE C 1 195 ? 17.432 91.654 35.688 1.00 29.56 193 ILE C C 1
ATOM 6477 O O . ILE C 1 195 ? 16.385 91.161 35.273 1.00 29.79 193 ILE C O 1
ATOM 6482 N N . GLN C 1 196 ? 17.865 92.832 35.268 1.00 29.74 194 GLN C N 1
ATOM 6483 C CA . GLN C 1 196 ? 17.098 93.591 34.302 1.00 29.67 194 GLN C CA 1
ATOM 6484 C C . GLN C 1 196 ? 17.947 94.127 33.170 1.00 27.97 194 GLN C C 1
ATOM 6485 O O . GLN C 1 196 ? 17.469 94.902 32.349 1.00 27.55 194 GLN C O 1
ATOM 6491 N N . GLU C 1 197 ? 19.200 93.695 33.117 1.00 26.90 195 GLU C N 1
ATOM 6492 C CA . GLU C 1 197 ? 20.113 94.139 32.071 1.00 25.20 195 GLU C CA 1
ATOM 6493 C C . GLU C 1 197 ? 21.327 93.221 32.039 1.00 23.90 195 GLU C C 1
ATOM 6494 O O . GLU C 1 197 ? 21.977 92.987 33.055 1.00 21.82 195 GLU C O 1
ATOM 6500 N N . VAL C 1 198 ? 21.631 92.692 30.867 1.00 23.93 196 VAL C N 1
ATOM 6501 C CA . VAL C 1 198 ? 22.772 91.807 30.741 1.00 23.70 196 VAL C CA 1
ATOM 6502 C C . VAL C 1 198 ? 23.365 91.839 29.337 1.00 24.19 196 VAL C C 1
ATOM 6503 O O . VAL C 1 198 ? 22.669 91.619 28.346 1.00 25.03 196 VAL C O 1
ATOM 6507 N N . THR C 1 199 ? 24.652 92.138 29.262 1.00 23.59 197 THR C N 1
ATOM 6508 C CA . THR C 1 199 ? 25.351 92.149 27.993 1.00 25.37 197 THR C CA 1
ATOM 6509 C C . THR C 1 199 ? 26.612 91.339 28.240 1.00 26.43 197 THR C C 1
ATOM 6510 O O . THR C 1 199 ? 26.946 91.065 29.388 1.00 26.45 197 THR C O 1
ATOM 6514 N N . GLY C 1 200 ? 27.311 90.943 27.178 1.00 27.10 198 GLY C N 1
ATOM 6515 C CA . GLY C 1 200 ? 28.519 90.158 27.371 1.00 25.11 198 GLY C CA 1
ATOM 6516 C C . GLY C 1 200 ? 29.386 89.906 26.156 1.00 22.63 198 GLY C C 1
ATOM 6517 O O . GLY C 1 200 ? 29.032 90.239 25.043 1.00 22.11 198 GLY C O 1
ATOM 6518 N N . THR C 1 201 ? 30.544 89.314 26.384 1.00 22.64 199 THR C N 1
ATOM 6519 C CA . THR C 1 201 ? 31.460 88.999 25.303 1.00 25.58 199 THR C CA 1
ATOM 6520 C C . THR C 1 201 ? 31.902 87.564 25.537 1.00 27.02 199 THR C C 1
ATOM 6521 O O . THR C 1 201 ? 32.031 87.147 26.683 1.00 28.87 199 THR C O 1
ATOM 6525 N N . ALA C 1 202 ? 32.132 86.815 24.465 1.00 26.69 200 ALA C N 1
ATOM 6526 C CA . ALA C 1 202 ? 32.541 85.427 24.594 1.00 26.92 200 ALA C CA 1
ATOM 6527 C C . ALA C 1 202 ? 33.552 85.011 23.531 1.00 28.55 200 ALA C C 1
ATOM 6528 O O . ALA C 1 202 ? 33.709 85.671 22.500 1.00 28.72 200 ALA C O 1
ATOM 6530 N N . THR C 1 203 ? 34.247 83.914 23.800 1.00 28.87 201 THR C N 1
ATOM 6531 C CA . THR C 1 203 ? 35.225 83.396 22.862 1.00 30.01 201 THR C CA 1
ATOM 6532 C C . THR C 1 203 ? 34.622 82.200 22.132 1.00 30.67 201 THR C C 1
ATOM 6533 O O . THR C 1 203 ? 34.305 81.185 22.757 1.00 30.51 201 THR C O 1
ATOM 6537 N N . TYR C 1 204 ? 34.451 82.319 20.819 1.00 30.87 202 TYR C N 1
ATOM 6538 C CA . TYR C 1 204 ? 33.888 81.215 20.054 1.00 33.14 202 TYR C CA 1
ATOM 6539 C C . TYR C 1 204 ? 34.271 81.231 18.589 1.00 34.87 202 TYR C C 1
ATOM 6540 O O . TYR C 1 204 ? 34.429 82.287 17.979 1.00 34.66 202 TYR C O 1
ATOM 6549 N N . GLN C 1 205 ? 34.408 80.032 18.039 1.00 38.18 203 GLN C N 1
ATOM 6550 C CA . GLN C 1 205 ? 34.741 79.834 16.639 1.00 40.88 203 GLN C CA 1
ATOM 6551 C C . GLN C 1 205 ? 33.412 79.583 15.925 1.00 41.31 203 GLN C C 1
ATOM 6552 O O . GLN C 1 205 ? 32.416 79.218 16.561 1.00 40.82 203 GLN C O 1
ATOM 6558 N N . GLN C 1 206 ? 33.394 79.782 14.612 1.00 41.68 204 GLN C N 1
ATOM 6559 C CA . GLN C 1 206 ? 32.175 79.576 13.840 1.00 42.04 204 GLN C CA 1
ATOM 6560 C C . GLN C 1 206 ? 31.664 78.149 13.888 1.00 39.83 204 GLN C C 1
ATOM 6561 O O . GLN C 1 206 ? 32.426 77.197 13.754 1.00 38.18 204 GLN C O 1
ATOM 6567 N N . GLY C 1 207 ? 30.355 78.026 14.080 1.00 38.97 205 GLY C N 1
ATOM 6568 C CA . GLY C 1 207 ? 29.730 76.727 14.195 1.00 39.74 205 GLY C CA 1
ATOM 6569 C C . GLY C 1 207 ? 29.754 76.324 15.664 1.00 40.84 205 GLY C C 1
ATOM 6570 O O . GLY C 1 207 ? 28.706 76.116 16.290 1.00 40.74 205 GLY C O 1
ATOM 6571 N N . ALA C 1 208 ? 30.964 76.243 16.216 1.00 40.38 206 ALA C N 1
ATOM 6572 C CA . ALA C 1 208 ? 31.193 75.865 17.612 1.00 39.83 206 ALA C CA 1
ATOM 6573 C C . ALA C 1 208 ? 30.589 76.814 18.661 1.00 38.16 206 ALA C C 1
ATOM 6574 O O . ALA C 1 208 ? 30.338 77.989 18.384 1.00 37.99 206 ALA C O 1
ATOM 6576 N N . THR C 1 209 ? 30.378 76.280 19.865 1.00 35.48 207 THR C N 1
ATOM 6577 C CA . THR C 1 209 ? 29.841 77.030 21.000 1.00 33.43 207 THR C CA 1
ATOM 6578 C C . THR C 1 209 ? 30.949 77.830 21.694 1.00 30.93 207 THR C C 1
ATOM 6579 O O . THR C 1 209 ? 32.109 77.757 21.295 1.00 30.72 207 THR C O 1
ATOM 6583 N N . ASP C 1 210 ? 30.594 78.571 22.739 1.00 28.29 208 ASP C N 1
ATOM 6584 C CA . ASP C 1 210 ? 31.572 79.388 23.463 1.00 28.07 208 ASP C CA 1
ATOM 6585 C C . ASP C 1 210 ? 32.545 78.631 24.362 1.00 28.71 208 ASP C C 1
ATOM 6586 O O . ASP C 1 210 ? 32.150 77.754 25.138 1.00 28.21 208 ASP C O 1
ATOM 6591 N N . SER C 1 211 ? 33.823 78.992 24.254 1.00 29.53 209 SER C N 1
ATOM 6592 C CA . SER C 1 211 ? 34.864 78.387 25.073 1.00 30.76 209 SER C CA 1
ATOM 6593 C C . SER C 1 211 ? 34.958 79.196 26.363 1.00 30.52 209 SER C C 1
ATOM 6594 O O . SER C 1 211 ? 35.085 78.627 27.457 1.00 29.82 209 SER C O 1
ATOM 6597 N N . GLN C 1 212 ? 34.908 80.524 26.218 1.00 30.20 210 GLN C N 1
ATOM 6598 C CA . GLN C 1 212 ? 34.943 81.449 27.365 1.00 29.59 210 GLN C CA 1
ATOM 6599 C C . GLN C 1 212 ? 33.684 82.288 27.270 1.00 28.68 210 GLN C C 1
ATOM 6600 O O . GLN C 1 212 ? 33.052 82.374 26.208 1.00 30.12 210 GLN C O 1
ATOM 6606 N N . CYS C 1 213 ? 33.337 82.939 28.368 1.00 27.36 211 CYS C N 1
ATOM 6607 C CA . CYS C 1 213 ? 32.146 83.753 28.376 1.00 25.09 211 CYS C CA 1
ATOM 6608 C C . CYS C 1 213 ? 32.202 84.779 29.516 1.00 23.80 211 CYS C C 1
ATOM 6609 O O . CYS C 1 213 ? 32.456 84.447 30.670 1.00 23.97 211 CYS C O 1
ATOM 6612 N N . ASN C 1 214 ? 32.011 86.043 29.165 1.00 22.29 212 ASN C N 1
ATOM 6613 C CA . ASN C 1 214 ? 32.033 87.125 30.143 1.00 20.80 212 ASN C CA 1
ATOM 6614 C C . ASN C 1 214 ? 30.823 88.058 30.097 1.00 20.56 212 ASN C C 1
ATOM 6615 O O . ASN C 1 214 ? 30.672 88.849 29.166 1.00 19.50 212 ASN C O 1
ATOM 6620 N N . LEU C 1 215 ? 29.993 87.980 31.131 1.00 19.94 213 LEU C N 1
ATOM 6621 C CA . LEU C 1 215 ? 28.786 88.796 31.245 1.00 21.10 213 LEU C CA 1
ATOM 6622 C C . LEU C 1 215 ? 28.903 90.016 32.147 1.00 21.29 213 LEU C C 1
ATOM 6623 O O . LEU C 1 215 ? 29.511 89.983 33.217 1.00 21.01 213 LEU C O 1
ATOM 6628 N N . ALA C 1 216 ? 28.282 91.094 31.693 1.00 21.16 214 ALA C N 1
ATOM 6629 C CA . ALA C 1 216 ? 28.219 92.332 32.437 1.00 20.94 214 ALA C CA 1
ATOM 6630 C C . ALA C 1 216 ? 26.734 92.437 32.766 1.00 21.56 214 ALA C C 1
ATOM 6631 O O . ALA C 1 216 ? 25.887 92.114 31.926 1.00 21.18 214 ALA C O 1
ATOM 6633 N N . LEU C 1 217 ? 26.396 92.839 33.986 1.00 21.72 215 LEU C N 1
ATOM 6634 C CA . LEU C 1 217 ? 24.984 92.936 34.313 1.00 22.00 215 LEU C CA 1
ATOM 6635 C C . LEU C 1 217 ? 24.516 94.028 35.253 1.00 21.63 215 LEU C C 1
ATOM 6636 O O . LEU C 1 217 ? 25.292 94.837 35.758 1.00 19.75 215 LEU C O 1
ATOM 6641 N N . LYS C 1 218 ? 23.208 94.051 35.459 1.00 21.21 216 LYS C N 1
ATOM 6642 C CA . LYS C 1 218 ? 22.594 95.067 36.283 1.00 21.67 216 LYS C CA 1
ATOM 6643 C C . LYS C 1 218 ? 21.301 94.548 36.881 1.00 21.03 216 LYS C C 1
ATOM 6644 O O . LYS C 1 218 ? 20.502 93.931 36.194 1.00 21.01 216 LYS C O 1
ATOM 6650 N N . PHE C 1 219 ? 21.117 94.794 38.170 1.00 21.84 217 PHE C N 1
ATOM 6651 C CA . PHE C 1 219 ? 19.910 94.382 38.874 1.00 23.45 217 PHE C CA 1
ATOM 6652 C C . PHE C 1 219 ? 19.177 95.677 39.214 1.00 24.25 217 PHE C C 1
ATOM 6653 O O . PHE C 1 219 ? 19.601 96.758 38.818 1.00 25.75 217 PHE C O 1
ATOM 6661 N N . ALA C 1 220 ? 18.073 95.578 39.937 1.00 24.80 218 ALA C N 1
ATOM 6662 C CA . ALA C 1 220 ? 17.378 96.786 40.349 1.00 26.33 218 ALA C CA 1
ATOM 6663 C C . ALA C 1 220 ? 18.136 97.292 41.592 1.00 27.83 218 ALA C C 1
ATOM 6664 O O . ALA C 1 220 ? 18.937 96.555 42.174 1.00 27.17 218 ALA C O 1
ATOM 6666 N N . GLU C 1 221 ? 17.900 98.537 41.994 1.00 28.53 219 GLU C N 1
ATOM 6667 C CA . GLU C 1 221 ? 18.557 99.109 43.180 1.00 30.17 219 GLU C CA 1
ATOM 6668 C C . GLU C 1 221 ? 20.049 99.440 43.026 1.00 30.11 219 GLU C C 1
ATOM 6669 O O . GLU C 1 221 ? 20.769 99.552 44.017 1.00 29.65 219 GLU C O 1
ATOM 6675 N N . GLY C 1 222 ? 20.528 99.572 41.797 1.00 29.92 220 GLY C N 1
ATOM 6676 C CA . GLY C 1 222 ? 21.923 99.929 41.615 1.00 26.25 220 GLY C CA 1
ATOM 6677 C C . GLY C 1 222 ? 22.999 98.919 41.973 1.00 24.35 220 GLY C C 1
ATOM 6678 O O . GLY C 1 222 ? 23.994 99.273 42.604 1.00 22.66 220 GLY C O 1
ATOM 6679 N N . THR C 1 223 ? 22.811 97.660 41.589 1.00 22.31 221 THR C N 1
ATOM 6680 C CA . THR C 1 223 ? 23.832 96.658 41.840 1.00 19.24 221 THR C CA 1
ATOM 6681 C C . THR C 1 223 ? 24.286 96.133 40.481 1.00 18.86 221 THR C C 1
ATOM 6682 O O . THR C 1 223 ? 23.510 95.498 39.766 1.00 18.53 221 THR C O 1
ATOM 6686 N N . LEU C 1 224 ? 25.528 96.429 40.110 1.00 16.88 222 LEU C N 1
ATOM 6687 C CA . LEU C 1 224 ? 26.066 95.947 38.851 1.00 16.39 222 LEU C CA 1
ATOM 6688 C C . LEU C 1 224 ? 26.700 94.596 39.134 1.00 16.86 222 LEU C C 1
ATOM 6689 O O . LEU C 1 224 ? 26.886 94.219 40.292 1.00 16.79 222 LEU C O 1
ATOM 6694 N N . GLY C 1 225 ? 27.024 93.850 38.088 1.00 17.30 223 GLY C N 1
ATOM 6695 C CA . GLY C 1 225 ? 27.625 92.552 38.310 1.00 16.21 223 GLY C CA 1
ATOM 6696 C C . GLY C 1 225 ? 28.475 92.035 37.177 1.00 15.57 223 GLY C C 1
ATOM 6697 O O . GLY C 1 225 ? 28.470 92.573 36.071 1.00 15.32 223 GLY C O 1
ATOM 6698 N N . ASN C 1 226 ? 29.217 90.974 37.462 1.00 15.80 224 ASN C N 1
ATOM 6699 C CA . ASN C 1 226 ? 30.071 90.360 36.460 1.00 16.81 224 ASN C CA 1
ATOM 6700 C C . ASN C 1 226 ? 30.094 88.838 36.602 1.00 16.89 224 ASN C C 1
ATOM 6701 O O . ASN C 1 226 ? 30.233 88.295 37.691 1.00 15.90 224 ASN C O 1
ATOM 6706 N N . ILE C 1 227 ? 29.917 88.138 35.494 1.00 17.59 225 ILE C N 1
ATOM 6707 C CA . ILE C 1 227 ? 29.975 86.687 35.554 1.00 17.91 225 ILE C CA 1
ATOM 6708 C C . ILE C 1 227 ? 31.029 86.225 34.575 1.00 19.01 225 ILE C C 1
ATOM 6709 O O . ILE C 1 227 ? 31.059 86.691 33.433 1.00 18.77 225 ILE C O 1
ATOM 6714 N N . PHE C 1 228 ? 31.917 85.346 35.030 1.00 19.89 226 PHE C N 1
ATOM 6715 C CA . PHE C 1 228 ? 32.953 84.830 34.155 1.00 23.04 226 PHE C CA 1
ATOM 6716 C C . PHE C 1 228 ? 32.931 83.315 34.193 1.00 24.08 226 PHE C C 1
ATOM 6717 O O . PHE C 1 228 ? 33.074 82.701 35.258 1.00 26.67 226 PHE C O 1
ATOM 6725 N N . ILE C 1 229 ? 32.746 82.726 33.020 1.00 23.52 227 ILE C N 1
ATOM 6726 C CA . ILE C 1 229 ? 32.701 81.283 32.870 1.00 25.24 227 ILE C CA 1
ATOM 6727 C C . ILE C 1 229 ? 33.734 80.952 31.813 1.00 26.36 227 ILE C C 1
ATOM 6728 O O . ILE C 1 229 ? 33.763 81.596 30.767 1.00 25.66 227 ILE C O 1
ATOM 6733 N N . ASN C 1 230 ? 34.572 79.947 32.058 1.00 27.76 228 ASN C N 1
ATOM 6734 C CA . ASN C 1 230 ? 35.584 79.611 31.070 1.00 28.48 228 ASN C CA 1
ATOM 6735 C C . ASN C 1 230 ? 36.133 78.186 31.092 1.00 28.83 228 ASN C C 1
ATOM 6736 O O . ASN C 1 230 ? 35.948 77.431 32.051 1.00 27.14 228 ASN C O 1
ATOM 6741 N N . VAL C 1 231 ? 36.821 77.849 30.003 1.00 29.85 229 VAL C N 1
ATOM 6742 C CA . VAL C 1 231 ? 37.458 76.550 29.823 1.00 30.79 229 VAL C CA 1
ATOM 6743 C C . VAL C 1 231 ? 38.914 76.795 29.404 1.00 30.37 229 VAL C C 1
ATOM 6744 O O . VAL C 1 231 ? 39.187 77.442 28.388 1.00 30.28 229 VAL C O 1
ATOM 6748 N N . GLY C 1 232 ? 39.848 76.302 30.206 1.00 29.64 230 GLY C N 1
ATOM 6749 C CA . GLY C 1 232 ? 41.247 76.497 29.883 1.00 29.45 230 GLY C CA 1
ATOM 6750 C C . GLY C 1 232 ? 42.074 77.005 31.045 1.00 27.33 230 GLY C C 1
ATOM 6751 O O . GLY C 1 232 ? 43.247 76.667 31.170 1.00 26.97 230 GLY C O 1
ATOM 6752 N N . LEU C 1 233 ? 41.475 77.828 31.893 1.00 25.84 231 LEU C N 1
ATOM 6753 C CA . LEU C 1 233 ? 42.196 78.347 33.038 1.00 24.07 231 LEU C CA 1
ATOM 6754 C C . LEU C 1 233 ? 42.171 77.316 34.146 1.00 24.71 231 LEU C C 1
ATOM 6755 O O . LEU C 1 233 ? 41.378 76.371 34.112 1.00 22.91 231 LEU C O 1
ATOM 6760 N N . LYS C 1 234 ? 43.053 77.496 35.124 1.00 27.26 232 LYS C N 1
ATOM 6761 C CA . LYS C 1 234 ? 43.152 76.576 36.246 1.00 28.13 232 LYS C CA 1
ATOM 6762 C C . LYS C 1 234 ? 42.728 77.268 37.540 1.00 27.61 232 LYS C C 1
ATOM 6763 O O . LYS C 1 234 ? 42.633 76.630 38.590 1.00 29.83 232 LYS C O 1
ATOM 6769 N N . ILE C 1 235 ? 42.450 78.568 37.454 1.00 25.37 233 ILE C N 1
ATOM 6770 C CA . ILE C 1 235 ? 42.039 79.361 38.615 1.00 24.40 233 ILE C CA 1
ATOM 6771 C C . ILE C 1 235 ? 40.868 78.755 39.382 1.00 24.01 233 ILE C C 1
ATOM 6772 O O . ILE C 1 235 ? 40.159 77.891 38.878 1.00 25.58 233 ILE C O 1
ATOM 6777 N N . PRO C 1 236 ? 40.650 79.208 40.620 1.00 24.15 234 PRO C N 1
ATOM 6778 C CA . PRO C 1 236 ? 39.561 78.705 41.467 1.00 25.06 234 PRO C CA 1
ATOM 6779 C C . PRO C 1 236 ? 38.227 79.379 41.161 1.00 25.53 234 PRO C C 1
ATOM 6780 O O . PRO C 1 236 ? 38.192 80.446 40.544 1.00 26.70 234 PRO C O 1
ATOM 6784 N N . SER C 1 237 ? 37.136 78.760 41.600 1.00 25.06 235 SER C N 1
ATOM 6785 C CA . SER C 1 237 ? 35.812 79.324 41.388 1.00 25.28 235 SER C CA 1
ATOM 6786 C C . SER C 1 237 ? 35.376 80.090 42.632 1.00 27.33 235 SER C C 1
ATOM 6787 O O . SER C 1 237 ? 35.309 79.540 43.729 1.00 28.21 235 SER C O 1
ATOM 6790 N N . GLU C 1 238 ? 35.091 81.372 42.460 1.00 29.17 236 GLU C N 1
ATOM 6791 C CA . GLU C 1 238 ? 34.661 82.190 43.578 1.00 29.36 236 GLU C CA 1
ATOM 6792 C C . GLU C 1 238 ? 33.584 83.178 43.170 1.00 30.24 236 GLU C C 1
ATOM 6793 O O . GLU C 1 238 ? 33.575 83.707 42.053 1.00 28.56 236 GLU C O 1
ATOM 6807 N N . THR C 1 240 ? 31.785 86.652 44.689 1.00 29.94 238 THR C N 1
ATOM 6808 C CA . THR C 1 240 ? 31.929 87.685 45.696 1.00 28.51 238 THR C CA 1
ATOM 6809 C C . THR C 1 240 ? 30.803 88.706 45.708 1.00 26.18 238 THR C C 1
ATOM 6810 O O . THR C 1 240 ? 30.371 89.184 44.658 1.00 25.37 238 THR C O 1
ATOM 6814 N N . ILE C 1 241 ? 30.330 89.031 46.906 1.00 23.51 239 ILE C N 1
ATOM 6815 C CA . ILE C 1 241 ? 29.270 90.013 47.065 1.00 23.06 239 ILE C CA 1
ATOM 6816 C C . ILE C 1 241 ? 29.866 91.243 47.757 1.00 22.29 239 ILE C C 1
ATOM 6817 O O . ILE C 1 241 ? 30.206 91.181 48.937 1.00 20.63 239 ILE C O 1
ATOM 6822 N N . CYS C 1 242 ? 29.980 92.350 47.021 1.00 20.62 240 CYS C N 1
ATOM 6823 C CA . CYS C 1 242 ? 30.545 93.587 47.559 1.00 22.23 240 CYS C CA 1
ATOM 6824 C C . CYS C 1 242 ? 29.567 94.694 47.952 1.00 23.67 240 CYS C C 1
ATOM 6825 O O . CYS C 1 242 ? 29.074 95.447 47.100 1.00 23.00 240 CYS C O 1
ATOM 6828 N N . GLY C 1 243 ? 29.314 94.796 49.257 1.00 23.92 241 GLY C N 1
ATOM 6829 C CA . GLY C 1 243 ? 28.425 95.817 49.781 1.00 23.87 241 GLY C CA 1
ATOM 6830 C C . GLY C 1 243 ? 29.244 96.951 50.372 1.00 23.73 241 GLY C C 1
ATOM 6831 O O . GLY C 1 243 ? 30.469 96.864 50.457 1.00 23.39 241 GLY C O 1
ATOM 6832 N N . THR C 1 244 ? 28.572 98.016 50.786 1.00 23.78 242 THR C N 1
ATOM 6833 C CA . THR C 1 244 ? 29.255 99.166 51.362 1.00 24.71 242 THR C CA 1
ATOM 6834 C C . THR C 1 244 ? 29.817 98.921 52.748 1.00 25.74 242 THR C C 1
ATOM 6835 O O . THR C 1 244 ? 30.733 99.619 53.168 1.00 28.52 242 THR C O 1
ATOM 6839 N N . LYS C 1 245 ? 29.284 97.933 53.456 1.00 26.55 243 LYS C N 1
ATOM 6840 C CA . LYS C 1 245 ? 29.737 97.647 54.812 1.00 27.53 243 LYS C CA 1
ATOM 6841 C C . LYS C 1 245 ? 30.388 96.285 54.979 1.00 27.49 243 LYS C C 1
ATOM 6842 O O . LYS C 1 245 ? 30.477 95.775 56.087 1.00 28.49 243 LYS C O 1
ATOM 6848 N N . GLY C 1 246 ? 30.840 95.689 53.886 1.00 27.63 244 GLY C N 1
ATOM 6849 C CA . GLY C 1 246 ? 31.464 94.379 53.979 1.00 26.00 244 GLY C CA 1
ATOM 6850 C C . GLY C 1 246 ? 31.210 93.540 52.743 1.00 26.21 244 GLY C C 1
ATOM 6851 O O . GLY C 1 246 ? 30.579 93.990 51.784 1.00 25.26 244 GLY C O 1
ATOM 6852 N N . GLN C 1 247 ? 31.701 92.310 52.764 1.00 25.67 245 GLN C N 1
ATOM 6853 C CA . GLN C 1 247 ? 31.530 91.421 51.636 1.00 25.41 245 GLN C CA 1
ATOM 6854 C C . GLN C 1 247 ? 31.549 89.967 52.044 1.00 25.20 245 GLN C C 1
ATOM 6855 O O . GLN C 1 247 ? 31.919 89.625 53.161 1.00 24.42 245 GLN C O 1
ATOM 6861 N N . ILE C 1 248 ? 31.127 89.108 51.128 1.00 24.68 246 ILE C N 1
ATOM 6862 C CA . ILE C 1 248 ? 31.107 87.677 51.386 1.00 22.80 246 ILE C CA 1
ATOM 6863 C C . ILE C 1 248 ? 31.834 87.027 50.238 1.00 23.10 246 ILE C C 1
ATOM 6864 O O . ILE C 1 248 ? 31.744 87.494 49.106 1.00 25.91 246 ILE C O 1
ATOM 6869 N N . VAL C 1 249 ? 32.567 85.961 50.508 1.00 22.18 247 VAL C N 1
ATOM 6870 C CA . VAL C 1 249 ? 33.242 85.285 49.418 1.00 22.94 247 VAL C CA 1
ATOM 6871 C C . VAL C 1 249 ? 32.820 83.836 49.447 1.00 21.85 247 VAL C C 1
ATOM 6872 O O . VAL C 1 249 ? 33.012 83.146 50.441 1.00 23.29 247 VAL C O 1
ATOM 6876 N N . ILE C 1 250 ? 32.214 83.376 48.362 1.00 21.31 248 ILE C N 1
ATOM 6877 C CA . ILE C 1 250 ? 31.766 81.994 48.316 1.00 22.00 248 ILE C CA 1
ATOM 6878 C C . ILE C 1 250 ? 32.564 81.135 47.367 1.00 22.24 248 ILE C C 1
ATOM 6879 O O . ILE C 1 250 ? 32.643 81.423 46.177 1.00 22.98 248 ILE C O 1
ATOM 6884 N N . PRO C 1 251 ? 33.174 80.059 47.886 1.00 22.78 249 PRO C N 1
ATOM 6885 C CA . PRO C 1 251 ? 33.970 79.151 47.061 1.00 21.11 249 PRO C CA 1
ATOM 6886 C C . PRO C 1 251 ? 33.040 78.114 46.451 1.00 20.20 249 PRO C C 1
ATOM 6887 O O . PRO C 1 251 ? 32.130 77.625 47.119 1.00 19.48 249 PRO C O 1
ATOM 6891 N N . ASN C 1 252 ? 33.257 77.789 45.184 1.00 20.33 250 ASN C N 1
ATOM 6892 C CA . ASN C 1 252 ? 32.448 76.778 44.510 1.00 22.27 250 ASN C CA 1
ATOM 6893 C C . ASN C 1 252 ? 31.006 76.850 45.001 1.00 23.37 250 ASN C C 1
ATOM 6894 O O . ASN C 1 252 ? 30.457 75.841 45.454 1.00 26.54 250 ASN C O 1
ATOM 6899 N N . PHE C 1 253 ? 30.393 78.026 44.908 1.00 22.43 251 PHE C N 1
ATOM 6900 C CA . PHE C 1 253 ? 29.037 78.217 45.416 1.00 21.55 251 PHE C CA 1
ATOM 6901 C C . PHE C 1 253 ? 28.045 77.101 45.126 1.00 21.34 251 PHE C C 1
ATOM 6902 O O . PHE C 1 253 ? 27.102 76.912 45.883 1.00 21.42 251 PHE C O 1
ATOM 6910 N N . TRP C 1 254 ? 28.243 76.341 44.057 1.00 21.76 252 TRP C N 1
ATOM 6911 C CA . TRP C 1 254 ? 27.269 75.295 43.759 1.00 24.25 252 TRP C CA 1
ATOM 6912 C C . TRP C 1 254 ? 27.351 74.052 44.627 1.00 24.46 252 TRP C C 1
ATOM 6913 O O . TRP C 1 254 ? 26.452 73.216 44.583 1.00 25.79 252 TRP C O 1
ATOM 6924 N N . LYS C 1 255 ? 28.405 73.913 45.419 1.00 23.74 253 LYS C N 1
ATOM 6925 C CA . LYS C 1 255 ? 28.498 72.734 46.265 1.00 25.43 253 LYS C CA 1
ATOM 6926 C C . LYS C 1 255 ? 29.335 73.006 47.508 1.00 24.97 253 LYS C C 1
ATOM 6927 O O . LYS C 1 255 ? 29.898 72.097 48.109 1.00 23.70 253 LYS C O 1
ATOM 6933 N N . THR C 1 256 ? 29.394 74.261 47.915 1.00 25.59 254 THR C N 1
ATOM 6934 C CA . THR C 1 256 ? 30.203 74.596 49.067 1.00 27.75 254 THR C CA 1
ATOM 6935 C C . THR C 1 256 ? 29.559 74.376 50.425 1.00 28.51 254 THR C C 1
ATOM 6936 O O . THR C 1 256 ? 28.336 74.407 50.572 1.00 28.34 254 THR C O 1
ATOM 6940 N N . ASP C 1 257 ? 30.417 74.176 51.423 1.00 29.67 255 ASP C N 1
ATOM 6941 C CA . ASP C 1 257 ? 29.991 73.966 52.810 1.00 29.27 255 ASP C CA 1
ATOM 6942 C C . ASP C 1 257 ? 30.455 75.164 53.639 1.00 28.47 255 ASP C C 1
ATOM 6943 O O . ASP C 1 257 ? 30.211 75.238 54.848 1.00 27.99 255 ASP C O 1
ATOM 6948 N N . CYS C 1 258 ? 31.124 76.103 52.972 1.00 27.20 256 CYS C N 1
ATOM 6949 C CA . CYS C 1 258 ? 31.642 77.283 53.642 1.00 26.06 256 CYS C CA 1
ATOM 6950 C C . CYS C 1 258 ? 31.585 78.569 52.811 1.00 24.94 256 CYS C C 1
ATOM 6951 O O . CYS C 1 258 ? 31.503 78.545 51.581 1.00 23.18 256 CYS C O 1
ATOM 6954 N N . ALA C 1 259 ? 31.625 79.693 53.516 1.00 24.88 257 ALA C N 1
ATOM 6955 C CA . ALA C 1 259 ? 31.591 81.022 52.911 1.00 26.34 257 ALA C CA 1
ATOM 6956 C C . ALA C 1 259 ? 32.411 81.928 53.820 1.00 27.03 257 ALA C C 1
ATOM 6957 O O . ALA C 1 259 ? 32.487 81.694 55.028 1.00 28.01 257 ALA C O 1
ATOM 6959 N N . TYR C 1 260 ? 33.019 82.958 53.247 1.00 26.23 258 TYR C N 1
ATOM 6960 C CA . TYR C 1 260 ? 33.838 83.865 54.025 1.00 26.90 258 TYR C CA 1
ATOM 6961 C C . TYR C 1 260 ? 33.282 85.265 54.060 1.00 26.98 258 TYR C C 1
ATOM 6962 O O . TYR C 1 260 ? 33.293 85.989 53.070 1.00 28.50 258 TYR C O 1
ATOM 6971 N N . TYR C 1 261 ? 32.824 85.636 55.243 1.00 27.37 259 TYR C N 1
ATOM 6972 C CA . TYR C 1 261 ? 32.221 86.934 55.508 1.00 28.05 259 TYR C CA 1
ATOM 6973 C C . TYR C 1 261 ? 33.222 87.922 56.124 1.00 27.13 259 TYR C C 1
ATOM 6974 O O . TYR C 1 261 ? 33.932 87.584 57.060 1.00 28.48 259 TYR C O 1
ATOM 6983 N N . THR C 1 262 ? 33.294 89.125 55.564 1.00 27.81 260 THR C N 1
ATOM 6984 C CA . THR C 1 262 ? 34.148 90.187 56.094 1.00 28.78 260 THR C CA 1
ATOM 6985 C C . THR C 1 262 ? 33.171 91.310 56.379 1.00 30.17 260 THR C C 1
ATOM 6986 O O . THR C 1 262 ? 32.575 91.876 55.457 1.00 29.23 260 THR C O 1
ATOM 6990 N N . ASP C 1 263 ? 33.009 91.619 57.661 1.00 31.43 261 ASP C N 1
ATOM 6991 C CA . ASP C 1 263 ? 32.071 92.630 58.098 1.00 33.10 261 ASP C CA 1
ATOM 6992 C C . ASP C 1 263 ? 32.620 94.032 58.027 1.00 35.38 261 ASP C C 1
ATOM 6993 O O . ASP C 1 263 ? 33.749 94.254 57.578 1.00 35.02 261 ASP C O 1
ATOM 6998 N N . ALA C 1 264 ? 31.801 94.972 58.493 1.00 37.68 262 ALA C N 1
ATOM 6999 C CA . ALA C 1 264 ? 32.127 96.391 58.489 1.00 39.62 262 ALA C CA 1
ATOM 7000 C C . ALA C 1 264 ? 33.410 96.749 59.238 1.00 41.43 262 ALA C C 1
ATOM 7001 O O . ALA C 1 264 ? 34.323 97.347 58.656 1.00 41.69 262 ALA C O 1
ATOM 7003 N N . GLN C 1 265 ? 33.471 96.379 60.518 1.00 42.73 263 GLN C N 1
ATOM 7004 C CA . GLN C 1 265 ? 34.623 96.671 61.375 1.00 44.44 263 GLN C CA 1
ATOM 7005 C C . GLN C 1 265 ? 35.947 96.364 60.675 1.00 44.84 263 GLN C C 1
ATOM 7006 O O . GLN C 1 265 ? 36.930 97.082 60.840 1.00 44.39 263 GLN C O 1
ATOM 7012 N N . GLY C 1 266 ? 35.974 95.285 59.903 1.00 45.23 264 GLY C N 1
ATOM 7013 C CA . GLY C 1 266 ? 37.189 94.942 59.193 1.00 44.79 264 GLY C CA 1
ATOM 7014 C C . GLY C 1 266 ? 37.603 93.487 59.271 1.00 44.69 264 GLY C C 1
ATOM 7015 O O . GLY C 1 266 ? 38.352 93.014 58.419 1.00 43.20 264 GLY C O 1
ATOM 7016 N N . ASN C 1 267 ? 37.124 92.774 60.285 1.00 45.35 265 ASN C N 1
ATOM 7017 C CA . ASN C 1 267 ? 37.485 91.370 60.445 1.00 46.08 265 ASN C CA 1
ATOM 7018 C C . ASN C 1 267 ? 36.604 90.456 59.624 1.00 46.03 265 ASN C C 1
ATOM 7019 O O . ASN C 1 267 ? 35.459 90.778 59.318 1.00 47.20 265 ASN C O 1
ATOM 7024 N N . THR C 1 268 ? 37.147 89.300 59.276 1.00 44.76 266 THR C N 1
ATOM 7025 C CA . THR C 1 268 ? 36.418 88.338 58.470 1.00 42.78 266 THR C CA 1
ATOM 7026 C C . THR C 1 268 ? 36.320 86.977 59.148 1.00 42.29 266 THR C C 1
ATOM 7027 O O . THR C 1 268 ? 37.298 86.489 59.708 1.00 44.58 266 THR C O 1
ATOM 7031 N N . VAL C 1 269 ? 35.139 86.369 59.112 1.00 39.90 267 VAL C N 1
ATOM 7032 C CA . VAL C 1 269 ? 34.963 85.054 59.709 1.00 38.25 267 VAL C CA 1
ATOM 7033 C C . VAL C 1 269 ? 34.672 84.036 58.619 1.00 38.08 267 VAL C C 1
ATOM 7034 O O . VAL C 1 269 ? 34.646 84.363 57.426 1.00 36.68 267 VAL C O 1
ATOM 7038 N N . LYS C 1 270 ? 34.426 82.802 59.042 1.00 36.40 268 LYS C N 1
ATOM 7039 C CA . LYS C 1 270 ? 34.159 81.729 58.108 1.00 33.79 268 LYS C CA 1
ATOM 7040 C C . LYS C 1 270 ? 32.876 80.981 58.392 1.00 32.06 268 LYS C C 1
ATOM 7041 O O . LYS C 1 270 ? 32.816 80.215 59.337 1.00 32.13 268 LYS C O 1
ATOM 7047 N N . TRP C 1 271 ? 31.848 81.192 57.580 1.00 32.07 269 TRP C N 1
ATOM 7048 C CA . TRP C 1 271 ? 30.607 80.459 57.796 1.00 30.63 269 TRP C CA 1
ATOM 7049 C C . TRP C 1 271 ? 30.850 79.008 57.451 1.00 32.08 269 TRP C C 1
ATOM 7050 O O . TRP C 1 271 ? 31.577 78.683 56.505 1.00 31.10 269 TRP C O 1
ATOM 7061 N N . SER C 1 272 ? 30.233 78.127 58.224 1.00 32.53 270 SER C N 1
ATOM 7062 C CA . SER C 1 272 ? 30.423 76.721 57.991 1.00 33.57 270 SER C CA 1
ATOM 7063 C C . SER C 1 272 ? 29.250 75.885 58.412 1.00 35.66 270 SER C C 1
ATOM 7064 O O . SER C 1 272 ? 28.581 76.161 59.404 1.00 37.74 270 SER C O 1
ATOM 7067 N N . GLU C 1 273 ? 29.003 74.858 57.620 1.00 36.64 271 GLU C N 1
ATOM 7068 C CA . GLU C 1 273 ? 27.958 73.902 57.891 1.00 39.28 271 GLU C CA 1
ATOM 7069 C C . GLU C 1 273 ? 28.503 72.697 57.175 1.00 42.28 271 GLU C C 1
ATOM 7070 O O . GLU C 1 273 ? 29.200 72.828 56.168 1.00 45.01 271 GLU C O 1
ATOM 7076 N N . GLN C 1 274 ? 28.239 71.518 57.699 1.00 44.35 272 GLN C N 1
ATOM 7077 C CA . GLN C 1 274 ? 28.773 70.344 57.048 1.00 45.71 272 GLN C CA 1
ATOM 7078 C C . GLN C 1 274 ? 27.621 69.674 56.399 1.00 45.56 272 GLN C C 1
ATOM 7079 O O . GLN C 1 274 ? 26.512 69.735 56.907 1.00 46.59 272 GLN C O 1
ATOM 7085 N N . PHE C 1 275 ? 27.839 69.050 55.259 1.00 45.60 273 PHE C N 1
ATOM 7086 C CA . PHE C 1 275 ? 26.706 68.374 54.719 1.00 46.38 273 PHE C CA 1
ATOM 7087 C C . PHE C 1 275 ? 26.863 66.965 54.278 1.00 47.37 273 PHE C C 1
ATOM 7088 O O . PHE C 1 275 ? 27.957 66.439 54.036 1.00 46.87 273 PHE C O 1
ATOM 7096 N N . THR C 1 276 ? 25.679 66.384 54.228 1.00 48.62 274 THR C N 1
ATOM 7097 C CA . THR C 1 276 ? 25.390 65.039 53.837 1.00 48.31 274 THR C CA 1
ATOM 7098 C C . THR C 1 276 ? 25.942 64.872 52.430 1.00 47.88 274 THR C C 1
ATOM 7099 O O . THR C 1 276 ? 26.975 64.235 52.210 1.00 47.76 274 THR C O 1
ATOM 7103 N N . SER C 1 277 ? 25.226 65.481 51.495 1.00 47.42 275 SER C N 1
ATOM 7104 C CA . SER C 1 277 ? 25.560 65.502 50.080 1.00 47.40 275 SER C CA 1
ATOM 7105 C C . SER C 1 277 ? 24.706 66.647 49.546 1.00 47.41 275 SER C C 1
ATOM 7106 O O . SER C 1 277 ? 23.667 66.968 50.115 1.00 47.86 275 SER C O 1
ATOM 7109 N N . GLU C 1 278 ? 25.135 67.253 48.452 1.00 46.89 276 GLU C N 1
ATOM 7110 C CA . GLU C 1 278 ? 24.423 68.383 47.860 1.00 46.61 276 GLU C CA 1
ATOM 7111 C C . GLU C 1 278 ? 22.955 68.166 47.497 1.00 43.97 276 GLU C C 1
ATOM 7112 O O . GLU C 1 278 ? 22.087 68.925 47.911 1.00 46.11 276 GLU C O 1
ATOM 7118 N N . PHE C 1 279 ? 22.692 67.146 46.693 1.00 40.75 277 PHE C N 1
ATOM 7119 C CA . PHE C 1 279 ? 21.344 66.835 46.224 1.00 36.59 277 PHE C CA 1
ATOM 7120 C C . PHE C 1 279 ? 20.202 66.824 47.251 1.00 34.07 277 PHE C C 1
ATOM 7121 O O . PHE C 1 279 ? 19.069 67.189 46.935 1.00 32.99 277 PHE C O 1
ATOM 7129 N N . THR C 1 280 ? 20.500 66.412 48.475 1.00 32.06 278 THR C N 1
ATOM 7130 C CA . THR C 1 280 ? 19.493 66.314 49.523 1.00 30.49 278 THR C CA 1
ATOM 7131 C C . THR C 1 280 ? 18.702 67.599 49.787 1.00 29.49 278 THR C C 1
ATOM 7132 O O . THR C 1 280 ? 17.469 67.575 49.900 1.00 25.26 278 THR C O 1
ATOM 7136 N N . TYR C 1 281 ? 19.415 68.716 49.882 1.00 28.84 279 TYR C N 1
ATOM 7137 C CA . TYR C 1 281 ? 18.770 69.989 50.140 1.00 29.92 279 TYR C CA 1
ATOM 7138 C C . TYR C 1 281 ? 17.839 70.379 49.012 1.00 29.60 279 TYR C C 1
ATOM 7139 O O . TYR C 1 281 ? 16.951 71.194 49.196 1.00 31.41 279 TYR C O 1
ATOM 7148 N N . GLU C 1 282 ? 18.043 69.792 47.845 1.00 29.76 280 GLU C N 1
ATOM 7149 C CA . GLU C 1 282 ? 17.211 70.087 46.691 1.00 29.79 280 GLU C CA 1
ATOM 7150 C C . GLU C 1 282 ? 15.985 69.177 46.708 1.00 29.08 280 GLU C C 1
ATOM 7151 O O . GLU C 1 282 ? 14.861 69.616 46.481 1.00 28.90 280 GLU C O 1
ATOM 7157 N N . ILE C 1 283 ? 16.221 67.905 46.990 1.00 28.37 281 ILE C N 1
ATOM 7158 C CA . ILE C 1 283 ? 15.165 66.905 47.017 1.00 29.00 281 ILE C CA 1
ATOM 7159 C C . ILE C 1 283 ? 14.096 67.069 48.111 1.00 30.64 281 ILE C C 1
ATOM 7160 O O . ILE C 1 283 ? 12.896 67.133 47.805 1.00 30.45 281 ILE C O 1
ATOM 7165 N N . ASN C 1 284 ? 14.496 67.138 49.381 1.00 31.60 282 ASN C N 1
ATOM 7166 C CA . ASN C 1 284 ? 13.463 67.247 50.396 1.00 32.60 282 ASN C CA 1
ATOM 7167 C C . ASN C 1 284 ? 12.775 68.607 50.394 1.00 31.32 282 ASN C C 1
ATOM 7168 O O . ASN C 1 284 ? 11.792 68.810 51.105 1.00 32.10 282 ASN C O 1
ATOM 7173 N N . HIS C 1 285 ? 13.274 69.523 49.562 1.00 29.63 283 HIS C N 1
ATOM 7174 C CA . HIS C 1 285 ? 12.637 70.829 49.395 1.00 27.55 283 HIS C CA 1
ATOM 7175 C C . HIS C 1 285 ? 11.485 70.547 48.431 1.00 26.48 283 HIS C C 1
ATOM 7176 O O . HIS C 1 285 ? 10.335 70.914 48.669 1.00 23.48 283 HIS C O 1
ATOM 7183 N N . VAL C 1 286 ? 11.820 69.893 47.326 1.00 25.81 284 VAL C N 1
ATOM 7184 C CA . VAL C 1 286 ? 10.828 69.529 46.335 1.00 26.92 284 VAL C CA 1
ATOM 7185 C C . VAL C 1 286 ? 9.772 68.661 47.017 1.00 29.37 284 VAL C C 1
ATOM 7186 O O . VAL C 1 286 ? 8.569 68.865 46.824 1.00 28.98 284 VAL C O 1
ATOM 7190 N N . ASN C 1 287 ? 10.224 67.697 47.823 1.00 32.16 285 ASN C N 1
ATOM 7191 C CA . ASN C 1 287 ? 9.303 66.818 48.545 1.00 34.06 285 ASN C CA 1
ATOM 7192 C C . ASN C 1 287 ? 8.358 67.668 49.390 1.00 34.45 285 ASN C C 1
ATOM 7193 O O . ASN C 1 287 ? 7.151 67.459 49.395 1.00 34.31 285 ASN C O 1
ATOM 7198 N N . GLN C 1 288 ? 8.927 68.626 50.109 1.00 35.16 286 GLN C N 1
ATOM 7199 C CA . GLN C 1 288 ? 8.153 69.530 50.943 1.00 35.12 286 GLN C CA 1
ATOM 7200 C C . GLN C 1 288 ? 7.099 70.237 50.098 1.00 33.24 286 GLN C C 1
ATOM 7201 O O . GLN C 1 288 ? 5.978 70.443 50.550 1.00 34.02 286 GLN C O 1
ATOM 7207 N N . CYS C 1 289 ? 7.453 70.596 48.867 1.00 31.82 287 CYS C N 1
ATOM 7208 C CA . CYS C 1 289 ? 6.499 71.260 47.977 1.00 29.65 287 CYS C CA 1
ATOM 7209 C C . CYS C 1 289 ? 5.393 70.290 47.577 1.00 28.75 287 CYS C C 1
ATOM 7210 O O . CYS C 1 289 ? 4.230 70.670 47.466 1.00 25.64 287 CYS C O 1
ATOM 7213 N N . LEU C 1 290 ? 5.768 69.037 47.341 1.00 28.04 288 LEU C N 1
ATOM 7214 C CA . LEU C 1 290 ? 4.796 68.024 46.969 1.00 28.58 288 LEU C CA 1
ATOM 7215 C C . LEU C 1 290 ? 3.909 67.737 48.178 1.00 30.66 288 LEU C C 1
ATOM 7216 O O . LEU C 1 290 ? 2.716 67.459 48.036 1.00 30.53 288 LEU C O 1
ATOM 7221 N N . GLN C 1 291 ? 4.491 67.828 49.371 1.00 33.77 289 GLN C N 1
ATOM 7222 C CA . GLN C 1 291 ? 3.749 67.593 50.602 1.00 36.62 289 GLN C CA 1
ATOM 7223 C C . GLN C 1 291 ? 2.701 68.676 50.807 1.00 37.18 289 GLN C C 1
ATOM 7224 O O . GLN C 1 291 ? 1.582 68.399 51.262 1.00 38.39 289 GLN C O 1
ATOM 7230 N N . ASP C 1 292 ? 3.065 69.910 50.471 1.00 35.84 290 ASP C N 1
ATOM 7231 C CA . ASP C 1 292 ? 2.153 71.035 50.625 1.00 35.46 290 ASP C CA 1
ATOM 7232 C C . ASP C 1 292 ? 1.281 71.216 49.378 1.00 35.23 290 ASP C C 1
ATOM 7233 O O . ASP C 1 292 ? 0.693 72.272 49.156 1.00 33.67 290 ASP C O 1
ATOM 7238 N N . LYS C 1 293 ? 1.211 70.157 48.573 1.00 36.28 291 LYS C N 1
ATOM 7239 C CA . LYS C 1 293 ? 0.413 70.121 47.347 1.00 36.54 291 LYS C CA 1
ATOM 7240 C C . LYS C 1 293 ? 0.534 71.320 46.403 1.00 35.07 291 LYS C C 1
ATOM 7241 O O . LYS C 1 293 ? -0.460 71.712 45.810 1.00 35.87 291 LYS C O 1
ATOM 7247 N N . LYS C 1 294 ? 1.722 71.897 46.241 1.00 34.43 292 LYS C N 1
ATOM 7248 C CA . LYS C 1 294 ? 1.872 73.038 45.330 1.00 35.46 292 LYS C CA 1
ATOM 7249 C C . LYS C 1 294 ? 2.400 72.665 43.938 1.00 34.93 292 LYS C C 1
ATOM 7250 O O . LYS C 1 294 ? 3.043 71.635 43.766 1.00 35.20 292 LYS C O 1
ATOM 7256 N N . LEU C 1 295 ? 2.124 73.507 42.945 1.00 34.75 293 LEU C N 1
ATOM 7257 C CA . LEU C 1 295 ? 2.538 73.225 41.569 1.00 34.79 293 LEU C CA 1
ATOM 7258 C C . LEU C 1 295 ? 3.860 73.832 41.134 1.00 34.04 293 LEU C C 1
ATOM 7259 O O . LEU C 1 295 ? 4.344 73.556 40.036 1.00 35.48 293 LEU C O 1
ATOM 7264 N N . THR C 1 296 ? 4.447 74.654 41.989 1.00 31.32 294 THR C N 1
ATOM 7265 C CA . THR C 1 296 ? 5.704 75.277 41.652 1.00 27.90 294 THR C CA 1
ATOM 7266 C C . THR C 1 296 ? 6.489 75.610 42.927 1.00 27.61 294 THR C C 1
ATOM 7267 O O . THR C 1 296 ? 5.943 75.583 44.034 1.00 25.84 294 THR C O 1
ATOM 7271 N N . SER C 1 297 ? 7.772 75.913 42.773 1.00 26.36 295 SER C N 1
ATOM 7272 C CA . SER C 1 297 ? 8.615 76.229 43.918 1.00 26.15 295 SER C CA 1
ATOM 7273 C C . SER C 1 297 ? 8.731 77.719 44.141 1.00 25.11 295 SER C C 1
ATOM 7274 O O . SER C 1 297 ? 8.843 78.485 43.190 1.00 26.44 295 SER C O 1
ATOM 7277 N N . PRO C 1 298 ? 8.717 78.147 45.411 1.00 24.31 296 PRO C N 1
ATOM 7278 C CA . PRO C 1 298 ? 8.831 79.564 45.743 1.00 21.64 296 PRO C CA 1
ATOM 7279 C C . PRO C 1 298 ? 10.214 80.105 45.455 1.00 20.63 296 PRO C C 1
ATOM 7280 O O . PRO C 1 298 ? 10.403 81.311 45.415 1.00 21.31 296 PRO C O 1
ATOM 7284 N N . VAL C 1 299 ? 11.180 79.219 45.246 1.00 20.01 297 VAL C N 1
ATOM 7285 C CA . VAL C 1 299 ? 12.550 79.657 44.977 1.00 20.78 297 VAL C CA 1
ATOM 7286 C C . VAL C 1 299 ? 12.881 79.580 43.489 1.00 21.75 297 VAL C C 1
ATOM 7287 O O . VAL C 1 299 ? 13.186 80.595 42.854 1.00 21.22 297 VAL C O 1
ATOM 7299 N N . THR C 1 301 ? 11.265 79.530 40.746 1.00 22.09 299 THR C N 1
ATOM 7300 C CA . THR C 1 301 ? 9.959 79.787 40.178 1.00 21.17 299 THR C CA 1
ATOM 7301 C C . THR C 1 301 ? 9.908 79.671 38.670 1.00 20.50 299 THR C C 1
ATOM 7302 O O . THR C 1 301 ? 10.936 79.719 37.996 1.00 19.22 299 THR C O 1
ATOM 7306 N N . LYS C 1 302 ? 8.688 79.534 38.156 1.00 20.75 300 LYS C N 1
ATOM 7307 C CA . LYS C 1 302 ? 8.446 79.428 36.720 1.00 20.81 300 LYS C CA 1
ATOM 7308 C C . LYS C 1 302 ? 9.070 80.612 36.033 1.00 19.93 300 LYS C C 1
ATOM 7309 O O . LYS C 1 302 ? 9.771 80.465 35.026 1.00 19.19 300 LYS C O 1
ATOM 7315 N N . GLU C 1 303 ? 8.800 81.785 36.600 1.00 17.07 301 GLU C N 1
ATOM 7316 C CA . GLU C 1 303 ? 9.310 83.038 36.076 1.00 18.06 301 GLU C CA 1
ATOM 7317 C C . GLU C 1 303 ? 10.818 83.000 35.925 1.00 16.93 301 GLU C C 1
ATOM 7318 O O . GLU C 1 303 ? 11.357 83.148 34.825 1.00 17.95 301 GLU C O 1
ATOM 7324 N N . LEU C 1 304 ? 11.493 82.800 37.048 1.00 15.68 302 LEU C N 1
ATOM 7325 C CA . LEU C 1 304 ? 12.948 82.749 37.091 1.00 13.77 302 LEU C CA 1
ATOM 7326 C C . LEU C 1 304 ? 13.543 81.776 36.073 1.00 12.34 302 LEU C C 1
ATOM 7327 O O . LEU C 1 304 ? 14.454 82.132 35.333 1.00 10.32 302 LEU C O 1
ATOM 7332 N N . THR C 1 305 ? 13.025 80.551 36.030 1.00 13.48 303 THR C N 1
ATOM 7333 C CA . THR C 1 305 ? 13.497 79.545 35.069 1.00 14.95 303 THR C CA 1
ATOM 7334 C C . THR C 1 305 ? 13.245 79.972 33.608 1.00 15.78 303 THR C C 1
ATOM 7335 O O . THR C 1 305 ? 14.094 79.773 32.738 1.00 14.70 303 THR C O 1
ATOM 7339 N N . ILE C 1 306 ? 12.070 80.536 33.335 1.00 15.16 304 ILE C N 1
ATOM 7340 C CA . ILE C 1 306 ? 11.790 80.974 31.986 1.00 15.53 304 ILE C CA 1
ATOM 7341 C C . ILE C 1 306 ? 12.690 82.159 31.648 1.00 16.31 304 ILE C C 1
ATOM 7342 O O . ILE C 1 306 ? 13.211 82.259 30.532 1.00 16.86 304 ILE C O 1
ATOM 7347 N N . ALA C 1 307 ? 12.900 83.052 32.607 1.00 15.69 305 ALA C N 1
ATOM 7348 C CA . ALA C 1 307 ? 13.738 84.212 32.333 1.00 16.05 305 ALA C CA 1
ATOM 7349 C C . ALA C 1 307 ? 15.185 83.825 32.016 1.00 16.13 305 ALA C C 1
ATOM 7350 O O . ALA C 1 307 ? 15.783 84.339 31.064 1.00 16.64 305 ALA C O 1
ATOM 7352 N N . THR C 1 308 ? 15.736 82.904 32.798 1.00 15.50 306 THR C N 1
ATOM 7353 C CA . THR C 1 308 ? 17.111 82.464 32.599 1.00 15.84 306 THR C CA 1
ATOM 7354 C C . THR C 1 308 ? 17.339 81.885 31.209 1.00 16.50 306 THR C C 1
ATOM 7355 O O . THR C 1 308 ? 18.356 82.157 30.576 1.00 15.52 306 THR C O 1
ATOM 7359 N N . VAL C 1 309 ? 16.390 81.084 30.741 1.00 17.70 307 VAL C N 1
ATOM 7360 C CA . VAL C 1 309 ? 16.497 80.472 29.432 1.00 19.42 307 VAL C CA 1
ATOM 7361 C C . VAL C 1 309 ? 16.481 81.553 28.353 1.00 20.93 307 VAL C C 1
ATOM 7362 O O . VAL C 1 309 ? 17.283 81.513 27.409 1.00 19.73 307 VAL C O 1
ATOM 7366 N N . LYS C 1 310 ? 15.582 82.526 28.503 1.00 21.64 308 LYS C N 1
ATOM 7367 C CA . LYS C 1 310 ? 15.487 83.622 27.539 1.00 22.32 308 LYS C CA 1
ATOM 7368 C C . LYS C 1 310 ? 16.807 84.360 27.357 1.00 21.67 308 LYS C C 1
ATOM 7369 O O . LYS C 1 310 ? 17.206 84.658 26.233 1.00 21.71 308 LYS C O 1
ATOM 7375 N N . ILE C 1 311 ? 17.475 84.658 28.470 1.00 20.58 309 ILE C N 1
ATOM 7376 C CA . ILE C 1 311 ? 18.749 85.363 28.445 1.00 19.34 309 ILE C CA 1
ATOM 7377 C C . ILE C 1 311 ? 19.844 84.498 27.836 1.00 20.56 309 ILE C C 1
ATOM 7378 O O . ILE C 1 311 ? 20.583 84.929 26.943 1.00 19.92 309 ILE C O 1
ATOM 7383 N N . VAL C 1 312 ? 19.964 83.275 28.339 1.00 21.37 310 VAL C N 1
ATOM 7384 C CA . VAL C 1 312 ? 20.987 82.369 27.842 1.00 21.71 310 VAL C CA 1
ATOM 7385 C C . VAL C 1 312 ? 20.886 82.232 26.331 1.00 21.50 310 VAL C C 1
ATOM 7386 O O . VAL C 1 312 ? 21.800 82.605 25.606 1.00 22.85 310 VAL C O 1
ATOM 7390 N N . GLU C 1 313 ? 19.767 81.720 25.850 1.00 22.54 311 GLU C N 1
ATOM 7391 C CA . GLU C 1 313 ? 19.604 81.542 24.410 1.00 23.76 311 GLU C CA 1
ATOM 7392 C C . GLU C 1 313 ? 19.753 82.828 23.610 1.00 21.47 311 GLU C C 1
ATOM 7393 O O . GLU C 1 313 ? 20.206 82.791 22.474 1.00 21.69 311 GLU C O 1
ATOM 7399 N N . SER C 1 314 ? 19.405 83.966 24.197 1.00 20.73 312 SER C N 1
ATOM 7400 C CA . SER C 1 314 ? 19.542 85.216 23.464 1.00 23.26 312 SER C CA 1
ATOM 7401 C C . SER C 1 314 ? 20.998 85.407 22.997 1.00 24.31 312 SER C C 1
ATOM 7402 O O . SER C 1 314 ? 21.232 85.897 21.894 1.00 24.64 312 SER C O 1
ATOM 7405 N N . PHE C 1 315 ? 21.961 85.005 23.829 1.00 24.88 313 PHE C N 1
ATOM 7406 C CA . PHE C 1 315 ? 23.387 85.117 23.492 1.00 25.32 313 PHE C CA 1
ATOM 7407 C C . PHE C 1 315 ? 23.800 84.143 22.401 1.00 26.86 313 PHE C C 1
ATOM 7408 O O . PHE C 1 315 ? 24.690 84.429 21.612 1.00 27.93 313 PHE C O 1
ATOM 7416 N N . TYR C 1 316 ? 23.190 82.968 22.371 1.00 27.95 314 TYR C N 1
ATOM 7417 C CA . TYR C 1 316 ? 23.547 82.011 21.344 1.00 30.18 314 TYR C CA 1
ATOM 7418 C C . TYR C 1 316 ? 22.974 82.492 20.006 1.00 32.55 314 TYR C C 1
ATOM 7419 O O . TYR C 1 316 ? 23.583 82.304 18.950 1.00 31.67 314 TYR C O 1
ATOM 7428 N N . GLN C 1 317 ? 21.817 83.148 20.068 1.00 35.42 315 GLN C N 1
ATOM 7429 C CA . GLN C 1 317 ? 21.172 83.691 18.880 1.00 37.33 315 GLN C CA 1
ATOM 7430 C C . GLN C 1 317 ? 22.045 84.815 18.370 1.00 36.96 315 GLN C C 1
ATOM 7431 O O . GLN C 1 317 ? 22.284 84.938 17.173 1.00 37.94 315 GLN C O 1
ATOM 7437 N N . GLU C 1 318 ? 22.537 85.621 19.297 1.00 36.80 316 GLU C N 1
ATOM 7438 C CA . GLU C 1 318 ? 23.383 86.747 18.951 1.00 39.10 316 GLU C CA 1
ATOM 7439 C C . GLU C 1 318 ? 24.694 86.292 18.353 1.00 39.46 316 GLU C C 1
ATOM 7440 O O . GLU C 1 318 ? 25.136 86.849 17.352 1.00 41.64 316 GLU C O 1
ATOM 7446 N N . TRP C 1 319 ? 25.316 85.285 18.960 1.00 39.11 317 TRP C N 1
ATOM 7447 C CA . TRP C 1 319 ? 26.595 84.790 18.467 1.00 39.59 317 TRP C CA 1
ATOM 7448 C C . TRP C 1 319 ? 26.485 83.998 17.171 1.00 40.67 317 TRP C C 1
ATOM 7449 O O . TRP C 1 319 ? 26.965 84.422 16.128 1.00 38.76 317 TRP C O 1
ATOM 7460 N N . PHE C 1 320 ? 25.840 82.843 17.246 1.00 43.90 318 PHE C N 1
ATOM 7461 C CA . PHE C 1 320 ? 25.732 81.968 16.092 1.00 47.89 318 PHE C CA 1
ATOM 7462 C C . PHE C 1 320 ? 24.796 82.436 14.993 1.00 49.28 318 PHE C C 1
ATOM 7463 O O . PHE C 1 320 ? 25.252 82.770 13.896 1.00 50.52 318 PHE C O 1
ATOM 7471 N N . ASP C 1 321 ? 23.497 82.450 15.274 1.00 50.37 319 ASP C N 1
ATOM 7472 C CA . ASP C 1 321 ? 22.506 82.868 14.285 1.00 51.72 319 ASP C CA 1
ATOM 7473 C C . ASP C 1 321 ? 22.748 84.279 13.764 1.00 50.42 319 ASP C C 1
ATOM 7474 O O . ASP C 1 321 ? 23.733 84.922 14.129 1.00 50.85 319 ASP C O 1
ATOM 7479 N N . ASP D 1 4 ? 49.612 116.224 -15.185 1.00 67.41 2 ASP D N 1
ATOM 7480 C CA . ASP D 1 4 ? 49.439 117.378 -14.244 1.00 68.51 2 ASP D CA 1
ATOM 7481 C C . ASP D 1 4 ? 48.023 117.910 -14.313 1.00 67.94 2 ASP D C 1
ATOM 7482 O O . ASP D 1 4 ? 47.246 117.436 -15.126 1.00 68.26 2 ASP D O 1
ATOM 7487 N N . LYS D 1 5 ? 47.710 118.867 -13.431 1.00 66.74 3 LYS D N 1
ATOM 7488 C CA . LYS D 1 5 ? 46.425 119.582 -13.401 1.00 66.39 3 LYS D CA 1
ATOM 7489 C C . LYS D 1 5 ? 45.128 119.154 -12.682 1.00 65.27 3 LYS D C 1
ATOM 7490 O O . LYS D 1 5 ? 45.047 118.797 -11.497 1.00 66.22 3 LYS D O 1
ATOM 7496 N N . ILE D 1 6 ? 44.097 119.315 -13.509 1.00 63.50 4 ILE D N 1
ATOM 7497 C CA . ILE D 1 6 ? 42.666 119.065 -13.330 1.00 61.69 4 ILE D CA 1
ATOM 7498 C C . ILE D 1 6 ? 41.935 119.766 -12.217 1.00 61.23 4 ILE D C 1
ATOM 7499 O O . ILE D 1 6 ? 41.729 119.257 -11.119 1.00 61.12 4 ILE D O 1
ATOM 7504 N N . ARG D 1 7 ? 41.536 120.982 -12.566 1.00 60.76 5 ARG D N 1
ATOM 7505 C CA . ARG D 1 7 ? 40.798 121.866 -11.688 1.00 59.58 5 ARG D CA 1
ATOM 7506 C C . ARG D 1 7 ? 39.302 121.701 -11.934 1.00 57.47 5 ARG D C 1
ATOM 7507 O O . ARG D 1 7 ? 38.831 121.717 -13.069 1.00 56.43 5 ARG D O 1
ATOM 7515 N N . TYR D 1 8 ? 38.571 121.537 -10.839 1.00 56.06 6 TYR D N 1
ATOM 7516 C CA . TYR D 1 8 ? 37.129 121.341 -10.863 1.00 55.50 6 TYR D CA 1
ATOM 7517 C C . TYR D 1 8 ? 36.337 122.565 -10.441 1.00 55.83 6 TYR D C 1
ATOM 7518 O O . TYR D 1 8 ? 36.687 123.246 -9.476 1.00 56.32 6 TYR D O 1
ATOM 7527 N N . GLY D 1 9 ? 35.253 122.824 -11.165 1.00 55.69 7 GLY D N 1
ATOM 7528 C CA . GLY D 1 9 ? 34.384 123.935 -10.831 1.00 54.87 7 GLY D CA 1
ATOM 7529 C C . GLY D 1 9 ? 33.122 123.329 -10.248 1.00 54.33 7 GLY D C 1
ATOM 7530 O O . GLY D 1 9 ? 32.691 122.268 -10.696 1.00 54.59 7 GLY D O 1
ATOM 7531 N N . ILE D 1 10 ? 32.535 123.964 -9.243 1.00 54.04 8 ILE D N 1
ATOM 7532 C CA . ILE D 1 10 ? 31.310 123.434 -8.652 1.00 54.00 8 ILE D CA 1
ATOM 7533 C C . ILE D 1 10 ? 30.170 124.405 -8.932 1.00 55.00 8 ILE D C 1
ATOM 7534 O O . ILE D 1 10 ? 30.317 125.616 -8.766 1.00 55.47 8 ILE D O 1
ATOM 7547 N N . SER D 1 12 ? 27.345 124.874 -7.345 1.00 54.79 10 SER D N 1
ATOM 7548 C CA . SER D 1 12 ? 26.412 125.143 -6.264 1.00 54.14 10 SER D CA 1
ATOM 7549 C C . SER D 1 12 ? 27.053 125.086 -4.890 1.00 53.62 10 SER D C 1
ATOM 7550 O O . SER D 1 12 ? 28.269 125.017 -4.755 1.00 54.17 10 SER D O 1
ATOM 7553 N N . THR D 1 13 ? 26.216 125.136 -3.867 1.00 52.70 11 THR D N 1
ATOM 7554 C CA . THR D 1 13 ? 26.686 125.059 -2.500 1.00 53.22 11 THR D CA 1
ATOM 7555 C C . THR D 1 13 ? 25.991 123.872 -1.861 1.00 53.16 11 THR D C 1
ATOM 7556 O O . THR D 1 13 ? 25.879 123.785 -0.637 1.00 52.94 11 THR D O 1
ATOM 7560 N N . ALA D 1 14 ? 25.522 122.959 -2.708 1.00 53.83 12 ALA D N 1
ATOM 7561 C CA . ALA D 1 14 ? 24.831 121.758 -2.247 1.00 54.53 12 ALA D CA 1
ATOM 7562 C C . ALA D 1 14 ? 25.590 121.165 -1.067 1.00 54.99 12 ALA D C 1
ATOM 7563 O O . ALA D 1 14 ? 26.807 121.004 -1.115 1.00 54.37 12 ALA D O 1
ATOM 7565 N N . GLN D 1 15 ? 24.865 120.848 -0.004 1.00 55.86 13 GLN D N 1
ATOM 7566 C CA . GLN D 1 15 ? 25.483 120.300 1.189 1.00 57.11 13 GLN D CA 1
ATOM 7567 C C . GLN D 1 15 ? 26.477 119.182 0.886 1.00 57.47 13 GLN D C 1
ATOM 7568 O O . GLN D 1 15 ? 27.328 118.869 1.720 1.00 57.28 13 GLN D O 1
ATOM 7574 N N . ILE D 1 16 ? 26.378 118.593 -0.303 1.00 57.84 14 ILE D N 1
ATOM 7575 C CA . ILE D 1 16 ? 27.277 117.509 -0.689 1.00 59.11 14 ILE D CA 1
ATOM 7576 C C . ILE D 1 16 ? 28.656 118.010 -1.143 1.00 60.46 14 ILE D C 1
ATOM 7577 O O . ILE D 1 16 ? 29.655 117.287 -1.070 1.00 60.37 14 ILE D O 1
ATOM 7582 N N . VAL D 1 17 ? 28.697 119.256 -1.601 1.00 60.75 15 VAL D N 1
ATOM 7583 C CA . VAL D 1 17 ? 29.921 119.886 -2.089 1.00 60.72 15 VAL D CA 1
ATOM 7584 C C . VAL D 1 17 ? 31.202 119.600 -1.300 1.00 60.23 15 VAL D C 1
ATOM 7585 O O . VAL D 1 17 ? 32.199 119.166 -1.873 1.00 60.45 15 VAL D O 1
ATOM 7589 N N . PRO D 1 18 ? 31.200 119.843 0.021 1.00 59.77 16 PRO D N 1
ATOM 7590 C CA . PRO D 1 18 ? 32.421 119.580 0.790 1.00 59.12 16 PRO D CA 1
ATOM 7591 C C . PRO D 1 18 ? 32.968 118.154 0.672 1.00 58.93 16 PRO D C 1
ATOM 7592 O O . PRO D 1 18 ? 34.092 117.952 0.210 1.00 59.14 16 PRO D O 1
ATOM 7596 N N . ARG D 1 19 ? 32.175 117.168 1.081 1.00 58.74 17 ARG D N 1
ATOM 7597 C CA . ARG D 1 19 ? 32.599 115.769 1.027 1.00 58.10 17 ARG D CA 1
ATOM 7598 C C . ARG D 1 19 ? 33.247 115.447 -0.312 1.00 57.02 17 ARG D C 1
ATOM 7599 O O . ARG D 1 19 ? 34.186 114.650 -0.389 1.00 56.64 17 ARG D O 1
ATOM 7607 N N . PHE D 1 20 ? 32.727 116.077 -1.362 1.00 55.51 18 PHE D N 1
ATOM 7608 C CA . PHE D 1 20 ? 33.228 115.893 -2.717 1.00 52.91 18 PHE D CA 1
ATOM 7609 C C . PHE D 1 20 ? 34.568 116.601 -2.859 1.00 51.97 18 PHE D C 1
ATOM 7610 O O . PHE D 1 20 ? 35.497 116.081 -3.479 1.00 50.11 18 PHE D O 1
ATOM 7618 N N . VAL D 1 21 ? 34.652 117.799 -2.290 1.00 51.81 19 VAL D N 1
ATOM 7619 C CA . VAL D 1 21 ? 35.883 118.572 -2.335 1.00 52.71 19 VAL D CA 1
ATOM 7620 C C . VAL D 1 21 ? 36.946 117.801 -1.572 1.00 51.88 19 VAL D C 1
ATOM 7621 O O . VAL D 1 21 ? 38.103 117.751 -1.986 1.00 52.49 19 VAL D O 1
ATOM 7625 N N . ALA D 1 22 ? 36.548 117.202 -0.456 1.00 50.59 20 ALA D N 1
ATOM 7626 C CA . ALA D 1 22 ? 37.471 116.401 0.329 1.00 50.22 20 ALA D CA 1
ATOM 7627 C C . ALA D 1 22 ? 37.927 115.299 -0.613 1.00 50.47 20 ALA D C 1
ATOM 7628 O O . ALA D 1 22 ? 39.087 114.899 -0.614 1.00 50.94 20 ALA D O 1
ATOM 7630 N N . GLY D 1 23 ? 36.990 114.827 -1.428 1.00 50.45 21 GLY D N 1
ATOM 7631 C CA . GLY D 1 23 ? 37.279 113.773 -2.380 1.00 50.03 21 GLY D CA 1
ATOM 7632 C C . GLY D 1 23 ? 38.337 114.124 -3.402 1.00 49.46 21 GLY D C 1
ATOM 7633 O O . GLY D 1 23 ? 39.219 113.315 -3.672 1.00 49.45 21 GLY D O 1
ATOM 7634 N N . LEU D 1 24 ? 38.251 115.316 -3.983 1.00 49.34 22 LEU D N 1
ATOM 7635 C CA . LEU D 1 24 ? 39.237 115.745 -4.969 1.00 49.92 22 LEU D CA 1
ATOM 7636 C C . LEU D 1 24 ? 40.631 115.798 -4.374 1.00 50.63 22 LEU D C 1
ATOM 7637 O O . LEU D 1 24 ? 41.614 115.467 -5.029 1.00 49.61 22 LEU D O 1
ATOM 7642 N N . ARG D 1 25 ? 40.699 116.235 -3.124 1.00 52.59 23 ARG D N 1
ATOM 7643 C CA . ARG D 1 25 ? 41.959 116.350 -2.410 1.00 53.13 23 ARG D CA 1
ATOM 7644 C C . ARG D 1 25 ? 42.601 114.982 -2.241 1.00 54.08 23 ARG D C 1
ATOM 7645 O O . ARG D 1 25 ? 43.805 114.835 -2.435 1.00 54.46 23 ARG D O 1
ATOM 7653 N N . GLU D 1 26 ? 41.791 113.982 -1.895 1.00 54.56 24 GLU D N 1
ATOM 7654 C CA . GLU D 1 26 ? 42.291 112.619 -1.718 1.00 55.54 24 GLU D CA 1
ATOM 7655 C C . GLU D 1 26 ? 42.513 111.979 -3.092 1.00 55.35 24 GLU D C 1
ATOM 7656 O O . GLU D 1 26 ? 43.071 110.890 -3.190 1.00 55.30 24 GLU D O 1
ATOM 7662 N N . SER D 1 27 ? 42.067 112.663 -4.144 1.00 55.62 25 SER D N 1
ATOM 7663 C CA . SER D 1 27 ? 42.202 112.181 -5.517 1.00 56.09 25 SER D CA 1
ATOM 7664 C C . SER D 1 27 ? 43.661 112.116 -5.958 1.00 56.28 25 SER D C 1
ATOM 7665 O O . SER D 1 27 ? 44.557 112.532 -5.228 1.00 56.97 25 SER D O 1
ATOM 7668 N N . ALA D 1 28 ? 43.888 111.602 -7.163 1.00 56.66 26 ALA D N 1
ATOM 7669 C CA . ALA D 1 28 ? 45.236 111.450 -7.714 1.00 56.78 26 ALA D CA 1
ATOM 7670 C C . ALA D 1 28 ? 45.825 112.740 -8.263 1.00 56.61 26 ALA D C 1
ATOM 7671 O O . ALA D 1 28 ? 46.807 113.262 -7.731 1.00 56.42 26 ALA D O 1
ATOM 7673 N N . GLN D 1 29 ? 45.228 113.251 -9.332 1.00 57.08 27 GLN D N 1
ATOM 7674 C CA . GLN D 1 29 ? 45.705 114.486 -9.934 1.00 57.53 27 GLN D CA 1
ATOM 7675 C C . GLN D 1 29 ? 44.529 115.403 -10.233 1.00 57.27 27 GLN D C 1
ATOM 7676 O O . GLN D 1 29 ? 44.087 115.529 -11.376 1.00 56.83 27 GLN D O 1
ATOM 7682 N N . ALA D 1 30 ? 44.024 116.044 -9.184 1.00 57.52 28 ALA D N 1
ATOM 7683 C CA . ALA D 1 30 ? 42.894 116.943 -9.313 1.00 57.38 28 ALA D CA 1
ATOM 7684 C C . ALA D 1 30 ? 42.794 117.874 -8.116 1.00 58.07 28 ALA D C 1
ATOM 7685 O O . ALA D 1 30 ? 43.116 117.500 -6.987 1.00 58.39 28 ALA D O 1
ATOM 7687 N N . GLU D 1 31 ? 42.350 119.095 -8.376 1.00 59.02 29 GLU D N 1
ATOM 7688 C CA . GLU D 1 31 ? 42.183 120.098 -7.334 1.00 60.09 29 GLU D CA 1
ATOM 7689 C C . GLU D 1 31 ? 40.937 120.900 -7.666 1.00 59.86 29 GLU D C 1
ATOM 7690 O O . GLU D 1 31 ? 40.584 121.030 -8.831 1.00 60.38 29 GLU D O 1
ATOM 7696 N N . VAL D 1 32 ? 40.270 121.439 -6.652 1.00 59.62 30 VAL D N 1
ATOM 7697 C CA . VAL D 1 32 ? 39.056 122.205 -6.899 1.00 60.15 30 VAL D CA 1
ATOM 7698 C C . VAL D 1 32 ? 39.308 123.692 -7.079 1.00 60.32 30 VAL D C 1
ATOM 7699 O O . VAL D 1 32 ? 39.772 124.369 -6.157 1.00 60.41 30 VAL D O 1
ATOM 7703 N N . ARG D 1 33 ? 38.979 124.197 -8.263 1.00 60.38 31 ARG D N 1
ATOM 7704 C CA . ARG D 1 33 ? 39.152 125.608 -8.565 1.00 61.35 31 ARG D CA 1
ATOM 7705 C C . ARG D 1 33 ? 37.863 126.248 -9.061 1.00 61.00 31 ARG D C 1
ATOM 7706 O O . ARG D 1 33 ? 37.361 125.897 -10.129 1.00 60.84 31 ARG D O 1
ATOM 7714 N N . GLY D 1 34 ? 37.338 127.201 -8.301 1.00 60.31 32 GLY D N 1
ATOM 7715 C CA . GLY D 1 34 ? 36.118 127.865 -8.723 1.00 59.96 32 GLY D CA 1
ATOM 7716 C C . GLY D 1 34 ? 34.836 127.221 -8.222 1.00 59.32 32 GLY D C 1
ATOM 7717 O O . GLY D 1 34 ? 34.643 126.014 -8.284 1.00 58.71 32 GLY D O 1
ATOM 7718 N N . ILE D 1 35 ? 33.938 128.072 -7.751 1.00 59.08 33 ILE D N 1
ATOM 7719 C CA . ILE D 1 35 ? 32.658 127.677 -7.196 1.00 58.88 33 ILE D CA 1
ATOM 7720 C C . ILE D 1 35 ? 31.678 128.811 -7.512 1.00 59.54 33 ILE D C 1
ATOM 7721 O O . ILE D 1 35 ? 31.976 129.976 -7.322 1.00 59.20 33 ILE D O 1
ATOM 7726 N N . ALA D 1 36 ? 30.503 128.462 -8.009 1.00 60.23 34 ALA D N 1
ATOM 7727 C CA . ALA D 1 36 ? 29.504 129.460 -8.366 1.00 60.83 34 ALA D CA 1
ATOM 7728 C C . ALA D 1 36 ? 28.156 129.366 -7.654 1.00 61.56 34 ALA D C 1
ATOM 7729 O O . ALA D 1 36 ? 27.859 128.412 -6.954 1.00 60.58 34 ALA D O 1
ATOM 7731 N N . SER D 1 37 ? 27.350 130.402 -7.844 1.00 63.73 35 SER D N 1
ATOM 7732 C CA . SER D 1 37 ? 26.028 130.509 -7.235 1.00 66.10 35 SER D CA 1
ATOM 7733 C C . SER D 1 37 ? 25.152 131.361 -8.157 1.00 67.65 35 SER D C 1
ATOM 7734 O O . SER D 1 37 ? 25.273 131.314 -9.355 1.00 69.22 35 SER D O 1
ATOM 7737 N N . ARG D 1 38 ? 24.243 132.111 -7.562 1.00 69.17 36 ARG D N 1
ATOM 7738 C CA . ARG D 1 38 ? 23.364 133.054 -8.245 1.00 69.82 36 ARG D CA 1
ATOM 7739 C C . ARG D 1 38 ? 23.461 134.190 -7.258 1.00 70.11 36 ARG D C 1
ATOM 7740 O O . ARG D 1 38 ? 23.214 135.339 -7.552 1.00 70.86 36 ARG D O 1
ATOM 7748 N N . ARG D 1 39 ? 23.861 133.774 -6.068 1.00 70.02 37 ARG D N 1
ATOM 7749 C CA . ARG D 1 39 ? 24.101 134.596 -4.908 1.00 69.36 37 ARG D CA 1
ATOM 7750 C C . ARG D 1 39 ? 25.554 134.296 -4.576 1.00 69.96 37 ARG D C 1
ATOM 7751 O O . ARG D 1 39 ? 25.879 133.198 -4.164 1.00 69.62 37 ARG D O 1
ATOM 7759 N N . LEU D 1 40 ? 26.433 135.268 -4.771 1.00 70.17 38 LEU D N 1
ATOM 7760 C CA . LEU D 1 40 ? 27.862 135.079 -4.511 1.00 70.55 38 LEU D CA 1
ATOM 7761 C C . LEU D 1 40 ? 28.199 134.783 -3.036 1.00 70.92 38 LEU D C 1
ATOM 7762 O O . LEU D 1 40 ? 28.834 133.773 -2.723 1.00 71.30 38 LEU D O 1
ATOM 7767 N N . GLU D 1 41 ? 27.764 135.665 -2.139 1.00 71.04 39 GLU D N 1
ATOM 7768 C CA . GLU D 1 41 ? 28.023 135.526 -0.707 1.00 71.09 39 GLU D CA 1
ATOM 7769 C C . GLU D 1 41 ? 27.751 134.104 -0.254 1.00 71.78 39 GLU D C 1
ATOM 7770 O O . GLU D 1 41 ? 28.419 133.584 0.638 1.00 71.84 39 GLU D O 1
ATOM 7776 N N . ASN D 1 42 ? 26.764 133.478 -0.880 1.00 73.10 40 ASN D N 1
ATOM 7777 C CA . ASN D 1 42 ? 26.413 132.110 -0.547 1.00 74.26 40 ASN D CA 1
ATOM 7778 C C . ASN D 1 42 ? 27.607 131.240 -0.915 1.00 74.40 40 ASN D C 1
ATOM 7779 O O . ASN D 1 42 ? 28.098 130.455 -0.107 1.00 74.36 40 ASN D O 1
ATOM 7784 N N . ALA D 1 43 ? 28.074 131.412 -2.146 1.00 74.50 41 ALA D N 1
ATOM 7785 C CA . ALA D 1 43 ? 29.202 130.659 -2.665 1.00 75.02 41 ALA D CA 1
ATOM 7786 C C . ALA D 1 43 ? 30.453 130.925 -1.836 1.00 76.27 41 ALA D C 1
ATOM 7787 O O . ALA D 1 43 ? 31.054 129.994 -1.297 1.00 77.32 41 ALA D O 1
ATOM 7789 N N . GLN D 1 44 ? 30.830 132.196 -1.717 1.00 77.03 42 GLN D N 1
ATOM 7790 C CA . GLN D 1 44 ? 32.019 132.566 -0.960 1.00 77.02 42 GLN D CA 1
ATOM 7791 C C . GLN D 1 44 ? 32.014 131.894 0.405 1.00 78.09 42 GLN D C 1
ATOM 7792 O O . GLN D 1 44 ? 32.960 131.190 0.749 1.00 78.61 42 GLN D O 1
ATOM 7798 N N . LYS D 1 45 ? 30.945 132.096 1.173 1.00 79.13 43 LYS D N 1
ATOM 7799 C CA . LYS D 1 45 ? 30.836 131.508 2.509 1.00 80.44 43 LYS D CA 1
ATOM 7800 C C . LYS D 1 45 ? 31.338 130.072 2.556 1.00 81.39 43 LYS D C 1
ATOM 7801 O O . LYS D 1 45 ? 32.013 129.672 3.507 1.00 81.60 43 LYS D O 1
ATOM 7815 N N . ALA D 1 47 ? 33.038 128.754 -0.118 1.00 83.85 45 ALA D N 1
ATOM 7816 C CA . ALA D 1 47 ? 34.298 128.798 -0.835 1.00 83.88 45 ALA D CA 1
ATOM 7817 C C . ALA D 1 47 ? 35.406 128.969 0.197 1.00 84.28 45 ALA D C 1
ATOM 7818 O O . ALA D 1 47 ? 36.506 128.446 0.027 1.00 84.07 45 ALA D O 1
ATOM 7820 N N . LYS D 1 48 ? 35.103 129.699 1.270 1.00 84.90 46 LYS D N 1
ATOM 7821 C CA . LYS D 1 48 ? 36.069 129.927 2.340 1.00 85.15 46 LYS D CA 1
ATOM 7822 C C . LYS D 1 48 ? 35.961 128.838 3.406 1.00 84.90 46 LYS D C 1
ATOM 7823 O O . LYS D 1 48 ? 36.963 128.485 4.031 1.00 85.15 46 LYS D O 1
ATOM 7829 N N . GLU D 1 49 ? 34.750 128.324 3.636 1.00 83.94 47 GLU D N 1
ATOM 7830 C CA . GLU D 1 49 ? 34.577 127.252 4.614 1.00 82.85 47 GLU D CA 1
ATOM 7831 C C . GLU D 1 49 ? 35.525 126.156 4.146 1.00 81.28 47 GLU D C 1
ATOM 7832 O O . GLU D 1 49 ? 36.223 125.522 4.939 1.00 81.05 47 GLU D O 1
ATOM 7838 N N . LEU D 1 50 ? 35.538 125.959 2.834 1.00 79.28 48 LEU D N 1
ATOM 7839 C CA . LEU D 1 50 ? 36.407 124.987 2.197 1.00 77.16 48 LEU D CA 1
ATOM 7840 C C . LEU D 1 50 ? 37.586 125.812 1.712 1.00 75.74 48 LEU D C 1
ATOM 7841 O O . LEU D 1 50 ? 37.674 127.000 2.025 1.00 75.53 48 LEU D O 1
ATOM 7846 N N . ALA D 1 51 ? 38.485 125.207 0.947 1.00 73.56 49 ALA D N 1
ATOM 7847 C CA . ALA D 1 51 ? 39.642 125.947 0.475 1.00 71.63 49 ALA D CA 1
ATOM 7848 C C . ALA D 1 51 ? 39.591 126.298 -1.004 1.00 70.31 49 ALA D C 1
ATOM 7849 O O . ALA D 1 51 ? 40.626 126.340 -1.658 1.00 69.41 49 ALA D O 1
ATOM 7851 N N . ILE D 1 52 ? 38.398 126.557 -1.533 1.00 69.85 50 ILE D N 1
ATOM 7852 C CA . ILE D 1 52 ? 38.271 126.912 -2.943 1.00 69.68 50 ILE D CA 1
ATOM 7853 C C . ILE D 1 52 ? 38.637 128.387 -3.094 1.00 69.48 50 ILE D C 1
ATOM 7854 O O . ILE D 1 52 ? 38.187 129.227 -2.324 1.00 69.71 50 ILE D O 1
ATOM 7859 N N . PRO D 1 53 ? 39.468 128.713 -4.092 1.00 69.37 51 PRO D N 1
ATOM 7860 C CA . PRO D 1 53 ? 39.957 130.065 -4.393 1.00 69.37 51 PRO D CA 1
ATOM 7861 C C . PRO D 1 53 ? 39.280 131.046 -5.361 1.00 69.30 51 PRO D C 1
ATOM 7862 O O . PRO D 1 53 ? 39.674 132.220 -5.393 1.00 70.21 51 PRO D O 1
ATOM 7866 N N . VAL D 1 54 ? 38.316 130.603 -6.161 1.00 68.52 52 VAL D N 1
ATOM 7867 C CA . VAL D 1 54 ? 37.654 131.526 -7.079 1.00 67.77 52 VAL D CA 1
ATOM 7868 C C . VAL D 1 54 ? 36.178 131.575 -6.679 1.00 67.79 52 VAL D C 1
ATOM 7869 O O . VAL D 1 54 ? 35.768 130.809 -5.811 1.00 68.26 52 VAL D O 1
ATOM 7873 N N . ALA D 1 55 ? 35.381 132.469 -7.259 1.00 67.54 53 ALA D N 1
ATOM 7874 C CA . ALA D 1 55 ? 33.964 132.540 -6.877 1.00 67.58 53 ALA D CA 1
ATOM 7875 C C . ALA D 1 55 ? 33.107 133.246 -7.927 1.00 68.23 53 ALA D C 1
ATOM 7876 O O . ALA D 1 55 ? 33.520 134.253 -8.503 1.00 68.78 53 ALA D O 1
ATOM 7878 N N . TYR D 1 56 ? 31.909 132.721 -8.175 1.00 68.08 54 TYR D N 1
ATOM 7879 C CA . TYR D 1 56 ? 31.022 133.304 -9.180 1.00 67.60 54 TYR D CA 1
ATOM 7880 C C . TYR D 1 56 ? 29.559 133.379 -8.781 1.00 66.57 54 TYR D C 1
ATOM 7881 O O . TYR D 1 56 ? 28.960 132.382 -8.389 1.00 66.82 54 TYR D O 1
ATOM 7890 N N . GLY D 1 57 ? 28.982 134.565 -8.910 1.00 65.57 55 GLY D N 1
ATOM 7891 C CA . GLY D 1 57 ? 27.588 134.736 -8.560 1.00 64.00 55 GLY D CA 1
ATOM 7892 C C . GLY D 1 57 ? 26.680 134.291 -9.688 1.00 62.60 55 GLY D C 1
ATOM 7893 O O . GLY D 1 57 ? 25.504 134.656 -9.734 1.00 61.85 55 GLY D O 1
ATOM 7894 N N . SER D 1 58 ? 27.228 133.500 -10.602 1.00 61.46 56 SER D N 1
ATOM 7895 C CA . SER D 1 58 ? 26.463 133.003 -11.735 1.00 62.06 56 SER D CA 1
ATOM 7896 C C . SER D 1 58 ? 27.101 131.742 -12.306 1.00 62.72 56 SER D C 1
ATOM 7897 O O . SER D 1 58 ? 28.304 131.531 -12.172 1.00 63.86 56 SER D O 1
ATOM 7900 N N . TYR D 1 59 ? 26.298 130.891 -12.933 1.00 62.83 57 TYR D N 1
ATOM 7901 C CA . TYR D 1 59 ? 26.843 129.674 -13.512 1.00 63.63 57 TYR D CA 1
ATOM 7902 C C . TYR D 1 59 ? 27.495 130.036 -14.842 1.00 64.26 57 TYR D C 1
ATOM 7903 O O . TYR D 1 59 ? 28.536 129.480 -15.204 1.00 64.51 57 TYR D O 1
ATOM 7912 N N . GLU D 1 60 ? 26.881 130.981 -15.558 1.00 64.41 58 GLU D N 1
ATOM 7913 C CA . GLU D 1 60 ? 27.394 131.441 -16.850 1.00 63.47 58 GLU D CA 1
ATOM 7914 C C . GLU D 1 60 ? 28.853 131.822 -16.673 1.00 62.68 58 GLU D C 1
ATOM 7915 O O . GLU D 1 60 ? 29.698 131.535 -17.521 1.00 61.44 58 GLU D O 1
ATOM 7921 N N . GLU D 1 61 ? 29.130 132.481 -15.556 1.00 62.79 59 GLU D N 1
ATOM 7922 C CA . GLU D 1 61 ? 30.477 132.908 -15.225 1.00 63.93 59 GLU D CA 1
ATOM 7923 C C . GLU D 1 61 ? 31.382 131.687 -15.107 1.00 63.30 59 GLU D C 1
ATOM 7924 O O . GLU D 1 61 ? 32.374 131.556 -15.831 1.00 63.37 59 GLU D O 1
ATOM 7930 N N . LEU D 1 62 ? 31.021 130.798 -14.185 1.00 62.13 60 LEU D N 1
ATOM 7931 C CA . LEU D 1 62 ? 31.787 129.589 -13.907 1.00 61.01 60 LEU D CA 1
ATOM 7932 C C . LEU D 1 62 ? 32.135 128.879 -15.200 1.00 60.76 60 LEU D C 1
ATOM 7933 O O . LEU D 1 62 ? 33.156 128.202 -15.294 1.00 60.29 60 LEU D O 1
ATOM 7938 N N . CYS D 1 63 ? 31.305 129.081 -16.214 1.00 60.53 61 CYS D N 1
ATOM 7939 C CA . CYS D 1 63 ? 31.528 128.463 -17.510 1.00 60.97 61 CYS D CA 1
ATOM 7940 C C . CYS D 1 63 ? 32.491 129.255 -18.387 1.00 59.78 61 CYS D C 1
ATOM 7941 O O . CYS D 1 63 ? 33.470 128.708 -18.888 1.00 59.00 61 CYS D O 1
ATOM 7944 N N . LYS D 1 64 ? 32.211 130.540 -18.574 1.00 59.38 62 LYS D N 1
ATOM 7945 C CA . LYS D 1 64 ? 33.067 131.381 -19.398 1.00 58.65 62 LYS D CA 1
ATOM 7946 C C . LYS D 1 64 ? 34.527 131.293 -18.956 1.00 57.63 62 LYS D C 1
ATOM 7947 O O . LYS D 1 64 ? 35.438 131.430 -19.773 1.00 57.60 62 LYS D O 1
ATOM 7953 N N . ASP D 1 65 ? 34.742 131.061 -17.663 1.00 56.20 63 ASP D N 1
ATOM 7954 C CA . ASP D 1 65 ? 36.086 130.956 -17.099 1.00 54.88 63 ASP D CA 1
ATOM 7955 C C . ASP D 1 65 ? 36.888 129.802 -17.718 1.00 55.75 63 ASP D C 1
ATOM 7956 O O . ASP D 1 65 ? 36.324 128.782 -18.115 1.00 56.74 63 ASP D O 1
ATOM 7961 N N . GLU D 1 66 ? 38.204 129.963 -17.806 1.00 56.10 64 GLU D N 1
ATOM 7962 C CA . GLU D 1 66 ? 39.047 128.920 -18.379 1.00 58.12 64 GLU D CA 1
ATOM 7963 C C . GLU D 1 66 ? 39.976 128.294 -17.355 1.00 58.59 64 GLU D C 1
ATOM 7964 O O . GLU D 1 66 ? 40.690 127.340 -17.653 1.00 58.06 64 GLU D O 1
ATOM 7970 N N . THR D 1 67 ? 39.974 128.842 -16.149 1.00 59.54 65 THR D N 1
ATOM 7971 C CA . THR D 1 67 ? 40.802 128.326 -15.076 1.00 60.23 65 THR D CA 1
ATOM 7972 C C . THR D 1 67 ? 40.075 127.121 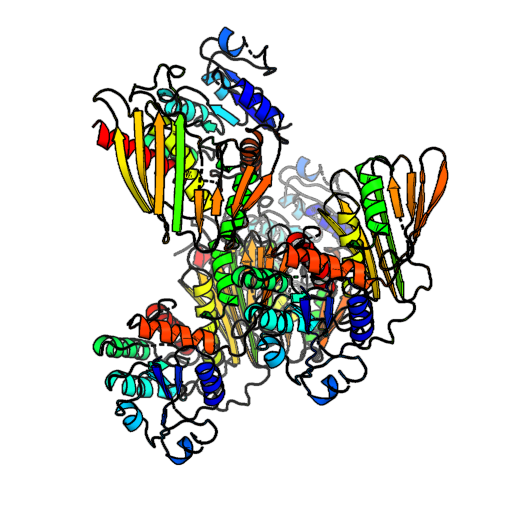-14.469 1.00 60.83 65 THR D C 1
ATOM 7973 O O . THR D 1 67 ? 40.487 126.570 -13.450 1.00 60.46 65 THR D O 1
ATOM 7977 N N . ILE D 1 68 ? 38.990 126.724 -15.134 1.00 61.12 66 ILE D N 1
ATOM 7978 C CA . ILE D 1 68 ? 38.149 125.595 -14.734 1.00 60.16 66 ILE D CA 1
ATOM 7979 C C . ILE D 1 68 ? 38.123 124.625 -15.920 1.00 59.53 66 ILE D C 1
ATOM 7980 O O . ILE D 1 68 ? 37.839 125.039 -17.039 1.00 59.77 66 ILE D O 1
ATOM 7985 N N . ASP D 1 69 ? 38.421 123.344 -15.694 1.00 58.83 67 ASP D N 1
ATOM 7986 C CA . ASP D 1 69 ? 38.424 122.369 -16.799 1.00 58.01 67 ASP D CA 1
ATOM 7987 C C . ASP D 1 69 ? 37.142 121.565 -16.902 1.00 55.99 67 ASP D C 1
ATOM 7988 O O . ASP D 1 69 ? 36.601 121.406 -17.988 1.00 56.47 67 ASP D O 1
ATOM 7993 N N . ILE D 1 70 ? 36.673 121.030 -15.780 1.00 53.11 68 ILE D N 1
ATOM 7994 C CA . ILE D 1 70 ? 35.442 120.249 -15.775 1.00 49.96 68 ILE D CA 1
ATOM 7995 C C . ILE D 1 70 ? 34.550 120.706 -14.629 1.00 48.77 68 ILE D C 1
ATOM 7996 O O . ILE D 1 70 ? 35.041 121.146 -13.585 1.00 48.67 68 ILE D O 1
ATOM 8001 N N . ILE D 1 71 ? 33.240 120.605 -14.832 1.00 46.49 69 ILE D N 1
ATOM 8002 C CA . ILE D 1 71 ? 32.278 121.049 -13.830 1.00 45.21 69 ILE D CA 1
ATOM 8003 C C . ILE D 1 71 ? 31.402 119.923 -13.267 1.00 43.87 69 ILE D C 1
ATOM 8004 O O . ILE D 1 71 ? 31.004 118.990 -13.972 1.00 43.56 69 ILE D O 1
ATOM 8009 N N . TYR D 1 72 ? 31.121 120.029 -11.973 1.00 41.88 70 TYR D N 1
ATOM 8010 C CA . TYR D 1 72 ? 30.316 119.056 -11.246 1.00 40.64 70 TYR D CA 1
ATOM 8011 C C . TYR D 1 72 ? 28.989 119.727 -10.899 1.00 39.49 70 TYR D C 1
ATOM 8012 O O . TYR D 1 72 ? 28.969 120.773 -10.257 1.00 39.48 70 TYR D O 1
ATOM 8021 N N . ILE D 1 73 ? 27.883 119.135 -11.337 1.00 39.10 71 ILE D N 1
ATOM 8022 C CA . ILE D 1 73 ? 26.576 119.721 -11.085 1.00 39.36 71 ILE D CA 1
ATOM 8023 C C . ILE D 1 73 ? 25.729 118.971 -10.060 1.00 39.00 71 ILE D C 1
ATOM 8024 O O . ILE D 1 73 ? 24.901 118.136 -10.408 1.00 37.99 71 ILE D O 1
ATOM 8029 N N . PRO D 1 74 ? 25.944 119.256 -8.774 1.00 39.37 72 PRO D N 1
ATOM 8030 C CA . PRO D 1 74 ? 25.181 118.609 -7.713 1.00 40.95 72 PRO D CA 1
ATOM 8031 C C . PRO D 1 74 ? 24.013 119.491 -7.255 1.00 42.19 72 PRO D C 1
ATOM 8032 O O . PRO D 1 74 ? 23.777 119.637 -6.055 1.00 42.64 72 PRO D O 1
ATOM 8036 N N . THR D 1 75 ? 23.294 120.081 -8.205 1.00 43.00 73 THR D N 1
ATOM 8037 C CA . THR D 1 75 ? 22.156 120.911 -7.876 1.00 43.26 73 THR D CA 1
ATOM 8038 C C . THR D 1 75 ? 20.867 120.104 -7.763 1.00 44.31 73 THR D C 1
ATOM 8039 O O . THR D 1 75 ? 20.843 118.920 -7.961 1.00 44.19 73 THR D O 1
ATOM 8043 N N . TYR D 1 76 ? 19.781 120.775 -7.428 1.00 46.14 74 TYR D N 1
ATOM 8044 C CA . TYR D 1 76 ? 18.504 120.102 -7.279 1.00 47.17 74 TYR D CA 1
ATOM 8045 C C . TYR D 1 76 ? 18.003 119.609 -8.634 1.00 47.64 74 TYR D C 1
ATOM 8046 O O . TYR D 1 76 ? 18.145 120.231 -9.673 1.00 48.57 74 TYR D O 1
ATOM 8055 N N . ASN D 1 77 ? 17.396 118.442 -8.570 1.00 47.36 75 ASN D N 1
ATOM 8056 C CA . ASN D 1 77 ? 16.873 117.672 -9.707 1.00 46.95 75 ASN D CA 1
ATOM 8057 C C . ASN D 1 77 ? 16.258 118.273 -10.963 1.00 45.85 75 ASN D C 1
ATOM 8058 O O . ASN D 1 77 ? 16.760 118.054 -12.051 1.00 45.57 75 ASN D O 1
ATOM 8063 N N . GLN D 1 78 ? 15.211 119.060 -10.839 1.00 44.79 76 GLN D N 1
ATOM 8064 C CA . GLN D 1 78 ? 14.602 119.658 -12.022 1.00 43.40 76 GLN D CA 1
ATOM 8065 C C . GLN D 1 78 ? 15.465 120.755 -12.637 1.00 43.64 76 GLN D C 1
ATOM 8066 O O . GLN D 1 78 ? 15.096 121.395 -13.591 1.00 44.75 76 GLN D O 1
ATOM 8072 N N . GLY D 1 79 ? 16.630 120.959 -12.054 1.00 42.86 77 GLY D N 1
ATOM 8073 C CA . GLY D 1 79 ? 17.564 121.959 -12.522 1.00 40.44 77 GLY D CA 1
ATOM 8074 C C . GLY D 1 79 ? 18.828 121.373 -13.079 1.00 40.54 77 GLY D C 1
ATOM 8075 O O . GLY D 1 79 ? 19.735 122.085 -13.438 1.00 40.31 77 GLY D O 1
ATOM 8076 N N . HIS D 1 80 ? 18.904 120.056 -13.142 1.00 39.55 78 HIS D N 1
ATOM 8077 C CA . HIS D 1 80 ? 20.097 119.448 -13.725 1.00 38.08 78 HIS D CA 1
ATOM 8078 C C . HIS D 1 80 ? 20.194 119.897 -15.181 1.00 37.78 78 HIS D C 1
ATOM 8079 O O . HIS D 1 80 ? 21.037 120.693 -15.563 1.00 37.99 78 HIS D O 1
ATOM 8086 N N . TYR D 1 81 ? 19.260 119.400 -15.971 1.00 37.50 79 TYR D N 1
ATOM 8087 C CA . TYR D 1 81 ? 19.165 119.691 -17.394 1.00 37.08 79 TYR D CA 1
ATOM 8088 C C . TYR D 1 81 ? 19.576 121.106 -17.839 1.00 39.02 79 TYR D C 1
ATOM 8089 O O . TYR D 1 81 ? 20.431 121.252 -18.723 1.00 39.46 79 TYR D O 1
ATOM 8098 N N . SER D 1 82 ? 18.965 122.142 -17.258 1.00 39.12 80 SER D N 1
ATOM 8099 C CA . SER D 1 82 ? 19.310 123.507 -17.629 1.00 38.45 80 SER D CA 1
ATOM 8100 C C . SER D 1 82 ? 20.750 123.742 -17.198 1.00 39.41 80 SER D C 1
ATOM 8101 O O . SER D 1 82 ? 21.592 124.149 -18.006 1.00 42.11 80 SER D O 1
ATOM 8104 N N . ALA D 1 83 ? 21.027 123.478 -15.924 1.00 38.83 81 ALA D N 1
ATOM 8105 C CA . ALA D 1 83 ? 22.364 123.649 -15.371 1.00 38.43 81 ALA D CA 1
ATOM 8106 C C . ALA D 1 83 ? 23.430 123.005 -16.264 1.00 38.57 81 ALA D C 1
ATOM 8107 O O . ALA D 1 83 ? 24.384 123.663 -16.673 1.00 39.20 81 ALA D O 1
ATOM 8109 N N . ALA D 1 84 ? 23.262 121.722 -16.569 1.00 38.49 82 ALA D N 1
ATOM 8110 C CA . ALA D 1 84 ? 24.218 120.994 -17.393 1.00 39.30 82 ALA D CA 1
ATOM 8111 C C . ALA D 1 84 ? 24.207 121.416 -18.857 1.00 40.62 82 ALA D C 1
ATOM 8112 O O . ALA D 1 84 ? 25.194 121.221 -19.575 1.00 39.95 82 ALA D O 1
ATOM 8114 N N . LYS D 1 85 ? 23.094 121.988 -19.306 1.00 42.08 83 LYS D N 1
ATOM 8115 C CA . LYS D 1 85 ? 22.988 122.427 -20.691 1.00 43.39 83 LYS D CA 1
ATOM 8116 C C . LYS D 1 85 ? 23.721 123.757 -20.869 1.00 44.45 83 LYS D C 1
ATOM 8117 O O . LYS D 1 85 ? 24.156 124.100 -21.967 1.00 44.24 83 LYS D O 1
ATOM 8123 N N . LEU D 1 86 ? 23.862 124.490 -19.770 1.00 45.97 84 LEU D N 1
ATOM 8124 C CA . LEU D 1 86 ? 24.548 125.777 -19.765 1.00 48.54 84 LEU D CA 1
ATOM 8125 C C . LEU D 1 86 ? 26.070 125.583 -19.780 1.00 50.34 84 LEU D C 1
ATOM 8126 O O . LEU D 1 86 ? 26.830 126.541 -19.971 1.00 52.35 84 LEU D O 1
ATOM 8131 N N . ALA D 1 87 ? 26.516 124.347 -19.580 1.00 49.91 85 ALA D N 1
ATOM 8132 C CA . ALA D 1 87 ? 27.942 124.057 -19.582 1.00 49.49 85 ALA D CA 1
ATOM 8133 C C . ALA D 1 87 ? 28.343 123.398 -20.895 1.00 49.40 85 ALA D C 1
ATOM 8134 O O . ALA D 1 87 ? 29.226 123.876 -21.600 1.00 48.29 85 ALA D O 1
ATOM 8136 N N . LEU D 1 88 ? 27.681 122.298 -21.222 1.00 50.55 86 LEU D N 1
ATOM 8137 C CA . LEU D 1 88 ? 27.974 121.565 -22.443 1.00 51.27 86 LEU D CA 1
ATOM 8138 C C . LEU D 1 88 ? 27.950 122.448 -23.680 1.00 52.68 86 LEU D C 1
ATOM 8139 O O . LEU D 1 88 ? 28.811 122.328 -24.551 1.00 53.42 86 LEU D O 1
ATOM 8144 N N . SER D 1 89 ? 26.961 123.333 -23.756 1.00 54.53 87 SER D N 1
ATOM 8145 C CA . SER D 1 89 ? 26.835 124.248 -24.885 1.00 55.15 87 SER D CA 1
ATOM 8146 C C . SER D 1 89 ? 28.018 125.210 -24.863 1.00 55.69 87 SER D C 1
ATOM 8147 O O . SER D 1 89 ? 28.560 125.565 -25.906 1.00 56.35 87 SER D O 1
ATOM 8150 N N . GLN D 1 90 ? 28.417 125.623 -23.664 1.00 55.94 88 GLN D N 1
ATOM 8151 C CA . GLN D 1 90 ? 29.539 126.539 -23.503 1.00 56.77 88 GLN D CA 1
ATOM 8152 C C . GLN D 1 90 ? 30.916 125.883 -23.677 1.00 56.58 88 GLN D C 1
ATOM 8153 O O . GLN D 1 90 ? 31.947 126.552 -23.578 1.00 56.19 88 GLN D O 1
ATOM 8159 N N . GLY D 1 91 ? 30.930 124.577 -23.931 1.00 56.83 89 GLY D N 1
ATOM 8160 C CA . GLY D 1 91 ? 32.185 123.875 -24.141 1.00 55.85 89 GLY D CA 1
ATOM 8161 C C . GLY D 1 91 ? 32.726 122.982 -23.036 1.00 54.95 89 GLY D C 1
ATOM 8162 O O . GLY D 1 91 ? 33.206 121.888 -23.323 1.00 56.71 89 GLY D O 1
ATOM 8163 N N . LYS D 1 92 ? 32.662 123.438 -21.786 1.00 53.37 90 LYS D N 1
ATOM 8164 C CA . LYS D 1 92 ? 33.173 122.684 -20.627 1.00 52.01 90 LYS D CA 1
ATOM 8165 C C . LYS D 1 92 ? 32.493 121.333 -20.326 1.00 50.14 90 LYS D C 1
ATOM 8166 O O . LYS D 1 92 ? 31.271 121.210 -20.423 1.00 49.55 90 LYS D O 1
ATOM 8172 N N . PRO D 1 93 ? 33.289 120.306 -19.946 1.00 48.59 91 PRO D N 1
ATOM 8173 C CA . PRO D 1 93 ? 32.847 118.940 -19.610 1.00 46.69 91 PRO D CA 1
ATOM 8174 C C . PRO D 1 93 ? 32.025 118.835 -18.325 1.00 44.28 91 PRO D C 1
ATOM 8175 O O . PRO D 1 93 ? 32.241 119.584 -17.371 1.00 44.19 91 PRO D O 1
ATOM 8179 N N . VAL D 1 94 ? 31.095 117.884 -18.301 1.00 42.52 92 VAL D N 1
ATOM 8180 C CA . VAL D 1 94 ? 30.196 117.719 -17.160 1.00 40.62 92 VAL D CA 1
ATOM 8181 C C . VAL D 1 94 ? 30.132 116.362 -16.440 1.00 39.61 92 VAL D C 1
ATOM 8182 O O . VAL D 1 94 ? 30.191 115.288 -17.052 1.00 38.03 92 VAL D O 1
ATOM 8186 N N . LEU D 1 95 ? 29.998 116.460 -15.118 1.00 37.93 93 LEU D N 1
ATOM 8187 C CA . LEU D 1 95 ? 29.867 115.328 -14.214 1.00 37.33 93 LEU D CA 1
ATOM 8188 C C . LEU D 1 95 ? 28.532 115.578 -13.516 1.00 37.43 93 LEU D C 1
ATOM 8189 O O . LEU D 1 95 ? 28.488 116.119 -12.413 1.00 38.00 93 LEU D O 1
ATOM 8194 N N . LEU D 1 96 ? 27.445 115.198 -14.181 1.00 38.70 94 LEU D N 1
ATOM 8195 C CA . LEU D 1 96 ? 26.092 115.406 -13.665 1.00 38.93 94 LEU D CA 1
ATOM 8196 C C . LEU D 1 96 ? 25.677 114.355 -12.637 1.00 38.84 94 LEU D C 1
ATOM 8197 O O . LEU D 1 96 ? 26.074 113.193 -12.724 1.00 39.83 94 LEU D O 1
ATOM 8202 N N . GLU D 1 97 ? 24.869 114.756 -11.663 1.00 39.11 95 GLU D N 1
ATOM 8203 C CA . GLU D 1 97 ? 24.459 113.808 -10.636 1.00 39.71 95 GLU D CA 1
ATOM 8204 C C . GLU D 1 97 ? 23.145 113.081 -10.874 1.00 37.94 95 GLU D C 1
ATOM 8205 O O . GLU D 1 97 ? 22.509 113.222 -11.921 1.00 39.47 95 GLU D O 1
ATOM 8211 N N . LYS D 1 98 ? 22.763 112.296 -9.875 1.00 36.05 96 LYS D N 1
ATOM 8212 C CA . LYS D 1 98 ? 21.548 111.494 -9.886 1.00 35.82 96 LYS D CA 1
ATOM 8213 C C . LYS D 1 98 ? 20.406 112.175 -9.107 1.00 33.90 96 LYS D C 1
ATOM 8214 O O . LYS D 1 98 ? 20.603 112.687 -8.004 1.00 32.75 96 LYS D O 1
ATOM 8220 N N . PRO D 1 99 ? 19.197 112.192 -9.681 1.00 33.07 97 PRO D N 1
ATOM 8221 C CA . PRO D 1 99 ? 18.863 111.623 -10.989 1.00 32.76 97 PRO D CA 1
ATOM 8222 C C . PRO D 1 99 ? 19.583 112.400 -12.079 1.00 32.81 97 PRO D C 1
ATOM 8223 O O . PRO D 1 99 ? 19.674 113.620 -12.011 1.00 33.39 97 PRO D O 1
ATOM 8227 N N . PHE D 1 100 ? 20.109 111.702 -13.073 1.00 32.83 98 PHE D N 1
ATOM 8228 C CA . PHE D 1 100 ? 20.789 112.369 -14.173 1.00 33.40 98 PHE D CA 1
ATOM 8229 C C . PHE D 1 100 ? 19.744 113.333 -14.731 1.00 34.10 98 PHE D C 1
ATOM 8230 O O . PHE D 1 100 ? 19.987 114.528 -14.899 1.00 33.73 98 PHE D O 1
ATOM 8238 N N . THR D 1 101 ? 18.560 112.792 -14.983 1.00 35.22 99 THR D N 1
ATOM 8239 C CA . THR D 1 101 ? 17.443 113.565 -15.517 1.00 36.30 99 THR D CA 1
ATOM 8240 C C . THR D 1 101 ? 16.105 112.960 -15.067 1.00 36.79 99 THR D C 1
ATOM 8241 O O . THR D 1 101 ? 16.032 111.781 -14.711 1.00 38.34 99 THR D O 1
ATOM 8245 N N . LEU D 1 102 ? 15.056 113.775 -15.081 1.00 35.70 100 LEU D N 1
ATOM 8246 C CA . LEU D 1 102 ? 13.722 113.331 -14.707 1.00 33.79 100 LEU D CA 1
ATOM 8247 C C . LEU D 1 102 ? 12.900 113.335 -15.974 1.00 33.31 100 LEU D C 1
ATOM 8248 O O . LEU D 1 102 ? 11.693 113.544 -15.944 1.00 33.86 100 LEU D O 1
ATOM 8253 N N . ASN D 1 103 ? 13.577 113.104 -17.090 1.00 32.75 101 ASN D N 1
ATOM 8254 C CA . ASN D 1 103 ? 12.941 113.098 -18.397 1.00 33.30 101 ASN D CA 1
ATOM 8255 C C . ASN D 1 103 ? 13.917 112.479 -19.399 1.00 34.47 101 ASN D C 1
ATOM 8256 O O . ASN D 1 103 ? 15.012 112.997 -19.623 1.00 34.56 101 ASN D O 1
ATOM 8261 N N . ALA D 1 104 ? 13.518 111.373 -20.010 1.00 35.16 102 ALA D N 1
ATOM 8262 C CA . ALA D 1 104 ? 14.388 110.683 -20.956 1.00 35.10 102 ALA D CA 1
ATOM 8263 C C . ALA D 1 104 ? 14.905 111.573 -22.084 1.00 35.39 102 ALA D C 1
ATOM 8264 O O . ALA D 1 104 ? 16.100 111.569 -22.386 1.00 33.37 102 ALA D O 1
ATOM 8266 N N . ALA D 1 105 ? 14.007 112.327 -22.714 1.00 36.28 103 ALA D N 1
ATOM 8267 C CA . ALA D 1 105 ? 14.400 113.197 -23.814 1.00 36.73 103 ALA D CA 1
ATOM 8268 C C . ALA D 1 105 ? 15.492 114.142 -23.336 1.00 37.35 103 ALA D C 1
ATOM 8269 O O . ALA D 1 105 ? 16.568 114.224 -23.930 1.00 37.40 103 ALA D O 1
ATOM 8271 N N . GLU D 1 106 ? 15.218 114.846 -22.249 1.00 39.31 104 GLU D N 1
ATOM 8272 C CA . GLU D 1 106 ? 16.190 115.772 -21.699 1.00 42.63 104 GLU D CA 1
ATOM 8273 C C . GLU D 1 106 ? 17.541 115.080 -21.540 1.00 43.75 104 GLU D C 1
ATOM 8274 O O . GLU D 1 106 ? 18.593 115.679 -21.776 1.00 44.11 104 GLU D O 1
ATOM 8280 N N . ALA D 1 107 ? 17.510 113.805 -21.168 1.00 44.76 105 ALA D N 1
ATOM 8281 C CA . ALA D 1 107 ? 18.738 113.042 -20.973 1.00 44.59 105 ALA D CA 1
ATOM 8282 C C . ALA D 1 107 ? 19.563 112.902 -22.246 1.00 44.68 105 ALA D C 1
ATOM 8283 O O . ALA D 1 107 ? 20.753 113.209 -22.253 1.00 43.06 105 ALA D O 1
ATOM 8285 N N . GLU D 1 108 ? 18.924 112.436 -23.317 1.00 45.96 106 GLU D N 1
ATOM 8286 C CA . GLU D 1 108 ? 19.600 112.232 -24.594 1.00 46.67 106 GLU D CA 1
ATOM 8287 C C . GLU D 1 108 ? 20.179 113.517 -25.164 1.00 46.10 106 GLU D C 1
ATOM 8288 O O . GLU D 1 108 ? 21.358 113.570 -25.517 1.00 45.16 106 GLU D O 1
ATOM 8294 N N . GLU D 1 109 ? 19.345 114.544 -25.276 1.00 46.19 107 GLU D N 1
ATOM 8295 C CA . GLU D 1 109 ? 19.796 115.832 -25.795 1.00 46.09 107 GLU D CA 1
ATOM 8296 C C . GLU D 1 109 ? 21.124 116.135 -25.114 1.00 45.43 107 GLU D C 1
ATOM 8297 O O . GLU D 1 109 ? 22.159 116.274 -25.764 1.00 45.31 107 GLU D O 1
ATOM 8303 N N . LEU D 1 110 ? 21.073 116.214 -23.789 1.00 44.80 108 LEU D N 1
ATOM 8304 C CA . LEU D 1 110 ? 22.246 116.479 -22.978 1.00 44.11 108 LEU D CA 1
ATOM 8305 C C . LEU D 1 110 ? 23.478 115.797 -23.586 1.00 43.54 108 LEU D C 1
ATOM 8306 O O . LEU D 1 110 ? 24.473 116.456 -23.871 1.00 43.66 108 LEU D O 1
ATOM 8311 N N . PHE D 1 111 ? 23.399 114.491 -23.814 1.00 43.16 109 PHE D N 1
ATOM 8312 C CA . PHE D 1 111 ? 24.521 113.754 -24.394 1.00 43.25 109 PHE D CA 1
ATOM 8313 C C . PHE D 1 111 ? 24.898 114.218 -25.791 1.00 44.00 109 PHE D C 1
ATOM 8314 O O . PHE D 1 111 ? 26.073 114.423 -26.084 1.00 43.16 109 PHE D O 1
ATOM 8322 N N . ALA D 1 112 ? 23.890 114.394 -26.643 1.00 45.09 110 ALA D N 1
ATOM 8323 C CA . ALA D 1 112 ? 24.091 114.829 -28.025 1.00 45.90 110 ALA D CA 1
ATOM 8324 C C . ALA D 1 112 ? 24.871 116.140 -28.136 1.00 46.48 110 ALA D C 1
ATOM 8325 O O . ALA D 1 112 ? 25.969 116.178 -28.690 1.00 47.43 110 ALA D O 1
ATOM 8327 N N . ILE D 1 113 ? 24.305 117.217 -27.615 1.00 46.71 111 ILE D N 1
ATOM 8328 C CA . ILE D 1 113 ? 24.985 118.494 -27.690 1.00 48.59 111 ILE D CA 1
ATOM 8329 C C . ILE D 1 113 ? 26.351 118.402 -27.020 1.00 48.84 111 ILE D C 1
ATOM 8330 O O . ILE D 1 113 ? 27.263 119.158 -27.358 1.00 49.77 111 ILE D O 1
ATOM 8335 N N . ALA D 1 114 ? 26.499 117.469 -26.083 1.00 48.18 112 ALA D N 1
ATOM 8336 C CA . ALA D 1 114 ? 27.771 117.297 -25.388 1.00 48.09 112 ALA D CA 1
ATOM 8337 C C . ALA D 1 114 ? 28.786 116.712 -26.358 1.00 48.31 112 ALA D C 1
ATOM 8338 O O . ALA D 1 114 ? 29.980 117.024 -26.299 1.00 47.79 112 ALA D O 1
ATOM 8340 N N . GLN D 1 115 ? 28.294 115.863 -27.254 1.00 48.00 113 GLN D N 1
ATOM 8341 C CA . GLN D 1 115 ? 29.136 115.224 -28.248 1.00 48.20 113 GLN D CA 1
ATOM 8342 C C . GLN D 1 115 ? 29.508 116.219 -29.327 1.00 49.56 113 GLN D C 1
ATOM 8343 O O . GLN D 1 115 ? 30.685 116.376 -29.648 1.00 51.28 113 GLN D O 1
ATOM 8349 N N . GLU D 1 116 ? 28.517 116.901 -29.889 1.00 49.73 114 GLU D N 1
ATOM 8350 C CA . GLU D 1 116 ? 28.817 117.864 -30.937 1.00 51.43 114 GLU D CA 1
ATOM 8351 C C . GLU D 1 116 ? 29.886 118.847 -30.478 1.00 51.76 114 GLU D C 1
ATOM 8352 O O . GLU D 1 116 ? 30.603 119.420 -31.299 1.00 52.15 114 GLU D O 1
ATOM 8358 N N . GLN D 1 117 ? 29.982 119.029 -29.163 1.00 51.26 115 GLN D N 1
ATOM 8359 C CA . GLN D 1 117 ? 30.958 119.928 -28.560 1.00 50.68 115 GLN D CA 1
ATOM 8360 C C . GLN D 1 117 ? 32.251 119.201 -28.217 1.00 50.13 115 GLN D C 1
ATOM 8361 O O . GLN D 1 117 ? 33.174 119.810 -27.664 1.00 49.67 115 GLN D O 1
ATOM 8367 N N . GLY D 1 118 ? 32.308 117.905 -28.536 1.00 49.23 116 GLY D N 1
ATOM 8368 C CA . GLY D 1 118 ? 33.489 117.108 -28.243 1.00 48.01 116 GLY D CA 1
ATOM 8369 C C . GLY D 1 118 ? 33.932 117.282 -26.802 1.00 47.87 116 GLY D C 1
ATOM 8370 O O . GLY D 1 118 ? 35.114 117.475 -26.520 1.00 47.32 116 GLY D O 1
ATOM 8371 N N . VAL D 1 119 ? 32.976 117.209 -25.884 1.00 47.81 117 VAL D N 1
ATOM 8372 C CA . VAL D 1 119 ? 33.269 117.389 -24.474 1.00 47.38 117 VAL D CA 1
ATOM 8373 C C . VAL D 1 119 ? 32.627 116.303 -23.603 1.00 47.01 117 VAL D C 1
ATOM 8374 O O . VAL D 1 119 ? 31.423 116.061 -23.664 1.00 47.16 117 VAL D O 1
ATOM 8378 N N . PHE D 1 120 ? 33.465 115.656 -22.801 1.00 46.85 118 PHE D N 1
ATOM 8379 C CA . PHE D 1 120 ? 33.084 114.571 -21.894 1.00 46.47 118 PHE D CA 1
ATOM 8380 C C . PHE D 1 120 ? 31.770 114.797 -21.143 1.00 46.75 118 PHE D C 1
ATOM 8381 O O . PHE D 1 120 ? 31.439 115.929 -20.795 1.00 47.22 118 PHE D O 1
ATOM 8389 N N . LEU D 1 121 ? 31.029 113.716 -20.886 1.00 46.58 119 LEU D N 1
ATOM 8390 C CA . LEU D 1 121 ? 29.752 113.794 -20.156 1.00 46.52 119 LEU D CA 1
ATOM 8391 C C . LEU D 1 121 ? 29.426 112.498 -19.413 1.00 46.65 119 LEU D C 1
ATOM 8392 O O . LEU D 1 121 ? 29.160 111.480 -20.041 1.00 47.65 119 LEU D O 1
ATOM 8405 N N . GLU D 1 123 ? 27.464 110.595 -15.754 1.00 43.43 121 GLU D N 1
ATOM 8406 C CA . GLU D 1 123 ? 26.576 110.680 -14.611 1.00 42.27 121 GLU D CA 1
ATOM 8407 C C . GLU D 1 123 ? 27.471 110.340 -13.422 1.00 41.64 121 GLU D C 1
ATOM 8408 O O . GLU D 1 123 ? 28.412 109.560 -13.554 1.00 40.62 121 GLU D O 1
ATOM 8414 N N . ALA D 1 124 ? 27.192 110.933 -12.271 1.00 41.68 122 ALA D N 1
ATOM 8415 C CA . ALA D 1 124 ? 28.014 110.695 -11.096 1.00 41.91 122 ALA D CA 1
ATOM 8416 C C . ALA D 1 124 ? 27.496 109.564 -10.204 1.00 41.46 122 ALA D C 1
ATOM 8417 O O . ALA D 1 124 ? 26.493 109.731 -9.519 1.00 42.72 122 ALA D O 1
ATOM 8419 N N . GLN D 1 125 ? 28.173 108.420 -10.212 1.00 40.68 123 GLN D N 1
ATOM 8420 C CA . GLN D 1 125 ? 27.763 107.297 -9.370 1.00 41.07 123 GLN D CA 1
ATOM 8421 C C . GLN D 1 125 ? 28.948 106.697 -8.602 1.00 40.19 123 GLN D C 1
ATOM 8422 O O . GLN D 1 125 ? 29.774 105.990 -9.173 1.00 41.06 123 GLN D O 1
ATOM 8428 N N . LYS D 1 126 ? 29.019 106.960 -7.302 1.00 39.01 124 LYS D N 1
ATOM 8429 C CA . LYS D 1 126 ? 30.119 106.458 -6.483 1.00 38.74 124 LYS D CA 1
ATOM 8430 C C . LYS D 1 126 ? 30.266 104.921 -6.446 1.00 38.41 124 LYS D C 1
ATOM 8431 O O . LYS D 1 126 ? 31.382 104.397 -6.425 1.00 35.95 124 LYS D O 1
ATOM 8437 N N . SER D 1 127 ? 29.139 104.209 -6.455 1.00 38.37 125 SER D N 1
ATOM 8438 C CA . SER D 1 127 ? 29.141 102.745 -6.363 1.00 37.75 125 SER D CA 1
ATOM 8439 C C . SER D 1 127 ? 29.924 101.960 -7.403 1.00 36.67 125 SER D C 1
ATOM 8440 O O . SER D 1 127 ? 30.777 101.144 -7.065 1.00 37.79 125 SER D O 1
ATOM 8443 N N . VAL D 1 128 ? 29.633 102.198 -8.666 1.00 34.94 126 VAL D N 1
ATOM 8444 C CA . VAL D 1 128 ? 30.290 101.462 -9.726 1.00 34.05 126 VAL D CA 1
ATOM 8445 C C . VAL D 1 128 ? 31.813 101.526 -9.761 1.00 32.31 126 VAL D C 1
ATOM 8446 O O . VAL D 1 128 ? 32.432 100.817 -10.547 1.00 31.50 126 VAL D O 1
ATOM 8450 N N . PHE D 1 129 ? 32.424 102.353 -8.921 1.00 30.72 127 PHE D N 1
ATOM 8451 C CA . PHE D 1 129 ? 33.881 102.477 -8.955 1.00 31.13 127 PHE D CA 1
ATOM 8452 C C . PHE D 1 129 ? 34.612 102.091 -7.693 1.00 31.48 127 PHE D C 1
ATOM 8453 O O . PHE D 1 129 ? 35.833 102.265 -7.597 1.00 31.97 127 PHE D O 1
ATOM 8461 N N . LEU D 1 130 ? 33.872 101.576 -6.725 1.00 31.07 128 LEU D N 1
ATOM 8462 C CA . LEU D 1 130 ? 34.475 101.179 -5.472 1.00 30.72 128 LEU D CA 1
ATOM 8463 C C . LEU D 1 130 ? 35.389 99.982 -5.666 1.00 31.07 128 LEU D C 1
ATOM 8464 O O . LEU D 1 130 ? 35.159 99.145 -6.539 1.00 31.54 128 LEU D O 1
ATOM 8469 N N . PRO D 1 131 ? 36.446 99.889 -4.854 1.00 31.21 129 PRO D N 1
ATOM 8470 C CA . PRO D 1 131 ? 37.373 98.764 -4.966 1.00 31.09 129 PRO D CA 1
ATOM 8471 C C . PRO D 1 131 ? 36.685 97.415 -4.730 1.00 29.66 129 PRO D C 1
ATOM 8472 O O . PRO D 1 131 ? 37.034 96.437 -5.373 1.00 28.79 129 PRO D O 1
ATOM 8476 N N . ILE D 1 132 ? 35.711 97.358 -3.824 1.00 29.85 130 ILE D N 1
ATOM 8477 C CA . ILE D 1 132 ? 35.003 96.098 -3.571 1.00 31.41 130 ILE D CA 1
ATOM 8478 C C . ILE D 1 132 ? 34.105 95.714 -4.744 1.00 30.57 130 ILE D C 1
ATOM 8479 O O . ILE D 1 132 ? 33.969 94.536 -5.070 1.00 30.81 130 ILE D O 1
ATOM 8484 N N . THR D 1 133 ? 33.493 96.705 -5.378 1.00 29.84 131 THR D N 1
ATOM 8485 C CA . THR D 1 133 ? 32.628 96.438 -6.524 1.00 29.56 131 THR D CA 1
ATOM 8486 C C . THR D 1 133 ? 33.434 95.836 -7.671 1.00 29.00 131 THR D C 1
ATOM 8487 O O . THR D 1 133 ? 32.969 94.955 -8.388 1.00 26.66 131 THR D O 1
ATOM 8491 N N . GLN D 1 134 ? 34.651 96.328 -7.843 1.00 30.14 132 GLN D N 1
ATOM 8492 C CA . GLN D 1 134 ? 35.516 95.843 -8.896 1.00 32.18 132 GLN D CA 1
ATOM 8493 C C . GLN D 1 134 ? 35.845 94.365 -8.755 1.00 34.26 132 GLN D C 1
ATOM 8494 O O . GLN D 1 134 ? 36.056 93.670 -9.755 1.00 35.84 132 GLN D O 1
ATOM 8500 N N . LYS D 1 135 ? 35.875 93.880 -7.516 1.00 34.93 133 LYS D N 1
ATOM 8501 C CA . LYS D 1 135 ? 36.182 92.477 -7.248 1.00 33.43 133 LYS D CA 1
ATOM 8502 C C . LYS D 1 135 ? 34.994 91.549 -7.495 1.00 32.43 133 LYS D C 1
ATOM 8503 O O . LYS D 1 135 ? 35.174 90.423 -7.951 1.00 31.88 133 LYS D O 1
ATOM 8509 N N . VAL D 1 136 ? 33.791 92.014 -7.161 1.00 30.79 134 VAL D N 1
ATOM 8510 C CA . VAL D 1 136 ? 32.563 91.243 -7.385 1.00 29.86 134 VAL D CA 1
ATOM 8511 C C . VAL D 1 136 ? 32.481 90.933 -8.887 1.00 31.04 134 VAL D C 1
ATOM 8512 O O . VAL D 1 136 ? 32.282 89.789 -9.303 1.00 30.80 134 VAL D O 1
ATOM 8516 N N . LYS D 1 137 ? 32.654 91.972 -9.696 1.00 30.99 135 LYS D N 1
ATOM 8517 C CA . LYS D 1 137 ? 32.627 91.832 -11.146 1.00 31.11 135 LYS D CA 1
ATOM 8518 C C . LYS D 1 137 ? 33.746 90.877 -11.581 1.00 30.59 135 LYS D C 1
ATOM 8519 O O . LYS D 1 137 ? 33.561 90.008 -12.429 1.00 32.00 135 LYS D O 1
ATOM 8525 N N . ALA D 1 138 ? 34.917 91.037 -10.991 1.00 30.72 136 ALA D N 1
ATOM 8526 C CA . ALA D 1 138 ? 36.039 90.187 -11.345 1.00 31.06 136 ALA D CA 1
ATOM 8527 C C . ALA D 1 138 ? 35.685 88.713 -11.169 1.00 31.06 136 ALA D C 1
ATOM 8528 O O . ALA D 1 138 ? 35.800 87.911 -12.099 1.00 31.18 136 ALA D O 1
ATOM 8530 N N . THR D 1 139 ? 35.235 88.384 -9.962 1.00 31.02 137 THR D N 1
ATOM 8531 C CA . THR D 1 139 ? 34.867 87.029 -9.576 1.00 30.05 137 THR D CA 1
ATOM 8532 C C . THR D 1 139 ? 33.759 86.407 -10.398 1.00 29.81 137 THR D C 1
ATOM 8533 O O . THR D 1 139 ? 33.855 85.240 -10.768 1.00 29.21 137 THR D O 1
ATOM 8537 N N . ILE D 1 140 ? 32.697 87.163 -10.670 1.00 31.33 138 ILE D N 1
ATOM 8538 C CA . ILE D 1 140 ? 31.605 86.633 -11.483 1.00 31.40 138 ILE D CA 1
ATOM 8539 C C . ILE D 1 140 ? 32.101 86.200 -12.860 1.00 31.83 138 ILE D C 1
ATOM 8540 O O . ILE D 1 140 ? 31.709 85.150 -13.342 1.00 31.54 138 ILE D O 1
ATOM 8545 N N . GLN D 1 141 ? 32.962 87.000 -13.488 1.00 34.44 139 GLN D N 1
ATOM 8546 C CA . GLN D 1 141 ? 33.473 86.667 -14.819 1.00 37.41 139 GLN D CA 1
ATOM 8547 C C . GLN D 1 141 ? 34.404 85.454 -14.825 1.00 37.54 139 GLN D C 1
ATOM 8548 O O . GLN D 1 141 ? 34.289 84.566 -15.678 1.00 36.16 139 GLN D O 1
ATOM 8554 N N . GLU D 1 142 ? 35.330 85.427 -13.873 1.00 37.79 140 GLU D N 1
ATOM 8555 C CA . GLU D 1 142 ? 36.291 84.342 -13.771 1.00 38.90 140 GLU D CA 1
ATOM 8556 C C . GLU D 1 142 ? 35.731 83.116 -13.052 1.00 39.49 140 GLU D C 1
ATOM 8557 O O . GLU D 1 142 ? 36.248 82.721 -12.002 1.00 41.30 140 GLU D O 1
ATOM 8563 N N . GLY D 1 143 ? 34.691 82.508 -13.619 1.00 38.46 141 GLY D N 1
ATOM 8564 C CA . GLY D 1 143 ? 34.096 81.336 -12.995 1.00 37.37 141 GLY D CA 1
ATOM 8565 C C . GLY D 1 143 ? 33.359 81.732 -11.734 1.00 35.25 141 GLY D C 1
ATOM 8566 O O . GLY D 1 143 ? 32.157 81.955 -11.770 1.00 35.93 141 GLY D O 1
ATOM 8567 N N . GLY D 1 144 ? 34.095 81.789 -10.625 1.00 33.98 142 GLY D N 1
ATOM 8568 C CA . GLY D 1 144 ? 33.573 82.207 -9.331 1.00 31.88 142 GLY D CA 1
ATOM 8569 C C . GLY D 1 144 ? 32.317 81.640 -8.700 1.00 31.15 142 GLY D C 1
ATOM 8570 O O . GLY D 1 144 ? 32.372 80.996 -7.647 1.00 30.66 142 GLY D O 1
ATOM 8571 N N . LEU D 1 145 ? 31.175 81.902 -9.321 1.00 29.95 143 LEU D N 1
ATOM 8572 C CA . LEU D 1 145 ? 29.901 81.439 -8.789 1.00 29.11 143 LEU D CA 1
ATOM 8573 C C . LEU D 1 145 ? 29.171 80.557 -9.781 1.00 28.94 143 LEU D C 1
ATOM 8574 O O . LEU D 1 145 ? 28.004 80.231 -9.570 1.00 30.06 143 LEU D O 1
ATOM 8579 N N . GLY D 1 146 ? 29.854 80.139 -10.839 1.00 28.17 144 GLY D N 1
ATOM 8580 C CA . GLY D 1 146 ? 29.167 79.371 -11.857 1.00 28.20 144 GLY D CA 1
ATOM 8581 C C . GLY D 1 146 ? 28.385 80.479 -12.536 1.00 28.54 144 GLY D C 1
ATOM 8582 O O . GLY D 1 146 ? 28.813 81.633 -12.478 1.00 27.90 144 GLY D O 1
ATOM 8583 N N . GLU D 1 147 ? 27.253 80.192 -13.164 1.00 29.48 145 GLU D N 1
ATOM 8584 C CA . GLU D 1 147 ? 26.524 81.295 -13.780 1.00 30.77 145 GLU D CA 1
ATOM 8585 C C . GLU D 1 147 ? 25.520 81.850 -12.797 1.00 28.41 145 GLU D C 1
ATOM 8586 O O . GLU D 1 147 ? 25.010 81.128 -11.937 1.00 29.56 145 GLU D O 1
ATOM 8592 N N . ILE D 1 148 ? 25.251 83.141 -12.898 1.00 25.43 146 ILE D N 1
ATOM 8593 C CA . ILE D 1 148 ? 24.300 83.746 -11.985 1.00 22.92 146 ILE D CA 1
ATOM 8594 C C . ILE D 1 148 ? 22.887 83.573 -12.504 1.00 22.61 146 ILE D C 1
ATOM 8595 O O . ILE D 1 148 ? 22.601 83.777 -13.689 1.00 24.27 146 ILE D O 1
ATOM 8600 N N . LEU D 1 149 ? 22.003 83.167 -11.609 1.00 22.95 147 LEU D N 1
ATOM 8601 C CA . LEU D 1 149 ? 20.607 82.974 -11.958 1.00 22.44 147 LEU D CA 1
ATOM 8602 C C . LEU D 1 149 ? 19.754 84.087 -11.357 1.00 22.96 147 LEU D C 1
ATOM 8603 O O . LEU D 1 149 ? 18.738 84.470 -11.938 1.00 24.79 147 LEU D O 1
ATOM 8608 N N . TRP D 1 150 ? 20.168 84.630 -10.215 1.00 21.31 148 TRP D N 1
ATOM 8609 C CA . TRP D 1 150 ? 19.350 85.646 -9.567 1.00 22.27 148 TRP D CA 1
ATOM 8610 C C . TRP D 1 150 ? 20.102 86.615 -8.683 1.00 23.78 148 TRP D C 1
ATOM 8611 O O . TRP D 1 150 ? 21.024 86.226 -7.968 1.00 25.45 148 TRP D O 1
ATOM 8622 N N . VAL D 1 151 ? 19.681 87.876 -8.726 1.00 23.51 149 VAL D N 1
ATOM 8623 C CA . VAL D 1 151 ? 20.290 88.932 -7.939 1.00 23.68 149 VAL D CA 1
ATOM 8624 C C . VAL D 1 151 ? 19.153 89.725 -7.308 1.00 27.02 149 VAL D C 1
ATOM 8625 O O . VAL D 1 151 ? 18.040 89.748 -7.829 1.00 28.81 149 VAL D O 1
ATOM 8629 N N . GLN D 1 152 ? 19.411 90.367 -6.179 1.00 28.69 150 GLN D N 1
ATOM 8630 C CA . GLN D 1 152 ? 18.364 91.154 -5.543 1.00 30.13 150 GLN D CA 1
ATOM 8631 C C . GLN D 1 152 ? 18.977 92.252 -4.702 1.00 29.84 150 GLN D C 1
ATOM 8632 O O . GLN D 1 152 ? 20.095 92.133 -4.208 1.00 30.95 150 GLN D O 1
ATOM 8638 N N . SER D 1 153 ? 18.229 93.326 -4.528 1.00 29.62 151 SER D N 1
ATOM 8639 C CA . SER D 1 153 ? 18.724 94.420 -3.744 1.00 27.63 151 SER D CA 1
ATOM 8640 C C . SER D 1 153 ? 17.653 94.881 -2.780 1.00 27.27 151 SER D C 1
ATOM 8641 O O . SER D 1 153 ? 16.461 94.890 -3.101 1.00 26.47 151 SER D O 1
ATOM 8644 N N . VAL D 1 154 ? 18.101 95.232 -1.582 1.00 25.93 152 VAL D N 1
ATOM 8645 C CA . VAL D 1 154 ? 17.237 95.724 -0.532 1.00 25.42 152 VAL D CA 1
ATOM 8646 C C . VAL D 1 154 ? 17.814 97.047 -0.046 1.00 27.70 152 VAL D C 1
ATOM 8647 O O . VAL D 1 154 ? 18.975 97.120 0.381 1.00 28.47 152 VAL D O 1
ATOM 8651 N N . THR D 1 155 ? 17.002 98.095 -0.129 1.00 28.73 153 THR D N 1
ATOM 8652 C CA . THR D 1 155 ? 17.412 99.433 0.287 1.00 28.28 153 THR D CA 1
ATOM 8653 C C . THR D 1 155 ? 16.316 100.025 1.141 1.00 30.15 153 THR D C 1
ATOM 8654 O O . THR D 1 155 ? 15.193 100.211 0.671 1.00 29.92 153 THR D O 1
ATOM 8658 N N . ALA D 1 156 ? 16.627 100.333 2.391 1.00 31.43 154 ALA D N 1
ATOM 8659 C CA . ALA D 1 156 ? 15.603 100.898 3.243 1.00 34.27 154 ALA D CA 1
ATOM 8660 C C . ALA D 1 156 ? 16.114 102.001 4.144 1.00 36.67 154 ALA D C 1
ATOM 8661 O O . ALA D 1 156 ? 17.041 101.808 4.924 1.00 37.61 154 ALA D O 1
ATOM 8663 N N . TYR D 1 157 ? 15.495 103.168 4.023 1.00 38.61 155 TYR D N 1
ATOM 8664 C CA . TYR D 1 157 ? 15.849 104.320 4.836 1.00 41.31 155 TYR D CA 1
ATOM 8665 C C . TYR D 1 157 ? 14.770 104.437 5.906 1.00 40.93 155 TYR D C 1
ATOM 8666 O O . TYR D 1 157 ? 13.574 104.318 5.617 1.00 40.08 155 TYR D O 1
ATOM 8675 N N . PRO D 1 158 ? 15.179 104.610 7.167 1.00 40.97 156 PRO D N 1
ATOM 8676 C CA . PRO D 1 158 ? 14.213 104.730 8.261 1.00 41.45 156 PRO D CA 1
ATOM 8677 C C . PRO D 1 158 ? 13.272 105.926 8.110 1.00 42.58 156 PRO D C 1
ATOM 8678 O O . PRO D 1 158 ? 12.050 105.792 8.260 1.00 42.47 156 PRO D O 1
ATOM 8682 N N . ASN D 1 159 ? 13.850 107.094 7.835 1.00 43.01 157 ASN D N 1
ATOM 8683 C CA . ASN D 1 159 ? 13.091 108.338 7.665 1.00 42.84 157 ASN D CA 1
ATOM 8684 C C . ASN D 1 159 ? 13.431 108.926 6.329 1.00 43.44 157 ASN D C 1
ATOM 8685 O O . ASN D 1 159 ? 14.442 108.574 5.699 1.00 46.16 157 ASN D O 1
ATOM 8690 N N . VAL D 1 160 ? 12.583 109.838 5.896 1.00 42.62 158 VAL D N 1
ATOM 8691 C CA . VAL D 1 160 ? 12.836 110.546 4.665 1.00 42.09 158 VAL D CA 1
ATOM 8692 C C . VAL D 1 160 ? 12.696 112.029 5.019 1.00 42.52 158 VAL D C 1
ATOM 8693 O O . VAL D 1 160 ? 12.698 112.893 4.147 1.00 40.97 158 VAL D O 1
ATOM 8697 N N . ASP D 1 161 ? 12.631 112.310 6.323 1.00 43.64 159 ASP D N 1
ATOM 8698 C CA . ASP D 1 161 ? 12.467 113.681 6.802 1.00 44.62 159 ASP D CA 1
ATOM 8699 C C . ASP D 1 161 ? 13.703 114.570 6.665 1.00 44.53 159 ASP D C 1
ATOM 8700 O O . ASP D 1 161 ? 13.740 115.686 7.181 1.00 45.49 159 ASP D O 1
ATOM 8705 N N . HIS D 1 162 ? 14.706 114.077 5.949 1.00 43.97 160 HIS D N 1
ATOM 8706 C CA . HIS D 1 162 ? 15.918 114.849 5.716 1.00 44.43 160 HIS D CA 1
ATOM 8707 C C . HIS D 1 162 ? 15.933 115.142 4.219 1.00 45.21 160 HIS D C 1
ATOM 8708 O O . HIS D 1 162 ? 16.903 115.669 3.669 1.00 45.79 160 HIS D O 1
ATOM 8715 N N . ILE D 1 163 ? 14.827 114.773 3.579 1.00 45.48 161 ILE D N 1
ATOM 8716 C CA . ILE D 1 163 ? 14.591 115.000 2.160 1.00 45.00 161 ILE D CA 1
ATOM 8717 C C . ILE D 1 163 ? 13.207 115.656 2.100 1.00 43.58 161 ILE D C 1
ATOM 8718 O O . ILE D 1 163 ? 12.218 115.025 1.733 1.00 43.10 161 ILE D O 1
ATOM 8723 N N . PRO D 1 164 ? 13.137 116.948 2.458 1.00 43.28 162 PRO D N 1
ATOM 8724 C CA . PRO D 1 164 ? 11.948 117.810 2.505 1.00 42.98 162 PRO D CA 1
ATOM 8725 C C . PRO D 1 164 ? 11.087 117.870 1.250 1.00 40.85 162 PRO D C 1
ATOM 8726 O O . PRO D 1 164 ? 10.007 118.450 1.276 1.00 41.35 162 PRO D O 1
ATOM 8730 N N . TRP D 1 165 ? 11.562 117.281 0.160 1.00 37.57 163 TRP D N 1
ATOM 8731 C CA . TRP D 1 165 ? 10.813 117.278 -1.086 1.00 36.20 163 TRP D CA 1
ATOM 8732 C C . TRP D 1 165 ? 10.487 115.857 -1.525 1.00 37.42 163 TRP D C 1
ATOM 8733 O O . TRP D 1 165 ? 10.038 115.625 -2.655 1.00 36.78 163 TRP D O 1
ATOM 8744 N N . PHE D 1 166 ? 10.702 114.909 -0.620 1.00 37.72 164 PHE D N 1
ATOM 8745 C CA . PHE D 1 166 ? 10.467 113.506 -0.933 1.00 39.04 164 PHE D CA 1
ATOM 8746 C C . PHE D 1 166 ? 9.130 113.163 -1.569 1.00 38.49 164 PHE D C 1
ATOM 8747 O O . PHE D 1 166 ? 9.050 112.246 -2.380 1.00 38.12 164 PHE D O 1
ATOM 8755 N N . TYR D 1 167 ? 8.074 113.878 -1.217 1.00 38.64 165 TYR D N 1
ATOM 8756 C CA . TYR D 1 167 ? 6.800 113.511 -1.782 1.00 39.72 165 TYR D CA 1
ATOM 8757 C C . TYR D 1 167 ? 6.335 114.297 -2.996 1.00 40.70 165 TYR D C 1
ATOM 8758 O O . TYR D 1 167 ? 5.145 114.325 -3.295 1.00 40.69 165 TYR D O 1
ATOM 8767 N N . SER D 1 168 ? 7.268 114.919 -3.711 1.00 41.69 166 SER D N 1
ATOM 8768 C CA . SER D 1 168 ? 6.902 115.660 -4.922 1.00 42.50 166 SER D CA 1
ATOM 8769 C C . SER D 1 168 ? 7.507 114.963 -6.131 1.00 42.65 166 SER D C 1
ATOM 8770 O O . SER D 1 168 ? 8.717 114.758 -6.205 1.00 44.80 166 SER D O 1
ATOM 8773 N N . ARG D 1 169 ? 6.656 114.599 -7.080 1.00 42.28 167 ARG D N 1
ATOM 8774 C CA . ARG D 1 169 ? 7.091 113.897 -8.279 1.00 41.33 167 ARG D CA 1
ATOM 8775 C C . ARG D 1 169 ? 7.989 114.756 -9.156 1.00 42.24 167 ARG D C 1
ATOM 8776 O O . ARG D 1 169 ? 9.067 114.333 -9.560 1.00 43.61 167 ARG D O 1
ATOM 8784 N N . GLU D 1 170 ? 7.535 115.968 -9.439 1.00 43.09 168 GLU D N 1
ATOM 8785 C CA . GLU D 1 170 ? 8.259 116.911 -10.279 1.00 44.37 168 GLU D CA 1
ATOM 8786 C C . GLU D 1 170 ? 9.630 117.332 -9.755 1.00 43.98 168 GLU D C 1
ATOM 8787 O O . GLU D 1 170 ? 10.547 117.559 -10.535 1.00 42.81 168 GLU D O 1
ATOM 8793 N N . ALA D 1 171 ? 9.762 117.427 -8.434 1.00 44.82 169 ALA D N 1
ATOM 8794 C CA . ALA D 1 171 ? 11.008 117.856 -7.789 1.00 45.21 169 ALA D CA 1
ATOM 8795 C C . ALA D 1 171 ? 12.058 116.760 -7.743 1.00 45.91 169 ALA D C 1
ATOM 8796 O O . ALA D 1 171 ? 12.963 116.703 -8.579 1.00 48.76 169 ALA D O 1
ATOM 8798 N N . GLY D 1 172 ? 11.965 115.905 -6.741 1.00 46.17 170 GLY D N 1
ATOM 8799 C CA . GLY D 1 172 ? 12.903 114.814 -6.672 1.00 46.02 170 GLY D CA 1
ATOM 8800 C C . GLY D 1 172 ? 12.095 113.657 -7.202 1.00 45.00 170 GLY D C 1
ATOM 8801 O O . GLY D 1 172 ? 12.056 113.394 -8.406 1.00 44.72 170 GLY D O 1
ATOM 8802 N N . GLY D 1 173 ? 11.412 112.992 -6.284 1.00 43.79 171 GLY D N 1
ATOM 8803 C CA . GLY D 1 173 ? 10.586 111.865 -6.648 1.00 42.68 171 GLY D CA 1
ATOM 8804 C C . GLY D 1 173 ? 10.335 111.016 -5.430 1.00 41.62 171 GLY D C 1
ATOM 8805 O O . GLY D 1 173 ? 10.316 111.510 -4.299 1.00 40.93 171 GLY D O 1
ATOM 8806 N N . GLY D 1 174 ? 10.135 109.728 -5.666 1.00 41.07 172 GLY D N 1
ATOM 8807 C CA . GLY D 1 174 ? 9.894 108.818 -4.567 1.00 37.75 172 GLY D CA 1
ATOM 8808 C C . GLY D 1 174 ? 11.060 107.870 -4.357 1.00 34.71 172 GLY D C 1
ATOM 8809 O O . GLY D 1 174 ? 12.203 108.144 -4.753 1.00 33.68 172 GLY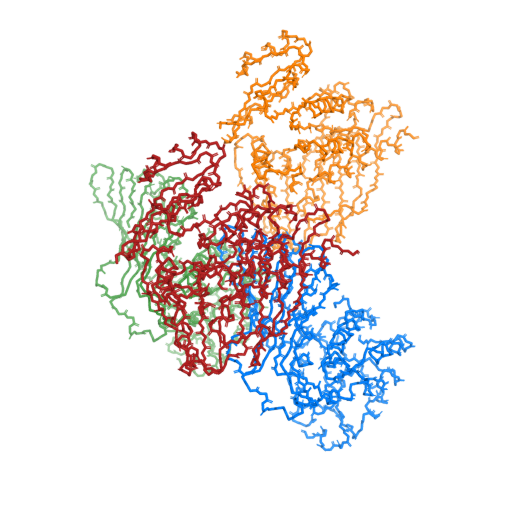 D O 1
ATOM 8810 N N . ALA D 1 175 ? 10.754 106.744 -3.728 1.00 30.73 173 ALA D N 1
ATOM 8811 C CA . ALA D 1 175 ? 11.736 105.718 -3.442 1.00 27.30 173 ALA D CA 1
ATOM 8812 C C . ALA D 1 175 ? 12.544 105.346 -4.676 1.00 24.86 173 ALA D C 1
ATOM 8813 O O . ALA D 1 175 ? 13.751 105.146 -4.596 1.00 22.76 173 ALA D O 1
ATOM 8815 N N . LEU D 1 176 ? 11.872 105.255 -5.816 1.00 24.52 174 LEU D N 1
ATOM 8816 C CA . LEU D 1 176 ? 12.538 104.886 -7.052 1.00 25.42 174 LEU D CA 1
ATOM 8817 C C . LEU D 1 176 ? 13.471 105.979 -7.560 1.00 25.79 174 LEU D C 1
ATOM 8818 O O . LEU D 1 176 ? 14.593 105.699 -7.951 1.00 25.15 174 LEU D O 1
ATOM 8823 N N . HIS D 1 177 ? 13.005 107.222 -7.575 1.00 27.24 175 HIS D N 1
ATOM 8824 C CA . HIS D 1 177 ? 13.861 108.316 -8.018 1.00 28.49 175 HIS D CA 1
ATOM 8825 C C . HIS D 1 177 ? 14.980 108.334 -7.007 1.00 27.75 175 HIS D C 1
ATOM 8826 O O . HIS D 1 177 ? 16.158 108.318 -7.354 1.00 27.15 175 HIS D O 1
ATOM 8833 N N . GLY D 1 178 ? 14.573 108.350 -5.745 1.00 27.93 176 GLY D N 1
ATOM 8834 C CA . GLY D 1 178 ? 15.513 108.375 -4.646 1.00 29.00 176 GLY D CA 1
ATOM 8835 C C . GLY D 1 178 ? 16.729 107.485 -4.803 1.00 28.88 176 GLY D C 1
ATOM 8836 O O . GLY D 1 178 ? 17.859 107.956 -4.662 1.00 28.28 176 GLY D O 1
ATOM 8837 N N . SER D 1 179 ? 16.523 106.210 -5.120 1.00 28.20 177 SER D N 1
ATOM 8838 C CA . SER D 1 179 ? 17.666 105.320 -5.224 1.00 28.39 177 SER D CA 1
ATOM 8839 C C . SER D 1 179 ? 17.570 104.082 -6.095 1.00 28.51 177 SER D C 1
ATOM 8840 O O . SER D 1 179 ? 18.230 103.081 -5.808 1.00 29.91 177 SER D O 1
ATOM 8843 N N . GLY D 1 180 ? 16.766 104.131 -7.149 1.00 28.15 178 GLY D N 1
ATOM 8844 C CA . GLY D 1 180 ? 16.665 102.978 -8.022 1.00 25.49 178 GLY D CA 1
ATOM 8845 C C . GLY D 1 180 ? 17.752 102.873 -9.081 1.00 25.51 178 GLY D C 1
ATOM 8846 O O . GLY D 1 180 ? 18.079 101.774 -9.517 1.00 25.19 178 GLY D O 1
ATOM 8847 N N . SER D 1 181 ? 18.326 104.004 -9.489 1.00 25.40 179 SER D N 1
ATOM 8848 C CA . SER D 1 181 ? 19.363 104.008 -10.529 1.00 26.05 179 SER D CA 1
ATOM 8849 C C . SER D 1 181 ? 20.650 103.276 -10.165 1.00 26.49 179 SER D C 1
ATOM 8850 O O . SER D 1 181 ? 21.155 102.477 -10.960 1.00 25.29 179 SER D O 1
ATOM 8853 N N . TYR D 1 182 ? 21.174 103.557 -8.972 1.00 27.58 180 TYR D N 1
ATOM 8854 C CA . TYR D 1 182 ? 22.401 102.933 -8.474 1.00 29.41 180 TYR D CA 1
ATOM 8855 C C . TYR D 1 182 ? 22.313 101.411 -8.521 1.00 29.40 180 TYR D C 1
ATOM 8856 O O . TYR D 1 182 ? 23.027 100.752 -9.283 1.00 30.00 180 TYR D O 1
ATOM 8865 N N . PRO D 1 183 ? 21.417 100.830 -7.716 1.00 28.33 181 PRO D N 1
ATOM 8866 C CA . PRO D 1 183 ? 21.298 99.374 -7.717 1.00 28.66 181 PRO D CA 1
ATOM 8867 C C . PRO D 1 183 ? 21.103 98.723 -9.079 1.00 28.94 181 PRO D C 1
ATOM 8868 O O . PRO D 1 183 ? 21.711 97.684 -9.362 1.00 28.44 181 PRO D O 1
ATOM 8872 N N . LEU D 1 184 ? 20.270 99.323 -9.926 1.00 28.72 182 LEU D N 1
ATOM 8873 C CA . LEU D 1 184 ? 20.008 98.722 -11.223 1.00 28.44 182 LEU D CA 1
ATOM 8874 C C . LEU D 1 184 ? 21.128 98.978 -12.221 1.00 29.08 182 LEU D C 1
ATOM 8875 O O . LEU D 1 184 ? 21.339 98.197 -13.151 1.00 28.56 182 LEU D O 1
ATOM 8880 N N . GLN D 1 185 ? 21.865 100.063 -12.021 1.00 29.92 183 GLN D N 1
ATOM 8881 C CA . GLN D 1 185 ? 22.998 100.337 -12.892 1.00 30.59 183 GLN D CA 1
ATOM 8882 C C . GLN D 1 185 ? 24.060 99.326 -12.456 1.00 29.68 183 GLN D C 1
ATOM 8883 O O . GLN D 1 185 ? 24.498 98.487 -13.245 1.00 28.65 183 GLN D O 1
ATOM 8889 N N . TYR D 1 186 ? 24.425 99.407 -11.176 1.00 28.69 184 TYR D N 1
ATOM 8890 C CA . TYR D 1 186 ? 25.416 98.542 -10.534 1.00 28.35 184 TYR D CA 1
ATOM 8891 C C . TYR D 1 186 ? 25.340 97.068 -10.966 1.00 28.45 184 TYR D C 1
ATOM 8892 O O . TYR D 1 186 ? 26.349 96.469 -11.361 1.00 26.39 184 TYR D O 1
ATOM 8901 N N . LEU D 1 187 ? 24.149 96.479 -10.867 1.00 27.84 185 LEU D N 1
ATOM 8902 C CA . LEU D 1 187 ? 23.964 95.086 -11.256 1.00 28.18 185 LEU D CA 1
ATOM 8903 C C . LEU D 1 187 ? 24.336 94.872 -12.712 1.00 27.81 185 LEU D C 1
ATOM 8904 O O . LEU D 1 187 ? 25.091 93.951 -13.041 1.00 27.69 185 LEU D O 1
ATOM 8909 N N . GLN D 1 188 ? 23.818 95.720 -13.593 1.00 27.11 186 GLN D N 1
ATOM 8910 C CA . GLN D 1 188 ? 24.146 95.556 -14.996 1.00 27.32 186 GLN D CA 1
ATOM 8911 C C . GLN D 1 188 ? 25.653 95.555 -15.140 1.00 26.63 186 GLN D C 1
ATOM 8912 O O . GLN D 1 188 ? 26.215 94.791 -15.924 1.00 27.60 186 GLN D O 1
ATOM 8918 N N . TYR D 1 189 ? 26.314 96.381 -14.345 1.00 26.36 187 TYR D N 1
ATOM 8919 C CA . TYR D 1 189 ? 27.756 96.455 -14.420 1.00 26.99 187 TYR D CA 1
ATOM 8920 C C . TYR D 1 189 ? 28.474 95.192 -13.930 1.00 26.94 187 TYR D C 1
ATOM 8921 O O . TYR D 1 189 ? 29.290 94.621 -14.663 1.00 26.75 187 TYR D O 1
ATOM 8930 N N . VAL D 1 190 ? 28.175 94.738 -12.715 1.00 25.96 188 VAL D N 1
ATOM 8931 C CA . VAL D 1 190 ? 28.857 93.552 -12.195 1.00 26.40 188 VAL D CA 1
ATOM 8932 C C . VAL D 1 190 ? 28.561 92.272 -12.956 1.00 27.13 188 VAL D C 1
ATOM 8933 O O . VAL D 1 190 ? 29.361 91.329 -12.939 1.00 27.72 188 VAL D O 1
ATOM 8937 N N . LEU D 1 191 ? 27.418 92.235 -13.627 1.00 26.14 189 LEU D N 1
ATOM 8938 C CA . LEU D 1 191 ? 27.055 91.061 -14.383 1.00 26.69 189 LEU D CA 1
ATOM 8939 C C . LEU D 1 191 ? 27.539 91.123 -15.816 1.00 29.14 189 LEU D C 1
ATOM 8940 O O . LEU D 1 191 ? 27.774 90.082 -16.444 1.00 30.45 189 LEU D O 1
ATOM 8945 N N . GLY D 1 192 ? 27.696 92.336 -16.333 1.00 29.82 190 GLY D N 1
ATOM 8946 C CA . GLY D 1 192 ? 28.132 92.485 -17.710 1.00 31.94 190 GLY D CA 1
ATOM 8947 C C . GLY D 1 192 ? 26.984 92.142 -18.647 1.00 32.80 190 GLY D C 1
ATOM 8948 O O . GLY D 1 192 ? 27.192 91.722 -19.784 1.00 33.00 190 GLY D O 1
ATOM 8949 N N . LYS D 1 193 ? 25.761 92.322 -18.156 1.00 34.05 191 LYS D N 1
ATOM 8950 C CA . LYS D 1 193 ? 24.558 92.036 -18.933 1.00 34.80 191 LYS D CA 1
ATOM 8951 C C . LYS D 1 193 ? 23.643 93.245 -18.851 1.00 35.32 191 LYS D C 1
ATOM 8952 O O . LYS D 1 193 ? 23.664 93.990 -17.865 1.00 34.59 191 LYS D O 1
ATOM 8958 N N . GLU D 1 194 ? 22.832 93.427 -19.884 1.00 35.87 192 GLU D N 1
ATOM 8959 C CA . GLU D 1 194 ? 21.914 94.554 -19.943 1.00 38.54 192 GLU D CA 1
ATOM 8960 C C . GLU D 1 194 ? 20.511 94.184 -19.443 1.00 38.42 192 GLU D C 1
ATOM 8961 O O . GLU D 1 194 ? 20.021 93.084 -19.708 1.00 38.79 192 GLU D O 1
ATOM 8967 N N . ILE D 1 195 ? 19.864 95.093 -18.717 1.00 37.36 193 ILE D N 1
ATOM 8968 C CA . ILE D 1 195 ? 18.518 94.814 -18.220 1.00 38.59 193 ILE D CA 1
ATOM 8969 C C . ILE D 1 195 ? 17.602 94.555 -19.400 1.00 39.31 193 ILE D C 1
ATOM 8970 O O . ILE D 1 195 ? 17.387 95.430 -20.232 1.00 40.77 193 ILE D O 1
ATOM 8975 N N . GLN D 1 196 ? 17.049 93.354 -19.458 1.00 39.31 194 GLN D N 1
ATOM 8976 C CA . GLN D 1 196 ? 16.190 92.970 -20.562 1.00 38.89 194 GLN D CA 1
ATOM 8977 C C . GLN D 1 196 ? 14.705 93.160 -20.283 1.00 38.94 194 GLN D C 1
ATOM 8978 O O . GLN D 1 196 ? 13.916 93.396 -21.199 1.00 40.60 194 GLN D O 1
ATOM 8984 N N . GLU D 1 197 ? 14.318 93.060 -19.021 1.00 37.37 195 GLU D N 1
ATOM 8985 C CA . GLU D 1 197 ? 12.920 93.237 -18.655 1.00 35.89 195 GLU D CA 1
ATOM 8986 C C . GLU D 1 197 ? 12.836 93.808 -17.268 1.00 36.11 195 GLU D C 1
ATOM 8987 O O . GLU D 1 197 ? 13.783 93.734 -16.494 1.00 37.91 195 GLU D O 1
ATOM 8993 N N . VAL D 1 198 ? 11.679 94.351 -16.938 1.00 35.39 196 VAL D N 1
ATOM 8994 C CA . VAL D 1 198 ? 11.502 94.924 -15.633 1.00 35.54 196 VAL D CA 1
ATOM 8995 C C . VAL D 1 198 ? 10.059 95.369 -15.498 1.00 35.25 196 VAL D C 1
ATOM 8996 O O . VAL D 1 198 ? 9.519 96.025 -16.386 1.00 36.77 196 VAL D O 1
ATOM 9000 N N . THR D 1 199 ? 9.438 94.976 -14.394 1.00 33.49 197 THR D N 1
ATOM 9001 C CA . THR D 1 199 ? 8.059 95.337 -14.082 1.00 32.06 197 THR D CA 1
ATOM 9002 C C . THR D 1 199 ? 8.028 95.280 -12.572 1.00 30.85 197 THR D C 1
ATOM 9003 O O . THR D 1 199 ? 8.830 94.569 -11.964 1.00 30.73 197 THR D O 1
ATOM 9007 N N . GLY D 1 200 ? 7.115 96.022 -11.959 1.00 28.30 198 GLY D N 1
ATOM 9008 C CA . GLY D 1 200 ? 7.061 96.000 -10.519 1.00 26.77 198 GLY D CA 1
ATOM 9009 C C . GLY D 1 200 ? 5.820 96.627 -9.945 1.00 26.21 198 GLY D C 1
ATOM 9010 O O . GLY D 1 200 ? 4.914 97.036 -10.677 1.00 27.78 198 GLY D O 1
ATOM 9011 N N . THR D 1 201 ? 5.806 96.716 -8.620 1.00 23.43 199 THR D N 1
ATOM 9012 C CA . THR D 1 201 ? 4.696 97.276 -7.884 1.00 22.11 199 THR D CA 1
ATOM 9013 C C . THR D 1 201 ? 5.237 98.412 -7.050 1.00 21.22 199 THR D C 1
ATOM 9014 O O . THR D 1 201 ? 6.419 98.707 -7.135 1.00 22.24 199 THR D O 1
ATOM 9018 N N . ALA D 1 202 ? 4.390 99.048 -6.247 1.00 19.03 200 ALA D N 1
ATOM 9019 C CA . ALA D 1 202 ? 4.842 100.164 -5.418 1.00 19.22 200 ALA D CA 1
ATOM 9020 C C . ALA D 1 202 ? 3.718 100.748 -4.564 1.00 19.29 200 ALA D C 1
ATOM 9021 O O . ALA D 1 202 ? 2.533 100.561 -4.835 1.00 20.05 200 ALA D O 1
ATOM 9023 N N . THR D 1 203 ? 4.097 101.474 -3.531 1.00 19.06 201 THR D N 1
ATOM 9024 C CA . THR D 1 203 ? 3.118 102.049 -2.639 1.00 22.43 201 THR D CA 1
ATOM 9025 C C . THR D 1 203 ? 3.136 103.541 -2.861 1.00 24.27 201 THR D C 1
ATOM 9026 O O . THR D 1 203 ? 4.198 104.142 -2.878 1.00 24.23 201 THR D O 1
ATOM 9030 N N . TYR D 1 204 ? 1.961 104.133 -3.043 1.00 29.21 202 TYR D N 1
ATOM 9031 C CA . TYR D 1 204 ? 1.874 105.566 -3.276 1.00 34.48 202 TYR D CA 1
ATOM 9032 C C . TYR D 1 204 ? 0.464 106.124 -3.248 1.00 38.91 202 TYR D C 1
ATOM 9033 O O . TYR D 1 204 ? -0.441 105.594 -3.900 1.00 39.57 202 TYR D O 1
ATOM 9042 N N . GLN D 1 205 ? 0.297 107.206 -2.494 1.00 43.97 203 GLN D N 1
ATOM 9043 C CA . GLN D 1 205 ? -0.981 107.896 -2.389 1.00 48.68 203 GLN D CA 1
ATOM 9044 C C . GLN D 1 205 ? -0.982 108.768 -3.649 1.00 50.46 203 GLN D C 1
ATOM 9045 O O . GLN D 1 205 ? 0.054 108.884 -4.308 1.00 51.28 203 GLN D O 1
ATOM 9051 N N . GLN D 1 206 ? -2.115 109.368 -4.005 1.00 52.02 204 GLN D N 1
ATOM 9052 C CA . GLN D 1 206 ? -2.160 110.212 -5.205 1.00 52.59 204 GLN D CA 1
ATOM 9053 C C . GLN D 1 206 ? -1.559 111.606 -4.988 1.00 51.91 204 GLN D C 1
ATOM 9054 O O . GLN D 1 206 ? -1.516 112.110 -3.860 1.00 52.06 204 GLN D O 1
ATOM 9060 N N . GLY D 1 207 ? -1.106 112.225 -6.076 1.00 50.41 205 GLY D N 1
ATOM 9061 C CA . GLY D 1 207 ? -0.513 113.549 -5.985 1.00 49.74 205 GLY D CA 1
ATOM 9062 C C . GLY D 1 207 ? 0.733 113.569 -5.118 1.00 49.43 205 GLY D C 1
ATOM 9063 O O . GLY D 1 207 ? 1.082 114.593 -4.523 1.00 49.43 205 GLY D O 1
ATOM 9064 N N . ALA D 1 208 ? 1.402 112.424 -5.040 1.00 48.23 206 ALA D N 1
ATOM 9065 C CA . ALA D 1 208 ? 2.616 112.296 -4.248 1.00 46.62 206 ALA D CA 1
ATOM 9066 C C . ALA D 1 208 ? 3.586 111.370 -4.967 1.00 45.53 206 ALA D C 1
ATOM 9067 O O . ALA D 1 208 ? 3.537 111.230 -6.190 1.00 46.99 206 ALA D O 1
ATOM 9069 N N . THR D 1 209 ? 4.463 110.737 -4.197 1.00 43.62 207 THR D N 1
ATOM 9070 C CA . THR D 1 209 ? 5.455 109.814 -4.740 1.00 39.44 207 THR D CA 1
ATOM 9071 C C . THR D 1 209 ? 5.197 108.425 -4.147 1.00 36.38 207 THR D C 1
ATOM 9072 O O . THR D 1 209 ? 4.197 108.203 -3.465 1.00 35.63 207 THR D O 1
ATOM 9076 N N . ASP D 1 210 ? 6.098 107.491 -4.414 1.00 33.15 208 ASP D N 1
ATOM 9077 C CA . ASP D 1 210 ? 5.973 106.140 -3.885 1.00 29.74 208 ASP D CA 1
ATOM 9078 C C . ASP D 1 210 ? 6.858 105.954 -2.636 1.00 26.87 208 ASP D C 1
ATOM 9079 O O . ASP D 1 210 ? 8.066 106.190 -2.670 1.00 25.12 208 ASP D O 1
ATOM 9084 N N . SER D 1 211 ? 6.243 105.546 -1.532 1.00 24.56 209 SER D N 1
ATOM 9085 C CA . SER D 1 211 ? 6.981 105.332 -0.288 1.00 23.88 209 SER D CA 1
ATOM 9086 C C . SER D 1 211 ? 7.886 104.110 -0.391 1.00 23.05 209 SER D C 1
ATOM 9087 O O . SER D 1 211 ? 8.811 103.957 0.401 1.00 19.73 209 SER D O 1
ATOM 9090 N N . GLN D 1 212 ? 7.600 103.244 -1.365 1.00 23.41 210 GLN D N 1
ATOM 9091 C CA . GLN D 1 212 ? 8.388 102.030 -1.613 1.00 24.72 210 GLN D CA 1
ATOM 9092 C C . GLN D 1 212 ? 7.971 101.398 -2.944 1.00 25.99 210 GLN D C 1
ATOM 9093 O O . GLN D 1 212 ? 6.933 101.739 -3.513 1.00 26.54 210 GLN D O 1
ATOM 9099 N N . CYS D 1 213 ? 8.792 100.480 -3.437 1.00 26.27 211 CYS D N 1
ATOM 9100 C C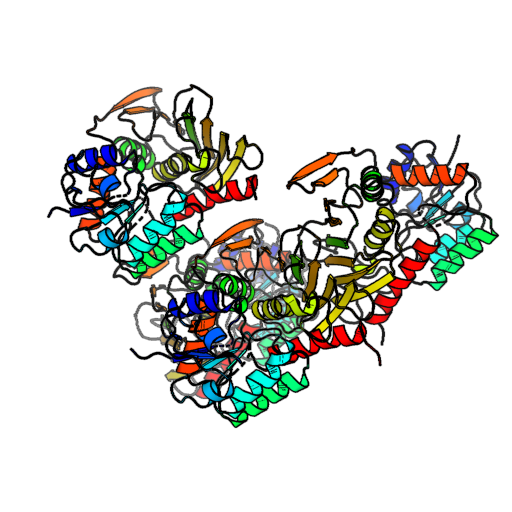A . CYS D 1 213 ? 8.501 99.778 -4.679 1.00 26.28 211 CYS D CA 1
ATOM 9101 C C . CYS D 1 213 ? 9.338 98.505 -4.721 1.00 24.94 211 CYS D C 1
ATOM 9102 O O . CYS D 1 213 ? 10.378 98.418 -4.074 1.00 25.08 211 CYS D O 1
ATOM 9105 N N . ASN D 1 214 ? 8.877 97.518 -5.475 1.00 23.98 212 ASN D N 1
ATOM 9106 C CA . ASN D 1 214 ? 9.574 96.245 -5.593 1.00 22.17 212 ASN D CA 1
ATOM 9107 C C . ASN D 1 214 ? 9.607 95.847 -7.054 1.00 21.46 212 ASN D C 1
ATOM 9108 O O . ASN D 1 214 ? 8.588 95.523 -7.652 1.00 22.20 212 ASN D O 1
ATOM 9113 N N . LEU D 1 215 ? 10.803 95.870 -7.622 1.00 21.57 213 LEU D N 1
ATOM 9114 C CA . LEU D 1 215 ? 11.002 95.574 -9.028 1.00 21.44 213 LEU D CA 1
ATOM 9115 C C . LEU D 1 215 ? 11.419 94.156 -9.356 1.00 22.11 213 LEU D C 1
ATOM 9116 O O . LEU D 1 215 ? 12.284 93.582 -8.703 1.00 22.74 213 LEU D O 1
ATOM 9121 N N . ALA D 1 216 ? 10.794 93.590 -10.379 1.00 22.00 214 ALA D N 1
ATOM 9122 C CA . ALA D 1 216 ? 11.139 92.251 -10.823 1.00 22.08 214 ALA D CA 1
ATOM 9123 C C . ALA D 1 216 ? 12.071 92.556 -11.974 1.00 22.99 214 ALA D C 1
ATOM 9124 O O . ALA D 1 216 ? 11.906 93.586 -12.636 1.00 24.10 214 ALA D O 1
ATOM 9126 N N . LEU D 1 217 ? 13.044 91.692 -12.229 1.00 21.84 215 LEU D N 1
ATOM 9127 C CA . LEU D 1 217 ? 13.976 91.973 -13.305 1.00 23.10 215 LEU D CA 1
ATOM 9128 C C . LEU D 1 217 ? 14.376 90.762 -14.099 1.00 23.60 215 LEU D C 1
ATOM 9129 O O . LEU D 1 217 ? 14.294 89.629 -13.630 1.00 24.22 215 LEU D O 1
ATOM 9134 N N . LYS D 1 218 ? 14.800 91.022 -15.327 1.00 24.41 216 LYS D N 1
ATOM 9135 C CA . LYS D 1 218 ? 15.291 89.976 -16.202 1.00 26.90 216 LYS D CA 1
ATOM 9136 C C . LYS D 1 218 ? 16.531 90.545 -16.880 1.00 28.53 216 LYS D C 1
ATOM 9137 O O . LYS D 1 218 ? 16.577 91.728 -17.235 1.00 28.62 216 LYS D O 1
ATOM 9143 N N . PHE D 1 219 ? 17.555 89.716 -17.020 1.00 30.53 217 PHE D N 1
ATOM 9144 C CA . PHE D 1 219 ? 18.780 90.175 -17.655 1.00 32.54 217 PHE D CA 1
ATOM 9145 C C . PHE D 1 219 ? 19.000 89.485 -18.978 1.00 33.99 217 PHE D C 1
ATOM 9146 O O . PHE D 1 219 ? 18.221 88.627 -19.376 1.00 33.61 217 PHE D O 1
ATOM 9154 N N . ALA D 1 220 ? 20.073 89.858 -19.656 1.00 36.64 218 ALA D N 1
ATOM 9155 C CA . ALA D 1 220 ? 20.387 89.291 -20.953 1.00 39.20 218 ALA D CA 1
ATOM 9156 C C . ALA D 1 220 ? 20.800 87.827 -20.943 1.00 41.61 218 ALA D C 1
ATOM 9157 O O . ALA D 1 220 ? 20.773 87.155 -21.971 1.00 43.96 218 ALA D O 1
ATOM 9159 N N . GLU D 1 221 ? 21.132 87.312 -19.769 1.00 42.94 219 GLU D N 1
ATOM 9160 C CA . GLU D 1 221 ? 21.638 85.941 -19.694 1.00 44.84 219 GLU D CA 1
ATOM 9161 C C . GLU D 1 221 ? 20.992 84.895 -18.811 1.00 43.88 219 GLU D C 1
ATOM 9162 O O . GLU D 1 221 ? 21.688 84.098 -18.210 1.00 44.80 219 GLU D O 1
ATOM 9168 N N . GLY D 1 222 ? 19.681 84.861 -18.725 1.00 42.44 220 GLY D N 1
ATOM 9169 C CA . GLY D 1 222 ? 19.067 83.865 -17.871 1.00 39.32 220 GLY D CA 1
ATOM 9170 C C . GLY D 1 222 ? 19.195 84.131 -16.378 1.00 36.76 220 GLY D C 1
ATOM 9171 O O . GLY D 1 222 ? 19.120 83.218 -15.583 1.00 37.25 220 GLY D O 1
ATOM 9172 N N . THR D 1 223 ? 19.409 85.376 -15.980 1.00 31.97 221 THR D N 1
ATOM 9173 C CA . THR D 1 223 ? 19.442 85.670 -14.558 1.00 29.89 221 THR D CA 1
ATOM 9174 C C . THR D 1 223 ? 18.320 86.640 -14.217 1.00 28.67 221 THR D C 1
ATOM 9175 O O . THR D 1 223 ? 18.152 87.666 -14.872 1.00 30.22 221 THR D O 1
ATOM 9179 N N . LEU D 1 224 ? 17.528 86.286 -13.214 1.00 24.42 222 LEU D N 1
ATOM 9180 C CA . LEU D 1 224 ? 16.418 87.120 -12.803 1.00 22.53 222 LEU D CA 1
ATOM 9181 C C . LEU D 1 224 ? 16.919 88.013 -11.679 1.00 22.81 222 LEU D C 1
ATOM 9182 O O . LEU D 1 224 ? 18.070 87.889 -11.250 1.00 21.84 222 LEU D O 1
ATOM 9187 N N . GLY D 1 225 ? 16.055 88.904 -11.199 1.00 20.94 223 GLY D N 1
ATOM 9188 C CA . GLY D 1 225 ? 16.437 89.792 -10.127 1.00 20.50 223 GLY D CA 1
ATOM 9189 C C . GLY D 1 225 ? 15.264 90.484 -9.459 1.00 20.64 223 GLY D C 1
ATOM 9190 O O . GLY D 1 225 ? 14.163 90.539 -10.003 1.00 20.31 223 GLY D O 1
ATOM 9191 N N . ASN D 1 226 ? 15.508 91.014 -8.264 1.00 19.39 224 ASN D N 1
ATOM 9192 C CA . ASN D 1 226 ? 14.479 91.718 -7.520 1.00 18.53 224 ASN D CA 1
ATOM 9193 C C . ASN D 1 226 ? 15.082 92.949 -6.867 1.00 18.16 224 ASN D C 1
ATOM 9194 O O . ASN D 1 226 ? 16.122 92.882 -6.235 1.00 18.88 224 ASN D O 1
ATOM 9199 N N . ILE D 1 227 ? 14.446 94.092 -7.050 1.00 18.43 225 ILE D N 1
ATOM 9200 C CA . ILE D 1 227 ? 14.946 95.290 -6.422 1.00 17.73 225 ILE D CA 1
ATOM 9201 C C . ILE D 1 227 ? 13.873 95.823 -5.523 1.00 19.06 225 ILE D C 1
ATOM 9202 O O . ILE D 1 227 ? 12.727 95.978 -5.932 1.00 19.23 225 ILE D O 1
ATOM 9207 N N . PHE D 1 228 ? 14.252 96.076 -4.276 1.00 19.94 226 PHE D N 1
ATOM 9208 C CA . PHE D 1 228 ? 13.314 96.577 -3.305 1.00 20.10 226 PHE D CA 1
ATOM 9209 C C . PHE D 1 228 ? 13.846 97.819 -2.578 1.00 21.79 226 PHE D C 1
ATOM 9210 O O . PHE D 1 228 ? 14.828 97.747 -1.841 1.00 23.41 226 PHE D O 1
ATOM 9218 N N . ILE D 1 229 ? 13.211 98.962 -2.827 1.00 22.20 227 ILE D N 1
ATOM 9219 C CA . ILE D 1 229 ? 13.578 100.203 -2.162 1.00 23.16 227 ILE D CA 1
ATOM 9220 C C . ILE D 1 229 ? 12.414 100.514 -1.238 1.00 23.92 227 ILE D C 1
ATOM 9221 O O . ILE D 1 229 ? 11.245 100.370 -1.628 1.00 24.12 227 ILE D O 1
ATOM 9226 N N . ASN D 1 230 ? 12.733 100.965 -0.030 1.00 22.81 228 ASN D N 1
ATOM 9227 C CA . ASN D 1 230 ? 11.704 101.253 0.948 1.00 23.71 228 ASN D CA 1
ATOM 9228 C C . ASN D 1 230 ? 11.994 102.407 1.905 1.00 24.82 228 ASN D C 1
ATOM 9229 O O . ASN D 1 230 ? 13.135 102.806 2.103 1.00 26.44 228 ASN D O 1
ATOM 9234 N N . VAL D 1 231 ? 10.936 102.950 2.487 1.00 24.33 229 VAL D N 1
ATOM 9235 C CA . VAL D 1 231 ? 11.076 103.986 3.488 1.00 26.38 229 VAL D CA 1
ATOM 9236 C C . VAL D 1 231 ? 10.190 103.429 4.603 1.00 27.23 229 VAL D C 1
ATOM 9237 O O . VAL D 1 231 ? 9.164 102.800 4.318 1.00 27.00 229 VAL D O 1
ATOM 9241 N N . GLY D 1 232 ? 10.592 103.617 5.858 1.00 27.41 230 GLY D N 1
ATOM 9242 C CA . GLY D 1 232 ? 9.783 103.117 6.958 1.00 29.72 230 GLY D CA 1
ATOM 9243 C C . GLY D 1 232 ? 10.338 101.919 7.713 1.00 31.01 230 GLY D C 1
ATOM 9244 O O . GLY D 1 232 ? 10.196 101.839 8.936 1.00 29.99 230 GLY D O 1
ATOM 9245 N N . LEU D 1 233 ? 10.958 100.987 6.989 1.00 31.78 231 LEU D N 1
ATOM 9246 C CA . LEU D 1 233 ? 11.547 99.793 7.597 1.00 31.86 231 LEU D CA 1
ATOM 9247 C C . LEU D 1 233 ? 12.914 100.120 8.191 1.00 32.43 231 LEU D C 1
ATOM 9248 O O . LEU D 1 233 ? 13.513 101.143 7.857 1.00 33.06 231 LEU D O 1
ATOM 9253 N N . LYS D 1 234 ? 13.405 99.257 9.073 1.00 31.71 232 LYS D N 1
ATOM 9254 C CA . LYS D 1 234 ? 14.715 99.477 9.675 1.00 33.36 232 LYS D CA 1
ATOM 9255 C C . LYS D 1 234 ? 15.694 98.350 9.341 1.00 32.17 232 LYS D C 1
ATOM 9256 O O . LYS D 1 234 ? 16.690 98.172 10.025 1.00 33.69 232 LYS D O 1
ATOM 9262 N N . ILE D 1 235 ? 15.417 97.605 8.280 1.00 30.79 233 ILE D N 1
ATOM 9263 C CA . ILE D 1 235 ? 16.265 96.486 7.869 1.00 29.48 233 ILE D CA 1
ATOM 9264 C C . ILE D 1 235 ? 17.555 96.922 7.187 1.00 26.53 233 ILE D C 1
ATOM 9265 O O . ILE D 1 235 ? 17.646 98.023 6.663 1.00 27.92 233 ILE D O 1
ATOM 9270 N N . PRO D 1 236 ? 18.569 96.046 7.174 1.00 24.39 234 PRO D N 1
ATOM 9271 C CA . PRO D 1 236 ? 19.850 96.373 6.544 1.00 22.61 234 PRO D CA 1
ATOM 9272 C C . PRO D 1 236 ? 19.704 96.448 5.040 1.00 21.93 234 PRO D C 1
ATOM 9273 O O . PRO D 1 236 ? 18.805 95.850 4.464 1.00 22.62 234 PRO D O 1
ATOM 9277 N N . SER D 1 237 ? 20.602 97.186 4.410 1.00 22.12 235 SER D N 1
ATOM 9278 C CA . SER D 1 237 ? 20.591 97.329 2.973 1.00 22.58 235 SER D CA 1
ATOM 9279 C C . SER D 1 237 ? 21.664 96.407 2.467 1.00 23.27 235 SER D C 1
ATOM 9280 O O . SER D 1 237 ? 22.838 96.616 2.749 1.00 22.09 235 SER D O 1
ATOM 9283 N N . GLU D 1 238 ? 21.264 95.368 1.746 1.00 25.04 236 GLU D N 1
ATOM 9284 C CA . GLU D 1 238 ? 22.228 94.438 1.196 1.00 26.03 236 GLU D CA 1
ATOM 9285 C C . GLU D 1 238 ? 21.807 93.824 -0.120 1.00 25.66 236 GLU D C 1
ATOM 9286 O O . GLU D 1 238 ? 20.640 93.583 -0.386 1.00 24.50 236 GLU D O 1
ATOM 9300 N N . THR D 1 240 ? 22.540 90.714 -2.911 1.00 25.82 238 THR D N 1
ATOM 9301 C CA . THR D 1 240 ? 22.954 89.318 -2.926 1.00 23.70 238 THR D CA 1
ATOM 9302 C C . THR D 1 240 ? 23.032 88.815 -4.361 1.00 23.48 238 THR D C 1
ATOM 9303 O O . THR D 1 240 ? 22.086 88.981 -5.134 1.00 24.10 238 THR D O 1
ATOM 9307 N N . ILE D 1 241 ? 24.167 88.219 -4.710 1.00 22.19 239 ILE D N 1
ATOM 9308 C CA . ILE D 1 241 ? 24.378 87.634 -6.031 1.00 22.54 239 ILE D CA 1
ATOM 9309 C C . ILE D 1 241 ? 24.371 86.117 -5.751 1.00 24.19 239 ILE D C 1
ATOM 9310 O O . ILE D 1 241 ? 25.050 85.659 -4.829 1.00 23.36 239 ILE D O 1
ATOM 9315 N N . CYS D 1 242 ? 23.613 85.347 -6.532 1.00 24.68 240 CYS D N 1
ATOM 9316 C CA . CYS D 1 242 ? 23.535 83.901 -6.335 1.00 24.90 240 CYS D CA 1
ATOM 9317 C C . CYS D 1 242 ? 23.898 83.142 -7.591 1.00 26.26 240 CYS D C 1
ATOM 9318 O O . CYS D 1 242 ? 23.203 83.236 -8.595 1.00 26.71 240 CYS D O 1
ATOM 9321 N N . GLY D 1 243 ? 24.977 82.373 -7.527 1.00 27.69 241 GLY D N 1
ATOM 9322 C CA . GLY D 1 243 ? 25.397 81.596 -8.675 1.00 28.46 241 GLY D CA 1
ATOM 9323 C C . GLY D 1 243 ? 25.209 80.115 -8.418 1.00 29.39 241 GLY D C 1
ATOM 9324 O O . GLY D 1 243 ? 24.878 79.712 -7.304 1.00 29.69 241 GLY D O 1
ATOM 9325 N N . THR D 1 244 ? 25.421 79.305 -9.447 1.00 29.16 242 THR D N 1
ATOM 9326 C CA . THR D 1 244 ? 25.270 77.864 -9.334 1.00 29.62 242 THR D CA 1
ATOM 9327 C C . THR D 1 244 ? 26.363 77.280 -8.444 1.00 30.62 242 THR D C 1
ATOM 9328 O O . THR D 1 244 ? 26.304 76.118 -8.033 1.00 31.83 242 THR D O 1
ATOM 9332 N N . LYS D 1 245 ? 27.366 78.086 -8.139 1.00 30.04 243 LYS D N 1
ATOM 9333 C CA . LYS D 1 245 ? 28.462 77.593 -7.338 1.00 29.78 243 LYS D CA 1
ATOM 9334 C C . LYS D 1 245 ? 28.832 78.519 -6.204 1.00 30.33 243 LYS D C 1
ATOM 9335 O O . LYS D 1 245 ? 29.725 78.205 -5.420 1.00 31.93 243 LYS D O 1
ATOM 9341 N N . GLY D 1 246 ? 28.171 79.664 -6.113 1.00 29.51 244 GLY D N 1
ATOM 9342 C CA . GLY D 1 246 ? 28.519 80.582 -5.048 1.00 29.57 244 GLY D CA 1
ATOM 9343 C C . GLY D 1 246 ? 27.607 81.781 -4.873 1.00 29.25 244 GLY D C 1
ATOM 9344 O O . GLY D 1 246 ? 26.667 82.003 -5.641 1.00 28.07 244 GLY D O 1
ATOM 9345 N N . GLN D 1 247 ? 27.907 82.570 -3.853 1.00 26.92 245 GLN D N 1
ATOM 9346 C CA . GLN D 1 247 ? 27.109 83.734 -3.548 1.00 26.48 245 GLN D CA 1
ATOM 9347 C C . GLN D 1 247 ? 27.980 84.826 -2.948 1.00 27.41 245 GLN D C 1
ATOM 9348 O O . GLN D 1 247 ? 29.053 84.558 -2.409 1.00 27.62 245 GLN D O 1
ATOM 9354 N N . ILE D 1 248 ? 27.512 86.064 -3.076 1.00 26.58 246 ILE D N 1
ATOM 9355 C CA . ILE D 1 248 ? 28.191 87.223 -2.533 1.00 25.13 246 ILE D CA 1
ATOM 9356 C C . ILE D 1 248 ? 27.094 88.108 -1.955 1.00 25.76 246 ILE D C 1
ATOM 9357 O O . ILE D 1 248 ? 26.022 88.228 -2.532 1.00 26.50 246 ILE D O 1
ATOM 9362 N N . VAL D 1 249 ? 27.335 88.690 -0.792 1.00 27.00 247 VAL D N 1
ATOM 9363 C CA . VAL D 1 249 ? 26.353 89.591 -0.208 1.00 28.73 247 VAL D CA 1
ATOM 9364 C C . VAL D 1 249 ? 27.113 90.879 -0.020 1.00 29.48 247 VAL D C 1
ATOM 9365 O O . VAL D 1 249 ? 28.219 90.866 0.513 1.00 31.44 247 VAL D O 1
ATOM 9369 N N . ILE D 1 250 ? 26.545 91.989 -0.473 1.00 30.10 248 ILE D N 1
ATOM 9370 C CA . ILE D 1 250 ? 27.225 93.271 -0.329 1.00 30.66 248 ILE D CA 1
ATOM 9371 C C . ILE D 1 250 ? 26.429 94.269 0.499 1.00 30.33 248 ILE D C 1
ATOM 9372 O O . ILE D 1 250 ? 25.385 94.752 0.067 1.00 29.10 248 ILE D O 1
ATOM 9377 N N . PRO D 1 251 ? 26.914 94.581 1.712 1.00 30.33 249 PRO D N 1
ATOM 9378 C CA . PRO D 1 251 ? 26.246 95.536 2.602 1.00 29.22 249 PRO D CA 1
ATOM 9379 C C . PRO D 1 251 ? 26.493 96.975 2.127 1.00 29.06 249 PRO D C 1
ATOM 9380 O O . PRO D 1 251 ? 27.613 97.317 1.739 1.00 27.73 249 PRO D O 1
ATOM 9384 N N . ASN D 1 252 ? 25.442 97.800 2.142 1.00 29.68 250 ASN D N 1
ATOM 9385 C CA . ASN D 1 252 ? 25.523 99.200 1.713 1.00 30.40 250 ASN D CA 1
ATOM 9386 C C . ASN D 1 252 ? 26.434 99.316 0.495 1.00 31.80 250 ASN D C 1
ATOM 9387 O O . ASN D 1 252 ? 27.428 100.049 0.524 1.00 31.28 250 ASN D O 1
ATOM 9392 N N . PHE D 1 253 ? 26.076 98.600 -0.570 1.00 32.53 251 PHE D N 1
ATOM 9393 C CA . PHE D 1 253 ? 26.870 98.536 -1.801 1.00 33.29 251 PHE D CA 1
ATOM 9394 C C . PHE D 1 253 ? 27.421 99.823 -2.392 1.00 33.45 251 PHE D C 1
ATOM 9395 O O . PHE D 1 253 ? 28.365 99.785 -3.175 1.00 32.05 251 PHE D O 1
ATOM 9403 N N . TRP D 1 254 ? 26.853 100.957 -2.016 1.00 34.92 252 TRP D N 1
ATOM 9404 C CA . TRP D 1 254 ? 27.312 102.223 -2.562 1.00 37.64 252 TRP D CA 1
ATOM 9405 C C . TRP D 1 254 ? 28.446 102.852 -1.774 1.00 38.67 252 TRP D C 1
ATOM 9406 O O . TRP D 1 254 ? 29.069 103.804 -2.238 1.00 40.95 252 TRP D O 1
ATOM 9417 N N . LYS D 1 255 ? 28.719 102.329 -0.587 1.00 39.13 253 LYS D N 1
ATOM 9418 C CA . LYS D 1 255 ? 29.768 102.895 0.249 1.00 39.21 253 LYS D CA 1
ATOM 9419 C C . LYS D 1 255 ? 30.508 101.809 1.009 1.00 39.15 253 LYS D C 1
ATOM 9420 O O . LYS D 1 255 ? 31.236 102.078 1.965 1.00 39.62 253 LYS D O 1
ATOM 9426 N N . THR D 1 256 ? 30.324 100.574 0.567 1.00 39.08 254 THR D N 1
ATOM 9427 C CA . THR D 1 256 ? 30.953 99.434 1.215 1.00 38.93 254 THR D CA 1
ATOM 9428 C C . THR D 1 256 ? 32.460 99.344 1.039 1.00 38.09 254 THR D C 1
ATOM 9429 O O . THR D 1 256 ? 33.034 99.824 0.063 1.00 37.48 254 THR D O 1
ATOM 9433 N N . ASP D 1 257 ? 33.087 98.705 2.010 1.00 38.23 255 ASP D N 1
ATOM 9434 C CA . ASP D 1 257 ? 34.516 98.484 1.986 1.00 39.28 255 ASP D CA 1
ATOM 9435 C C . ASP D 1 257 ? 34.704 96.973 2.086 1.00 39.63 255 ASP D C 1
ATOM 9436 O O . ASP D 1 257 ? 35.800 96.455 1.875 1.00 39.56 255 ASP D O 1
ATOM 9441 N N . CYS D 1 258 ? 33.608 96.275 2.384 1.00 39.15 256 CYS D N 1
ATOM 9442 C CA . CYS D 1 258 ? 33.623 94.825 2.555 1.00 38.07 256 CYS D CA 1
ATOM 9443 C C . CYS D 1 258 ? 32.458 94.112 1.881 1.00 37.82 256 CYS D C 1
ATOM 9444 O O . CYS D 1 258 ? 31.456 94.723 1.522 1.00 39.11 256 CYS D O 1
ATOM 9447 N N . ALA D 1 259 ? 32.600 92.799 1.751 1.00 37.04 257 ALA D N 1
ATOM 9448 C CA . ALA D 1 259 ? 31.581 91.944 1.149 1.00 36.27 257 ALA D CA 1
ATOM 9449 C C . ALA D 1 259 ? 31.808 90.503 1.615 1.00 35.39 257 ALA D C 1
ATOM 9450 O O . ALA D 1 259 ? 32.897 90.148 2.060 1.00 34.74 257 ALA D O 1
ATOM 9452 N N . TYR D 1 260 ? 30.779 89.675 1.500 1.00 35.18 258 TYR D N 1
ATOM 9453 C CA . TYR D 1 260 ? 30.855 88.291 1.942 1.00 32.81 258 TYR D CA 1
ATOM 9454 C C . TYR D 1 260 ? 30.618 87.303 0.811 1.00 31.58 258 TYR D C 1
ATOM 9455 O O . TYR D 1 260 ? 29.580 87.333 0.164 1.00 31.91 258 TYR D O 1
ATOM 9464 N N . TYR D 1 261 ? 31.592 86.428 0.583 1.00 30.77 259 TYR D N 1
ATOM 9465 C CA . TYR D 1 261 ? 31.514 85.431 -0.475 1.00 28.82 259 TYR D CA 1
ATOM 9466 C C . TYR D 1 261 ? 31.362 84.054 0.112 1.00 27.83 259 TYR D C 1
ATOM 9467 O O . TYR D 1 261 ? 32.129 83.670 0.980 1.00 28.70 259 TYR D O 1
ATOM 9476 N N . THR D 1 262 ? 30.367 83.315 -0.357 1.00 27.22 260 THR D N 1
ATOM 9477 C CA . THR D 1 262 ? 30.131 81.965 0.134 1.00 27.88 260 THR D CA 1
ATOM 9478 C C . THR D 1 262 ? 30.338 81.023 -1.023 1.00 28.97 260 THR D C 1
ATOM 9479 O O . THR D 1 262 ? 29.835 81.277 -2.118 1.00 29.98 260 THR D O 1
ATOM 9483 N N . ASP D 1 263 ? 31.070 79.936 -0.784 1.00 28.81 261 ASP D N 1
ATOM 9484 C CA . ASP D 1 263 ? 31.350 78.980 -1.845 1.00 29.67 261 ASP D CA 1
ATOM 9485 C C . ASP D 1 263 ? 30.330 77.866 -1.960 1.00 28.34 261 ASP D C 1
ATOM 9486 O O . ASP D 1 263 ? 29.321 77.860 -1.265 1.00 28.40 261 ASP D O 1
ATOM 9491 N N . ALA D 1 264 ? 30.598 76.932 -2.858 1.00 28.26 262 ALA D N 1
ATOM 9492 C CA . ALA D 1 264 ? 29.693 75.819 -3.094 1.00 30.09 262 ALA D CA 1
ATOM 9493 C C . ALA D 1 264 ? 29.695 74.849 -1.934 1.00 30.84 262 ALA D C 1
ATOM 9494 O O . ALA D 1 264 ? 28.828 73.995 -1.831 1.00 29.84 262 ALA D O 1
ATOM 9496 N N . GLN D 1 265 ? 30.666 75.005 -1.045 1.00 33.27 263 GLN D N 1
ATOM 9497 C CA . GLN D 1 265 ? 30.817 74.094 0.074 1.00 34.39 263 GLN D CA 1
ATOM 9498 C C . GLN D 1 265 ? 30.219 74.465 1.417 1.00 34.76 263 GLN D C 1
ATOM 9499 O O . GLN D 1 265 ? 29.953 73.583 2.231 1.00 35.46 263 GLN D O 1
ATOM 9505 N N . GLY D 1 266 ? 29.999 75.755 1.647 1.00 35.80 264 GLY D N 1
ATOM 9506 C CA . GLY D 1 266 ? 29.442 76.205 2.915 1.00 35.41 264 GLY D CA 1
ATOM 9507 C C . GLY D 1 266 ? 30.296 77.316 3.505 1.00 33.61 264 GLY D C 1
ATOM 9508 O O . GLY D 1 266 ? 29.816 78.135 4.284 1.00 32.76 264 GLY D O 1
ATOM 9509 N N . ASN D 1 267 ? 31.562 77.350 3.097 1.00 32.41 265 ASN D N 1
ATOM 9510 C CA . ASN D 1 267 ? 32.515 78.342 3.572 1.00 32.83 265 ASN D CA 1
ATOM 9511 C C . ASN D 1 267 ? 32.254 79.762 3.080 1.00 32.87 265 ASN D C 1
ATOM 9512 O O . ASN D 1 267 ? 32.293 80.044 1.882 1.00 33.08 265 ASN D O 1
ATOM 9517 N N . THR D 1 268 ? 31.989 80.665 4.011 1.00 32.20 266 THR D N 1
ATOM 9518 C CA . THR D 1 268 ? 31.776 82.046 3.638 1.00 31.45 266 THR D CA 1
ATOM 9519 C C . THR D 1 268 ? 32.930 82.870 4.214 1.00 30.34 266 THR D C 1
ATOM 9520 O O . THR D 1 268 ? 33.291 82.719 5.376 1.00 30.22 266 THR D O 1
ATOM 9524 N N . VAL D 1 269 ? 33.536 83.703 3.373 1.00 29.78 267 VAL D N 1
ATOM 9525 C CA . VAL D 1 269 ? 34.646 84.553 3.790 1.00 28.53 267 VAL D CA 1
ATOM 9526 C C . VAL D 1 269 ? 34.307 86.022 3.590 1.00 28.67 267 VAL D C 1
ATOM 9527 O O . VAL D 1 269 ? 33.374 86.365 2.864 1.00 28.67 267 VAL D O 1
ATOM 9531 N N . LYS D 1 270 ? 35.079 86.885 4.236 1.00 28.79 268 LYS D N 1
ATOM 9532 C CA . LYS D 1 270 ? 34.869 88.321 4.145 1.00 28.75 268 LYS D CA 1
ATOM 9533 C C . LYS D 1 270 ? 35.967 88.988 3.324 1.00 29.04 268 LYS D C 1
ATOM 9534 O O . LYS D 1 270 ? 37.137 88.741 3.554 1.00 27.75 268 LYS D O 1
ATOM 9540 N N . TRP D 1 271 ? 35.577 89.797 2.338 1.00 31.64 269 TRP D N 1
ATOM 9541 C CA . TRP D 1 271 ? 36.525 90.545 1.507 1.00 34.86 269 TRP D CA 1
ATOM 9542 C C . TRP D 1 271 ? 36.572 91.942 2.118 1.00 38.00 269 TRP D C 1
ATOM 9543 O O . TRP D 1 271 ? 35.533 92.586 2.260 1.00 37.69 269 TRP D O 1
ATOM 9554 N N . SER D 1 272 ? 37.758 92.432 2.457 1.00 42.18 270 SER D N 1
ATOM 9555 C CA . SER D 1 272 ? 37.832 93.746 3.074 1.00 46.81 270 SER D CA 1
ATOM 9556 C C . SER D 1 272 ? 38.843 94.708 2.480 1.00 49.83 270 SER D C 1
ATOM 9557 O O . SER D 1 272 ? 40.007 94.699 2.864 1.00 51.16 270 SER D O 1
ATOM 9560 N N . GLU D 1 273 ? 38.385 95.535 1.545 1.00 53.55 271 GLU D N 1
ATOM 9561 C CA . GLU D 1 273 ? 39.226 96.543 0.904 1.00 58.01 271 GLU D CA 1
ATOM 9562 C C . GLU D 1 273 ? 38.864 97.844 1.628 1.00 60.69 271 GLU D C 1
ATOM 9563 O O . GLU D 1 273 ? 37.716 98.271 1.588 1.00 61.58 271 GLU D O 1
ATOM 9569 N N . GLN D 1 274 ? 39.849 98.485 2.255 1.00 63.42 272 GLN D N 1
ATOM 9570 C CA . GLN D 1 274 ? 39.622 99.675 3.084 1.00 65.63 272 GLN D CA 1
ATOM 9571 C C . GLN D 1 274 ? 39.234 101.062 2.589 1.00 66.33 272 GLN D C 1
ATOM 9572 O O . GLN D 1 274 ? 39.545 101.506 1.483 1.00 65.44 272 GLN D O 1
ATOM 9578 N N . PHE D 1 275 ? 38.584 101.749 3.528 1.00 67.74 273 PHE D N 1
ATOM 9579 C CA . PHE D 1 275 ? 37.988 103.087 3.384 1.00 69.11 273 PHE D CA 1
ATOM 9580 C C . PHE D 1 275 ? 39.038 104.215 3.206 1.00 69.38 273 PHE D C 1
ATOM 9581 O O . PHE D 1 275 ? 39.757 104.633 4.137 1.00 70.91 273 PHE D O 1
ATOM 9583 N N . THR D 1 276 ? 39.124 104.715 1.988 1.00 68.49 274 THR D N 1
ATOM 9584 C CA . THR D 1 276 ? 40.054 105.789 1.641 1.00 67.73 274 THR D CA 1
ATOM 9585 C C . THR D 1 276 ? 39.314 107.100 1.755 1.00 66.02 274 THR D C 1
ATOM 9586 O O . THR D 1 276 ? 39.533 107.914 2.665 1.00 65.08 274 THR D O 1
ATOM 9590 N N . SER D 1 277 ? 38.451 107.273 0.767 1.00 64.99 275 SER D N 1
ATOM 9591 C CA . SER D 1 277 ? 37.560 108.403 0.601 1.00 64.22 275 SER D CA 1
ATOM 9592 C C . SER D 1 277 ? 36.564 107.642 -0.244 1.00 63.79 275 SER D C 1
ATOM 9593 O O . SER D 1 277 ? 36.938 106.652 -0.916 1.00 64.62 275 SER D O 1
ATOM 9596 N N . GLU D 1 278 ? 35.312 108.058 -0.213 1.00 62.81 276 GLU D N 1
ATOM 9597 C CA . GLU D 1 278 ? 34.309 107.338 -0.958 1.00 62.72 276 GLU D CA 1
ATOM 9598 C C . GLU D 1 278 ? 34.162 107.909 -2.356 1.00 62.24 276 GLU D C 1
ATOM 9599 O O . GLU D 1 278 ? 33.911 107.171 -3.311 1.00 62.60 276 GLU D O 1
ATOM 9605 N N . PHE D 1 279 ? 34.395 109.213 -2.468 1.00 61.00 277 PHE D N 1
ATOM 9606 C CA . PHE D 1 279 ? 34.318 109.938 -3.728 1.00 58.63 277 PHE D CA 1
ATOM 9607 C C . PHE D 1 279 ? 35.600 109.812 -4.549 1.00 56.12 277 PHE D C 1
ATOM 9608 O O . PHE D 1 279 ? 35.572 109.910 -5.777 1.00 55.54 277 PHE D O 1
ATOM 9616 N N . THR D 1 280 ? 36.717 109.592 -3.862 1.00 53.06 278 THR D N 1
ATOM 9617 C CA . THR D 1 280 ? 38.022 109.490 -4.505 1.00 50.01 278 THR D CA 1
ATOM 9618 C C . THR D 1 280 ? 38.114 108.568 -5.716 1.00 47.76 278 THR D C 1
ATOM 9619 O O . THR D 1 280 ? 38.851 108.849 -6.661 1.00 46.27 278 THR D O 1
ATOM 9623 N N . TYR D 1 281 ? 37.366 107.474 -5.696 1.00 45.16 279 TYR D N 1
ATOM 9624 C CA . TYR D 1 281 ? 37.422 106.514 -6.788 1.00 43.30 279 TYR D CA 1
ATOM 9625 C C . TYR D 1 281 ? 36.800 106.935 -8.112 1.00 44.06 279 TYR D C 1
ATOM 9626 O O . TYR D 1 281 ? 37.411 106.741 -9.165 1.00 44.53 279 TYR D O 1
ATOM 9635 N N . GLU D 1 282 ? 35.594 107.501 -8.086 1.00 44.22 280 GLU D N 1
ATOM 9636 C CA . GLU D 1 282 ? 34.969 107.889 -9.344 1.00 45.15 280 GLU D CA 1
ATOM 9637 C C . GLU D 1 282 ? 35.709 109.077 -9.931 1.00 46.04 280 GLU D C 1
ATOM 9638 O O . GLU D 1 282 ? 35.912 109.158 -11.146 1.00 46.15 280 GLU D O 1
ATOM 9644 N N . ILE D 1 283 ? 36.134 109.988 -9.063 1.00 45.97 281 ILE D N 1
ATOM 9645 C CA . ILE D 1 283 ? 36.876 111.157 -9.511 1.00 45.76 281 ILE D CA 1
ATOM 9646 C C . ILE D 1 283 ? 38.102 110.704 -10.317 1.00 45.10 281 ILE D C 1
ATOM 9647 O O . ILE D 1 283 ? 38.348 111.192 -11.425 1.00 44.67 281 ILE D O 1
ATOM 9652 N N . ASN D 1 284 ? 38.852 109.753 -9.770 1.00 43.27 282 ASN D N 1
ATOM 9653 C CA . ASN D 1 284 ? 40.025 109.228 -10.457 1.00 41.80 282 ASN D CA 1
ATOM 9654 C C . ASN D 1 284 ? 39.635 108.681 -11.813 1.00 40.28 282 ASN D C 1
ATOM 9655 O O . ASN D 1 284 ? 40.266 108.985 -12.821 1.00 40.96 282 ASN D O 1
ATOM 9660 N N . HIS D 1 285 ? 38.594 107.865 -11.840 1.00 38.07 283 HIS D N 1
ATOM 9661 C CA . HIS D 1 285 ? 38.164 107.305 -13.104 1.00 37.16 283 HIS D CA 1
ATOM 9662 C C . HIS D 1 285 ? 37.950 108.430 -14.095 1.00 36.67 283 HIS D C 1
ATOM 9663 O O . HIS D 1 285 ? 38.455 108.387 -15.213 1.00 35.06 283 HIS D O 1
ATOM 9670 N N . VAL D 1 286 ? 37.192 109.435 -13.671 1.00 37.06 284 VAL D N 1
ATOM 9671 C CA . VAL D 1 286 ? 36.883 110.566 -14.524 1.00 39.23 284 VAL D CA 1
ATOM 9672 C C . VAL D 1 286 ? 38.153 111.240 -15.015 1.00 40.45 284 VAL D C 1
ATOM 9673 O O . VAL D 1 286 ? 38.332 111.437 -16.217 1.00 39.56 284 VAL D O 1
ATOM 9677 N N . ASN D 1 287 ? 39.036 111.596 -14.089 1.00 41.81 285 ASN D N 1
ATOM 9678 C CA . ASN D 1 287 ? 40.286 112.228 -14.484 1.00 43.86 285 ASN D CA 1
ATOM 9679 C C . ASN D 1 287 ? 40.876 111.390 -15.617 1.00 44.87 285 ASN D C 1
ATOM 9680 O O . ASN D 1 287 ? 41.140 111.893 -16.709 1.00 44.45 285 ASN D O 1
ATOM 9685 N N . GLN D 1 288 ? 41.053 110.099 -15.356 1.00 46.38 286 GLN D N 1
ATOM 9686 C CA . GLN D 1 288 ? 41.614 109.192 -16.345 1.00 47.45 286 GLN D CA 1
ATOM 9687 C C . GLN D 1 288 ? 40.902 109.223 -17.683 1.00 46.51 286 GLN D C 1
ATOM 9688 O O . GLN D 1 288 ? 41.542 109.159 -18.728 1.00 46.09 286 GLN D O 1
ATOM 9694 N N . CYS D 1 289 ? 39.578 109.310 -17.652 1.00 46.03 287 CYS D N 1
ATOM 9695 C CA . CYS D 1 289 ? 38.804 109.354 -18.886 1.00 45.51 287 CYS D CA 1
ATOM 9696 C C . CYS D 1 289 ? 39.214 110.589 -19.689 1.00 45.83 287 CYS D C 1
ATOM 9697 O O . CYS D 1 289 ? 39.364 110.529 -20.917 1.00 44.55 287 CYS D O 1
ATOM 9700 N N . LEU D 1 290 ? 39.406 111.695 -18.969 1.00 45.39 288 LEU D N 1
ATOM 9701 C CA . LEU D 1 290 ? 39.813 112.972 -19.548 1.00 44.48 288 LEU D CA 1
ATOM 9702 C C . LEU D 1 290 ? 41.211 112.905 -20.183 1.00 45.98 288 LEU D C 1
ATOM 9703 O O . LEU D 1 290 ? 41.410 113.376 -21.301 1.00 46.16 288 LEU D O 1
ATOM 9708 N N . GLN D 1 291 ? 42.176 112.330 -19.464 1.00 46.81 289 GLN D N 1
ATOM 9709 C CA . GLN D 1 291 ? 43.547 112.199 -19.964 1.00 47.21 289 GLN D CA 1
ATOM 9710 C C . GLN D 1 291 ? 43.538 111.490 -21.314 1.00 48.07 289 GLN D C 1
ATOM 9711 O O . GLN D 1 291 ? 44.286 111.831 -22.229 1.00 47.14 289 GLN D O 1
ATOM 9717 N N . ASP D 1 292 ? 42.678 110.487 -21.419 1.00 49.78 290 ASP D N 1
ATOM 9718 C CA . ASP D 1 292 ? 42.579 109.686 -22.624 1.00 51.87 290 ASP D CA 1
ATOM 9719 C C . ASP D 1 292 ? 41.664 110.335 -23.665 1.00 51.66 290 ASP D C 1
ATOM 9720 O O . ASP D 1 292 ? 41.190 109.666 -24.590 1.00 51.27 290 ASP D O 1
ATOM 9725 N N . LYS D 1 293 ? 41.437 111.640 -23.518 1.00 50.58 291 LYS D N 1
ATOM 9726 C CA . LYS D 1 293 ? 40.581 112.391 -24.435 1.00 49.41 291 LYS D CA 1
ATOM 9727 C C . LYS D 1 293 ? 39.394 111.537 -24.877 1.00 47.89 291 LYS D C 1
ATOM 9728 O O . LYS D 1 293 ? 39.248 111.202 -26.052 1.00 47.19 291 LYS D O 1
ATOM 9734 N N . LYS D 1 294 ? 38.555 111.179 -23.910 1.00 46.14 292 LYS D N 1
ATOM 9735 C CA . LYS D 1 294 ? 37.383 110.360 -24.178 1.00 44.09 292 LYS D CA 1
ATOM 9736 C C . LYS D 1 294 ? 36.132 111.165 -23.885 1.00 41.51 292 LYS D C 1
ATOM 9737 O O . LYS D 1 294 ? 36.072 111.875 -22.888 1.00 39.76 292 LYS D O 1
ATOM 9743 N N . LEU D 1 295 ? 35.136 111.046 -24.755 1.00 40.53 293 LEU D N 1
ATOM 9744 C CA . LEU D 1 295 ? 33.881 111.779 -24.606 1.00 40.02 293 LEU D CA 1
ATOM 9745 C C . LEU D 1 295 ? 32.926 111.188 -23.579 1.00 38.74 293 LEU D C 1
ATOM 9746 O O . LEU D 1 295 ? 32.129 111.908 -22.969 1.00 36.75 293 LEU D O 1
ATOM 9751 N N . THR D 1 296 ? 33.017 109.876 -23.387 1.00 38.25 294 THR D N 1
ATOM 9752 C CA . THR D 1 296 ? 32.158 109.171 -22.448 1.00 37.32 294 THR D CA 1
ATOM 9753 C C . THR D 1 296 ? 32.931 108.140 -21.637 1.00 38.58 294 THR D C 1
ATOM 9754 O O . THR D 1 296 ? 34.049 107.756 -21.992 1.00 38.73 294 THR D O 1
ATOM 9758 N N . SER D 1 297 ? 32.331 107.697 -20.538 1.00 38.68 295 SER D N 1
ATOM 9759 C CA . SER D 1 297 ? 32.957 106.689 -19.693 1.00 38.05 295 SER D CA 1
ATOM 9760 C C . SER D 1 297 ? 32.583 105.302 -20.181 1.00 37.58 295 SER D C 1
ATOM 9761 O O . SER D 1 297 ? 31.435 105.058 -20.553 1.00 37.32 295 SER D O 1
ATOM 9764 N N . PRO D 1 298 ? 33.552 104.374 -20.191 1.00 37.21 296 PRO D N 1
ATOM 9765 C CA . PRO D 1 298 ? 33.308 103.003 -20.637 1.00 36.91 296 PRO D CA 1
ATOM 9766 C C . PRO D 1 298 ? 32.494 102.185 -19.620 1.00 37.10 296 PRO D C 1
ATOM 9767 O O . PRO D 1 298 ? 31.972 101.118 -19.948 1.00 36.74 296 PRO D O 1
ATOM 9771 N N . VAL D 1 299 ? 32.393 102.687 -18.389 1.00 36.40 297 VAL D N 1
ATOM 9772 C CA . VAL D 1 299 ? 31.625 102.011 -17.341 1.00 36.70 297 VAL D CA 1
ATOM 9773 C C . VAL D 1 299 ? 30.229 102.631 -17.326 1.00 36.78 297 VAL D C 1
ATOM 9774 O O . VAL D 1 299 ? 29.256 102.046 -17.809 1.00 34.03 297 VAL D O 1
ATOM 9786 N N . THR D 1 301 ? 28.564 104.303 -19.060 1.00 39.85 299 THR D N 1
ATOM 9787 C CA . THR D 1 301 ? 28.318 104.667 -20.446 1.00 40.35 299 THR D CA 1
ATOM 9788 C C . THR D 1 301 ? 27.089 105.536 -20.689 1.00 41.16 299 THR D C 1
ATOM 9789 O O . THR D 1 301 ? 26.285 105.785 -19.789 1.00 40.83 299 THR D O 1
ATOM 9793 N N . LYS D 1 302 ? 26.962 105.989 -21.933 1.00 41.80 300 LYS D N 1
ATOM 9794 C CA . LYS D 1 302 ? 25.849 106.829 -22.369 1.00 41.58 300 LYS D CA 1
ATOM 9795 C C . LYS D 1 302 ? 24.542 106.046 -22.342 1.00 41.09 300 LYS D C 1
ATOM 9796 O O . LYS D 1 302 ? 23.554 106.477 -21.749 1.00 40.07 300 LYS D O 1
ATOM 9802 N N . GLU D 1 303 ? 24.553 104.884 -22.989 1.00 41.33 301 GLU D N 1
ATOM 9803 C CA . GLU D 1 303 ? 23.376 104.032 -23.073 1.00 41.12 301 GLU D CA 1
ATOM 9804 C C . GLU D 1 303 ? 22.857 103.574 -21.719 1.00 40.61 301 GLU D C 1
ATOM 9805 O O . GLU D 1 303 ? 21.645 103.502 -21.505 1.00 40.95 301 GLU D O 1
ATOM 9811 N N . LEU D 1 304 ? 23.769 103.269 -20.803 1.00 39.60 302 LEU D N 1
ATOM 9812 C CA . LEU D 1 304 ? 23.369 102.832 -19.474 1.00 38.93 302 LEU D CA 1
ATOM 9813 C C . LEU D 1 304 ? 22.677 103.969 -18.729 1.00 37.93 302 LEU D C 1
ATOM 9814 O O . LEU D 1 304 ? 21.689 103.759 -18.028 1.00 36.84 302 LEU D O 1
ATOM 9819 N N . THR D 1 305 ? 23.195 105.180 -18.895 1.00 37.90 303 THR D N 1
ATOM 9820 C CA . THR D 1 305 ? 22.614 106.346 -18.240 1.00 38.07 303 THR D CA 1
ATOM 9821 C C . THR D 1 305 ? 21.258 106.693 -18.827 1.00 37.71 303 THR D C 1
ATOM 9822 O O . THR D 1 305 ? 20.309 106.943 -18.091 1.00 36.90 303 THR D O 1
ATOM 9826 N N . ILE D 1 306 ? 21.174 106.720 -20.155 1.00 38.35 304 ILE D N 1
ATOM 9827 C CA . ILE D 1 306 ? 19.915 107.023 -20.825 1.00 38.38 304 ILE D CA 1
ATOM 9828 C C . ILE D 1 306 ? 18.924 105.946 -20.436 1.00 38.05 304 ILE D C 1
ATOM 9829 O O . ILE D 1 306 ? 17.902 106.211 -19.817 1.00 37.53 304 ILE D O 1
ATOM 9834 N N . ALA D 1 307 ? 19.263 104.718 -20.803 1.00 39.22 305 ALA D N 1
ATOM 9835 C CA . ALA D 1 307 ? 18.442 103.555 -20.524 1.00 39.62 305 ALA D CA 1
ATOM 9836 C C . ALA D 1 307 ? 17.801 103.594 -19.147 1.00 40.62 305 ALA D C 1
ATOM 9837 O O . ALA D 1 307 ? 16.620 103.278 -19.004 1.00 41.33 305 ALA D O 1
ATOM 9839 N N . THR D 1 308 ? 18.577 103.978 -18.136 1.00 41.26 306 THR D N 1
ATOM 9840 C CA . THR D 1 308 ? 18.068 104.036 -16.773 1.00 42.02 306 THR D CA 1
ATOM 9841 C C . THR D 1 308 ? 16.962 105.062 -16.576 1.00 41.60 306 THR D C 1
ATOM 9842 O O . THR D 1 308 ? 15.881 104.717 -16.104 1.00 43.12 306 THR D O 1
ATOM 9846 N N . VAL D 1 309 ? 17.218 106.318 -16.925 1.00 41.07 307 VAL D N 1
ATOM 9847 C CA . VAL D 1 309 ? 16.199 107.353 -16.758 1.00 40.21 307 VAL D CA 1
ATOM 9848 C C . VAL D 1 309 ? 14.925 106.942 -17.489 1.00 38.20 307 VAL D C 1
ATOM 9849 O O . VAL D 1 309 ? 13.814 107.198 -17.021 1.00 36.72 307 VAL D O 1
ATOM 9853 N N . LYS D 1 310 ? 15.096 106.290 -18.633 1.00 36.04 308 LYS D N 1
ATOM 9854 C CA . LYS D 1 310 ? 13.959 105.835 -19.414 1.00 37.21 308 LYS D CA 1
ATOM 9855 C C . LYS D 1 310 ? 13.085 104.953 -18.518 1.00 36.81 308 LYS D C 1
ATOM 9856 O O . LYS D 1 310 ? 11.910 105.242 -18.289 1.00 36.96 308 LYS D O 1
ATOM 9862 N N . ILE D 1 311 ? 13.673 103.886 -17.990 1.00 35.70 309 ILE D N 1
ATOM 9863 C CA . ILE D 1 311 ? 12.933 102.971 -17.132 1.00 34.11 309 ILE D CA 1
ATOM 9864 C C . ILE D 1 311 ? 12.319 103.660 -15.927 1.00 33.30 309 ILE D C 1
ATOM 9865 O O . ILE D 1 311 ? 11.129 103.522 -15.660 1.00 33.36 309 ILE D O 1
ATOM 9870 N N . VAL D 1 312 ? 13.138 104.395 -15.191 1.00 32.62 310 VAL D N 1
ATOM 9871 C CA . VAL D 1 312 ? 12.659 105.101 -14.013 1.00 31.81 310 VAL D CA 1
ATOM 9872 C C . VAL D 1 312 ? 11.470 105.994 -14.338 1.00 32.43 310 VAL D C 1
ATOM 9873 O O . VAL D 1 312 ? 10.521 106.095 -13.559 1.00 31.42 310 VAL D O 1
ATOM 9877 N N . GLU D 1 313 ? 11.519 106.649 -15.492 1.00 33.64 311 GLU D N 1
ATOM 9878 C CA . GLU D 1 313 ? 10.433 107.546 -15.846 1.00 33.93 311 GLU D CA 1
ATOM 9879 C C . GLU D 1 313 ? 9.184 106.840 -16.351 1.00 32.30 311 GLU D C 1
ATOM 9880 O O . GLU D 1 313 ? 8.073 107.314 -16.105 1.00 32.13 311 GLU D O 1
ATOM 9886 N N . SER D 1 314 ? 9.347 105.700 -17.015 1.00 30.72 312 SER D N 1
ATOM 9887 C CA . SER D 1 314 ? 8.175 104.964 -17.484 1.00 32.27 312 SER D CA 1
ATOM 9888 C C . SER D 1 314 ? 7.387 104.450 -16.271 1.00 33.32 312 SER D C 1
ATOM 9889 O O . SER D 1 314 ? 6.178 104.211 -16.346 1.00 32.94 312 SER D O 1
ATOM 9892 N N . PHE D 1 315 ? 8.084 104.280 -15.151 1.00 33.96 313 PHE D N 1
ATOM 9893 C CA . PHE D 1 315 ? 7.446 103.815 -13.932 1.00 33.11 313 PHE D CA 1
ATOM 9894 C C . PHE D 1 315 ? 6.648 104.932 -13.279 1.00 33.34 313 PHE D C 1
ATOM 9895 O O . PHE D 1 315 ? 5.461 104.774 -12.984 1.00 33.68 313 PHE D O 1
ATOM 9903 N N . TYR D 1 316 ? 7.288 106.066 -13.048 1.00 33.72 314 TYR D N 1
ATOM 9904 C CA . TYR D 1 316 ? 6.575 107.173 -12.434 1.00 34.72 314 TYR D CA 1
ATOM 9905 C C . TYR D 1 316 ? 5.461 107.620 -13.377 1.00 35.82 314 TYR D C 1
ATOM 9906 O O . TYR D 1 316 ? 4.432 108.149 -12.952 1.00 34.20 314 TYR D O 1
ATOM 9915 N N . GLN D 1 317 ? 5.671 107.391 -14.667 1.00 37.90 315 GLN D N 1
ATOM 9916 C CA . GLN D 1 317 ? 4.659 107.734 -15.646 1.00 40.26 315 GLN D CA 1
ATOM 9917 C C . GLN D 1 317 ? 3.517 106.775 -15.317 1.00 42.04 315 GLN D C 1
ATOM 9918 O O . GLN D 1 317 ? 2.394 107.188 -15.023 1.00 41.35 315 GLN D O 1
ATOM 9924 N N . GLU D 1 318 ? 3.840 105.485 -15.345 1.00 44.07 316 GLU D N 1
ATOM 9925 C CA . GLU D 1 318 ? 2.891 104.421 -15.052 1.00 45.93 316 GLU D CA 1
ATOM 9926 C C . GLU D 1 318 ? 2.073 104.686 -13.791 1.00 46.47 316 GLU D C 1
ATOM 9927 O O . GLU D 1 318 ? 0.890 104.353 -13.735 1.00 47.29 316 GLU D O 1
ATOM 9933 N N . TRP D 1 319 ? 2.688 105.302 -12.789 1.00 46.66 317 TRP D N 1
ATOM 9934 C CA . TRP D 1 319 ? 1.983 105.558 -11.539 1.00 47.58 317 TRP D CA 1
ATOM 9935 C C . TRP D 1 319 ? 1.212 106.863 -11.441 1.00 48.33 317 TRP D C 1
ATOM 9936 O O . TRP D 1 319 ? -0.008 106.859 -11.310 1.00 48.31 317 TRP D O 1
ATOM 9947 N N . PHE D 1 320 ? 1.926 107.979 -11.486 1.00 49.34 318 PHE D N 1
ATOM 9948 C CA . PHE D 1 320 ? 1.283 109.276 -11.368 1.00 51.05 318 PHE D CA 1
ATOM 9949 C C . PHE D 1 320 ? 0.376 109.658 -12.550 1.00 52.22 318 PHE D C 1
ATOM 9950 O O . PHE D 1 320 ? -0.399 110.608 -12.457 1.00 52.86 318 PHE D O 1
ATOM 9952 N N . ASP D 1 321 ? 0.453 108.923 -13.654 1.00 53.53 319 ASP D N 1
ATOM 9953 C CA . ASP D 1 321 ? -0.388 109.233 -14.809 1.00 55.46 319 ASP D CA 1
ATOM 9954 C C . ASP D 1 321 ? -1.339 108.075 -15.164 1.00 57.18 319 ASP D C 1
ATOM 9955 O O . ASP D 1 321 ? -1.192 106.961 -14.652 1.00 56.95 319 ASP D O 1
ATOM 9960 N N . ASN D 1 322 ? -2.311 108.367 -16.033 1.00 58.20 320 ASN D N 1
ATOM 9961 C CA . ASN D 1 322 ? -3.337 107.422 -16.494 1.00 58.89 320 ASN D CA 1
ATOM 9962 C C . ASN D 1 322 ? -4.659 107.624 -15.748 1.00 59.42 320 ASN D C 1
ATOM 9963 O O . ASN D 1 322 ? -5.263 106.671 -15.245 1.00 60.74 320 ASN D O 1
#

Secondary structure (DSSP, 8-state):
---EEEE----TTHHHHHHHHHHSSSEEEEE-B-SSSHHHH--TTTT----BSSHHHHHH-TT-SEEEE---GGGHHHHHHHHHHTT--EEEPSS--SSHHHHHHHHHHHHHTT------SGGG-HHHHHHHHHHHTTTT-SEEEEEEEEEES--TT-GGGG-TTTT-SHHHHHSHHHHHHHHHHHT--EEEEEEEEEE-SSS-EEEEEEEEEETTTEEEEEEEEES-------EEETTEEEE-TTTTT-SEEEEE-SSS-EEEEE---S-HHHHHHHHHHHHHHTT-SS----HHHHHHHHHHHHHHHHHHT---/--PEEE----TTHHHHHHHHTTSSS-EEEE-B-SSHHHHH--TTTT----BS-HHHHHT-TT-SEEEE---GGGHHHHHHHHHTTS--EEEPSS--SSHHHHHHHHHHHHTTT------SGGGSHHHHHHHHHHHTTTT-SEEEEEEEEEES--TT-TTTT-TTTT-SHHHHHTHHHHHHHHHHHT--EEEEEEEEEE-TTS-EEEEEEEEEESSS-EEEEEEEES-------EEESS-EEE-TTTTS-SEEEEE-SSS-EEEEE---S-TTHHHHHHHHHHHHTT-SS----HHHHHHHHHHHHHHHHHHH-/--EEEE----TTHHHHHHHHHHSSSEEEEEB--SSHHHHH--TTTT---B-SSHHHHHT-TT-SEEEE---TTHHHHHHHHHHHTT--EEEPSS--SSHHHHHHHHHHHHHTT------SGGG-HHHHHHHHHHHTTTT-SEEEEEEEEEES--TT-TTTT-SSSS-SHHHHHTHHHHHHHHHHSS--EEEEEEEEEE-SSS-EEEEEEEEEETTS-EEEEEEEES--PPP--EEETTEEEE-TTTTT-SEEEEE-SSS-EEEEE---S-HHHHHHHHHHHHHHTT-SS----HHHHHHHHHHHHHHHHHHT-/---EEE----TTHHHHHHHHHHSSS-EE---B-SSHHHHH--TTTT----BSSHHHHHH-SS--EEEE---GGGHHHHHHHHHTTT--EEE-SSS-SSHHHHHHHHHHHHHTT------SGGG-H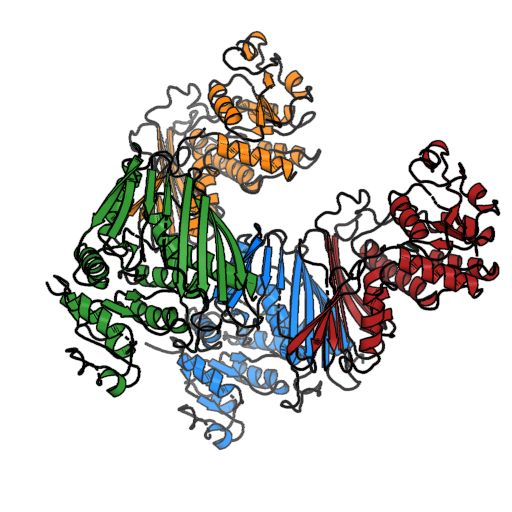HHHHHHHHHHSSBTBSEEEEEEEEEES--TT-TTTT-TTTS-SHHHHHSHHHHHHHHHHHT--EEEEEEEEEE-TTS-EEEEEEEEEETTS-EEEEEEEES-------EEESS-EEE-TTTTT-SEEEEE-SSS-EEEEE---S-SSHHHHHHHHHHHHTT-SS----HHHHHHHHHHHHHHHHHHH--

Solvent-accessible surface area: 53745 Å² total